Protein 9IRQ (pdb70)

InterPro domains:
  IPR008397 Alginate lyase domain [PF05426] (75-283)
  IPR008929 Chondroitin AC/alginate lyase [G3DSA:1.50.10.100] (32-374)
  IPR008929 Chondroitin AC/alginate lyase [SSF48230] (75-316)
  IPR012480 Heparinase II/III-like, C-terminal [PF07940] (382-634)

Nearest PDB structures (foldseek):
  4ok4-assembly1_A  TM=9.616E-01  e=1.381E-78  Saccharophagus degradans 2-40
  4nei-assembly1_B  TM=9.654E-01  e=3.027E-78  Saccharophagus degradans 2-40
  4ok2-assembly1_B  TM=9.316E-01  e=7.313E-77  Saccharophagus degradans 2-40
  7bm6-assembly1_B  TM=9.571E-01  e=2.259E-72  Zobellia galactanivorans
  8bdd-assembly1_A  TM=9.298E-01  e=2.169E-71  Bacteroides ovatus

B-factor: mean 32.76, std 9.12, range [15.34, 76.14]

Organism: Microbulbifer sp. (strain ALW1) (NCBI:txid1516059)

Secondary structure (DSSP, 8-state):
--BSSSBHHHHHHHHHHTTS-SHHHHHHHHHHHHHHHHHTSPP--PPP---TTSHHHHHHHHHHHHHHHHHHHHHHH--HHHHHHHHHHHHHHHHHGGG--S-TT--TTTS---SSSSSHHHHHHHHHHHHHHHHHHGGGS-HHHHHHHIIIIIHHHHHHHTTTSHHHHH-SSHHHHHHHHHHHHHHHHTT-HHHHHHHHH-SS--SSSSHHHHHHHSB-TT--BTT-HHHHHHHHHHHHHHHHHHHHH-GGG-TTTHHHHHHHHHHHHHHHSEETTEE---SS--TT-BTTSHHHHHHHHHHHHHH--TTHHHHHHHHT---SSHHHHHHHHHHHTT---------EEEE-STTS-S-EEEEEEE-BTBSEEEEEE-----GGG--S-TTEEEEEETTEEEE-----S--TT-TTTGGGPPPHHIIIIITSGGGSSS-EETTB-GGGG-HHHHHH--PEEEEEEE-SSEEEEEEEEEEEETTEEEEEEEEEEE-SSSS-EEEEEEEEEEESS-EEEEEEEEE-SEEEEESS---B--SEEEBS-SSTTGGGEEEEEEE-PPSEEEEEEEE-TTS-EEEEEEEE-SSEEEEEEEE-TT-TT--S---EEEEEEEEEESSEEEEEEEEEE-EEETTTTEEE--S--EEEEEEEEETTEEEEEEEETTSPEEEEEEE-SS---TT-EEEEEETTEEEEEESSEEEEEE-/--BSSSBHHHHHHHHHHTTSSSHHHHHHHHHHHHHHHHTTSPP--PPP---TTSHHHHHHHHHHHHHHHHHHHHHHH--HHHHHHHHHHHHHHHHHGGG--S-TT--TTTS-B-SSSSBHHHHHHHHHHHHHHHHHHGGGS-HHHHHHHIIIIIHHHHHHHTTTSHHHHT-SSHHHHHHHHHHHHHHHHTT-HHHHHHHHH-TT-SSSSSHHHHHHHTB-TT--BTT-HHHHHHHHHHHHHHHHHHHHH-GGG-TTTHHHHHHHHHHHHHHHSEETTEE---SS--TT-BTTSHHHHHHHHHHHHHH--THHHHHHHHHT---SSHHHHHHHHHHHTT------PPPEEEE-STTS-SBEEEEEEE-BTBSEEEEEE-B---GGG--S-TTEEEEEETTEEEE-----S--TT-TTTGGGPPPHHIIIIITSGGGSSS-EETTB-GGGG-HHHHHH---EEEEEEE-SSEEEEEEEEEEEETTEEEEEEEEEEE-TTT--EEEEEEEEEEEEEEEEEEEEEEE-SEEEEESS---B--SEEEBS-SSTTGGGEEEEEEE-PPSEEEEEEEE-TTS-EEEEEEEE-SSEEEEEEEE-TT-TT--S---EEEEEEEEEEEEEEEEEEEEEE-EEETTTTEEE--S--EEEEEEEEETTEEEEEEEETTSPEEEEEEE-SS---TT-EEEEEETTEEEEEESSEEEEEE-

Radius of gyration: 34.07 Å; Cα contacts (8 Å, |Δi|>4): 3484; chains: 2; bounding box: 100×66×85 Å

Sequence (1414 aa):
HPNLVIDAADVDAMQGAVAKPGRFRSAFLASKSAVDHALQVPLAVPVPTDAGGGYTHEQHKKNYQLMYNAGVLYQITEDPKYAERVRDMLLAYADLYPTLPLHPKRRPGAENPGKLFWQSLNEAVWLVYTIQAYDLIRPSLSNAEAEKIEQGALRPVAKFLSVESPATFNKVHNHGTWLTAGVGMAGYVLDEPEWVEQALLDLDKSGKGGFLRQLNTLFSPDGYYNEGPYYQRYALMPFVTFAKAIENNEPERGIFKYRDGIVMKAIDTTIQLSYNNLFFPINDAIKSKGIDTSELVLGVTIAYGESGNPQLLDIADRQHQILLSGDGLKVAQGLDAGALQPYPFKSFAFRDGKDGDEGALVVLRQQTDGDQALVFKPAAQGMGHGHFDKLTWQFYDRGEEIVTDYGAARFLNVEAKNGGRYLQENETWAKQTIAHNTVVVDETSHFDNNLKIANRNHPELLFFHADDQVKISAAEIDSAYPGVSLKRTLALVNNPESGNSFAIDVFGVESSQKHQLDLPLHYNGQLVDTNFRLQGFTDSLKALGTNNGYQHLWLKARGKPDSGLAQVTWLNDNGRFYTQSSLVDGKTELLFTELGANDPNFNLRSEKGFIARRNGARSHTFVSVLEPHGEYNPSKEFTLEAESQVQALQHRQAGDLELIAIGIKNGATQLLAYNRSSNVPEELENIFEYDGRKYQFTGRAKLFQITHPNLVIDAADVDAMQGAVAKPGRFRSAFLASKSAVDHALQVPLAVPVPTDAGGGYTHEQHKKNYQLMYNAGVLYQITEDPKYAERVRDMLLAYADLYPTLPLHPKRRPGAENPGKLFWQSLNEAVWLVYTIQAYDLIRPSLSNAEAEKIEQGALRPVAKFLSVESPATFNKVHNHGTWLTAGVGMAGYVLDEPEWVEQALLDLDKSGKGGFLRQLNTLFSPDGYYNEGPYYQRYALMPFVTFAKAIENNEPERGIFKYRDGIVMKAIDTTIQLSYNNLFFPINDAIKSKGIDTSELVLGVTIAYGESGNPQLLDIADRQHQILLSGDGLKVAQGLDAGALQPYPFKSFAFRDGKDGDEGALVVLRQQTDGDQALVFKPAAQGMGHGHFDKLTWQFYDRGEEIVTDYGAARFLNVEAKNGGRYLQENETWAKQTIAHNTVVVDETSHFDNNLKIANRNHPELLFFHADDQVKISAAEIDSAYPGVSLKRTLALVNNPESGNSFAIDVFGVESSQKHQLDLPLHYNGQLVDTNFRLQGFTDSLKALGTNNGYQHLWLKARGKPDSGLAQVTWLNDNGRFYTQSSLVDGKTELLFTELGANDPNFNLRSEKGFIARRNGARSHTFVSVLEPHGEYNPSKEFTLEAESQVQALQHRQAGDLELIAIGIKNGATQLLAYNRSSNVPEELENIFEYDGRKYQFTGRAKLFQIT

Solvent-accessible surface area: 48480 Å² total; per-residue (Å²): 107,6,52,2,7,6,26,65,72,22,11,102,39,0,50,44,17,20,59,134,122,32,101,7,77,72,22,14,82,67,26,64,73,67,5,32,135,32,21,132,86,108,70,32,24,29,91,5,66,28,6,3,6,1,114,5,3,12,31,0,21,116,7,19,76,28,0,40,45,0,0,4,0,31,23,10,41,119,52,71,76,0,1,77,42,0,63,53,4,0,45,30,0,4,100,25,2,84,97,17,90,65,1,88,110,87,120,82,83,61,49,54,24,0,36,0,0,14,15,0,20,18,0,0,11,0,0,1,26,0,0,17,0,2,4,3,0,54,73,46,17,58,121,72,45,3,108,105,0,34,101,6,0,0,57,33,0,1,113,17,0,8,76,87,22,62,76,12,0,20,96,33,31,9,8,0,0,4,0,0,0,0,4,0,0,0,2,34,16,15,114,45,96,83,48,4,48,26,0,2,57,1,27,115,86,82,15,140,0,0,0,34,99,0,1,35,44,4,0,1,40,24,0,2,0,22,6,0,1,7,16,0,4,27,0,0,15,0,1,0,2,0,0,33,0,0,56,40,46,35,75,142,84,23,3,9,155,66,61,114,8,1,1,43,67,1,0,45,6,1,0,3,0,2,6,84,60,80,7,0,6,1,3,3,2,26,57,51,4,4,4,48,2,47,14,0,2,20,0,1,5,2,3,29,38,88,65,38,48,53,60,8,0,21,0,9,50,110,4,154,55,40,50,24,7,5,15,0,2,89,3,1,77,8,16,73,84,61,41,65,94,99,15,68,55,80,26,64,13,1,92,1,6,99,85,11,95,54,6,0,0,0,0,0,15,6,111,86,18,33,54,0,0,0,2,0,1,0,1,6,4,2,56,38,31,1,0,9,0,0,0,4,8,2,0,14,0,82,27,67,24,0,0,9,3,13,0,5,3,48,32,8,15,1,65,51,13,60,6,3,24,56,11,141,9,6,81,35,4,0,32,4,0,1,2,1,0,0,0,1,3,68,52,34,1,0,8,90,48,62,75,170,75,0,75,81,40,63,0,113,48,39,14,62,45,39,55,127,50,1,16,0,0,1,0,55,5,103,38,2,12,130,53,2,28,0,68,1,11,0,2,0,0,4,11,95,158,40,51,40,0,2,2,3,6,8,0,15,1,110,17,90,92,119,30,35,0,0,20,3,6,12,6,56,17,28,8,10,69,30,81,25,96,19,112,8,84,48,92,61,3,56,29,25,16,109,93,41,0,0,33,7,2,0,18,21,0,116,4,77,5,83,83,33,39,1,26,2,11,0,18,3,148,25,5,16,1,0,0,21,0,16,63,14,56,39,140,6,38,2,0,2,5,2,1,4,0,43,11,38,74,29,10,14,83,35,49,61,2,4,2,16,22,30,72,38,6,131,68,29,58,16,7,10,0,3,4,3,9,9,56,31,40,33,36,121,36,82,4,91,64,12,79,10,24,1,108,47,12,93,52,45,121,34,67,87,8,15,8,0,4,0,11,21,71,167,42,25,40,6,0,0,0,2,7,83,32,74,109,18,71,119,142,50,85,7,107,8,106,37,111,64,111,141,32,121,6,90,3,16,8,87,4,20,65,12,149,104,8,55,2,9,5,30,63,69,24,10,102,45,1,60,58,18,18,82,143,119,27,100,7,76,67,23,11,76,63,26,67,74,62,5,36,124,26,31,139,83,109,78,32,28,24,92,4,64,31,6,3,3,0,112,5,4,16,27,0,20,121,5,21,72,27,0,42,46,0,0,4,0,35,23,11,47,122,48,80,84,1,2,73,37,0,61,57,2,0,34,29,1,5,84,26,8,85,102,9,87,68,0,81,101,99,116,79,85,54,62,55,31,0,43,1,0,12,15,1,17,20,0,0,12,0,0,1,30,0,0,16,0,1,5,5,0,58,72,47,17,58,121,77,47,4,52,91,0,30,121,9,0,0,54,32,0,0,98,16,0,6,80,98,26,62,64,10,0,42,100,34,42,7,9,0,0,3,0,0,0,0,2,0,0,0,2,39,22,15,118,50,89,53,42,4,49,33,0,0,55,3,22,123,110,76,18,162,2,0,0,35,91,0,0,45,45,4,1,1,39,24,0,2,0,22,6,0,0,7,14,0,3,27,0,0,15,0,2,0,2,0,0,29,0,0,52,37,46,37,76,141,86,26,3,10,158,69,62,126,15,1,2,45,82,2,0,44,5,1,0,0,0,2,7,84,59,82,6,0,5,2,2,4,3,27,56,48,3,4,4,58,2,36,13,0,2,21,0,0,5,2,3,29,27,75,63,39,51,51,63,10,0,21,0,9,53,101,8,158,62,35,36,22,8,3,14,0,9,100,3,1,96,8,17,76,82,61,38,63,91,98,15,58,58,79,26,68,13,6,94,1,7,94,91,10,88,51,4,0,0,0,0,0,16,6,111,79,12,22,50,0,0,0,2,0,2,0,2,7,3,2,53,38,39,1,0,11,0,0,0,4,7,3,0,16,0,98,26,69,25,0,0,8,2,12,0,6,2,46,33,8,15,1,53,49,12,59,6,4,19,62,10,74,11,3,85,54,2,0,20,7,0,0,1,0,1,0,0,1,4,66,54,34,1,0,11,99,59,64,87,131,55,0,63,160,39,47,0,89,54,50,14,61,37,36,60,119,57,2,19,0,0,0,0,46,2,89,23,1,18,121,48,2,38,1,61,2,7,0,2,0,0,0,10,87,153,59,30,52,0,6,2,3,5,8,0,16,1,102,13,88,82,120,27,26,0,0,18,2,7,11,8,54,15,32,8,8,70,31,82,16,157,20,111,9,88,50,92,59,2,59,29,24,15,125,96,29,0,0,28,6,2,0,19,25,0,111,3,107,5,113,80,33,35,1,26,2,11,0,20,4,147,31,8,15,0,0,0,20,0,18,60,12,61,27,131,4,33,5,0,2,5,3,2,5,0,40,8,38,75,26,9,15,83,36,43,65,2,7,1,19,20,37,87,33,6,124,57,29,56,15,6,9,0,3,5,4,9,13,61,26,30,37,24,120,34,64,4,85,74,14,88,12,25,1,109,51,10,78,52,91,120,32,69,60,3,12,4,0,4,0,12,26,71,165,42,27,33,7,0,1,0,2,0,61,52,81,121,23,73,124,146,70,104,18,118,11,110,16,111,59,136,132,30,102,7,81,1,14,8,92,6,22,61,23,141

Foldseek 3Di:
DQQFLFDLVWLVVLLVVLVDDFDSVVQLVVLVVVLVVVLVDAQDQDQAAAFFLDDLNVSLVVLLVSLLSLLLNCSNVVDCSSLVSNLVNLLVQLVRQVPFDWHPLADVVFADTDGSHSHCLVLLVSLLSSLSSCSSNVVVDDPVSVCSSCVRHNVVSLCCLDVVPPVQCQDQDLSNLSNLLSQLSCCVRVVPVLSVCCQQQNNVSPNSGHDLVNLLWQAELQLAGLQFLQSLLVSLQSNLRSLSSCCSRPVVVVSCPPPNRSNLSNLLVSQLQDDLFFHAQAFAGDGPHGCLPPSNLVSLLSSCVVPVPLQSLQSNVVSSRQDSTSSSVVSRVCVVVVSHDHHDRDQDWRAHTSHRFFGTWTWDWACLLHTKIKTFDQGAQSAPRGALAHGFIWIDGLSDTFFGQQHFLFDRSNRVGVSRGGDPCRLFARRFHLSTQFKDWQLATFVNSDRVLRNVHTKGWLDFDDDNFKTKTKIKGCRRDPQKIKIKMWMWGADPVDSWIKIKIKIKIAGPFWTKMKGKTWGAFAWDDKPFDKDFDDDDWAFCDDGRNSQFKTFGIKTQDAAFWIWTWGAHPSFWIKIKIKGDGSQWMKTKIFGGGPPVPPRDHRTIMIMTIHGGDRIDMIIIMIIIDWGGDVVVGDIGCRDDQFDHWDWDDDPQKIWIWTHGHVFFIKIKIFGRHSDFDQQDKDWDDDPHDIDIDGTGMDIDGHD/DQQFLFDLVFLVVLLVVLPDDFPSVVLLVVLCVVLVVVLPDDQDQDQAAAFFLDDLLVSLVVLLVSLLSLLLCCSNVVDCSSLVNNLVNLLVQLVRQVPFDWHPLADVVFADTDGSHSHLLSLLVSLLSSLSSCSSNVVVDDPVSVVSSCNRHNVVSLCCLDVVPQVQCQDQALSVLSNLLSQLSNCVSVVPVLSVCCQQQNNVSPNSGHDVVNLLWQAALQLAGLLFLQSLLVSLQSNLRSLSSCCSRPVVVVSCCPPNRSNLSNLLVSQLQDFLFFHAQAFAGDGPHGCLPPSSLVSLLSNCVVPVPLQSLQSNVVSPRQDSTSSSVVSRVCVVVVSHDHHDRDQDWRAETSHRFQGTWTWDFACLLHTKIKTFDLGAQSAPSGALAHGFIWIDGLSDTFFGQQHFLFDRSPSVQVSRGGDPCRLFARRFHLSTQFKDWALAGFVNSDRVQSNVFTKGWQDFDDDNFKTKTKIWGCRRPPQKIWIKMWIWGADNVVSWIKIKIKIKIAGPFWTKMKGKGFGAFAWDDKPFDKDFDDDDWAFCDDGRNSQQKTFGIKTQDAFFWIWTWGAHPSFWIKIKIKGDHRQWMKTKIFGGGPPVPPRDDRTIMIMTIHGTDNIDMIIIMITTDWGGDVVVGDTGCSDAQFDHWDWDDDPQKIWIWTDGHVFFIKIKIFGNGRDWDQACKDWDDDPHDIDIDGTGIDIDTHD

Structure (mmCIF, N/CA/C/O backbone):
data_9IRQ
#
_entry.id   9IRQ
#
_cell.length_a   87.108
_cell.length_b   90.421
_cell.length_c   88.287
_cell.angle_alpha   90.00
_cell.angle_beta   110.01
_cell.angle_gamma   90.00
#
_symmetry.space_group_name_H-M   'P 1 21 1'
#
loop_
_entity.id
_entity.type
_entity.pdbx_description
1 polymer 'Alginate lyase AlgL17'
2 non-polymer 'ZINC ION'
3 water water
#
loop_
_atom_site.group_PDB
_atom_site.id
_atom_site.type_symbol
_atom_site.label_atom_id
_atom_site.label_alt_id
_atom_site.label_comp_id
_atom_site.label_asym_id
_atom_site.label_entity_id
_atom_site.label_seq_id
_atom_site.pdbx_PDB_ins_code
_atom_site.Cartn_x
_atom_site.Cartn_y
_atom_site.Cartn_z
_atom_site.occupancy
_atom_site.B_iso_or_equiv
_atom_site.auth_seq_id
_atom_site.auth_comp_id
_atom_site.auth_asym_id
_atom_site.auth_atom_id
_atom_site.pdbx_PDB_model_num
ATOM 1 N N . HIS A 1 1 ? 20.451 46.543 -39.178 1.00 42.24 3 HIS A N 1
ATOM 2 C CA . HIS A 1 1 ? 20.695 45.378 -40.052 1.00 39.27 3 HIS A CA 1
ATOM 3 C C . HIS A 1 1 ? 19.454 44.557 -40.253 1.00 41.82 3 HIS A C 1
ATOM 4 O O . HIS A 1 1 ? 19.468 43.836 -41.259 1.00 45.91 3 HIS A O 1
ATOM 11 N N . PRO A 1 2 ? 18.389 44.564 -39.406 1.00 37.01 4 PRO A N 1
ATOM 12 C CA . PRO A 1 2 ? 17.312 43.626 -39.622 1.00 36.34 4 PRO A CA 1
ATOM 13 C C . PRO A 1 2 ? 16.759 43.799 -41.036 1.00 38.37 4 PRO A C 1
ATOM 14 O O . PRO A 1 2 ? 16.436 44.896 -41.364 1.00 38.14 4 PRO A O 1
ATOM 18 N N . ASN A 1 3 ? 16.776 42.742 -41.848 1.00 32.96 5 ASN A N 1
ATOM 19 C CA . ASN A 1 3 ? 16.103 42.818 -43.164 1.00 37.54 5 ASN A CA 1
ATOM 20 C C . ASN A 1 3 ? 15.445 41.485 -43.536 1.00 41.49 5 ASN A C 1
ATOM 21 O O . ASN A 1 3 ? 15.763 40.959 -44.599 1.00 38.09 5 ASN A O 1
ATOM 26 N N . LEU A 1 4 ? 14.551 40.976 -42.691 1.00 35.66 6 LEU A N 1
ATOM 27 C CA . LEU A 1 4 ? 13.824 39.739 -43.029 1.00 37.20 6 LEU A CA 1
ATOM 28 C C . LEU A 1 4 ? 12.337 40.011 -42.846 1.00 39.93 6 LEU A C 1
ATOM 29 O O . LEU A 1 4 ? 11.789 40.713 -43.685 1.00 35.74 6 LEU A O 1
ATOM 34 N N . VAL A 1 5 ? 11.694 39.378 -41.872 1.00 34.96 7 VAL A N 1
ATOM 35 C CA . VAL A 1 5 ? 10.286 39.737 -41.573 1.00 35.92 7 VAL A CA 1
ATOM 36 C C . VAL A 1 5 ? 10.331 41.157 -41.017 1.00 38.65 7 VAL A C 1
ATOM 37 O O . VAL A 1 5 ? 9.524 41.981 -41.427 1.00 37.06 7 VAL A O 1
ATOM 41 N N . ILE A 1 6 ? 11.326 41.415 -40.173 1.00 43.24 8 ILE A N 1
ATOM 42 C CA . ILE A 1 6 ? 11.507 42.757 -39.565 1.00 41.67 8 ILE A CA 1
ATOM 43 C C . ILE A 1 6 ? 12.620 43.494 -40.307 1.00 40.71 8 ILE A C 1
ATOM 44 O O . ILE A 1 6 ? 13.652 42.887 -40.555 1.00 36.49 8 ILE A O 1
ATOM 49 N N . ASP A 1 7 ? 12.353 44.727 -40.712 1.00 43.57 9 ASP A N 1
ATOM 50 C CA . ASP A 1 7 ? 13.354 45.587 -41.325 1.00 42.88 9 ASP A CA 1
ATOM 51 C C . ASP A 1 7 ? 13.505 46.841 -40.468 1.00 42.55 9 ASP A C 1
ATOM 52 O O . ASP A 1 7 ? 12.833 47.003 -39.442 1.00 38.80 9 ASP A O 1
ATOM 57 N N . ALA A 1 8 ? 14.411 47.730 -40.880 1.00 43.09 10 ALA A N 1
ATOM 58 C CA . ALA A 1 8 ? 14.712 48.879 -40.032 1.00 41.90 10 ALA A CA 1
ATOM 59 C C . ALA A 1 8 ? 13.517 49.815 -39.925 1.00 43.04 10 ALA A C 1
ATOM 60 O O . ALA A 1 8 ? 13.296 50.426 -38.867 1.00 43.47 10 ALA A O 1
ATOM 62 N N . ALA A 1 9 ? 12.732 49.920 -41.002 1.00 46.20 11 ALA A N 1
ATOM 63 C CA . ALA A 1 9 ? 11.488 50.681 -40.970 1.00 45.73 11 ALA A CA 1
ATOM 64 C C . ALA A 1 9 ? 10.577 50.194 -39.855 1.00 45.91 11 ALA A C 1
ATOM 65 O O . ALA A 1 9 ? 10.024 50.992 -39.090 1.00 45.74 11 ALA A O 1
ATOM 67 N N . ASP A 1 10 ? 10.394 48.876 -39.764 1.00 46.66 12 ASP A N 1
ATOM 68 C CA . ASP A 1 10 ? 9.611 48.308 -38.674 1.00 43.53 12 ASP A CA 1
ATOM 69 C C . ASP A 1 10 ? 10.175 48.728 -37.319 1.00 44.71 12 ASP A C 1
ATOM 70 O O . ASP A 1 10 ? 9.434 49.184 -36.440 1.00 37.37 12 ASP A O 1
ATOM 75 N N . VAL A 1 11 ? 11.499 48.602 -37.147 1.00 47.60 13 VAL A N 1
ATOM 76 C CA . VAL A 1 11 ? 12.133 48.880 -35.857 1.00 41.96 13 VAL A CA 1
ATOM 77 C C . VAL A 1 11 ? 11.846 50.311 -35.419 1.00 41.42 13 VAL A C 1
ATOM 78 O O . VAL A 1 11 ? 11.485 50.572 -34.262 1.00 45.25 13 VAL A O 1
ATOM 82 N N . ASP A 1 12 ? 12.006 51.258 -36.343 1.00 45.84 14 ASP A N 1
ATOM 83 C CA . ASP A 1 12 ? 11.755 52.663 -36.043 1.00 50.18 14 ASP A CA 1
ATOM 84 C C . ASP A 1 12 ? 10.314 52.879 -35.589 1.00 46.79 14 ASP A C 1
ATOM 85 O O . ASP A 1 12 ? 10.062 53.503 -34.551 1.00 43.49 14 ASP A O 1
ATOM 90 N N . ALA A 1 13 ? 9.352 52.346 -36.345 1.00 50.16 15 ALA A N 1
ATOM 91 C CA . ALA A 1 13 ? 7.951 52.503 -35.972 1.00 44.05 15 ALA A CA 1
ATOM 92 C C . ALA A 1 13 ? 7.678 51.905 -34.596 1.00 47.43 15 ALA A C 1
ATOM 93 O O . ALA A 1 13 ? 6.987 52.512 -33.766 1.00 44.21 15 ALA A O 1
ATOM 95 N N . MET A 1 14 ? 8.231 50.723 -34.325 1.00 42.60 16 MET A N 1
ATOM 96 C CA . MET A 1 14 ? 8.052 50.138 -33.002 1.00 46.64 16 MET A CA 1
ATOM 97 C C . MET A 1 14 ? 8.600 51.047 -31.906 1.00 48.15 16 MET A C 1
ATOM 98 O O . MET A 1 14 ? 7.954 51.216 -30.864 1.00 49.17 16 MET A O 1
ATOM 103 N N . GLN A 1 15 ? 9.768 51.662 -32.132 1.00 45.55 17 GLN A N 1
ATOM 104 C CA . GLN A 1 15 ? 10.408 52.448 -31.078 1.00 49.53 17 GLN A CA 1
ATOM 105 C C . GLN A 1 15 ? 9.523 53.606 -30.632 1.00 48.29 17 GLN A C 1
ATOM 106 O O . GLN A 1 15 ? 9.383 53.855 -29.428 1.00 45.25 17 GLN A O 1
ATOM 112 N N . GLY A 1 16 ? 8.878 54.291 -31.580 1.00 47.97 18 GLY A N 1
ATOM 113 C CA . GLY A 1 16 ? 7.985 55.378 -31.209 1.00 47.57 18 GLY A CA 1
ATOM 114 C C . GLY A 1 16 ? 6.694 54.896 -30.574 1.00 51.09 18 GLY A C 1
ATOM 115 O O . GLY A 1 16 ? 6.121 55.575 -29.719 1.00 54.73 18 GLY A O 1
ATOM 116 N N . ALA A 1 17 ? 6.227 53.710 -30.963 1.00 48.20 19 ALA A N 1
ATOM 117 C CA . ALA A 1 17 ? 4.978 53.205 -30.410 1.00 47.94 19 ALA A CA 1
ATOM 118 C C . ALA A 1 17 ? 5.125 52.650 -29.000 1.00 54.44 19 ALA A C 1
ATOM 119 O O . ALA A 1 17 ? 4.130 52.600 -28.270 1.00 52.78 19 ALA A O 1
ATOM 121 N N . VAL A 1 18 ? 6.323 52.226 -28.584 1.00 51.90 20 VAL A N 1
ATOM 122 C CA . VAL A 1 18 ? 6.431 51.670 -27.234 1.00 49.53 20 VAL A CA 1
ATOM 123 C C . VAL A 1 18 ? 6.328 52.736 -26.150 1.00 56.31 20 VAL A C 1
ATOM 124 O O . VAL A 1 18 ? 6.072 52.402 -24.987 1.00 52.75 20 VAL A O 1
ATOM 128 N N . ALA A 1 19 ? 6.483 54.013 -26.489 1.00 56.90 21 ALA A N 1
ATOM 129 C CA . ALA A 1 19 ? 6.267 55.043 -25.479 1.00 61.99 21 ALA A CA 1
ATOM 130 C C . ALA A 1 19 ? 4.777 55.310 -25.271 1.00 64.40 21 ALA A C 1
ATOM 131 O O . ALA A 1 19 ? 4.314 55.401 -24.127 1.00 64.46 21 ALA A O 1
ATOM 133 N N . LYS A 1 20 ? 4.010 55.415 -26.363 1.00 59.38 22 LYS A N 1
ATOM 134 C CA . LYS A 1 20 ? 2.583 55.708 -26.254 1.00 62.34 22 LYS A CA 1
ATOM 135 C C . LYS A 1 20 ? 1.838 54.518 -25.649 1.00 60.43 22 LYS A C 1
ATOM 136 O O . LYS A 1 20 ? 2.121 53.364 -25.990 1.00 63.36 22 LYS A O 1
ATOM 142 N N . PRO A 1 21 ? 0.867 54.761 -24.775 1.00 63.21 23 PRO A N 1
ATOM 143 C CA . PRO A 1 21 ? 0.090 53.651 -24.209 1.00 61.77 23 PRO A CA 1
ATOM 144 C C . PRO A 1 21 ? -0.827 53.021 -25.249 1.00 61.14 23 PRO A C 1
ATOM 145 O O . PRO A 1 21 ? -1.239 53.661 -26.223 1.00 56.97 23 PRO A O 1
ATOM 149 N N . GLY A 1 22 ? -1.135 51.752 -25.034 1.00 55.28 24 GLY A N 1
ATOM 150 C CA . GLY A 1 22 ? -1.927 50.989 -25.981 1.00 56.07 24 GLY A CA 1
ATOM 151 C C . GLY A 1 22 ? -1.460 49.547 -26.042 1.00 54.32 24 GLY A C 1
ATOM 152 O O . GLY A 1 22 ? -0.577 49.120 -25.301 1.00 50.34 24 GLY A O 1
ATOM 153 N N . ARG A 1 23 ? -2.072 48.803 -26.976 1.00 49.88 25 ARG A N 1
ATOM 154 C CA . ARG A 1 23 ? -1.873 47.354 -27.036 1.00 48.20 25 ARG A CA 1
ATOM 155 C C . ARG A 1 23 ? -0.414 46.986 -27.309 1.00 40.05 25 ARG A C 1
ATOM 156 O O . ARG A 1 23 ? 0.098 46.000 -26.768 1.00 35.47 25 ARG A O 1
ATOM 164 N N . PHE A 1 24 ? 0.262 47.748 -28.163 1.00 35.63 26 PHE A N 1
ATOM 165 C CA . PHE A 1 24 ? 1.649 47.438 -28.472 1.00 40.23 26 PHE A CA 1
ATOM 166 C C . PHE A 1 24 ? 2.533 47.603 -27.239 1.00 43.73 26 PHE A C 1
ATOM 167 O O . PHE A 1 24 ? 3.284 46.694 -26.874 1.00 37.10 26 PHE A O 1
ATOM 175 N N . ARG A 1 25 ? 2.433 48.754 -26.571 1.00 46.88 27 ARG A N 1
ATOM 176 C CA . ARG A 1 25 ? 3.271 49.012 -25.403 1.00 48.54 27 ARG A CA 1
ATOM 177 C C . ARG A 1 25 ? 3.088 47.931 -24.350 1.00 42.57 27 ARG A C 1
ATOM 178 O O . ARG A 1 25 ? 4.063 47.454 -23.756 1.00 42.14 27 ARG A O 1
ATOM 186 N N . SER A 1 26 ? 1.844 47.507 -24.135 1.00 42.45 28 SER A N 1
ATOM 187 C CA . SER A 1 26 ? 1.565 46.460 -23.157 1.00 43.00 28 SER A CA 1
ATOM 188 C C . SER A 1 26 ? 2.218 45.130 -23.558 1.00 44.96 28 SER A C 1
ATOM 189 O O . SER A 1 26 ? 2.748 44.403 -22.700 1.00 32.28 28 SER A O 1
ATOM 192 N N . ALA A 1 27 ? 2.216 44.816 -24.864 1.00 37.00 29 ALA A N 1
ATOM 193 C CA . ALA A 1 27 ? 2.868 43.602 -25.356 1.00 39.22 29 ALA A CA 1
ATOM 194 C C . ALA A 1 27 ? 4.380 43.689 -25.197 1.00 37.11 29 ALA A C 1
ATOM 195 O O . ALA A 1 27 ? 5.020 42.746 -24.712 1.00 34.50 29 ALA A O 1
ATOM 197 N N . PHE A 1 28 ? 4.964 44.803 -25.644 1.00 33.21 30 PHE A N 1
ATOM 198 C CA . PHE A 1 28 ? 6.374 45.082 -25.402 1.00 39.09 30 PHE A CA 1
ATOM 199 C C . PHE A 1 28 ? 6.738 44.875 -23.934 1.00 36.92 30 PHE A C 1
ATOM 200 O O . PHE A 1 28 ? 7.632 44.083 -23.612 1.00 36.08 30 PHE A O 1
ATOM 208 N N . LEU A 1 29 ? 6.029 45.551 -23.025 1.00 32.21 31 LEU A N 1
ATOM 209 C CA . LEU A 1 29 ? 6.367 45.435 -21.608 1.00 37.74 31 LEU A CA 1
ATOM 210 C C . LEU A 1 29 ? 6.292 43.983 -21.138 1.00 35.23 31 LEU A C 1
ATOM 211 O O . LEU A 1 29 ? 7.171 43.512 -20.407 1.00 31.23 31 LEU A O 1
ATOM 216 N N . ALA A 1 30 ? 5.283 43.240 -21.594 1.00 35.38 32 ALA A N 1
ATOM 217 C CA . ALA A 1 30 ? 5.158 41.843 -21.182 1.00 33.57 32 ALA A CA 1
ATOM 218 C C . ALA A 1 30 ? 6.293 40.991 -21.745 1.00 30.88 32 ALA A C 1
ATOM 219 O O . ALA A 1 30 ? 6.777 40.067 -21.079 1.00 35.66 32 ALA A O 1
ATOM 221 N N . SER A 1 31 ? 6.726 41.277 -22.971 1.00 32.88 33 SER A N 1
ATOM 222 C CA . SER A 1 31 ? 7.861 40.549 -23.524 1.00 32.25 33 SER A CA 1
ATOM 223 C C . SER A 1 31 ? 9.147 40.921 -22.795 1.00 34.28 33 SER A C 1
ATOM 224 O O . SER A 1 31 ? 9.920 40.042 -22.389 1.00 31.07 33 SER A O 1
ATOM 227 N N . LYS A 1 32 ? 9.398 42.226 -22.635 1.00 33.36 34 LYS A N 1
ATOM 228 C CA . LYS A 1 32 ? 10.595 42.672 -21.930 1.00 33.63 34 LYS A CA 1
ATOM 229 C C . LYS A 1 32 ? 10.676 42.033 -20.554 1.00 33.16 34 LYS A C 1
ATOM 230 O O . LYS A 1 32 ? 11.753 41.610 -20.114 1.00 31.08 34 LYS A O 1
ATOM 236 N N . SER A 1 33 ? 9.531 41.898 -19.885 1.00 31.29 35 SER A N 1
ATOM 237 C CA . SER A 1 33 ? 9.522 41.300 -18.557 1.00 34.17 35 SER A CA 1
ATOM 238 C C . SER A 1 33 ? 9.901 39.820 -18.607 1.00 34.94 35 SER A C 1
ATOM 239 O O . SER A 1 33 ? 10.641 39.331 -17.742 1.00 34.61 35 SER A O 1
ATOM 242 N N . ALA A 1 34 ? 9.380 39.085 -19.595 1.00 37.60 36 ALA A N 1
ATOM 243 C CA . ALA A 1 34 ? 9.670 37.655 -19.690 1.00 30.74 36 ALA A CA 1
ATOM 244 C C . ALA A 1 34 ? 11.133 37.416 -20.040 1.00 28.65 36 ALA A C 1
ATOM 245 O O . ALA A 1 34 ? 11.778 36.520 -19.481 1.00 27.17 36 ALA A O 1
ATOM 247 N N . VAL A 1 35 ? 11.674 38.219 -20.951 1.00 26.00 37 VAL A N 1
ATOM 248 C CA . VAL A 1 35 ? 13.056 38.041 -21.371 1.00 30.39 37 VAL A CA 1
ATOM 249 C C . VAL A 1 35 ? 14.023 38.452 -20.263 1.00 32.75 37 VAL A C 1
ATOM 250 O O . VAL A 1 35 ? 14.979 37.727 -19.962 1.00 29.80 37 VAL A O 1
ATOM 254 N N . ASP A 1 36 ? 13.798 39.623 -19.647 1.00 32.75 38 ASP A N 1
ATOM 255 C CA . ASP A 1 36 ? 14.648 40.037 -18.531 1.00 33.49 38 ASP A CA 1
ATOM 256 C C . ASP A 1 36 ? 14.731 38.935 -17.497 1.00 33.23 38 ASP A C 1
ATOM 257 O O . ASP A 1 36 ? 15.813 38.611 -16.997 1.00 33.48 38 ASP A O 1
ATOM 262 N N . HIS A 1 37 ? 13.591 38.318 -17.184 1.00 32.22 39 HIS A N 1
ATOM 263 C CA . HIS A 1 37 ? 13.618 37.198 -16.257 1.00 32.19 39 HIS A CA 1
ATOM 264 C C . HIS A 1 37 ? 14.441 36.045 -16.814 1.00 36.35 39 HIS A C 1
ATOM 265 O O . HIS A 1 37 ? 15.184 35.386 -16.078 1.00 30.64 39 HIS A O 1
ATOM 272 N N . ALA A 1 38 ? 14.325 35.789 -18.120 1.00 33.47 40 ALA A N 1
ATOM 273 C CA . ALA A 1 38 ? 15.110 34.720 -18.729 1.00 35.04 40 ALA A CA 1
ATOM 274 C C . ALA A 1 38 ? 16.605 35.010 -18.635 1.00 35.08 40 ALA A C 1
ATOM 275 O O . ALA A 1 38 ? 17.409 34.093 -18.430 1.00 37.31 40 ALA A O 1
ATOM 277 N N . LEU A 1 39 ? 16.995 36.282 -18.772 1.00 36.14 41 LEU A N 1
ATOM 278 C CA . LEU A 1 39 ? 18.405 36.654 -18.752 1.00 34.90 41 LEU A CA 1
ATOM 279 C C . LEU A 1 39 ? 19.077 36.396 -17.411 1.00 42.31 41 LEU A C 1
ATOM 280 O O . LEU A 1 39 ? 20.312 36.365 -17.360 1.00 43.86 41 LEU A O 1
ATOM 285 N N . GLN A 1 40 ? 18.310 36.234 -16.324 1.00 38.90 42 GLN A N 1
ATOM 286 C CA . GLN A 1 40 ? 18.941 35.996 -15.033 1.00 45.02 42 GLN A CA 1
ATOM 287 C C . GLN A 1 40 ? 19.272 34.529 -14.825 1.00 42.07 42 GLN A C 1
ATOM 288 O O . GLN A 1 40 ? 19.977 34.194 -13.871 1.00 40.70 42 GLN A O 1
ATOM 294 N N . VAL A 1 41 ? 18.802 33.665 -15.709 1.00 39.18 43 VAL A N 1
ATOM 295 C CA . VAL A 1 41 ? 19.202 32.261 -15.750 1.00 38.51 43 VAL A CA 1
ATOM 296 C C . VAL A 1 41 ? 20.380 32.139 -16.712 1.00 41.15 43 VAL A C 1
ATOM 297 O O . VAL A 1 41 ? 20.329 32.718 -17.802 1.00 40.97 43 VAL A O 1
ATOM 301 N N . PRO A 1 42 ? 21.442 31.422 -16.359 1.00 37.17 44 PRO A N 1
ATOM 302 C CA . PRO A 1 42 ? 22.554 31.267 -17.306 1.00 41.47 44 PRO A CA 1
ATOM 303 C C . PRO A 1 42 ? 22.132 30.447 -18.523 1.00 40.27 44 PRO A C 1
ATOM 304 O O . PRO A 1 42 ? 21.216 29.616 -18.464 1.00 33.73 44 PRO A O 1
ATOM 308 N N . LEU A 1 43 ? 22.788 30.718 -19.649 1.00 35.98 45 LEU A N 1
ATOM 309 C CA . LEU A 1 43 ? 22.444 30.011 -20.872 1.00 34.54 45 LEU A CA 1
ATOM 310 C C . LEU A 1 43 ? 22.671 28.520 -20.693 1.00 30.25 45 LEU A C 1
ATOM 311 O O . LEU A 1 43 ? 23.513 28.078 -19.909 1.00 29.56 45 LEU A O 1
ATOM 316 N N . ALA A 1 44 ? 21.893 27.746 -21.426 1.00 31.20 46 ALA A N 1
ATOM 317 C CA . ALA A 1 44 ? 21.976 26.292 -21.413 1.00 32.89 46 ALA A CA 1
ATOM 318 C C . ALA A 1 44 ? 21.944 25.864 -22.873 1.00 30.11 46 ALA A C 1
ATOM 319 O O . ALA A 1 44 ? 20.894 25.934 -23.517 1.00 28.18 46 ALA A O 1
ATOM 321 N N . VAL A 1 45 ? 23.093 25.466 -23.399 1.00 28.57 47 VAL A N 1
ATOM 322 C CA . VAL A 1 45 ? 23.177 24.919 -24.748 1.00 28.15 47 VAL A CA 1
ATOM 323 C C . VAL A 1 45 ? 23.684 23.497 -24.580 1.00 31.43 47 VAL A C 1
ATOM 324 O O . VAL A 1 45 ? 24.888 23.242 -24.737 1.00 29.16 47 VAL A O 1
ATOM 328 N N . PRO A 1 46 ? 22.809 22.547 -24.260 1.00 30.75 48 PRO A N 1
ATOM 329 C CA . PRO A 1 46 ? 23.270 21.206 -23.895 1.00 31.41 48 PRO A CA 1
ATOM 330 C C . PRO A 1 46 ? 23.551 20.323 -25.096 1.00 36.70 48 PRO A C 1
ATOM 331 O O . PRO A 1 46 ? 22.990 20.494 -26.184 1.00 35.17 48 PRO A O 1
ATOM 335 N N . VAL A 1 47 ? 24.435 19.354 -24.876 1.00 35.85 49 VAL A N 1
ATOM 336 C CA . VAL A 1 47 ? 24.625 18.305 -25.883 1.00 34.91 49 VAL A CA 1
ATOM 337 C C . VAL A 1 47 ? 23.302 17.573 -26.092 1.00 33.06 49 VAL A C 1
ATOM 338 O O . VAL A 1 47 ? 22.672 17.133 -25.109 1.00 34.55 49 VAL A O 1
ATOM 342 N N . PRO A 1 48 ? 22.832 17.417 -27.327 1.00 33.51 50 PRO A N 1
ATOM 343 C CA . PRO A 1 48 ? 21.471 16.895 -27.555 1.00 36.09 50 PRO A CA 1
ATOM 344 C C . PRO A 1 48 ? 21.379 15.412 -27.227 1.00 39.35 50 PRO A C 1
ATOM 345 O O . PRO A 1 48 ? 22.054 14.592 -27.852 1.00 40.87 50 PRO A O 1
ATOM 349 N N . THR A 1 49 ? 20.517 15.059 -26.264 1.00 38.00 51 THR A N 1
ATOM 350 C CA . THR A 1 49 ? 20.337 13.655 -25.899 1.00 37.25 51 THR A CA 1
ATOM 351 C C . THR A 1 49 ? 18.896 13.145 -25.923 1.00 43.46 51 THR A C 1
ATOM 352 O O . THR A 1 49 ? 18.712 11.927 -26.013 1.00 47.06 51 THR A O 1
ATOM 356 N N . ASP A 1 50 ? 17.879 14.003 -25.867 1.00 38.54 52 ASP A N 1
ATOM 357 C CA . ASP A 1 50 ? 16.503 13.555 -25.663 1.00 36.85 52 ASP A CA 1
ATOM 358 C C . ASP A 1 50 ? 15.658 13.704 -26.923 1.00 34.06 52 ASP A C 1
ATOM 359 O O . ASP A 1 50 ? 15.928 14.546 -27.782 1.00 35.05 52 ASP A O 1
ATOM 364 N N . ALA A 1 51 ? 14.608 12.886 -27.010 1.00 33.57 53 ALA A N 1
ATOM 365 C CA . ALA A 1 51 ? 13.648 12.964 -28.100 1.00 33.66 53 ALA A CA 1
ATOM 366 C C . ALA A 1 51 ? 12.612 14.051 -27.801 1.00 33.26 53 ALA A C 1
ATOM 367 O O . ALA A 1 51 ? 12.743 14.823 -26.845 1.00 28.38 53 ALA A O 1
ATOM 369 N N . GLY A 1 52 ? 11.569 14.121 -28.633 1.00 28.52 54 GLY A N 1
ATOM 370 C CA . GLY A 1 52 ? 10.587 15.177 -28.534 1.00 28.92 54 GLY A CA 1
ATOM 371 C C . GLY A 1 52 ? 9.937 15.204 -27.166 1.00 28.54 54 GLY A C 1
ATOM 372 O O . GLY A 1 52 ? 9.588 14.151 -26.627 1.00 28.94 54 GLY A O 1
ATOM 373 N N . GLY A 1 53 ? 9.782 16.397 -26.590 1.00 27.51 55 GLY A N 1
ATOM 374 C CA . GLY A 1 53 ? 9.270 16.545 -25.248 1.00 28.25 55 GLY A CA 1
ATOM 375 C C . GLY A 1 53 ? 10.302 16.404 -24.147 1.00 30.71 55 GLY A C 1
ATOM 376 O O . GLY A 1 53 ? 10.009 16.777 -23.009 1.00 30.46 55 GLY A O 1
ATOM 377 N N . GLY A 1 54 ? 11.510 15.876 -24.447 1.00 25.68 56 GLY A N 1
ATOM 378 C CA . GLY A 1 54 ? 12.547 15.745 -23.442 1.00 33.62 56 GLY A CA 1
ATOM 379 C C . GLY A 1 54 ? 13.358 17.025 -23.221 1.00 33.08 56 GLY A C 1
ATOM 380 O O . GLY A 1 54 ? 13.212 18.036 -23.921 1.00 27.04 56 GLY A O 1
ATOM 381 N N . TYR A 1 55 ? 14.253 16.956 -22.230 1.00 27.54 57 TYR A N 1
ATOM 382 C CA . TYR A 1 55 ? 14.913 18.158 -21.727 1.00 27.68 57 TYR A CA 1
ATOM 383 C C . TYR A 1 55 ? 15.660 18.906 -22.830 1.00 28.46 57 TYR A C 1
ATOM 384 O O . TYR A 1 55 ? 15.430 20.103 -23.044 1.00 32.18 57 TYR A O 1
ATOM 393 N N . THR A 1 56 ? 16.580 18.237 -23.526 1.00 23.73 58 THR A N 1
ATOM 394 C CA . THR A 1 56 ? 17.424 18.977 -24.466 1.00 30.50 58 THR A CA 1
ATOM 395 C C . THR A 1 56 ? 16.634 19.425 -25.691 1.00 28.06 58 THR A C 1
ATOM 396 O O . THR A 1 56 ? 16.867 20.519 -26.230 1.00 27.65 58 THR A O 1
ATOM 400 N N . HIS A 1 57 ? 15.704 18.592 -26.142 1.00 26.48 59 HIS A N 1
ATOM 401 C CA . HIS A 1 57 ? 14.781 18.989 -27.197 1.00 25.62 59 HIS A CA 1
ATOM 402 C C . HIS A 1 57 ? 14.040 20.272 -26.821 1.00 27.72 59 HIS A C 1
ATOM 403 O O . HIS A 1 57 ? 14.034 21.247 -27.583 1.00 24.57 59 HIS A O 1
ATOM 410 N N . GLU A 1 58 ? 13.421 20.299 -25.636 1.00 23.65 60 GLU A N 1
ATOM 411 C CA . GLU A 1 58 ? 12.658 21.478 -25.243 1.00 24.20 60 GLU A CA 1
ATOM 412 C C . GLU A 1 58 ? 13.554 22.644 -24.859 1.00 27.81 60 GLU A C 1
ATOM 413 O O . GLU A 1 58 ? 13.111 23.799 -24.921 1.00 24.88 60 GLU A O 1
ATOM 419 N N . GLN A 1 59 ? 14.805 22.372 -24.482 1.00 23.30 61 GLN A N 1
ATOM 420 C CA . GLN A 1 59 ? 15.719 23.459 -24.160 1.00 24.94 61 GLN A CA 1
ATOM 421 C C . GLN A 1 59 ? 16.198 24.147 -25.426 1.00 24.28 61 GLN A C 1
ATOM 422 O O . GLN A 1 59 ? 16.272 25.378 -25.473 1.00 24.13 61 GLN A O 1
ATOM 428 N N . HIS A 1 60 ? 16.536 23.368 -26.463 1.00 22.40 62 HIS A N 1
ATOM 429 C CA . HIS A 1 60 ? 16.958 23.962 -27.732 1.00 24.77 62 HIS A CA 1
ATOM 430 C C . HIS A 1 60 ? 15.825 24.715 -28.403 1.00 23.22 62 HIS A C 1
ATOM 431 O O . HIS A 1 60 ? 16.073 25.722 -29.077 1.00 21.13 62 HIS A O 1
ATOM 438 N N . LYS A 1 61 ? 14.576 24.270 -28.190 1.00 22.47 63 LYS A N 1
ATOM 439 C CA . LYS A 1 61 ? 13.412 25.045 -28.614 1.00 20.44 63 LYS A CA 1
ATOM 440 C C . LYS A 1 61 ? 13.295 26.350 -27.839 1.00 24.40 63 LYS A C 1
ATOM 441 O O . LYS A 1 61 ? 13.042 27.409 -28.427 1.00 22.66 63 LYS A O 1
ATOM 447 N N . LYS A 1 62 ? 13.436 26.289 -26.505 1.00 22.61 64 LYS A N 1
ATOM 448 C CA . LYS A 1 62 ? 13.418 27.510 -25.703 1.00 22.96 64 LYS A CA 1
ATOM 449 C C . LYS A 1 62 ? 14.470 28.481 -26.196 1.00 21.93 64 LYS A C 1
ATOM 450 O O . LYS A 1 62 ? 14.245 29.696 -26.227 1.00 22.52 64 LYS A O 1
ATOM 456 N N . ASN A 1 63 ? 15.628 27.951 -26.586 1.00 20.89 65 ASN A N 1
ATOM 457 C CA . ASN A 1 63 ? 16.757 28.785 -26.975 1.00 21.62 65 ASN A CA 1
ATOM 458 C C . ASN A 1 63 ? 16.443 29.595 -28.230 1.00 20.45 65 ASN A C 1
ATOM 459 O O . ASN A 1 63 ? 16.670 30.812 -28.263 1.00 23.71 65 ASN A O 1
ATOM 464 N N . TYR A 1 64 ? 15.910 28.953 -29.280 1.00 20.87 66 TYR A N 1
ATOM 465 C CA . TYR A 1 64 ? 15.620 29.743 -30.482 1.00 22.04 66 TYR A CA 1
ATOM 466 C C . TYR A 1 64 ? 14.521 30.760 -30.210 1.00 23.47 66 TYR A C 1
ATOM 467 O O . TYR A 1 64 ? 14.622 31.918 -30.632 1.00 22.80 66 TYR A O 1
ATOM 476 N N . GLN A 1 65 ? 13.514 30.384 -29.433 1.00 19.00 67 GLN A N 1
ATOM 477 C CA . GLN A 1 65 ? 12.483 31.352 -29.075 1.00 25.08 67 GLN A CA 1
ATOM 478 C C . GLN A 1 65 ? 13.096 32.549 -28.356 1.00 25.67 67 GLN A C 1
ATOM 479 O O . GLN A 1 65 ? 12.814 33.705 -28.698 1.00 25.74 67 GLN A O 1
ATOM 485 N N . LEU A 1 66 ? 13.994 32.289 -27.395 1.00 20.50 68 LEU A N 1
ATOM 486 C CA . LEU A 1 66 ? 14.581 33.371 -26.610 1.00 25.35 68 LEU A CA 1
ATOM 487 C C . LEU A 1 66 ? 15.521 34.210 -27.454 1.00 25.56 68 LEU A C 1
ATOM 488 O O . LEU A 1 66 ? 15.565 35.439 -27.312 1.00 24.26 68 LEU A O 1
ATOM 493 N N . MET A 1 67 ? 16.310 33.563 -28.306 1.00 21.62 69 MET A N 1
ATOM 494 C CA . MET A 1 67 ? 17.190 34.316 -29.186 1.00 24.14 69 MET A CA 1
ATOM 495 C C . MET A 1 67 ? 16.393 35.291 -30.046 1.00 22.93 69 MET A C 1
ATOM 496 O O . MET A 1 67 ? 16.758 36.465 -30.171 1.00 22.45 69 MET A O 1
ATOM 501 N N . TYR A 1 68 ? 15.281 34.834 -30.622 1.00 22.91 70 TYR A N 1
ATOM 502 C CA . TYR A 1 68 ? 14.459 35.734 -31.426 1.00 22.68 70 TYR A CA 1
ATOM 503 C C . TYR A 1 68 ? 13.893 36.874 -30.578 1.00 25.12 70 TYR A C 1
ATOM 504 O O . TYR A 1 68 ? 14.042 38.053 -30.920 1.00 24.99 70 TYR A O 1
ATOM 513 N N . ASN A 1 69 ? 13.252 36.547 -29.455 1.00 25.72 71 ASN A N 1
ATOM 514 C CA . ASN A 1 69 ? 12.634 37.589 -28.633 1.00 24.55 71 ASN A CA 1
ATOM 515 C C . ASN A 1 69 ? 13.666 38.563 -28.070 1.00 25.78 71 ASN A C 1
ATOM 516 O O . ASN A 1 69 ? 13.447 39.783 -28.072 1.00 25.24 71 ASN A O 1
ATOM 521 N N . ALA A 1 70 ? 14.810 38.055 -27.614 1.00 28.90 72 ALA A N 1
ATOM 522 C CA . ALA A 1 70 ? 15.855 38.959 -27.131 1.00 27.26 72 ALA A CA 1
ATOM 523 C C . ALA A 1 70 ? 16.397 39.824 -28.256 1.00 25.52 72 ALA A C 1
ATOM 524 O O . ALA A 1 70 ? 16.740 40.992 -28.036 1.00 25.74 72 ALA A O 1
ATOM 526 N N . GLY A 1 71 ? 16.480 39.272 -29.471 1.00 22.38 73 GLY A N 1
ATOM 527 C CA . GLY A 1 71 ? 16.914 40.070 -30.599 1.00 23.28 73 GLY A CA 1
ATOM 528 C C . GLY A 1 71 ? 15.972 41.221 -30.914 1.00 30.51 73 GLY A C 1
ATOM 529 O O . GLY A 1 71 ? 16.420 42.343 -31.173 1.00 27.43 73 GLY A O 1
ATOM 530 N N . VAL A 1 72 ? 14.655 40.963 -30.910 1.00 24.55 74 VAL A N 1
ATOM 531 C CA . VAL A 1 72 ? 13.702 42.047 -31.142 1.00 28.17 74 VAL A CA 1
ATOM 532 C C . VAL A 1 72 ? 13.852 43.115 -30.065 1.00 27.32 74 VAL A C 1
ATOM 533 O O . VAL A 1 72 ? 13.863 44.316 -30.357 1.00 29.08 74 VAL A O 1
ATOM 537 N N . LEU A 1 73 ? 14.005 42.694 -28.808 1.00 27.13 75 LEU A N 1
ATOM 538 C CA . LEU A 1 73 ? 14.145 43.660 -27.725 1.00 29.43 75 LEU A CA 1
ATOM 539 C C . LEU A 1 73 ? 15.417 44.484 -27.863 1.00 33.35 75 LEU A C 1
ATOM 540 O O . LEU A 1 73 ? 15.434 45.658 -27.471 1.00 35.19 75 LEU A O 1
ATOM 545 N N . TYR A 1 74 ? 16.492 43.881 -28.380 1.00 32.36 76 TYR A N 1
ATOM 546 C CA . TYR A 1 74 ? 17.698 44.640 -28.677 1.00 28.95 76 TYR A CA 1
ATOM 547 C C . TYR A 1 74 ? 17.380 45.797 -29.602 1.00 33.25 76 TYR A C 1
ATOM 548 O O . TYR A 1 74 ? 17.706 46.949 -29.309 1.00 34.58 76 TYR A O 1
ATOM 557 N N . GLN A 1 75 ? 16.710 45.507 -30.719 1.00 31.24 77 GLN A N 1
ATOM 558 C CA . GLN A 1 75 ? 16.442 46.539 -31.714 1.00 34.05 77 GLN A CA 1
ATOM 559 C C . GLN A 1 75 ? 15.564 47.654 -31.149 1.00 37.43 77 GLN A C 1
ATOM 560 O O . GLN A 1 75 ? 15.782 48.834 -31.439 1.00 35.08 77 GLN A O 1
ATOM 566 N N . ILE A 1 76 ? 14.575 47.305 -30.327 1.00 37.13 78 ILE A N 1
ATOM 567 C CA . ILE A 1 76 ? 13.669 48.327 -29.809 1.00 39.82 78 ILE A CA 1
ATOM 568 C C . ILE A 1 76 ? 14.342 49.147 -28.712 1.00 39.82 78 ILE A C 1
ATOM 569 O O . ILE A 1 76 ? 14.278 50.382 -28.712 1.00 39.58 78 ILE A O 1
ATOM 574 N N . THR A 1 77 ? 14.992 48.483 -27.761 1.00 34.54 79 THR A N 1
ATOM 575 C CA . THR A 1 77 ? 15.586 49.193 -26.640 1.00 39.27 79 THR A CA 1
ATOM 576 C C . THR A 1 77 ? 17.001 49.679 -26.915 1.00 44.42 79 THR A C 1
ATOM 577 O O . THR A 1 77 ? 17.498 50.530 -26.166 1.00 43.11 79 THR A O 1
ATOM 581 N N . GLU A 1 78 ? 17.663 49.156 -27.950 1.00 40.51 80 GLU A N 1
ATOM 582 C CA . GLU A 1 78 ? 19.080 49.438 -28.210 1.00 43.90 80 GLU A CA 1
ATOM 583 C C . GLU A 1 78 ? 19.957 49.139 -26.991 1.00 43.81 80 GLU A C 1
ATOM 584 O O . GLU A 1 78 ? 21.039 49.711 -26.827 1.00 48.66 80 GLU A O 1
ATOM 590 N N . ASP A 1 79 ? 19.507 48.218 -26.134 1.00 44.43 81 ASP A N 1
ATOM 591 C CA . ASP A 1 79 ? 20.211 47.883 -24.902 1.00 42.22 81 ASP A CA 1
ATOM 592 C C . ASP A 1 79 ? 21.036 46.623 -25.128 1.00 45.80 81 ASP A C 1
ATOM 593 O O . ASP A 1 79 ? 20.454 45.537 -25.296 1.00 37.06 81 ASP A O 1
ATOM 598 N N . PRO A 1 80 ? 22.373 46.707 -25.132 1.00 44.34 82 PRO A N 1
ATOM 599 C CA . PRO A 1 80 ? 23.188 45.553 -25.550 1.00 42.00 82 PRO A CA 1
ATOM 600 C C . PRO A 1 80 ? 23.079 44.329 -24.647 1.00 35.45 82 PRO A C 1
ATOM 601 O O . PRO A 1 80 ? 23.576 43.264 -25.030 1.00 36.08 82 PRO A O 1
ATOM 605 N N . LYS A 1 81 ? 22.444 44.419 -23.480 1.00 36.76 83 LYS A N 1
ATOM 606 C CA . LYS A 1 81 ? 22.290 43.215 -22.669 1.00 40.09 83 LYS A CA 1
ATOM 607 C C . LYS A 1 81 ? 21.540 42.123 -23.433 1.00 36.48 83 LYS A C 1
ATOM 608 O O . LYS A 1 81 ? 21.833 40.932 -23.257 1.00 30.01 83 LYS A O 1
ATOM 614 N N . TYR A 1 82 ? 20.601 42.512 -24.310 1.00 33.45 84 TYR A N 1
ATOM 615 C CA . TYR A 1 82 ? 19.824 41.544 -25.081 1.00 30.51 84 TYR A CA 1
ATOM 616 C C . TYR A 1 82 ? 20.665 40.913 -26.179 1.00 26.71 84 TYR A C 1
ATOM 617 O O . TYR A 1 82 ? 20.671 39.689 -26.344 1.00 26.96 84 TYR A O 1
ATOM 626 N N . ALA A 1 83 ? 21.389 41.735 -26.934 1.00 29.28 85 ALA A N 1
ATOM 627 C CA . ALA A 1 83 ? 22.251 41.210 -27.986 1.00 28.46 85 ALA A CA 1
ATOM 628 C C . ALA A 1 83 ? 23.391 40.375 -27.414 1.00 25.87 85 ALA A C 1
ATOM 629 O O . ALA A 1 83 ? 23.804 39.387 -28.030 1.00 25.09 85 ALA A O 1
ATOM 631 N N . GLU A 1 84 ? 23.895 40.737 -26.227 1.00 29.33 86 GLU A N 1
ATOM 632 C CA . GLU A 1 84 ? 25.008 39.992 -25.640 1.00 31.56 86 GLU A CA 1
ATOM 633 C C . GLU A 1 84 ? 24.578 38.589 -25.224 1.00 28.47 86 GLU A C 1
ATOM 634 O O . GLU A 1 84 ? 25.345 37.630 -25.373 1.00 24.50 86 GLU A O 1
ATOM 640 N N . ARG A 1 85 ? 23.343 38.440 -24.733 1.00 26.73 87 ARG A N 1
ATOM 641 C CA . ARG A 1 85 ? 22.838 37.101 -24.434 1.00 30.73 87 ARG A CA 1
ATOM 642 C C . ARG A 1 85 ? 22.690 36.280 -25.709 1.00 25.72 87 ARG A C 1
ATOM 643 O O . ARG A 1 85 ? 23.098 35.112 -25.760 1.00 28.49 87 ARG A O 1
ATOM 651 N N . VAL A 1 86 ? 22.136 36.877 -26.755 1.00 23.91 88 VAL A N 1
ATOM 652 C CA . VAL A 1 86 ? 22.016 36.162 -28.023 1.00 24.54 88 VAL A CA 1
ATOM 653 C C . VAL A 1 86 ? 23.396 35.784 -28.552 1.00 25.13 88 VAL A C 1
ATOM 654 O O . VAL A 1 86 ? 23.640 34.632 -28.937 1.00 20.64 88 VAL A O 1
ATOM 658 N N . ARG A 1 87 ? 24.325 36.749 -28.563 1.00 23.40 89 ARG A N 1
ATOM 659 C CA . ARG A 1 87 ? 25.685 36.476 -29.021 1.00 21.25 89 ARG A CA 1
ATOM 660 C C . ARG A 1 87 ? 26.289 35.296 -28.275 1.00 24.01 89 ARG A C 1
ATOM 661 O O . ARG A 1 87 ? 26.854 34.379 -28.886 1.00 22.10 89 ARG A O 1
ATOM 669 N N . ASP A 1 88 ? 26.152 35.288 -26.943 1.00 25.12 90 ASP A N 1
ATOM 670 C CA . ASP A 1 88 ? 26.792 34.241 -26.157 1.00 26.77 90 ASP A CA 1
ATOM 671 C C . ASP A 1 88 ? 26.165 32.880 -26.409 1.00 25.57 90 ASP A C 1
ATOM 672 O O . ASP A 1 88 ? 26.865 31.865 -26.370 1.00 24.23 90 ASP A O 1
ATOM 677 N N . MET A 1 89 ? 24.852 32.825 -26.651 1.00 26.07 91 MET A N 1
ATOM 678 C CA . MET A 1 89 ? 24.241 31.542 -26.996 1.00 24.88 91 MET A CA 1
ATOM 679 C C . MET A 1 89 ? 24.726 31.047 -28.353 1.00 23.61 91 MET A C 1
ATOM 680 O O . MET A 1 89 ? 24.986 29.853 -28.532 1.00 25.50 91 MET A O 1
ATOM 685 N N . LEU A 1 90 ? 24.824 31.944 -29.331 1.00 24.54 92 LEU A N 1
ATOM 686 C CA . LEU A 1 90 ? 25.253 31.520 -30.657 1.00 24.17 92 LEU A CA 1
ATOM 687 C C . LEU A 1 90 ? 26.713 31.104 -30.667 1.00 23.98 92 LEU A C 1
ATOM 688 O O . LEU A 1 90 ? 27.083 30.194 -31.418 1.00 25.14 92 LEU A O 1
ATOM 693 N N . LEU A 1 91 ? 27.554 31.745 -29.842 1.00 27.02 93 LEU A N 1
ATOM 694 C CA . LEU A 1 91 ? 28.942 31.295 -29.726 1.00 26.88 93 LEU A CA 1
ATOM 695 C C . LEU A 1 91 ? 29.014 29.905 -29.116 1.00 25.64 93 LEU A C 1
ATOM 696 O O . LEU A 1 91 ? 29.837 29.078 -29.531 1.00 28.03 93 LEU A O 1
ATOM 701 N N . ALA A 1 92 ? 28.145 29.611 -28.147 1.00 24.19 94 ALA A N 1
ATOM 702 C CA . ALA A 1 92 ? 28.098 28.248 -27.628 1.00 22.73 94 ALA A CA 1
ATOM 703 C C . ALA A 1 92 ? 27.614 27.281 -28.701 1.00 25.74 94 ALA A C 1
ATOM 704 O O . ALA A 1 92 ? 28.137 26.170 -28.827 1.00 27.50 94 ALA A O 1
ATOM 706 N N . TYR A 1 93 ? 26.645 27.695 -29.522 1.00 24.93 95 TYR A N 1
ATOM 707 C CA . TYR A 1 93 ? 26.250 26.839 -30.635 1.00 25.27 95 TYR A CA 1
ATOM 708 C C . TYR A 1 93 ? 27.388 26.689 -31.635 1.00 27.89 95 TYR A C 1
ATOM 709 O O . TYR A 1 93 ? 27.621 25.594 -32.161 1.00 28.58 95 TYR A O 1
ATOM 718 N N . ALA A 1 94 ? 28.109 27.777 -31.910 1.00 25.10 96 ALA A N 1
ATOM 719 C CA . ALA A 1 94 ? 29.247 27.688 -32.826 1.00 25.69 96 ALA A CA 1
ATOM 720 C C . ALA A 1 94 ? 30.274 26.675 -32.349 1.00 30.09 96 ALA A C 1
ATOM 721 O O . ALA A 1 94 ? 30.858 25.961 -33.164 1.00 31.95 96 ALA A O 1
ATOM 723 N N . ASP A 1 95 ? 30.510 26.589 -31.031 1.00 28.33 97 ASP A N 1
ATOM 724 C CA . ASP A 1 95 ? 31.478 25.613 -30.545 1.00 33.27 97 ASP A CA 1
ATOM 725 C C . ASP A 1 95 ? 30.912 24.200 -30.530 1.00 37.40 97 ASP A C 1
ATOM 726 O O . ASP A 1 95 ? 31.652 23.237 -30.770 1.00 39.02 97 ASP A O 1
ATOM 731 N N . LEU A 1 96 ? 29.614 24.054 -30.271 1.00 33.46 98 LEU A N 1
ATOM 732 C CA . LEU A 1 96 ? 29.021 22.731 -30.110 1.00 34.59 98 LEU A CA 1
ATOM 733 C C . LEU A 1 96 ? 28.696 22.069 -31.449 1.00 34.68 98 LEU A C 1
ATOM 734 O O . LEU A 1 96 ? 28.994 20.888 -31.652 1.00 36.75 98 LEU A O 1
ATOM 739 N N . TYR A 1 97 ? 28.052 22.803 -32.358 1.00 31.11 99 TYR A N 1
ATOM 740 C CA . TYR A 1 97 ? 27.447 22.170 -33.527 1.00 35.08 99 TYR A CA 1
ATOM 741 C C . TYR A 1 97 ? 28.414 21.369 -34.393 1.00 39.57 99 TYR A C 1
ATOM 742 O O . TYR A 1 97 ? 27.978 20.352 -34.959 1.00 39.69 99 TYR A O 1
ATOM 751 N N . PRO A 1 98 ? 29.681 21.759 -34.588 1.00 44.08 100 PRO A N 1
ATOM 752 C CA . PRO A 1 98 ? 30.543 20.943 -35.461 1.00 40.00 100 PRO A CA 1
ATOM 753 C C . PRO A 1 98 ? 30.969 19.624 -34.841 1.00 39.24 100 PRO A C 1
ATOM 754 O O . PRO A 1 98 ? 31.293 18.696 -35.590 1.00 43.29 100 PRO A O 1
ATOM 758 N N . THR A 1 99 ? 30.959 19.502 -33.514 1.00 41.23 101 THR A N 1
ATOM 759 C CA . THR A 1 99 ? 31.310 18.263 -32.823 1.00 43.48 101 THR A CA 1
ATOM 760 C C . THR A 1 99 ? 30.179 17.244 -32.801 1.00 45.91 101 THR A C 1
ATOM 761 O O . THR A 1 99 ? 30.309 16.214 -32.122 1.00 49.01 101 THR A O 1
ATOM 765 N N . LEU A 1 100 ? 29.071 17.513 -33.492 1.00 45.10 102 LEU A N 1
ATOM 766 C CA . LEU A 1 100 ? 27.890 16.753 -33.108 1.00 43.61 102 LEU A CA 1
ATOM 767 C C . LEU A 1 100 ? 27.670 15.585 -34.053 1.00 45.49 102 LEU A C 1
ATOM 768 O O . LEU A 1 100 ? 27.760 15.758 -35.280 1.00 42.63 102 LEU A O 1
ATOM 773 N N . PRO A 1 101 ? 27.380 14.403 -33.520 1.00 46.79 103 PRO A N 1
ATOM 774 C CA . PRO A 1 101 ? 26.927 13.290 -34.349 1.00 46.88 103 PRO A CA 1
ATOM 775 C C . PRO A 1 101 ? 25.479 13.537 -34.739 1.00 47.67 103 PRO A C 1
ATOM 776 O O . PRO A 1 101 ? 24.883 14.559 -34.387 1.00 46.73 103 PRO A O 1
ATOM 780 N N . LEU A 1 102 ? 24.911 12.575 -35.461 1.00 47.97 104 LEU A N 1
ATOM 781 C CA . LEU A 1 102 ? 23.463 12.509 -35.554 1.00 43.90 104 LEU A CA 1
ATOM 782 C C . LEU A 1 102 ? 22.859 12.292 -34.164 1.00 44.68 104 LEU A C 1
ATOM 783 O O . LEU A 1 102 ? 23.515 11.804 -33.234 1.00 44.69 104 LEU A O 1
ATOM 788 N N . HIS A 1 103 ? 21.609 12.714 -34.013 1.00 45.55 105 HIS A N 1
ATOM 789 C CA . HIS A 1 103 ? 20.982 12.680 -32.704 1.00 38.97 105 HIS A CA 1
ATOM 790 C C . HIS A 1 103 ? 20.923 11.242 -32.202 1.00 38.15 105 HIS A C 1
ATOM 791 O O . HIS A 1 103 ? 20.530 10.349 -32.959 1.00 40.68 105 HIS A O 1
ATOM 798 N N . PRO A 1 104 ? 21.326 10.973 -30.957 1.00 40.17 106 PRO A N 1
ATOM 799 C CA . PRO A 1 104 ? 21.286 9.590 -30.448 1.00 43.69 106 PRO A CA 1
ATOM 800 C C . PRO A 1 104 ? 19.889 8.997 -30.343 1.00 47.85 106 PRO A C 1
ATOM 801 O O . PRO A 1 104 ? 19.762 7.767 -30.357 1.00 51.87 106 PRO A O 1
ATOM 805 N N . LYS A 1 105 ? 18.838 9.808 -30.201 1.00 45.45 107 LYS A N 1
ATOM 806 C CA . LYS A 1 105 ? 17.471 9.293 -30.196 1.00 42.91 107 LYS A CA 1
ATOM 807 C C . LYS A 1 105 ? 16.784 9.527 -31.534 1.00 42.09 107 LYS A C 1
ATOM 808 O O . LYS A 1 105 ? 15.559 9.646 -31.607 1.00 43.55 107 LYS A O 1
ATOM 814 N N . ARG A 1 106 ? 17.575 9.597 -32.598 1.00 44.21 108 ARG A N 1
ATOM 815 C CA . ARG A 1 106 ? 17.040 9.644 -33.951 1.00 42.35 108 ARG A CA 1
ATOM 816 C C . ARG A 1 106 ? 16.176 8.414 -34.229 1.00 45.17 108 ARG A C 1
ATOM 817 O O . ARG A 1 106 ? 16.434 7.326 -33.711 1.00 50.21 108 ARG A O 1
ATOM 825 N N . ARG A 1 107 ? 15.119 8.601 -35.020 1.00 47.48 109 ARG A N 1
ATOM 826 C CA . ARG A 1 107 ? 14.251 7.507 -35.464 1.00 51.76 109 ARG A CA 1
ATOM 827 C C . ARG A 1 107 ? 14.001 7.716 -36.947 1.00 48.56 109 ARG A C 1
ATOM 828 O O . ARG A 1 107 ? 12.974 8.276 -37.351 1.00 47.92 109 ARG A O 1
ATOM 836 N N . PRO A 1 108 ? 14.927 7.262 -37.797 1.00 51.77 110 PRO A N 1
ATOM 837 C CA . PRO A 1 108 ? 14.880 7.658 -39.215 1.00 48.36 110 PRO A CA 1
ATOM 838 C C . PRO A 1 108 ? 13.711 7.075 -39.979 1.00 49.08 110 PRO A C 1
ATOM 839 O O . PRO A 1 108 ? 13.425 7.556 -41.085 1.00 49.46 110 PRO A O 1
ATOM 843 N N . GLY A 1 109 ? 13.052 6.039 -39.450 1.00 49.97 111 GLY A N 1
ATOM 844 C CA . GLY A 1 109 ? 11.836 5.555 -40.082 1.00 52.14 111 GLY A CA 1
ATOM 845 C C . GLY A 1 109 ? 10.722 6.582 -40.042 1.00 52.34 111 GLY A C 1
ATOM 846 O O . GLY A 1 109 ? 9.977 6.742 -41.012 1.00 51.54 111 GLY A O 1
ATOM 847 N N . ALA A 1 110 ? 10.604 7.307 -38.925 1.00 55.34 112 ALA A N 1
ATOM 848 C CA . ALA A 1 110 ? 9.548 8.307 -38.778 1.00 50.39 112 ALA A CA 1
ATOM 849 C C . ALA A 1 110 ? 9.888 9.593 -39.524 1.00 50.67 112 ALA A C 1
ATOM 850 O O . ALA A 1 110 ? 9.114 10.054 -40.370 1.00 49.62 112 ALA A O 1
ATOM 852 N N . GLU A 1 111 ? 11.038 10.197 -39.213 1.00 52.81 113 GLU A N 1
ATOM 853 C CA . GLU A 1 111 ? 11.448 11.437 -39.863 1.00 53.66 113 GLU A CA 1
ATOM 854 C C . GLU A 1 111 ? 12.965 11.459 -40.009 1.00 46.96 113 GLU A C 1
ATOM 855 O O . GLU A 1 111 ? 13.688 10.729 -39.324 1.00 49.20 113 GLU A O 1
ATOM 861 N N . ASN A 1 112 ? 13.438 12.319 -40.905 1.00 46.54 114 ASN A N 1
ATOM 862 C CA . ASN A 1 112 ? 14.871 12.452 -41.127 1.00 47.66 114 ASN A CA 1
ATOM 863 C C . ASN A 1 112 ? 15.558 12.979 -39.869 1.00 47.00 114 ASN A C 1
ATOM 864 O O . ASN A 1 112 ? 14.995 13.818 -39.158 1.00 43.37 114 ASN A O 1
ATOM 869 N N . PRO A 1 113 ? 16.768 12.518 -39.569 1.00 42.26 115 PRO A N 1
ATOM 870 C CA . PRO A 1 113 ? 17.427 12.933 -38.328 1.00 43.36 115 PRO A CA 1
ATOM 871 C C . PRO A 1 113 ? 17.937 14.363 -38.389 1.00 39.96 115 PRO A C 1
ATOM 872 O O . PRO A 1 113 ? 18.168 14.940 -39.452 1.00 43.53 115 PRO A O 1
ATOM 876 N N . GLY A 1 114 ? 18.099 14.940 -37.205 1.00 41.52 116 GLY A N 1
ATOM 877 C CA . GLY A 1 114 ? 18.819 16.185 -37.083 1.00 38.25 116 GLY A CA 1
ATOM 878 C C . GLY A 1 114 ? 20.037 15.962 -36.218 1.00 39.01 116 GLY A C 1
ATOM 879 O O . GLY A 1 114 ? 20.346 14.821 -35.854 1.00 36.83 116 GLY A O 1
ATOM 880 N N . LYS A 1 115 ? 20.757 17.031 -35.895 1.00 37.17 117 LYS A N 1
ATOM 881 C CA . LYS A 1 115 ? 21.793 16.941 -34.881 1.00 36.56 117 LYS A CA 1
ATOM 882 C C . LYS A 1 115 ? 21.364 17.598 -33.582 1.00 36.73 117 LYS A C 1
ATOM 883 O O . LYS A 1 115 ? 21.415 16.960 -32.523 1.00 35.68 117 LYS A O 1
ATOM 889 N N . LEU A 1 116 ? 20.915 18.859 -33.649 1.00 34.51 118 LEU A N 1
ATOM 890 C CA . LEU A 1 116 ? 20.339 19.515 -32.477 1.00 35.92 118 LEU A CA 1
ATOM 891 C C . LEU A 1 116 ? 19.109 18.774 -31.980 1.00 31.15 118 LEU A C 1
ATOM 892 O O . LEU A 1 116 ? 18.832 18.761 -30.775 1.00 33.11 118 LEU A O 1
ATOM 897 N N . PHE A 1 117 ? 18.366 18.148 -32.889 1.00 34.08 119 PHE A N 1
ATOM 898 C CA . PHE A 1 117 ? 17.105 17.511 -32.566 1.00 30.98 119 PHE A CA 1
ATOM 899 C C . PHE A 1 117 ? 17.076 16.111 -33.162 1.00 33.67 119 PHE A C 1
ATOM 900 O O . PHE A 1 117 ? 17.848 15.790 -34.064 1.00 34.74 119 PHE A O 1
ATOM 908 N N . TRP A 1 118 ? 16.163 15.280 -32.639 1.00 31.47 120 TRP A N 1
ATOM 909 C CA . TRP A 1 118 ? 15.999 13.915 -33.134 1.00 35.54 120 TRP A CA 1
ATOM 910 C C . TRP A 1 118 ? 15.563 13.891 -34.594 1.00 34.96 120 TRP A C 1
ATOM 911 O O . TRP A 1 118 ? 15.806 12.903 -35.294 1.00 36.38 120 TRP A O 1
ATOM 922 N N . GLN A 1 119 ? 14.919 14.954 -35.066 1.00 31.72 121 GLN A N 1
ATOM 923 C CA . GLN A 1 119 ? 14.457 15.054 -36.442 1.00 32.93 121 GLN A CA 1
ATOM 924 C C . GLN A 1 119 ? 14.873 16.395 -37.022 1.00 37.57 121 GLN A C 1
ATOM 925 O O . GLN A 1 119 ? 14.991 17.389 -36.299 1.00 35.78 121 GLN A O 1
ATOM 931 N N . SER A 1 120 ? 15.095 16.423 -38.337 1.00 32.78 122 SER A N 1
ATOM 932 C CA . SER A 1 120 ? 15.574 17.655 -38.942 1.00 32.55 122 SER A CA 1
ATOM 933 C C . SER A 1 120 ? 14.493 18.715 -39.000 1.00 33.17 122 SER A C 1
ATOM 934 O O . SER A 1 120 ? 14.802 19.892 -39.211 1.00 30.60 122 SER A O 1
ATOM 937 N N . LEU A 1 121 ? 13.239 18.325 -38.802 1.00 34.73 123 LEU A N 1
ATOM 938 C CA . LEU A 1 121 ? 12.145 19.285 -38.844 1.00 31.36 123 LEU A CA 1
ATOM 939 C C . LEU A 1 121 ? 12.338 20.385 -37.800 1.00 30.58 123 LEU A C 1
ATOM 940 O O . LEU A 1 121 ? 12.184 21.580 -38.092 1.00 28.53 123 LEU A O 1
ATOM 945 N N . ASN A 1 122 ? 12.682 19.997 -36.572 1.00 27.67 124 ASN A N 1
ATOM 946 C CA . ASN A 1 122 ? 12.926 20.974 -35.520 1.00 28.19 124 ASN A CA 1
ATOM 947 C C . ASN A 1 122 ? 14.191 21.774 -35.784 1.00 27.34 124 ASN A C 1
ATOM 948 O O . ASN A 1 122 ? 14.278 22.941 -35.383 1.00 24.47 124 ASN A O 1
ATOM 953 N N . GLU A 1 123 ? 15.178 21.168 -36.443 1.00 24.92 125 GLU A N 1
ATOM 954 C CA . GLU A 1 123 ? 16.371 21.913 -36.831 1.00 28.07 125 GLU A CA 1
ATOM 955 C C . GLU A 1 123 ? 16.022 23.031 -37.811 1.00 28.92 125 GLU A C 1
ATOM 956 O O . GLU A 1 123 ? 16.636 24.107 -37.794 1.00 27.26 125 GLU A O 1
ATOM 962 N N . ALA A 1 124 ? 15.030 22.794 -38.675 1.00 28.61 126 ALA A N 1
ATOM 963 C CA . ALA A 1 124 ? 14.613 23.821 -39.622 1.00 23.00 126 ALA A CA 1
ATOM 964 C C . ALA A 1 124 ? 13.899 24.963 -38.917 1.00 23.94 126 ALA A C 1
ATOM 965 O O . ALA A 1 124 ? 14.103 26.136 -39.256 1.00 21.36 126 ALA A O 1
ATOM 967 N N . VAL A 1 125 ? 13.063 24.649 -37.923 1.00 22.93 127 VAL A N 1
ATOM 968 C CA . VAL A 1 125 ? 12.411 25.714 -37.166 1.00 22.18 127 VAL A CA 1
ATOM 969 C C . VAL A 1 125 ? 13.458 26.529 -36.417 1.00 22.66 127 VAL A C 1
ATOM 970 O O . VAL A 1 125 ? 13.428 27.766 -36.421 1.00 22.64 127 VAL A O 1
ATOM 974 N N . TRP A 1 126 ? 14.396 25.837 -35.759 1.00 24.14 128 TRP A N 1
ATOM 975 C CA . TRP A 1 126 ? 15.512 26.488 -35.084 1.00 21.58 128 TRP A CA 1
ATOM 976 C C . TRP A 1 126 ? 16.208 27.486 -36.000 1.00 23.22 128 TRP A C 1
ATOM 977 O O . TRP A 1 126 ? 16.507 28.617 -35.593 1.00 23.32 128 TRP A O 1
ATOM 988 N N . LEU A 1 127 ? 16.460 27.091 -37.245 1.00 21.85 129 LEU A N 1
ATOM 989 C CA . LEU A 1 127 ? 17.122 27.991 -38.188 1.00 25.09 129 LEU A CA 1
ATOM 990 C C . LEU A 1 127 ? 16.235 29.176 -38.551 1.00 22.80 129 LEU A C 1
ATOM 991 O O . LEU A 1 127 ? 16.707 30.318 -38.586 1.00 21.25 129 LEU A O 1
ATOM 996 N N . VAL A 1 128 ? 14.948 28.932 -38.811 1.00 23.05 130 VAL A N 1
ATOM 997 C CA . VAL A 1 128 ? 14.048 30.026 -39.158 1.00 23.71 130 VAL A CA 1
ATOM 998 C C . VAL A 1 128 ? 14.046 31.079 -38.057 1.00 25.43 130 VAL A C 1
ATOM 999 O O . VAL A 1 128 ? 14.123 32.289 -38.323 1.00 24.62 130 VAL A O 1
ATOM 1003 N N . TYR A 1 129 ? 13.948 30.644 -36.804 1.00 23.68 131 TYR A N 1
ATOM 1004 C CA . TYR A 1 129 ? 13.956 31.602 -35.702 1.00 21.05 131 TYR A CA 1
ATOM 1005 C C . TYR A 1 129 ? 15.345 32.200 -35.503 1.00 21.71 131 TYR A C 1
ATOM 1006 O O . TYR A 1 129 ? 15.483 33.408 -35.278 1.00 21.42 131 TYR A O 1
ATOM 1015 N N . THR A 1 130 ? 16.389 31.378 -35.605 1.00 21.01 132 THR A N 1
ATOM 1016 C CA . THR A 1 130 ? 17.712 31.850 -35.193 1.00 27.64 132 THR A CA 1
ATOM 1017 C C . THR A 1 130 ? 18.348 32.750 -36.243 1.00 28.14 132 THR A C 1
ATOM 1018 O O . THR A 1 130 ? 19.079 33.693 -35.896 1.00 24.69 132 THR A O 1
ATOM 1022 N N . ILE A 1 131 ? 18.083 32.493 -37.524 1.00 26.88 133 ILE A N 1
ATOM 1023 C CA . ILE A 1 131 ? 18.609 33.395 -38.541 1.00 23.53 133 ILE A CA 1
ATOM 1024 C C . ILE A 1 131 ? 18.034 34.789 -38.342 1.00 21.46 133 ILE A C 1
ATOM 1025 O O . ILE A 1 131 ? 18.731 35.790 -38.517 1.00 25.60 133 ILE A O 1
ATOM 1030 N N . GLN A 1 132 ? 16.765 34.880 -37.931 1.00 23.68 134 GLN A N 1
ATOM 1031 C CA . GLN A 1 132 ? 16.179 36.186 -37.654 1.00 24.32 134 GLN A CA 1
ATOM 1032 C C . GLN A 1 132 ? 16.805 36.823 -36.416 1.00 25.23 134 GLN A C 1
ATOM 1033 O O . GLN A 1 132 ? 17.037 38.039 -36.385 1.00 26.99 134 GLN A O 1
ATOM 1039 N N . ALA A 1 133 ? 17.066 36.026 -35.380 1.00 22.79 135 ALA A N 1
ATOM 1040 C CA . ALA A 1 133 ? 17.745 36.551 -34.198 1.00 24.69 135 ALA A CA 1
ATOM 1041 C C . ALA A 1 133 ? 19.130 37.083 -34.557 1.00 26.54 135 ALA A C 1
ATOM 1042 O O . ALA A 1 133 ? 19.523 38.180 -34.138 1.00 24.64 135 ALA A O 1
ATOM 1044 N N . TYR A 1 134 ? 19.883 36.309 -35.331 1.00 24.55 136 TYR A N 1
ATOM 1045 C CA . TYR A 1 134 ? 21.218 36.736 -35.736 1.00 26.01 136 TYR A CA 1
ATOM 1046 C C . TYR A 1 134 ? 21.155 38.024 -36.544 1.00 26.81 136 TYR A C 1
ATOM 1047 O O . TYR A 1 134 ? 21.974 38.935 -36.356 1.00 29.68 136 TYR A O 1
ATOM 1056 N N . ASP A 1 135 ? 20.188 38.102 -37.457 1.00 27.37 137 ASP A N 1
ATOM 1057 C CA . ASP A 1 135 ? 19.973 39.307 -38.247 1.00 28.82 137 ASP A CA 1
ATOM 1058 C C . ASP A 1 135 ? 19.666 40.494 -37.349 1.00 30.40 137 ASP A C 1
ATOM 1059 O O . ASP A 1 135 ? 20.146 41.607 -37.586 1.00 31.87 137 ASP A O 1
ATOM 1064 N N . LEU A 1 136 ? 18.886 40.271 -36.294 1.00 27.19 138 LEU A N 1
ATOM 1065 C CA . LEU A 1 136 ? 18.518 41.371 -35.409 1.00 29.45 138 LEU A CA 1
ATOM 1066 C C . LEU A 1 136 ? 19.704 41.881 -34.593 1.00 28.39 138 LEU A C 1
ATOM 1067 O O . LEU A 1 136 ? 19.755 43.071 -34.263 1.00 31.93 138 LEU A O 1
ATOM 1072 N N . ILE A 1 137 ? 20.651 41.014 -34.236 1.00 29.01 139 ILE A N 1
ATOM 1073 C CA . ILE A 1 137 ? 21.734 41.419 -33.342 1.00 25.99 139 ILE A CA 1
ATOM 1074 C C . ILE A 1 137 ? 23.055 41.624 -34.063 1.00 29.78 139 ILE A C 1
ATOM 1075 O O . ILE A 1 137 ? 24.035 42.028 -33.421 1.00 28.77 139 ILE A O 1
ATOM 1080 N N . ARG A 1 138 ? 23.125 41.344 -35.364 1.00 33.69 140 ARG A N 1
ATOM 1081 C CA . ARG A 1 138 ? 24.388 41.452 -36.097 1.00 31.52 140 ARG A CA 1
ATOM 1082 C C . ARG A 1 138 ? 25.118 42.778 -35.894 1.00 30.92 140 ARG A C 1
ATOM 1083 O O . ARG A 1 138 ? 26.339 42.749 -35.666 1.00 30.94 140 ARG A O 1
ATOM 1091 N N . PRO A 1 139 ? 24.479 43.951 -35.982 1.00 36.00 141 PRO A N 1
ATOM 1092 C CA . PRO A 1 139 ? 25.238 45.206 -35.801 1.00 32.91 141 PRO A CA 1
ATOM 1093 C C . PRO A 1 139 ? 25.933 45.318 -34.453 1.00 32.15 141 PRO A C 1
ATOM 1094 O O . PRO A 1 139 ? 26.814 46.174 -34.289 1.00 29.10 141 PRO A O 1
ATOM 1098 N N . SER A 1 140 ? 25.562 44.497 -33.479 1.00 31.00 142 SER A N 1
ATOM 1099 C CA . SER A 1 140 ? 26.214 44.546 -32.185 1.00 28.73 142 SER A CA 1
ATOM 1100 C C . SER A 1 140 ? 27.520 43.775 -32.157 1.00 29.29 142 SER A C 1
ATOM 1101 O O . SER A 1 140 ? 28.233 43.851 -31.159 1.00 27.57 142 SER A O 1
ATOM 1104 N N . LEU A 1 141 ? 27.838 43.016 -33.197 1.00 28.80 143 LEU A N 1
ATOM 1105 C CA . LEU A 1 141 ? 28.913 42.045 -33.087 1.00 26.68 143 LEU A CA 1
ATOM 1106 C C . LEU A 1 141 ? 30.241 42.604 -33.577 1.00 29.00 143 LEU A C 1
ATOM 1107 O O . LEU A 1 141 ? 30.293 43.511 -34.412 1.00 32.64 143 LEU A O 1
ATOM 1112 N N . SER A 1 142 ? 31.321 42.038 -33.050 1.00 26.08 144 SER A N 1
ATOM 1113 C CA . SER A 1 142 ? 32.626 42.207 -33.680 1.00 28.30 144 SER A CA 1
ATOM 1114 C C . SER A 1 142 ? 32.756 41.235 -34.854 1.00 26.74 144 SER A C 1
ATOM 1115 O O . SER A 1 142 ? 32.039 40.234 -34.945 1.00 26.44 144 SER A O 1
ATOM 1118 N N . ASN A 1 143 ? 33.671 41.547 -35.777 1.00 25.35 145 ASN A N 1
ATOM 1119 C CA . ASN A 1 143 ? 33.763 40.746 -36.997 1.00 26.36 145 ASN A CA 1
ATOM 1120 C C . ASN A 1 143 ? 34.150 39.302 -36.688 1.00 24.64 145 ASN A C 1
ATOM 1121 O O . ASN A 1 143 ? 33.665 38.376 -37.342 1.00 23.06 145 ASN A O 1
ATOM 1126 N N . ALA A 1 144 ? 35.004 39.090 -35.675 1.00 26.74 146 ALA A N 1
ATOM 1127 C CA . ALA A 1 144 ? 35.427 37.734 -35.323 1.00 27.29 146 ALA A CA 1
ATOM 1128 C C . ALA A 1 144 ? 34.297 36.940 -34.674 1.00 27.86 146 ALA A C 1
ATOM 1129 O O . ALA A 1 144 ? 34.186 35.723 -34.883 1.00 25.30 146 ALA A O 1
ATOM 1131 N N . GLU A 1 145 ? 33.466 37.602 -33.862 1.00 25.28 147 GLU A N 1
ATOM 1132 C CA . GLU A 1 145 ? 32.272 36.937 -33.343 1.00 25.42 147 GLU A CA 1
ATOM 1133 C C . GLU A 1 145 ? 31.342 36.542 -34.482 1.00 27.10 147 GLU A C 1
ATOM 1134 O O . GLU A 1 145 ? 30.853 35.406 -34.534 1.00 24.58 147 GLU A O 1
ATOM 1140 N N . ALA A 1 146 ? 31.106 37.463 -35.425 1.00 25.60 148 ALA A N 1
ATOM 1141 C CA . ALA A 1 146 ? 30.244 37.148 -36.563 1.00 27.88 148 ALA A CA 1
ATOM 1142 C C . ALA A 1 146 ? 30.800 35.975 -37.366 1.00 28.66 148 ALA A C 1
ATOM 1143 O O . ALA A 1 146 ? 30.051 35.076 -37.773 1.00 23.57 148 ALA A O 1
ATOM 1145 N N . GLU A 1 147 ? 32.119 35.961 -37.597 1.00 26.83 149 GLU A N 1
ATOM 1146 C CA . GLU A 1 147 ? 32.701 34.886 -38.396 1.00 29.55 149 GLU A CA 1
ATOM 1147 C C . GLU A 1 147 ? 32.553 33.544 -37.688 1.00 26.11 149 GLU A C 1
ATOM 1148 O O . GLU A 1 147 ? 32.152 32.552 -38.305 1.00 31.10 149 GLU A O 1
ATOM 1154 N N . LYS A 1 148 ? 32.837 33.506 -36.380 1.00 27.98 150 LYS A N 1
ATOM 1155 C CA . LYS A 1 148 ? 32.703 32.262 -35.623 1.00 29.23 150 LYS A CA 1
ATOM 1156 C C . LYS A 1 148 ? 31.257 31.771 -35.611 1.00 29.86 150 LYS A C 1
ATOM 1157 O O . LYS A 1 148 ? 30.994 30.577 -35.808 1.00 24.68 150 LYS A O 1
ATOM 1163 N N . ILE A 1 149 ? 30.301 32.684 -35.409 1.00 23.75 151 ILE A N 1
ATOM 1164 C CA . ILE A 1 149 ? 28.901 32.278 -35.377 1.00 25.88 151 ILE A CA 1
ATOM 1165 C C . ILE A 1 149 ? 28.475 31.754 -36.737 1.00 27.05 151 ILE A C 1
ATOM 1166 O O . ILE A 1 149 ? 27.795 30.727 -36.842 1.00 28.89 151 ILE A O 1
ATOM 1171 N N . GLU A 1 150 ? 28.900 32.425 -37.804 1.00 28.82 152 GLU A N 1
ATOM 1172 C CA . GLU A 1 150 ? 28.478 31.986 -39.129 1.00 31.33 152 GLU A CA 1
ATOM 1173 C C . GLU A 1 150 ? 29.179 30.695 -39.527 1.00 30.56 152 GLU A C 1
ATOM 1174 O O . GLU A 1 150 ? 28.559 29.815 -40.136 1.00 31.06 152 GLU A O 1
ATOM 1180 N N . GLN A 1 151 ? 30.464 30.554 -39.175 1.00 28.68 153 GLN A N 1
ATOM 1181 C CA . GLN A 1 151 ? 31.230 29.388 -39.611 1.00 32.24 153 GLN A CA 1
ATOM 1182 C C . GLN A 1 151 ? 30.885 28.135 -38.815 1.00 30.69 153 GLN A C 1
ATOM 1183 O O . GLN A 1 151 ? 30.913 27.028 -39.361 1.00 30.18 153 GLN A O 1
ATOM 1189 N N . GLY A 1 152 ? 30.593 28.281 -37.526 1.00 29.55 154 GLY A N 1
ATOM 1190 C CA . GLY A 1 152 ? 30.376 27.131 -36.665 1.00 29.61 154 GLY A CA 1
ATOM 1191 C C . GLY A 1 152 ? 28.922 26.722 -36.488 1.00 31.81 154 GLY A C 1
ATOM 1192 O O . GLY A 1 152 ? 28.631 25.553 -36.218 1.00 29.43 154 GLY A O 1
ATOM 1193 N N . ALA A 1 153 ? 27.989 27.661 -36.600 1.00 25.04 155 ALA A N 1
ATOM 1194 C CA . ALA A 1 153 ? 26.593 27.312 -36.350 1.00 31.98 155 ALA A CA 1
ATOM 1195 C C . ALA A 1 153 ? 25.712 27.541 -37.572 1.00 30.51 155 ALA A C 1
ATOM 1196 O O . ALA A 1 153 ? 25.096 26.592 -38.064 1.00 31.26 155 ALA A O 1
ATOM 1198 N N . LEU A 1 154 ? 25.647 28.763 -38.096 1.00 27.59 156 LEU A N 1
ATOM 1199 C CA . LEU A 1 154 ? 24.634 29.078 -39.099 1.00 28.05 156 LEU A CA 1
ATOM 1200 C C . LEU A 1 154 ? 24.899 28.349 -40.414 1.00 29.23 156 LEU A C 1
ATOM 1201 O O . LEU A 1 154 ? 23.987 27.747 -40.991 1.00 29.08 156 LEU A O 1
ATOM 1206 N N . ARG A 1 155 ? 26.146 28.398 -40.918 1.00 30.89 157 ARG A N 1
ATOM 1207 C CA . ARG A 1 155 ? 26.437 27.729 -42.188 1.00 32.60 157 ARG A CA 1
ATOM 1208 C C . ARG A 1 155 ? 26.383 26.206 -42.081 1.00 28.03 157 ARG A C 1
ATOM 1209 O O . ARG A 1 155 ? 25.832 25.555 -42.976 1.00 35.38 157 ARG A O 1
ATOM 1217 N N . PRO A 1 156 ? 26.912 25.586 -41.029 1.00 26.24 158 PRO A N 1
ATOM 1218 C CA . PRO A 1 156 ? 26.741 24.128 -40.937 1.00 31.68 158 PRO A CA 1
ATOM 1219 C C . PRO A 1 156 ? 25.284 23.702 -40.845 1.00 29.24 158 PRO A C 1
ATOM 1220 O O . PRO A 1 156 ? 24.913 22.689 -41.442 1.00 31.27 158 PRO A O 1
ATOM 1224 N N . VAL A 1 157 ? 24.440 24.453 -40.128 1.00 31.82 159 VAL A N 1
ATOM 1225 C CA . VAL A 1 157 ? 23.030 24.085 -40.035 1.00 30.04 159 VAL A CA 1
ATOM 1226 C C . VAL A 1 157 ? 22.378 24.168 -41.404 1.00 33.95 159 VAL A C 1
ATOM 1227 O O . VAL A 1 157 ? 21.665 23.251 -41.829 1.00 34.14 159 VAL A O 1
ATOM 1231 N N . ALA A 1 158 ? 22.595 25.287 -42.106 1.00 34.08 160 ALA A N 1
ATOM 1232 C CA . ALA A 1 158 ? 21.986 25.457 -43.420 1.00 31.71 160 ALA A CA 1
ATOM 1233 C C . ALA A 1 158 ? 22.472 24.394 -44.391 1.00 37.09 160 ALA A C 1
ATOM 1234 O O . ALA A 1 158 ? 21.700 23.907 -45.223 1.00 36.00 160 ALA A O 1
ATOM 1236 N N . LYS A 1 159 ? 23.751 24.033 -44.313 1.00 37.84 161 LYS A N 1
ATOM 1237 C CA . LYS A 1 159 ? 24.280 23.013 -45.212 1.00 40.57 161 LYS A CA 1
ATOM 1238 C C . LYS A 1 159 ? 23.713 21.642 -44.857 1.00 40.90 161 LYS A C 1
ATOM 1239 O O . LYS A 1 159 ? 23.370 20.855 -45.747 1.00 41.43 161 LYS A O 1
ATOM 1245 N N . PHE A 1 160 ? 23.640 21.325 -43.557 1.00 38.24 162 PHE A N 1
ATOM 1246 C CA . PHE A 1 160 ? 23.048 20.056 -43.131 1.00 43.18 162 PHE A CA 1
ATOM 1247 C C . PHE A 1 160 ? 21.613 19.933 -43.619 1.00 38.33 162 PHE A C 1
ATOM 1248 O O . PHE A 1 160 ? 21.175 18.844 -44.000 1.00 38.73 162 PHE A O 1
ATOM 1256 N N . LEU A 1 161 ? 20.872 21.043 -43.611 1.00 35.36 163 LEU A N 1
ATOM 1257 C CA . LEU A 1 161 ? 19.468 21.071 -43.994 1.00 35.09 163 LEU A CA 1
ATOM 1258 C C . LEU A 1 161 ? 19.250 21.113 -45.505 1.00 41.78 163 LEU A C 1
ATOM 1259 O O . LEU A 1 161 ? 18.118 20.904 -45.956 1.00 40.56 163 LEU A O 1
ATOM 1264 N N . SER A 1 162 ? 20.279 21.388 -46.303 1.00 36.93 164 SER A N 1
ATOM 1265 C CA . SER A 1 162 ? 20.069 21.412 -47.749 1.00 43.03 164 SER A CA 1
ATOM 1266 C C . SER A 1 162 ? 20.875 20.326 -48.462 1.00 42.23 164 SER A C 1
ATOM 1267 O O . SER A 1 162 ? 20.331 19.266 -48.781 1.00 44.97 164 SER A O 1
ATOM 1270 N N . VAL A 1 163 ? 22.172 20.558 -48.688 1.00 45.27 165 VAL A N 1
ATOM 1271 C CA . VAL A 1 163 ? 22.953 19.662 -49.543 1.00 49.42 165 VAL A CA 1
ATOM 1272 C C . VAL A 1 163 ? 23.151 18.282 -48.913 1.00 48.23 165 VAL A C 1
ATOM 1273 O O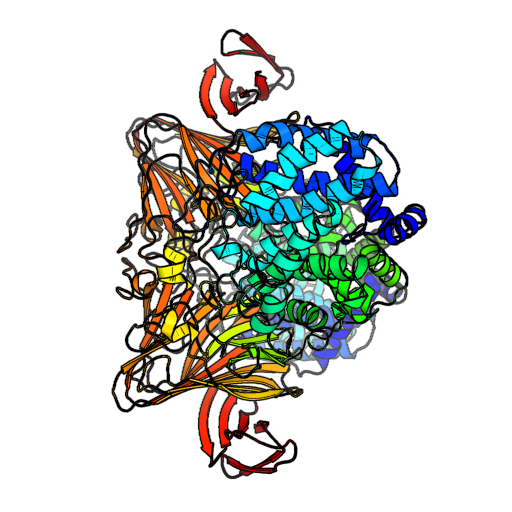 . VAL A 1 163 ? 23.321 17.290 -49.637 1.00 51.09 165 VAL A O 1
ATOM 1277 N N . GLU A 1 164 ? 23.147 18.181 -47.576 1.00 48.45 166 GLU A N 1
ATOM 1278 C CA . GLU A 1 164 ? 23.414 16.894 -46.933 1.00 48.59 166 GLU A CA 1
ATOM 1279 C C . GLU A 1 164 ? 22.159 16.050 -46.738 1.00 51.03 166 GLU A C 1
ATOM 1280 O O . GLU A 1 164 ? 22.272 14.835 -46.545 1.00 55.48 166 GLU A O 1
ATOM 1286 N N . SER A 1 165 ? 20.977 16.665 -46.763 1.00 44.54 167 SER A N 1
ATOM 1287 C CA . SER A 1 165 ? 19.695 15.964 -46.819 1.00 49.83 167 SER A CA 1
ATOM 1288 C C . SER A 1 165 ? 18.952 16.487 -48.051 1.00 55.22 167 SER A C 1
ATOM 1289 O O . SER A 1 165 ? 17.970 17.238 -47.939 1.00 52.95 167 SER A O 1
ATOM 1292 N N . PRO A 1 166 ? 19.420 16.124 -49.258 1.00 52.44 168 PRO A N 1
ATOM 1293 C CA . PRO A 1 166 ? 18.897 16.767 -50.476 1.00 48.87 168 PRO A CA 1
ATOM 1294 C C . PRO A 1 166 ? 17.500 16.294 -50.874 1.00 48.99 168 PRO A C 1
ATOM 1295 O O . PRO A 1 166 ? 16.704 17.082 -51.401 1.00 44.94 168 PRO A O 1
ATOM 1299 N N . ALA A 1 167 ? 17.189 15.019 -50.631 1.00 46.75 169 ALA A N 1
ATOM 1300 C CA . ALA A 1 167 ? 15.867 14.500 -50.964 1.00 51.04 169 ALA A CA 1
ATOM 1301 C C . ALA A 1 167 ? 14.783 15.309 -50.269 1.00 54.95 169 ALA A C 1
ATOM 1302 O O . ALA A 1 167 ? 13.915 15.907 -50.921 1.00 47.39 169 ALA A O 1
ATOM 1304 N N . THR A 1 168 ? 14.840 15.354 -48.932 1.00 54.96 170 THR A N 1
ATOM 1305 C CA . THR A 1 168 ? 13.867 16.121 -48.168 1.00 53.21 170 THR A CA 1
ATOM 1306 C C . THR A 1 168 ? 13.883 17.583 -48.576 1.00 48.78 170 THR A C 1
ATOM 1307 O O . THR A 1 168 ? 12.827 18.214 -48.673 1.00 48.28 170 THR A O 1
ATOM 1311 N N . PHE A 1 169 ? 15.068 18.139 -48.841 1.00 50.54 171 PHE A N 1
ATOM 1312 C CA . PHE A 1 169 ? 15.125 19.562 -49.153 1.00 46.36 171 PHE A CA 1
ATOM 1313 C C . PHE A 1 169 ? 14.386 19.881 -50.445 1.00 47.82 171 PHE A C 1
ATOM 1314 O O . PHE A 1 169 ? 13.744 20.932 -50.550 1.00 44.57 171 PHE A O 1
ATOM 1322 N N . ASN A 1 170 ? 14.494 19.006 -51.452 1.00 46.46 172 ASN A N 1
ATOM 1323 C CA . ASN A 1 170 ? 13.799 19.219 -52.717 1.00 49.86 172 ASN A CA 1
ATOM 1324 C C . ASN A 1 170 ? 12.336 18.753 -52.683 1.00 50.24 172 ASN A C 1
ATOM 1325 O O . ASN A 1 170 ? 11.612 19.003 -53.657 1.00 41.71 172 ASN A O 1
ATOM 1330 N N . LYS A 1 171 ? 11.901 18.089 -51.597 1.00 50.63 173 LYS A N 1
ATOM 1331 C CA . LYS A 1 171 ? 10.550 17.541 -51.481 1.00 52.80 173 LYS A CA 1
ATOM 1332 C C . LYS A 1 171 ? 9.523 18.660 -51.446 1.00 51.60 173 LYS A C 1
ATOM 1333 O O . LYS A 1 171 ? 9.767 19.734 -50.891 1.00 50.75 173 LYS A O 1
ATOM 1339 N N . VAL A 1 172 ? 8.370 18.408 -52.057 1.00 48.12 174 VAL A N 1
ATOM 1340 C CA . VAL A 1 172 ? 7.246 19.329 -51.976 1.00 47.63 174 VAL A CA 1
ATOM 1341 C C . VAL A 1 172 ? 6.298 18.856 -50.874 1.00 49.92 174 VAL A C 1
ATOM 1342 O O . VAL A 1 172 ? 5.332 18.127 -51.136 1.00 46.07 174 VAL A O 1
ATOM 1346 N N . HIS A 1 173 ? 6.606 19.224 -49.625 1.00 47.11 175 HIS A N 1
ATOM 1347 C CA . HIS A 1 173 ? 5.715 19.022 -48.479 1.00 47.03 175 HIS A CA 1
ATOM 1348 C C . HIS A 1 173 ? 6.154 19.951 -47.349 1.00 45.95 175 HIS A C 1
ATOM 1349 O O . HIS A 1 173 ? 7.115 20.712 -47.487 1.00 41.27 175 HIS A O 1
ATOM 1356 N N . ASN A 1 174 ? 5.430 19.886 -46.222 1.00 43.18 176 ASN A N 1
ATOM 1357 C CA . ASN A 1 174 ? 5.626 20.879 -45.166 1.00 42.99 176 ASN A CA 1
ATOM 1358 C C . ASN A 1 174 ? 7.050 20.828 -44.614 1.00 40.12 176 ASN A C 1
ATOM 1359 O O . ASN A 1 174 ? 7.660 21.876 -44.352 1.00 34.38 176 ASN A O 1
ATOM 1364 N N . HIS A 1 175 ? 7.603 19.621 -44.450 1.00 41.41 177 HIS A N 1
ATOM 1365 C CA . HIS A 1 175 ? 9.017 19.504 -44.115 1.00 42.91 177 HIS A CA 1
ATOM 1366 C C . HIS A 1 175 ? 9.857 20.317 -45.098 1.00 42.42 177 HIS A C 1
ATOM 1367 O O . HIS A 1 175 ? 10.761 21.057 -44.695 1.00 39.92 177 HIS A O 1
ATOM 1374 N N . GLY A 1 176 ? 9.510 20.256 -46.387 1.00 40.44 178 GLY A N 1
ATOM 1375 C CA . GLY A 1 176 ? 10.246 21.023 -47.376 1.00 34.52 178 GLY A CA 1
ATOM 1376 C C . GLY A 1 176 ? 10.153 22.522 -47.160 1.00 31.63 178 GLY A C 1
ATOM 1377 O O . GLY A 1 176 ? 11.159 23.230 -47.242 1.00 32.11 178 GLY A O 1
ATOM 1378 N N . THR A 1 177 ? 8.947 23.029 -46.884 1.00 29.28 179 THR A N 1
ATOM 1379 C CA . THR A 1 177 ? 8.769 24.474 -46.724 1.00 27.16 179 THR A CA 1
ATOM 1380 C C . THR A 1 177 ? 9.632 25.026 -45.581 1.00 30.97 179 THR A C 1
ATOM 1381 O O . THR A 1 177 ? 10.263 26.086 -45.719 1.00 26.77 179 THR A O 1
ATOM 1385 N N . TRP A 1 178 ? 9.664 24.329 -44.440 1.00 24.33 180 TRP A N 1
ATOM 1386 C CA . TRP A 1 178 ? 10.471 24.802 -43.322 1.00 25.40 180 TRP A CA 1
ATOM 1387 C C . TRP A 1 178 ? 11.952 24.863 -43.705 1.00 26.65 180 TRP A C 1
ATOM 1388 O O . TRP A 1 178 ? 12.638 25.854 -43.421 1.00 28.10 180 TRP A O 1
ATOM 1399 N N . LEU A 1 179 ? 12.467 23.806 -44.344 1.00 28.02 181 LEU A N 1
ATOM 1400 C CA . LEU A 1 179 ? 13.874 23.798 -44.752 1.00 29.82 181 LEU A CA 1
ATOM 1401 C C . LEU A 1 179 ? 14.172 24.922 -45.738 1.00 30.24 181 LEU A C 1
ATOM 1402 O O . LEU A 1 179 ? 15.133 25.680 -45.558 1.00 31.89 181 LEU A O 1
ATOM 1407 N N . THR A 1 180 ? 13.369 25.046 -46.798 1.00 29.37 182 THR A N 1
ATOM 1408 C CA . THR A 1 180 ? 13.682 26.061 -47.800 1.00 30.12 182 THR A CA 1
ATOM 1409 C C . THR A 1 180 ? 13.547 27.475 -47.231 1.00 32.13 182 THR A C 1
ATOM 1410 O O . THR A 1 180 ? 14.322 28.367 -47.602 1.00 28.61 182 THR A O 1
ATOM 1414 N N . ALA A 1 181 ? 12.612 27.696 -46.294 1.00 27.90 183 ALA A N 1
ATOM 1415 C CA . ALA A 1 181 ? 12.472 29.026 -45.699 1.00 24.71 183 ALA A CA 1
ATOM 1416 C C . ALA A 1 181 ? 13.720 29.418 -44.915 1.00 27.84 183 ALA A C 1
ATOM 1417 O O . ALA A 1 181 ? 14.217 30.543 -45.033 1.00 27.54 183 ALA A O 1
ATOM 1419 N N . GLY A 1 182 ? 14.230 28.507 -44.092 1.00 26.15 184 GLY A N 1
ATOM 1420 C CA . GLY A 1 182 ? 15.415 28.835 -43.304 1.00 30.63 184 GLY A CA 1
ATOM 1421 C C . GLY A 1 182 ? 16.640 29.068 -44.170 1.00 28.36 184 GLY A C 1
ATOM 1422 O O . GLY A 1 182 ? 17.419 29.996 -43.931 1.00 26.62 184 GLY A O 1
ATOM 1423 N N . VAL A 1 183 ? 16.819 28.241 -45.197 1.00 28.61 185 VAL A N 1
ATOM 1424 C CA . VAL A 1 183 ? 18.012 28.363 -46.031 1.00 30.36 185 VAL A CA 1
ATOM 1425 C C . VAL A 1 183 ? 17.944 29.624 -46.882 1.00 30.91 185 VAL A C 1
ATOM 1426 O O . VAL A 1 183 ? 18.928 30.359 -47.004 1.00 35.51 185 VAL A O 1
ATOM 1430 N N . GLY A 1 184 ? 16.776 29.915 -47.453 1.00 30.88 186 GLY A N 1
ATOM 1431 C CA . GLY A 1 184 ? 16.631 31.128 -48.234 1.00 27.70 186 GLY A CA 1
ATOM 1432 C C . GLY A 1 184 ? 16.851 32.389 -47.423 1.00 33.94 186 GLY A C 1
ATOM 1433 O O . GLY A 1 184 ? 17.484 33.336 -47.897 1.00 30.80 186 GLY A O 1
ATOM 1434 N N . MET A 1 185 ? 16.332 32.424 -46.189 1.00 28.23 187 MET A N 1
ATOM 1435 C CA . MET A 1 185 ? 16.579 33.582 -45.334 1.00 31.38 187 MET A CA 1
ATOM 1436 C C . MET A 1 185 ? 18.045 33.676 -44.932 1.00 31.01 187 MET A C 1
ATOM 1437 O O . MET A 1 185 ? 18.581 34.782 -44.793 1.00 31.22 187 MET A O 1
ATOM 1442 N N . ALA A 1 186 ? 18.701 32.533 -44.712 1.00 25.61 188 ALA A N 1
ATOM 1443 C CA . ALA A 1 186 ? 20.141 32.552 -44.484 1.00 31.36 188 ALA A CA 1
ATOM 1444 C C . ALA A 1 186 ? 20.871 33.127 -45.692 1.00 37.30 188 ALA A C 1
ATOM 1445 O O . ALA A 1 186 ? 21.874 33.841 -45.538 1.00 33.72 188 ALA A O 1
ATOM 1447 N N . GLY A 1 187 ? 20.366 32.835 -46.901 1.00 30.34 189 GLY A N 1
ATOM 1448 C CA . GLY A 1 187 ? 20.970 33.380 -48.109 1.00 30.94 189 GLY A CA 1
ATOM 1449 C C . GLY A 1 187 ? 20.947 34.895 -48.142 1.00 32.39 189 GLY A C 1
ATOM 1450 O O . GLY A 1 187 ? 21.920 35.530 -48.550 1.00 35.76 189 GLY A O 1
ATOM 1451 N N . TYR A 1 188 ? 19.838 35.497 -47.700 1.00 33.38 190 TYR A N 1
ATOM 1452 C CA . TYR A 1 188 ? 19.767 36.953 -47.599 1.00 36.30 190 TYR A CA 1
ATOM 1453 C C . TYR A 1 188 ? 20.699 37.490 -46.517 1.00 36.17 190 TYR A C 1
ATOM 1454 O O . TYR A 1 188 ? 21.325 38.541 -46.696 1.00 40.58 190 TYR A O 1
ATOM 1463 N N . VAL A 1 189 ? 20.773 36.813 -45.372 1.00 36.15 191 VAL A N 1
ATOM 1464 C CA . VAL A 1 189 ? 21.501 37.377 -44.241 1.00 36.06 191 VAL A CA 1
ATOM 1465 C C . VAL A 1 189 ? 23.003 37.199 -44.423 1.00 36.64 191 VAL A C 1
ATOM 1466 O O . VAL A 1 189 ? 23.788 38.100 -44.093 1.00 40.57 191 VAL A O 1
ATOM 1470 N N . LEU A 1 190 ? 23.423 36.044 -44.946 1.00 36.83 192 LEU A N 1
ATOM 1471 C CA . LEU A 1 190 ? 24.833 35.727 -45.125 1.00 37.27 192 LEU A CA 1
ATOM 1472 C C . LEU A 1 190 ? 25.332 36.041 -46.530 1.00 41.74 192 LEU A C 1
ATOM 1473 O O . LEU A 1 190 ? 26.455 35.648 -46.869 1.00 41.26 192 LEU A O 1
ATOM 1478 N N . ASP A 1 191 ? 24.528 36.732 -47.337 1.00 42.82 193 ASP A N 1
ATOM 1479 C CA . ASP A 1 191 ? 24.832 37.068 -48.739 1.00 43.79 193 ASP A CA 1
ATOM 1480 C C . ASP A 1 191 ? 25.358 35.862 -49.507 1.00 45.09 193 ASP A C 1
ATOM 1481 O O . ASP A 1 191 ? 26.489 35.832 -49.996 1.00 45.39 193 ASP A O 1
ATOM 1486 N N . GLU A 1 192 ? 24.499 34.854 -49.598 1.00 37.29 194 GLU A N 1
ATOM 1487 C CA . GLU A 1 192 ? 24.696 33.697 -50.466 1.00 37.93 194 GLU A CA 1
ATOM 1488 C C . GLU A 1 192 ? 23.476 33.681 -51.378 1.00 44.31 194 GLU A C 1
ATOM 1489 O O . GLU A 1 192 ? 22.452 33.054 -51.054 1.00 38.64 194 GLU A O 1
ATOM 1495 N N . PRO A 1 193 ? 23.517 34.411 -52.499 1.00 46.68 195 PRO A N 1
ATOM 1496 C CA . PRO A 1 193 ? 22.344 34.438 -53.388 1.00 44.48 195 PRO A CA 1
ATOM 1497 C C . PRO A 1 193 ? 22.053 33.093 -54.029 1.00 42.36 195 PRO A C 1
ATOM 1498 O O . PRO A 1 193 ? 20.882 32.794 -54.296 1.00 40.33 195 PRO A O 1
ATOM 1502 N N . GLU A 1 194 ? 23.070 32.260 -54.260 1.00 35.04 196 GLU A N 1
ATOM 1503 C CA . GLU A 1 194 ? 22.807 30.904 -54.735 1.00 40.93 196 GLU A CA 1
ATOM 1504 C C . GLU A 1 194 ? 21.852 30.173 -53.799 1.00 40.80 196 GLU A C 1
ATOM 1505 O O . GLU A 1 194 ? 20.982 29.420 -54.252 1.00 38.48 196 GLU A O 1
ATOM 1511 N N . TRP A 1 195 ? 22.002 30.385 -52.484 1.00 41.94 197 TRP A N 1
ATOM 1512 C CA . TRP A 1 195 ? 21.113 29.747 -51.515 1.00 40.76 197 TRP A CA 1
ATOM 1513 C C . TRP A 1 195 ? 19.683 30.245 -51.676 1.00 33.46 197 TRP A C 1
ATOM 1514 O O . TRP A 1 195 ? 18.732 29.458 -51.603 1.00 35.82 197 TRP A O 1
ATOM 1525 N N . VAL A 1 196 ? 19.511 31.551 -51.880 1.00 29.14 198 VAL A N 1
ATOM 1526 C CA . VAL A 1 196 ? 18.179 32.095 -52.127 1.00 37.71 198 VAL A CA 1
ATOM 1527 C C . VAL A 1 196 ? 17.571 31.469 -53.378 1.00 40.34 198 VAL A C 1
ATOM 1528 O O . VAL A 1 196 ? 16.392 31.095 -53.395 1.00 36.13 198 VAL A O 1
ATOM 1532 N N . GLU A 1 197 ? 18.367 31.350 -54.448 1.00 38.68 199 GLU A N 1
ATOM 1533 C CA . GLU A 1 197 ? 17.841 30.763 -55.677 1.00 41.90 199 GLU A CA 1
ATOM 1534 C C . GLU A 1 197 ? 17.557 29.280 -55.492 1.00 40.86 199 GLU A C 1
ATOM 1535 O O . GLU A 1 197 ? 16.547 28.774 -55.996 1.00 38.76 199 GLU A O 1
ATOM 1541 N N . GLN A 1 198 ? 18.405 28.591 -54.746 1.00 35.02 200 GLN A N 1
ATOM 1542 C CA . GLN A 1 198 ? 18.113 27.169 -54.467 1.00 39.44 200 GLN A CA 1
ATOM 1543 C C . GLN A 1 198 ? 16.837 27.056 -53.627 1.00 41.30 200 GLN A C 1
ATOM 1544 O O . GLN A 1 198 ? 16.098 26.098 -53.788 1.00 38.32 200 GLN A O 1
ATOM 1550 N N . ALA A 1 199 ? 16.612 28.015 -52.744 1.00 36.78 201 ALA A N 1
ATOM 1551 C CA . ALA A 1 199 ? 15.404 27.982 -51.899 1.00 40.08 201 ALA A CA 1
ATOM 1552 C C . ALA A 1 199 ? 14.167 28.117 -52.789 1.00 35.78 201 ALA A C 1
ATOM 1553 O O . ALA A 1 199 ? 13.223 27.371 -52.606 1.00 36.00 201 ALA A O 1
ATOM 1555 N N . LEU A 1 200 ? 14.214 29.052 -53.727 1.00 38.18 202 LEU A N 1
ATOM 1556 C CA . LEU A 1 200 ? 13.084 29.285 -54.658 1.00 40.25 202 LEU A CA 1
ATOM 1557 C C . LEU A 1 200 ? 12.924 28.173 -55.699 1.00 37.58 202 LEU A C 1
ATOM 1558 O O . LEU A 1 200 ? 11.792 27.901 -56.049 1.00 35.27 202 LEU A O 1
ATOM 1563 N N . LEU A 1 201 ? 14.016 27.581 -56.176 1.00 40.39 203 LEU A N 1
ATOM 1564 C CA . LEU A 1 201 ? 13.927 26.663 -57.343 1.00 42.49 203 LEU A CA 1
ATOM 1565 C C . LEU A 1 201 ? 14.519 25.268 -57.137 1.00 45.10 203 LEU A C 1
ATOM 1566 O O . LEU A 1 201 ? 14.625 24.602 -58.149 1.00 44.65 203 LEU A O 1
ATOM 1571 N N . ASP A 1 202 ? 14.898 24.869 -55.922 1.00 39.38 204 ASP A N 1
ATOM 1572 C CA . ASP A 1 202 ? 15.530 23.559 -55.590 1.00 39.52 204 ASP A CA 1
ATOM 1573 C C . ASP A 1 202 ? 17.062 23.599 -55.689 1.00 44.12 204 ASP A C 1
ATOM 1574 O O . ASP A 1 202 ? 17.602 24.595 -56.157 1.00 36.40 204 ASP A O 1
ATOM 1579 N N . LEU A 1 203 ? 17.722 22.536 -55.224 1.00 38.95 205 LEU A N 1
ATOM 1580 C CA . LEU A 1 203 ? 19.205 22.526 -55.172 1.00 48.04 205 LEU A CA 1
ATOM 1581 C C . LEU A 1 203 ? 19.778 22.508 -56.593 1.00 51.88 205 LEU A C 1
ATOM 1582 O O . LEU A 1 203 ? 20.669 23.318 -56.856 1.00 51.70 205 LEU A O 1
ATOM 1587 N N . ASP A 1 204 ? 19.257 21.633 -57.461 1.00 49.50 206 ASP A N 1
ATOM 1588 C CA . ASP A 1 204 ? 19.714 21.596 -58.880 1.00 53.09 206 ASP A CA 1
ATOM 1589 C C . ASP A 1 204 ? 19.064 22.777 -59.587 1.00 48.60 206 ASP A C 1
ATOM 1590 O O . ASP A 1 204 ? 19.389 23.019 -60.742 1.00 48.78 206 ASP A O 1
ATOM 1595 N N . LYS A 1 205 ? 18.191 23.484 -58.866 1.00 51.56 207 LYS A N 1
ATOM 1596 C CA . LYS A 1 205 ? 17.484 24.632 -59.428 1.00 47.89 207 LYS A CA 1
ATOM 1597 C C . LYS A 1 205 ? 16.699 24.269 -60.688 1.00 48.53 207 LYS A C 1
ATOM 1598 O O . LYS A 1 205 ? 16.465 25.119 -61.555 1.00 45.89 207 LYS A O 1
ATOM 1604 N N . SER A 1 206 ? 16.259 23.011 -60.780 1.00 47.30 208 SER A N 1
ATOM 1605 C CA . SER A 1 206 ? 15.446 22.591 -61.916 1.00 46.64 208 SER A CA 1
ATOM 1606 C C . SER A 1 206 ? 14.065 23.243 -61.878 1.00 53.22 208 SER A C 1
ATOM 1607 O O . SER A 1 206 ? 13.532 23.654 -62.917 1.00 51.78 208 SER A O 1
ATOM 1610 N N . GLY A 1 207 ? 13.491 23.395 -60.685 1.00 51.86 209 GLY A N 1
ATOM 1611 C CA . GLY A 1 207 ? 12.121 23.843 -60.533 1.00 46.18 209 GLY A CA 1
ATOM 1612 C C . GLY A 1 207 ? 11.156 22.724 -60.229 1.00 45.25 209 GLY A C 1
ATOM 1613 O O . GLY A 1 207 ? 9.952 22.983 -60.102 1.00 44.19 209 GLY A O 1
ATOM 1614 N N . LYS A 1 208 ? 11.649 21.483 -60.153 1.00 46.59 210 LYS A N 1
ATOM 1615 C CA . LYS A 1 208 ? 10.843 20.354 -59.702 1.00 44.95 210 LYS A CA 1
ATOM 1616 C C . LYS A 1 208 ? 10.510 20.483 -58.219 1.00 45.12 210 LYS A C 1
ATOM 1617 O O . LYS A 1 208 ? 9.380 20.207 -57.802 1.00 44.45 210 LYS A O 1
ATOM 1623 N N . GLY A 1 209 ? 11.491 20.885 -57.406 1.00 50.57 211 GLY A N 1
ATOM 1624 C CA . GLY A 1 209 ? 11.270 21.202 -56.012 1.00 45.85 211 GLY A CA 1
ATOM 1625 C C . GLY A 1 209 ? 11.347 22.700 -55.757 1.00 45.90 211 GLY A C 1
ATOM 1626 O O . GLY A 1 209 ? 11.308 23.525 -56.673 1.00 41.73 211 GLY A O 1
ATOM 1627 N N . GLY A 1 210 ? 11.447 23.053 -54.479 1.00 38.74 212 GLY A N 1
ATOM 1628 C CA . GLY A 1 210 ? 11.680 24.431 -54.104 1.00 35.34 212 GLY A CA 1
ATOM 1629 C C . GLY A 1 210 ? 10.403 25.192 -53.776 1.00 36.01 212 GLY A C 1
ATOM 1630 O O . GLY A 1 210 ? 9.279 24.709 -53.932 1.00 35.35 212 GLY A O 1
ATOM 1631 N N . PHE A 1 211 ? 10.617 26.436 -53.343 1.00 37.99 213 PHE A N 1
ATOM 1632 C CA . PHE A 1 211 ? 9.571 27.240 -52.718 1.00 37.43 213 PHE A CA 1
ATOM 1633 C C . PHE A 1 211 ? 8.494 27.662 -53.714 1.00 36.66 213 PHE A C 1
ATOM 1634 O O . PHE A 1 211 ? 7.310 27.710 -53.368 1.00 34.81 213 PHE A O 1
ATOM 1642 N N . LEU A 1 212 ? 8.875 27.990 -54.952 1.00 38.93 214 LEU A N 1
ATOM 1643 C CA . LEU A 1 212 ? 7.860 28.375 -55.931 1.00 35.26 214 LEU A CA 1
ATOM 1644 C C . LEU A 1 212 ? 6.998 27.179 -56.326 1.00 34.50 214 LEU A C 1
ATOM 1645 O O . LEU A 1 212 ? 5.767 27.297 -56.400 1.00 34.90 214 LEU A O 1
ATOM 1650 N N . ARG A 1 213 ? 7.621 26.017 -56.560 1.00 33.71 215 ARG A N 1
ATOM 1651 C CA . ARG A 1 213 ? 6.848 24.796 -56.781 1.00 32.48 215 ARG A CA 1
ATOM 1652 C C . ARG A 1 213 ? 5.896 24.524 -55.615 1.00 34.75 215 ARG A C 1
ATOM 1653 O O . ARG A 1 213 ? 4.735 24.149 -55.822 1.00 29.72 215 ARG A O 1
ATOM 1661 N N . GLN A 1 214 ? 6.371 24.707 -54.377 1.00 35.77 216 GLN A N 1
ATOM 1662 C CA . GLN A 1 214 ? 5.512 24.484 -53.217 1.00 32.31 216 GLN A CA 1
ATOM 1663 C C . GLN A 1 214 ? 4.281 25.381 -53.261 1.00 29.15 216 GLN A C 1
ATOM 1664 O O . GLN A 1 214 ? 3.155 24.921 -53.042 1.00 31.22 216 GLN A O 1
ATOM 1670 N N . LEU A 1 215 ? 4.475 26.674 -53.527 1.00 24.89 217 LEU A N 1
ATOM 1671 C CA . LEU A 1 215 ? 3.331 27.576 -53.609 1.00 29.93 217 LEU A CA 1
ATOM 1672 C C . LEU A 1 215 ? 2.415 27.217 -54.779 1.00 34.91 217 LEU A C 1
ATOM 1673 O O . LEU A 1 215 ? 1.201 27.463 -54.720 1.00 33.10 217 LEU A O 1
ATOM 1678 N N . ASN A 1 216 ? 2.975 26.631 -55.841 1.00 28.21 218 ASN A N 1
ATOM 1679 C CA . ASN A 1 216 ? 2.202 26.291 -57.036 1.00 37.37 218 ASN A CA 1
ATOM 1680 C C . ASN A 1 216 ? 1.513 24.939 -56.937 1.00 36.02 218 ASN A C 1
ATOM 1681 O O . ASN A 1 216 ? 0.587 24.673 -57.715 1.00 35.48 218 ASN A O 1
ATOM 1686 N N . THR A 1 217 ? 1.939 24.091 -56.004 1.00 28.59 219 THR A N 1
ATOM 1687 C CA . THR A 1 217 ? 1.504 22.699 -55.942 1.00 33.53 219 THR A CA 1
ATOM 1688 C C . THR A 1 217 ? 0.736 22.344 -54.683 1.00 33.28 219 THR A C 1
ATOM 1689 O O . THR A 1 217 ? -0.275 21.636 -54.761 1.00 31.63 219 THR A O 1
ATOM 1693 N N . LEU A 1 218 ? 1.197 22.804 -53.518 1.00 30.55 220 LEU A N 1
ATOM 1694 C CA . LEU A 1 218 ? 0.611 22.355 -52.263 1.00 28.09 220 LEU A CA 1
ATOM 1695 C C . LEU A 1 218 ? -0.661 23.105 -51.908 1.00 33.45 220 LEU A C 1
ATOM 1696 O O . LEU A 1 218 ? -1.398 22.666 -51.013 1.00 32.44 220 LEU A O 1
ATOM 1701 N N . PHE A 1 219 ? -0.935 24.216 -52.581 1.00 32.79 221 PHE A N 1
ATOM 1702 C CA . PHE A 1 219 ? -2.186 24.936 -52.426 1.00 31.19 221 PHE A CA 1
ATOM 1703 C C . PHE A 1 219 ? -3.027 24.813 -53.686 1.00 35.74 221 PHE A C 1
ATOM 1704 O O . PHE A 1 219 ? -2.507 24.861 -54.812 1.00 31.86 221 PHE A O 1
ATOM 1712 N N . SER A 1 220 ? -4.328 24.647 -53.470 1.00 30.86 222 SER A N 1
ATOM 1713 C CA . SER A 1 220 ? -5.328 24.802 -54.501 1.00 28.44 222 SER A CA 1
ATOM 1714 C C . SER A 1 220 ? -5.524 26.282 -54.801 1.00 32.03 222 SER A C 1
ATOM 1715 O O . SER A 1 220 ? -5.039 27.152 -54.067 1.00 30.00 222 SER A O 1
ATOM 1718 N N . PRO A 1 221 ? -6.243 26.617 -55.879 1.00 29.57 223 PRO A N 1
ATOM 1719 C CA . PRO A 1 221 ? -6.528 28.039 -56.143 1.00 29.58 223 PRO A CA 1
ATOM 1720 C C . PRO A 1 221 ? -7.391 28.682 -55.067 1.00 29.94 223 PRO A C 1
ATOM 1721 O O . PRO A 1 221 ? -7.464 29.914 -54.996 1.00 30.00 223 PRO A O 1
ATOM 1725 N N . ASP A 1 222 ? -8.038 27.894 -54.219 1.00 25.74 224 ASP A N 1
ATOM 1726 C CA . ASP A 1 222 ? -8.769 28.451 -53.094 1.00 25.48 224 ASP A CA 1
ATOM 1727 C C . ASP A 1 222 ? -7.892 28.600 -51.855 1.00 28.26 224 ASP A C 1
ATOM 1728 O O . ASP A 1 222 ? -8.407 28.941 -50.784 1.00 32.12 224 ASP A O 1
ATOM 1733 N N . GLY A 1 223 ? -6.586 28.363 -51.984 1.00 28.49 225 GLY A N 1
ATOM 1734 C CA . GLY A 1 223 ? -5.676 28.503 -50.858 1.00 28.83 225 GLY A CA 1
ATOM 1735 C C . GLY A 1 223 ? -5.754 27.384 -49.842 1.00 30.22 225 GLY A C 1
ATOM 1736 O O . GLY A 1 223 ? -5.328 27.566 -48.684 1.00 26.98 225 GLY A O 1
ATOM 1737 N N . TYR A 1 224 ? -6.273 26.224 -50.243 1.00 25.32 226 TYR A N 1
ATOM 1738 C CA . TYR A 1 224 ? -6.386 25.072 -49.360 1.00 24.38 226 TYR A CA 1
ATOM 1739 C C . TYR A 1 224 ? -5.136 24.221 -49.495 1.00 27.43 226 TYR A C 1
ATOM 1740 O O . TYR A 1 224 ? -4.804 23.769 -50.602 1.00 28.50 226 TYR A O 1
ATOM 1749 N N . TYR A 1 225 ? -4.460 23.997 -48.365 1.00 24.60 227 TYR A N 1
ATOM 1750 C CA . TYR A 1 225 ? -3.223 23.224 -48.315 1.00 24.83 227 TYR A CA 1
ATOM 1751 C C . TYR A 1 225 ? -3.517 21.730 -48.300 1.00 28.12 227 TYR A C 1
ATOM 1752 O O . TYR A 1 225 ? -4.367 21.256 -47.535 1.00 29.06 227 TYR A O 1
ATOM 1761 N N . ASN A 1 226 ? -2.775 20.979 -49.117 1.00 25.36 228 ASN A N 1
ATOM 1762 C CA . ASN A 1 226 ? -3.188 19.615 -49.450 1.00 29.44 228 ASN A CA 1
ATOM 1763 C C . ASN A 1 226 ? -3.199 18.701 -48.234 1.00 28.51 228 ASN A C 1
ATOM 1764 O O . ASN A 1 226 ? -4.015 17.780 -48.162 1.00 28.50 228 ASN A O 1
ATOM 1769 N N . GLU A 1 227 ? -2.316 18.935 -47.269 1.00 22.23 229 GLU A N 1
ATOM 1770 C CA . GLU A 1 227 ? -2.200 18.003 -46.151 1.00 29.23 229 GLU A CA 1
ATOM 1771 C C . GLU A 1 227 ? -3.310 18.145 -45.108 1.00 25.71 229 GLU A C 1
ATOM 1772 O O . GLU A 1 227 ? -3.451 17.263 -44.255 1.00 25.46 229 GLU A O 1
ATOM 1778 N N . GLY A 1 228 ? -4.080 19.225 -45.138 1.00 25.68 230 GLY A N 1
ATOM 1779 C CA . GLY A 1 228 ? -5.136 19.425 -44.174 1.00 25.11 230 GLY A CA 1
ATOM 1780 C C . GLY A 1 228 ? -4.899 20.636 -43.297 1.00 24.30 230 GLY A C 1
ATOM 1781 O O . GLY A 1 228 ? -3.792 21.175 -43.218 1.00 24.07 230 GLY A O 1
ATOM 1782 N N . PRO A 1 229 ? -5.950 21.075 -42.606 1.00 25.51 231 PRO A N 1
ATOM 1783 C CA . PRO A 1 229 ? -5.852 22.302 -41.791 1.00 26.92 231 PRO A CA 1
ATOM 1784 C C . PRO A 1 229 ? -4.748 22.282 -40.748 1.00 23.58 231 PRO A C 1
ATOM 1785 O O . PRO A 1 229 ? -4.109 23.310 -40.502 1.00 25.47 231 PRO A O 1
ATOM 1789 N N . TYR A 1 230 ? -4.498 21.140 -40.113 1.00 24.43 232 TYR A N 1
ATOM 1790 C CA . TYR A 1 230 ? -3.505 21.140 -39.040 1.00 23.24 232 TYR A CA 1
ATOM 1791 C C . TYR A 1 230 ? -2.091 21.327 -39.589 1.00 24.57 232 TYR A C 1
ATOM 1792 O O . TYR A 1 230 ? -1.260 22.000 -38.968 1.00 23.72 232 TYR A O 1
ATOM 1801 N N . TYR A 1 231 ? -1.790 20.743 -40.745 1.00 23.51 233 TYR A N 1
ATOM 1802 C CA . TYR A 1 231 ? -0.488 21.012 -41.353 1.00 21.84 233 TYR A CA 1
ATOM 1803 C C . TYR A 1 231 ? -0.486 22.288 -42.183 1.00 22.77 233 TYR A C 1
ATOM 1804 O O . TYR A 1 231 ? 0.595 22.849 -42.421 1.00 27.05 233 TYR A O 1
ATOM 1813 N N . GLN A 1 232 ? -1.664 22.787 -42.585 1.00 24.11 234 GLN A N 1
ATOM 1814 C CA . GLN A 1 232 ? -1.713 24.078 -43.264 1.00 26.57 234 GLN A CA 1
ATOM 1815 C C . GLN A 1 232 ? -1.158 25.172 -42.363 1.00 23.19 234 GLN A C 1
ATOM 1816 O O . GLN A 1 232 ? -0.261 25.930 -42.759 1.00 24.69 234 GLN A O 1
ATOM 1822 N N . ARG A 1 233 ? -1.667 25.266 -41.138 1.00 23.57 235 ARG A N 1
ATOM 1823 C CA . ARG A 1 233 ? -1.129 26.275 -40.235 1.00 24.01 235 ARG A CA 1
ATOM 1824 C C . ARG A 1 233 ? 0.344 26.026 -39.933 1.00 22.18 235 ARG A C 1
ATOM 1825 O O . ARG A 1 233 ? 1.093 26.979 -39.742 1.00 24.85 235 ARG A O 1
ATOM 1833 N N . TYR A 1 234 ? 0.790 24.771 -39.923 1.00 20.60 236 TYR A N 1
ATOM 1834 C CA . TYR A 1 234 ? 2.207 24.512 -39.676 1.00 23.28 236 TYR A CA 1
ATOM 1835 C C . TYR A 1 234 ? 3.072 25.127 -40.768 1.00 24.76 236 TYR A C 1
ATOM 1836 O O . TYR A 1 234 ? 3.985 25.908 -40.492 1.00 26.76 236 TYR A O 1
ATOM 1845 N N . ALA A 1 235 ? 2.782 24.783 -42.028 1.00 23.36 237 ALA A N 1
ATOM 1846 C CA . ALA A 1 235 ? 3.523 25.304 -43.169 1.00 23.87 237 ALA A CA 1
ATOM 1847 C C . ALA A 1 235 ? 3.294 26.790 -43.376 1.00 23.01 237 ALA A C 1
ATOM 1848 O O . ALA A 1 235 ? 4.133 27.458 -43.985 1.00 23.41 237 ALA A O 1
ATOM 1850 N N . LEU A 1 236 ? 2.175 27.319 -42.894 1.00 22.54 238 LEU A N 1
ATOM 1851 C CA . LEU A 1 236 ? 1.888 28.729 -43.102 1.00 25.24 238 LEU A CA 1
ATOM 1852 C C . LEU A 1 236 ? 3.026 29.604 -42.588 1.00 27.43 238 LEU A C 1
ATOM 1853 O O . LEU A 1 236 ? 3.403 30.584 -43.240 1.00 26.63 238 LEU A O 1
ATOM 1858 N N . MET A 1 237 ? 3.618 29.248 -41.437 1.00 27.77 239 MET A N 1
ATOM 1859 C CA . MET A 1 237 ? 4.681 30.088 -40.887 1.00 23.66 239 MET A CA 1
ATOM 1860 C C . MET A 1 237 ? 5.874 30.211 -41.825 1.00 23.90 239 MET A C 1
ATOM 1861 O O . MET A 1 237 ? 6.246 31.345 -42.174 1.00 25.18 239 MET A O 1
ATOM 1866 N N . PRO A 1 238 ? 6.524 29.132 -42.261 1.00 22.53 240 PRO A N 1
ATOM 1867 C CA . PRO A 1 238 ? 7.639 29.336 -43.207 1.00 26.04 240 PRO A CA 1
ATOM 1868 C C . PRO A 1 238 ? 7.194 30.005 -44.505 1.00 29.16 240 PRO A C 1
ATOM 1869 O O . PRO A 1 238 ? 7.935 30.848 -45.033 1.00 25.74 240 PRO A O 1
ATOM 1873 N N . PHE A 1 239 ? 5.990 29.686 -45.006 1.00 27.35 241 PHE A N 1
ATOM 1874 C CA . PHE A 1 239 ? 5.471 30.340 -46.208 1.00 23.73 241 PHE A CA 1
ATOM 1875 C C . PHE A 1 239 ? 5.429 31.854 -46.040 1.00 27.03 241 PHE A C 1
ATOM 1876 O O . PHE A 1 239 ? 6.020 32.594 -46.834 1.00 30.21 241 PHE A O 1
ATOM 1884 N N . VAL A 1 240 ? 4.746 32.344 -44.997 1.00 25.84 242 VAL A N 1
ATOM 1885 C CA . VAL A 1 240 ? 4.611 33.795 -44.878 1.00 25.82 242 VAL A CA 1
ATOM 1886 C C . VAL A 1 240 ? 5.918 34.441 -44.435 1.00 30.47 242 VAL A C 1
ATOM 1887 O O . VAL A 1 240 ? 6.189 35.603 -44.779 1.00 29.14 242 VAL A O 1
ATOM 1891 N N . THR A 1 241 ? 6.752 33.710 -43.684 1.00 26.41 243 THR A N 1
ATOM 1892 C CA . THR A 1 241 ? 8.029 34.251 -43.215 1.00 25.83 243 THR A CA 1
ATOM 1893 C C . THR A 1 241 ? 8.977 34.495 -44.384 1.00 31.24 243 THR A C 1
ATOM 1894 O O . THR A 1 241 ? 9.503 35.604 -44.558 1.00 28.31 243 THR A O 1
ATOM 1898 N N . PHE A 1 242 ? 9.211 33.457 -45.193 1.00 30.85 244 PHE A N 1
ATOM 1899 C CA . PHE A 1 242 ? 10.022 33.618 -46.394 1.00 28.17 244 PHE A CA 1
ATOM 1900 C C . PHE A 1 242 ? 9.411 34.648 -47.345 1.00 33.27 244 PHE A C 1
ATOM 1901 O O . PHE A 1 242 ? 10.129 35.491 -47.902 1.00 36.23 244 PHE A O 1
ATOM 1909 N N . ALA A 1 243 ? 8.092 34.617 -47.530 1.00 26.73 245 ALA A N 1
ATOM 1910 C CA . ALA A 1 243 ? 7.477 35.587 -48.431 1.00 30.02 245 ALA A CA 1
ATOM 1911 C C . ALA A 1 243 ? 7.748 37.014 -47.971 1.00 32.02 245 ALA A C 1
ATOM 1912 O O . ALA A 1 243 ? 8.057 37.895 -48.786 1.00 32.05 245 ALA A O 1
ATOM 1914 N N . LYS A 1 244 ? 7.643 37.262 -46.670 1.00 29.85 246 LYS A N 1
ATOM 1915 C CA . LYS A 1 244 ? 7.863 38.612 -46.171 1.00 34.81 246 LYS A CA 1
ATOM 1916 C C . LYS A 1 244 ? 9.325 39.022 -46.335 1.00 36.35 246 LYS A C 1
ATOM 1917 O O . LYS A 1 244 ? 9.620 40.182 -46.653 1.00 35.74 246 LYS A O 1
ATOM 1923 N N . ALA A 1 245 ? 10.252 38.075 -46.155 1.00 32.74 247 ALA A N 1
ATOM 1924 C CA . ALA A 1 245 ? 11.665 38.386 -46.356 1.00 37.26 247 ALA A CA 1
ATOM 1925 C C . ALA A 1 245 ? 11.967 38.624 -47.833 1.00 36.19 247 ALA A C 1
ATOM 1926 O O . ALA A 1 245 ? 12.742 39.524 -48.176 1.00 33.08 247 ALA A O 1
ATOM 1928 N N . ILE A 1 246 ? 11.371 37.816 -48.716 1.00 37.51 248 ILE A N 1
ATOM 1929 C CA . ILE A 1 246 ? 11.525 38.022 -50.159 1.00 34.88 248 ILE A CA 1
ATOM 1930 C C . ILE A 1 246 ? 11.032 39.407 -50.562 1.00 35.49 248 ILE A C 1
ATOM 1931 O O . ILE A 1 246 ? 11.677 40.109 -51.348 1.00 39.71 248 ILE A O 1
ATOM 1936 N N . GLU A 1 247 ? 9.886 39.826 -50.026 1.00 35.24 249 GLU A N 1
ATOM 1937 C CA . GLU A 1 247 ? 9.361 41.151 -50.339 1.00 40.82 249 GLU A CA 1
ATOM 1938 C C . GLU A 1 247 ? 10.261 42.266 -49.807 1.00 45.03 249 GLU A C 1
ATOM 1939 O O . GLU A 1 247 ? 10.338 43.346 -50.407 1.00 39.65 249 GLU A O 1
ATOM 1945 N N . ASN A 1 248 ? 10.943 42.036 -48.683 1.00 44.89 250 ASN A N 1
ATOM 1946 C CA . ASN A 1 248 ? 11.798 43.071 -48.124 1.00 38.99 250 ASN A CA 1
ATOM 1947 C C . ASN A 1 248 ? 13.170 43.098 -48.768 1.00 40.32 250 ASN A C 1
ATOM 1948 O O . ASN A 1 248 ? 13.892 44.087 -48.613 1.00 44.71 250 ASN A O 1
ATOM 1953 N N . ASN A 1 249 ? 13.555 42.043 -49.472 1.00 39.85 251 ASN A N 1
ATOM 1954 C CA . ASN A 1 249 ? 14.868 41.997 -50.096 1.00 37.67 251 ASN A CA 1
ATOM 1955 C C . ASN A 1 249 ? 14.821 42.014 -51.616 1.00 42.84 251 ASN A C 1
ATOM 1956 O O . ASN A 1 249 ? 15.654 42.672 -52.246 1.00 45.11 251 ASN A O 1
ATOM 1961 N N . GLU A 1 250 ? 13.869 41.319 -52.233 1.00 44.92 252 GLU A N 1
ATOM 1962 C CA . GLU A 1 250 ? 13.744 41.269 -53.692 1.00 40.35 252 GLU A CA 1
ATOM 1963 C C . GLU A 1 250 ? 12.302 41.548 -54.075 1.00 44.73 252 GLU A C 1
ATOM 1964 O O . GLU A 1 250 ? 11.610 40.674 -54.608 1.00 42.45 252 GLU A O 1
ATOM 1970 N N . PRO A 1 251 ? 11.815 42.767 -53.827 1.00 46.00 253 PRO A N 1
ATOM 1971 C CA . PRO A 1 251 ? 10.404 43.070 -54.122 1.00 44.51 253 PRO A CA 1
ATOM 1972 C C . PRO A 1 251 ? 10.088 43.094 -55.607 1.00 50.17 253 PRO A C 1
ATOM 1973 O O . PRO A 1 251 ? 8.906 43.218 -55.969 1.00 41.83 253 PRO A O 1
ATOM 1977 N N . GLU A 1 252 ? 11.103 42.973 -56.470 1.00 50.89 254 GLU A N 1
ATOM 1978 C CA . GLU A 1 252 ? 10.858 42.791 -57.892 1.00 53.09 254 GLU A CA 1
ATOM 1979 C C . GLU A 1 252 ? 10.178 41.460 -58.184 1.00 52.98 254 GLU A C 1
ATOM 1980 O O . GLU A 1 252 ? 9.469 41.353 -59.190 1.00 48.72 254 GLU A O 1
ATOM 1986 N N . ARG A 1 253 ? 10.363 40.451 -57.324 1.00 50.53 255 ARG A N 1
ATOM 1987 C CA . ARG A 1 253 ? 9.716 39.163 -57.547 1.00 46.79 255 ARG A CA 1
ATOM 1988 C C . ARG A 1 253 ? 8.203 39.213 -57.341 1.00 44.49 255 ARG A C 1
ATOM 1989 O O . ARG A 1 253 ? 7.510 38.282 -57.770 1.00 46.83 255 ARG A O 1
ATOM 1997 N N . GLY A 1 254 ? 7.682 40.270 -56.714 1.00 41.71 256 GLY A N 1
ATOM 1998 C CA . GLY A 1 254 ? 6.261 40.416 -56.436 1.00 45.93 256 GLY A CA 1
ATOM 1999 C C . GLY A 1 254 ? 5.600 39.220 -55.770 1.00 42.61 256 GLY A C 1
ATOM 2000 O O . GLY A 1 254 ? 4.520 38.792 -56.194 1.00 38.77 256 GLY A O 1
ATOM 2001 N N . ILE A 1 255 ? 6.223 38.694 -54.709 1.00 37.03 257 ILE A N 1
ATOM 2002 C CA . ILE A 1 255 ? 5.828 37.395 -54.158 1.00 34.58 257 ILE A CA 1
ATOM 2003 C C . ILE A 1 255 ? 4.392 37.405 -53.646 1.00 32.06 257 ILE A C 1
ATOM 2004 O O . ILE A 1 255 ? 3.709 36.376 -53.687 1.00 38.99 257 ILE A O 1
ATOM 2009 N N . PHE A 1 256 ? 3.908 38.544 -53.150 1.00 29.87 258 PHE A N 1
ATOM 2010 C CA . PHE A 1 256 ? 2.542 38.616 -52.660 1.00 33.21 258 PHE A CA 1
ATOM 2011 C C . PHE A 1 256 ? 1.528 38.734 -53.792 1.00 44.53 258 PHE A C 1
ATOM 2012 O O . PHE A 1 256 ? 0.320 38.727 -53.531 1.00 39.91 258 PHE A O 1
ATOM 2020 N N . LYS A 1 257 ? 1.997 38.854 -55.036 1.00 41.40 259 LYS A N 1
ATOM 2021 C CA . LYS A 1 257 ? 1.147 38.755 -56.211 1.00 46.54 259 LYS A CA 1
ATOM 2022 C C . LYS A 1 257 ? 1.307 37.434 -56.940 1.00 42.19 259 LYS A C 1
ATOM 2023 O O . LYS A 1 257 ? 0.397 37.056 -57.682 1.00 45.60 259 LYS A O 1
ATOM 2029 N N . TYR A 1 258 ? 2.424 36.726 -56.729 1.00 38.00 260 TYR A N 1
ATOM 2030 C CA . TYR A 1 258 ? 2.663 35.437 -57.373 1.00 37.39 260 TYR A CA 1
ATOM 2031 C C . TYR A 1 258 ? 1.420 34.554 -57.288 1.00 39.65 260 TYR A C 1
ATOM 2032 O O . TYR A 1 258 ? 0.711 34.553 -56.278 1.00 34.76 260 TYR A O 1
ATOM 2041 N N . ARG A 1 259 ? 1.128 33.860 -58.389 1.00 41.40 261 ARG A N 1
ATOM 2042 C CA . ARG A 1 259 ? -0.014 32.943 -58.528 1.00 39.57 261 ARG A CA 1
ATOM 2043 C C . ARG A 1 259 ? -1.324 33.523 -57.967 1.00 39.99 261 ARG A C 1
ATOM 2044 O O . ARG A 1 259 ? -1.962 32.954 -57.075 1.00 34.18 261 ARG A O 1
ATOM 2052 N N . ASP A 1 260 ? -1.727 34.677 -58.510 1.00 36.71 262 ASP A N 1
ATOM 2053 C CA . ASP A 1 260 ? -3.014 35.297 -58.158 1.00 43.12 262 ASP A CA 1
ATOM 2054 C C . ASP A 1 260 ? -3.131 35.524 -56.647 1.00 40.16 262 ASP A C 1
ATOM 2055 O O . ASP A 1 260 ? -4.198 35.361 -56.050 1.00 37.80 262 ASP A O 1
ATOM 2060 N N . GLY A 1 261 ? -2.022 35.893 -56.014 1.00 40.95 263 GLY A N 1
ATOM 2061 C CA . GLY A 1 261 ? -2.026 36.141 -54.582 1.00 41.79 263 GLY A CA 1
ATOM 2062 C C . GLY A 1 261 ? -2.213 34.910 -53.712 1.00 34.63 263 GLY A C 1
ATOM 2063 O O . GLY A 1 261 ? -2.957 34.963 -52.729 1.00 31.58 263 GLY A O 1
ATOM 2064 N N . ILE A 1 262 ? -1.528 33.811 -54.029 1.00 33.60 264 ILE A N 1
ATOM 2065 C CA . ILE A 1 262 ? -1.759 32.560 -53.308 1.00 33.26 264 ILE A CA 1
ATOM 2066 C C . ILE A 1 262 ? -1.422 32.706 -51.822 1.00 31.47 264 ILE A C 1
ATOM 2067 O O . ILE A 1 262 ? -2.140 32.180 -50.959 1.00 31.26 264 ILE A O 1
ATOM 2072 N N . VAL A 1 263 ? -0.362 33.452 -51.493 1.00 27.97 265 VAL A N 1
ATOM 2073 C CA . VAL A 1 263 ? 0.051 33.564 -50.092 1.00 31.16 265 VAL A CA 1
ATOM 2074 C C . VAL A 1 263 ? -1.063 34.186 -49.255 1.00 33.12 265 VAL A C 1
ATOM 2075 O O . VAL A 1 263 ? -1.411 33.681 -48.180 1.00 31.48 265 VAL A O 1
ATOM 2079 N N . MET A 1 264 ? -1.641 35.292 -49.731 1.00 28.66 266 MET A N 1
ATOM 2080 C CA . MET A 1 264 ? -2.737 35.918 -48.992 1.00 32.65 266 MET A CA 1
ATOM 2081 C C . MET A 1 264 ? -3.954 34.999 -48.921 1.00 35.45 266 MET A C 1
ATOM 2082 O O . MET A 1 264 ? -4.638 34.935 -47.889 1.00 28.45 266 MET A O 1
ATOM 2087 N N . LYS A 1 265 ? -4.255 34.301 -50.026 1.00 33.34 267 LYS A N 1
ATOM 2088 C CA . LYS A 1 265 ? -5.344 33.328 -50.013 1.00 35.80 267 LYS A CA 1
ATOM 2089 C C . LYS A 1 265 ? -5.066 32.227 -49.005 1.00 28.79 267 LYS A C 1
ATOM 2090 O O . LYS A 1 265 ? -5.961 31.813 -48.258 1.00 30.51 267 LYS A O 1
ATOM 2096 N N . ALA A 1 266 ? -3.823 31.740 -48.983 1.00 30.19 268 ALA A N 1
ATOM 2097 C CA . ALA A 1 266 ? -3.425 30.684 -48.057 1.00 31.16 268 ALA A CA 1
ATOM 2098 C C . ALA A 1 266 ? -3.631 31.103 -46.607 1.00 26.01 268 ALA A C 1
ATOM 2099 O O . ALA A 1 266 ? -4.074 30.299 -45.778 1.00 23.70 268 ALA A O 1
ATOM 2101 N N . ILE A 1 267 ? -3.317 32.357 -46.278 1.00 27.91 269 ILE A N 1
ATOM 2102 C CA . ILE A 1 267 ? -3.566 32.834 -44.920 1.00 28.36 269 ILE A CA 1
ATOM 2103 C C . ILE A 1 267 ? -5.064 32.835 -44.639 1.00 29.95 269 ILE A C 1
ATOM 2104 O O . ILE A 1 267 ? -5.526 32.360 -43.593 1.00 25.17 269 ILE A O 1
ATOM 2109 N N . ASP A 1 268 ? -5.852 33.343 -45.584 1.00 30.27 270 ASP A N 1
ATOM 2110 C CA . ASP A 1 268 ? -7.267 33.496 -45.297 1.00 28.34 270 ASP A CA 1
ATOM 2111 C C . ASP A 1 268 ? -7.948 32.144 -45.151 1.00 27.90 270 ASP A C 1
ATOM 2112 O O . ASP A 1 268 ? -8.830 31.977 -44.303 1.00 25.87 270 ASP A O 1
ATOM 2117 N N . THR A 1 269 ? -7.539 31.160 -45.949 1.00 26.56 271 THR A N 1
ATOM 2118 C CA . THR A 1 269 ? -8.191 29.860 -45.865 1.00 24.71 271 THR A CA 1
ATOM 2119 C C . THR A 1 269 ? -7.798 29.125 -44.585 1.00 27.31 271 THR A C 1
ATOM 2120 O O . THR A 1 269 ? -8.599 28.353 -44.044 1.00 29.05 271 THR A O 1
ATOM 2124 N N . THR A 1 270 ? -6.592 29.374 -44.063 1.00 23.78 272 THR A N 1
ATOM 2125 C CA . THR A 1 270 ? -6.232 28.820 -42.760 1.00 25.23 272 THR A CA 1
ATOM 2126 C C . THR A 1 270 ? -7.198 29.289 -41.681 1.00 26.80 272 THR A C 1
ATOM 2127 O O . THR A 1 270 ? -7.623 28.495 -40.833 1.00 23.41 272 THR A O 1
ATOM 2131 N N . ILE A 1 271 ? -7.541 30.580 -41.685 1.00 25.30 273 ILE A N 1
ATOM 2132 C CA . ILE A 1 271 ? -8.531 31.090 -40.738 1.00 24.35 273 ILE A CA 1
ATOM 2133 C C . ILE A 1 271 ? -9.861 30.371 -40.913 1.00 25.93 273 ILE A C 1
ATOM 2134 O O . ILE A 1 271 ? -10.533 30.033 -39.927 1.00 25.28 273 ILE A O 1
ATOM 2139 N N . GLN A 1 272 ? -10.256 30.103 -42.169 1.00 24.62 274 GLN A N 1
ATOM 2140 C CA . GLN A 1 272 ? -11.595 29.574 -42.446 1.00 24.70 274 GLN A CA 1
ATOM 2141 C C . GLN A 1 272 ? -11.766 28.147 -41.937 1.00 24.66 274 GLN A C 1
ATOM 2142 O O . GLN A 1 272 ? -12.889 27.717 -41.653 1.00 23.31 274 GLN A O 1
ATOM 2148 N N . LEU A 1 273 ? -10.679 27.387 -41.849 1.00 24.39 275 LEU A N 1
ATOM 2149 C CA . LEU A 1 273 ? -10.798 25.963 -41.545 1.00 24.12 275 LEU A CA 1
ATOM 2150 C C . LEU A 1 273 ? -10.827 25.710 -40.038 1.00 25.21 275 LEU A C 1
ATOM 2151 O O . LEU A 1 273 ? -10.127 24.845 -39.507 1.00 22.58 275 LEU A O 1
ATOM 2156 N N . SER A 1 274 ? -11.655 26.474 -39.336 1.00 23.88 276 SER A N 1
ATOM 2157 C CA . SER A 1 274 ? -11.768 26.345 -37.893 1.00 22.97 276 SER A CA 1
ATOM 2158 C C . SER A 1 274 ? -13.216 26.552 -37.474 1.00 24.97 276 SER A C 1
ATOM 2159 O O . SER A 1 274 ? -14.035 27.096 -38.227 1.00 22.60 276 SER A O 1
ATOM 2162 N N . TYR A 1 275 ? -13.520 26.081 -36.258 1.00 24.44 277 TYR A N 1
ATOM 2163 C CA . TYR A 1 275 ? -14.800 26.283 -35.592 1.00 22.45 277 TYR A CA 1
ATOM 2164 C C . TYR A 1 275 ? -14.504 26.573 -34.131 1.00 23.42 277 TYR A C 1
ATOM 2165 O O . TYR A 1 275 ? -13.704 25.862 -33.505 1.00 23.12 277 TYR A O 1
ATOM 2174 N N . ASN A 1 276 ? -15.133 27.614 -33.598 1.00 24.21 278 ASN A N 1
ATOM 2175 C CA . ASN A 1 276 ? -14.901 28.040 -32.215 1.00 24.22 278 ASN A CA 1
ATOM 2176 C C . ASN A 1 276 ? -13.405 28.009 -31.901 1.00 25.76 278 ASN A C 1
ATOM 2177 O O . ASN A 1 276 ? -12.950 27.392 -30.938 1.00 23.48 278 ASN A O 1
ATOM 2182 N N . ASN A 1 277 ? -12.629 28.609 -32.805 1.00 25.10 279 ASN A N 1
ATOM 2183 C CA . ASN A 1 277 ? -11.206 28.887 -32.706 1.00 27.06 279 ASN A CA 1
ATOM 2184 C C . ASN A 1 277 ? -10.302 27.677 -32.914 1.00 26.70 279 ASN A C 1
ATOM 2185 O O . ASN A 1 277 ? -9.093 27.869 -32.906 1.00 28.53 279 ASN A O 1
ATOM 2190 N N . LEU A 1 278 ? -10.821 26.462 -33.105 1.00 23.88 280 LEU A N 1
ATOM 2191 C CA . LEU A 1 278 ? -9.988 25.269 -33.261 1.00 24.07 280 LEU A CA 1
ATOM 2192 C C . LEU A 1 278 ? -10.000 24.787 -34.705 1.00 24.22 280 LEU A C 1
ATOM 2193 O O . LEU A 1 278 ? -11.043 24.794 -35.348 1.00 23.48 280 LEU A O 1
ATOM 2198 N N . PHE A 1 279 ? -8.851 24.324 -35.208 1.00 22.25 281 PHE A N 1
ATOM 2199 C CA . PHE A 1 279 ? -8.822 23.811 -36.573 1.00 24.36 281 PHE A CA 1
ATOM 2200 C C . PHE A 1 279 ? -9.580 22.490 -36.671 1.00 23.62 281 PHE A C 1
ATOM 2201 O O . PHE A 1 279 ? -9.544 21.675 -35.751 1.00 21.46 281 PHE A O 1
ATOM 2209 N N . PHE A 1 280 ? -10.277 22.276 -37.798 1.00 21.44 282 PHE A N 1
ATOM 2210 C CA . PHE A 1 280 ? -10.901 20.976 -38.052 1.00 23.28 282 PHE A CA 1
ATOM 2211 C C . PHE A 1 280 ? -9.855 19.868 -37.932 1.00 24.05 282 PHE A C 1
ATOM 2212 O O . PHE A 1 280 ? -8.833 19.921 -38.633 1.00 26.41 282 PHE A O 1
ATOM 2220 N N . PRO A 1 281 ? -10.079 18.872 -37.024 1.00 24.96 283 PRO A N 1
ATOM 2221 C CA . PRO A 1 281 ? -9.134 17.780 -36.778 1.00 28.63 283 PRO A CA 1
ATOM 2222 C C . PRO A 1 281 ? -9.145 16.670 -37.841 1.00 27.42 283 PRO A C 1
ATOM 2223 O O . PRO A 1 281 ? -9.298 15.537 -37.501 1.00 22.81 283 PRO A O 1
ATOM 2227 N N . ILE A 1 282 ? -8.963 17.063 -39.089 1.00 22.16 284 ILE A N 1
ATOM 2228 C CA . ILE A 1 282 ? -8.985 16.084 -40.196 1.00 23.79 284 ILE A CA 1
ATOM 2229 C C . ILE A 1 282 ? -7.550 15.725 -40.578 1.00 23.51 284 ILE A C 1
ATOM 2230 O O . ILE A 1 282 ? -6.680 16.568 -40.451 1.00 23.88 284 ILE A O 1
ATOM 2235 N N . ASN A 1 283 ? -7.356 14.480 -40.993 1.00 20.15 285 ASN A N 1
ATOM 2236 C CA . ASN A 1 283 ? -6.001 13.979 -41.306 1.00 23.25 285 ASN A CA 1
ATOM 2237 C C . ASN A 1 283 ? -5.224 13.929 -39.976 1.00 23.73 285 ASN A C 1
ATOM 2238 O O . ASN A 1 283 ? -5.856 14.029 -38.926 1.00 19.57 285 ASN A O 1
ATOM 2243 N N . ASP A 1 284 ? -3.909 13.774 -40.043 1.00 20.71 286 ASP A N 1
ATOM 2244 C CA . ASP A 1 284 ? -3.117 13.769 -38.799 1.00 22.11 286 ASP A CA 1
ATOM 2245 C C . ASP A 1 284 ? -3.340 15.129 -38.181 1.00 23.42 286 ASP A C 1
ATOM 2246 O O . ASP A 1 284 ? -3.085 16.128 -38.858 1.00 25.71 286 ASP A O 1
ATOM 2251 N N . ALA A 1 285 ? -3.795 15.128 -36.939 1.00 19.69 287 ALA A N 1
ATOM 2252 C CA . ALA A 1 285 ? -4.137 16.402 -36.295 1.00 21.51 287 ALA A CA 1
ATOM 2253 C C . ALA A 1 285 ? -4.229 16.283 -34.780 1.00 23.53 287 ALA A C 1
ATOM 2254 O O . ALA A 1 285 ? -4.727 15.287 -34.287 1.00 22.88 287 ALA A O 1
ATOM 2256 N N . ILE A 1 286 ? -3.767 17.316 -34.106 1.00 22.72 288 ILE A N 1
ATOM 2257 C CA . ILE A 1 286 ? -3.927 17.407 -32.657 1.00 24.79 288 ILE A CA 1
ATOM 2258 C C . ILE A 1 286 ? -5.118 18.310 -32.377 1.00 27.36 288 ILE A C 1
ATOM 2259 O O . ILE A 1 286 ? -5.149 19.466 -32.825 1.00 22.44 288 ILE A O 1
ATOM 2264 N N . LYS A 1 287 ? -6.087 17.797 -31.617 1.00 22.59 289 LYS A N 1
ATOM 2265 C CA . LYS A 1 287 ? -7.382 18.464 -31.532 1.00 27.48 289 LYS A CA 1
ATOM 2266 C C . LYS A 1 287 ? -7.315 19.815 -30.840 1.00 27.69 289 LYS A C 1
ATOM 2267 O O . LYS A 1 287 ? -8.180 20.664 -31.094 1.00 28.15 289 LYS A O 1
ATOM 2273 N N . SER A 1 288 ? -6.325 20.031 -29.972 1.00 23.46 290 SER A N 1
ATOM 2274 C CA . SER A 1 288 ? -6.211 21.265 -29.204 1.00 26.78 290 SER A CA 1
ATOM 2275 C C . SER A 1 288 ? -5.672 22.444 -30.014 1.00 30.11 290 SER A C 1
ATOM 2276 O O . SER A 1 288 ? -5.614 23.564 -29.490 1.00 27.20 290 SER A O 1
ATOM 2279 N N . LYS A 1 289 ? -5.262 22.241 -31.261 1.00 23.45 291 LYS A N 1
ATOM 2280 C CA . LYS A 1 289 ? -4.600 23.310 -31.997 1.00 22.06 291 LYS A CA 1
ATOM 2281 C C . LYS A 1 289 ? -5.638 24.302 -32.516 1.00 23.83 291 LYS A C 1
ATOM 2282 O O . LYS A 1 289 ? -6.641 23.906 -33.115 1.00 25.66 291 LYS A O 1
ATOM 2288 N N . GLY A 1 290 ? -5.404 25.596 -32.289 1.00 27.06 292 GLY A N 1
ATOM 2289 C CA . GLY A 1 290 ? -6.376 26.607 -32.648 1.00 25.67 292 GLY A CA 1
ATOM 2290 C C . GLY A 1 290 ? -5.729 27.833 -33.263 1.00 28.06 292 GLY A C 1
ATOM 2291 O O . GLY A 1 290 ? -4.512 27.898 -33.434 1.00 25.83 292 GLY A O 1
ATOM 2292 N N . ILE A 1 291 ? -6.570 28.822 -33.574 1.00 26.98 293 ILE A N 1
ATOM 2293 C CA . ILE A 1 291 ? -6.097 29.999 -34.306 1.00 28.35 293 ILE A CA 1
ATOM 2294 C C . ILE A 1 291 ? -5.132 30.865 -33.505 1.00 28.33 293 ILE A C 1
ATOM 2295 O O . ILE A 1 291 ? -4.514 31.770 -34.075 1.00 30.20 293 ILE A O 1
ATOM 2300 N N . ASP A 1 292 ? -4.969 30.631 -32.202 1.00 26.49 294 ASP A N 1
ATOM 2301 C CA . ASP A 1 292 ? -3.951 31.400 -31.491 1.00 30.88 294 ASP A CA 1
ATOM 2302 C C . ASP A 1 292 ? -2.549 30.845 -31.700 1.00 28.13 294 ASP A C 1
ATOM 2303 O O . ASP A 1 292 ? -1.585 31.393 -31.156 1.00 28.47 294 ASP A O 1
ATOM 2308 N N . THR A 1 293 ? -2.420 29.778 -32.472 1.00 27.14 295 THR A N 1
ATOM 2309 C CA . THR A 1 293 ? -1.112 29.227 -32.788 1.00 25.46 295 THR A CA 1
ATOM 2310 C C . THR A 1 293 ? -0.220 30.286 -33.432 1.00 24.90 295 THR A C 1
ATOM 2311 O O . THR A 1 293 ? -0.675 31.101 -34.238 1.00 24.74 295 THR A O 1
ATOM 2315 N N . SER A 1 294 ? 1.068 30.271 -33.066 1.00 25.10 296 SER A N 1
ATOM 2316 C CA . SER A 1 294 ? 1.981 31.337 -33.493 1.00 26.63 296 SER A CA 1
ATOM 2317 C C . SER A 1 294 ? 2.020 31.508 -35.008 1.00 22.88 296 SER A C 1
ATOM 2318 O O . SER A 1 294 ? 2.168 32.629 -35.503 1.00 25.78 296 SER A O 1
ATOM 2321 N N . GLU A 1 295 ? 1.941 30.413 -35.761 1.00 21.98 297 GLU A N 1
ATOM 2322 C CA . GLU A 1 295 ? 1.987 30.536 -37.210 1.00 23.77 297 GLU A CA 1
ATOM 2323 C C . GLU A 1 295 ? 0.842 31.399 -37.729 1.00 25.41 297 GLU A C 1
ATOM 2324 O O . GLU A 1 295 ? 1.037 32.235 -38.620 1.00 27.89 297 GLU A O 1
ATOM 2330 N N . LEU A 1 296 ? -0.357 31.231 -37.177 1.00 20.29 298 LEU A N 1
ATOM 2331 C CA . LEU A 1 296 ? -1.465 32.021 -37.702 1.00 22.95 298 LEU A CA 1
ATOM 2332 C C . LEU A 1 296 ? -1.517 33.420 -37.095 1.00 26.14 298 LEU A C 1
ATOM 2333 O O . LEU A 1 296 ? -1.997 34.356 -37.752 1.00 24.73 298 LEU A O 1
ATOM 2338 N N . VAL A 1 297 ? -1.042 33.598 -35.860 1.00 21.77 2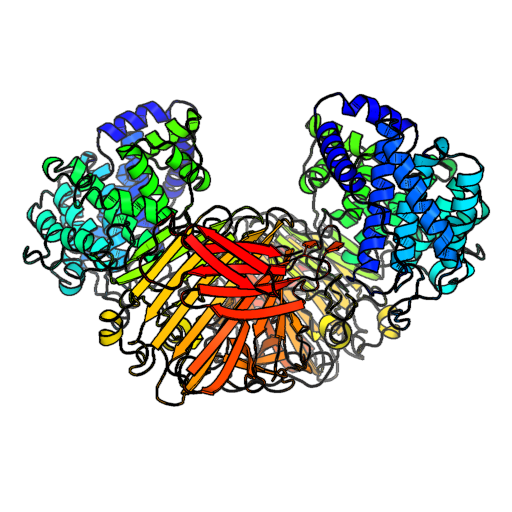99 VAL A N 1
ATOM 2339 C CA . VAL A 1 297 ? -0.892 34.957 -35.350 1.00 24.81 299 VAL A CA 1
ATOM 2340 C C . VAL A 1 297 ? -0.003 35.755 -36.289 1.00 27.97 299 VAL A C 1
ATOM 2341 O O . VAL A 1 297 ? -0.309 36.898 -36.656 1.00 27.67 299 VAL A O 1
ATOM 2345 N N . LEU A 1 298 ? 1.109 35.152 -36.702 1.00 24.79 300 LEU A N 1
ATOM 2346 C CA . LEU A 1 298 ? 2.023 35.819 -37.617 1.00 24.97 300 LEU A CA 1
ATOM 2347 C C . LEU A 1 298 ? 1.367 36.057 -38.969 1.00 24.92 300 LEU A C 1
ATOM 2348 O O . LEU A 1 298 ? 1.429 37.166 -39.509 1.00 26.75 300 LEU A O 1
ATOM 2353 N N . GLY A 1 299 ? 0.742 35.019 -39.536 1.00 21.53 301 GLY A N 1
ATOM 2354 C CA . GLY A 1 299 ? 0.129 35.155 -40.851 1.00 26.25 301 GLY A CA 1
ATOM 2355 C C . GLY A 1 299 ? -0.944 36.232 -40.906 1.00 26.15 301 GLY A C 1
ATOM 2356 O O . GLY A 1 299 ? -1.084 36.938 -41.910 1.00 28.05 301 GLY A O 1
ATOM 2357 N N . VAL A 1 300 ? -1.701 36.384 -39.826 1.00 22.82 302 VAL A N 1
ATOM 2358 C CA . VAL A 1 300 ? -2.728 37.417 -39.768 1.00 24.97 302 VAL A CA 1
ATOM 2359 C C . VAL A 1 300 ? -2.102 38.814 -39.722 1.00 26.45 302 VAL A C 1
ATOM 2360 O O . VAL A 1 300 ? -2.599 39.737 -40.371 1.00 26.80 302 VAL A O 1
ATOM 2364 N N . THR A 1 301 ? -0.996 39.001 -38.985 1.00 24.74 303 THR A N 1
ATOM 2365 C CA . THR A 1 301 ? -0.342 40.316 -39.016 1.00 29.38 303 THR A CA 1
ATOM 2366 C C . THR A 1 301 ? 0.219 40.625 -40.398 1.00 32.28 303 THR A C 1
ATOM 2367 O O . THR A 1 301 ? 0.216 41.784 -40.830 1.00 33.62 303 THR A O 1
ATOM 2371 N N . ILE A 1 302 ? 0.726 39.613 -41.101 1.00 26.45 304 ILE A N 1
ATOM 2372 C CA . ILE A 1 302 ? 1.326 39.883 -42.399 1.00 29.20 304 ILE A CA 1
ATOM 2373 C C . ILE A 1 302 ? 0.245 40.174 -43.434 1.00 33.79 304 ILE A C 1
ATOM 2374 O O . ILE A 1 302 ? 0.382 41.092 -44.252 1.00 35.25 304 ILE A O 1
ATOM 2379 N N . ALA A 1 303 ? -0.872 39.441 -43.384 1.00 33.96 305 ALA A N 1
ATOM 2380 C CA . ALA A 1 303 ? -1.977 39.742 -44.290 1.00 34.65 305 ALA A CA 1
ATOM 2381 C C . ALA A 1 303 ? -2.577 41.117 -43.998 1.00 33.43 305 ALA A C 1
ATOM 2382 O O . ALA A 1 303 ? -2.950 41.846 -44.924 1.00 35.80 305 ALA A O 1
ATOM 2384 N N . TYR A 1 304 ? -2.660 41.504 -42.726 1.00 31.32 306 TYR A N 1
ATOM 2385 C CA . TYR A 1 304 ? -3.180 42.832 -42.433 1.00 30.43 306 TYR A CA 1
ATOM 2386 C C . TYR A 1 304 ? -2.231 43.918 -42.912 1.00 35.25 306 TYR A C 1
ATOM 2387 O O . TYR A 1 304 ? -2.680 44.991 -43.328 1.00 33.63 306 TYR A O 1
ATOM 2396 N N . GLY A 1 305 ? -0.923 43.658 -42.859 1.00 35.34 307 GLY A N 1
ATOM 2397 C CA . GLY A 1 305 ? 0.036 44.640 -43.326 1.00 32.07 307 GLY A CA 1
ATOM 2398 C C . GLY A 1 305 ? 0.026 44.778 -44.831 1.00 37.14 307 GLY A C 1
ATOM 2399 O O . GLY A 1 305 ? 0.378 45.832 -45.358 1.00 40.25 307 GLY A O 1
ATOM 2400 N N . GLU A 1 306 ? -0.364 43.714 -45.539 1.00 36.72 308 GLU A N 1
ATOM 2401 C CA . GLU A 1 306 ? -0.506 43.760 -46.989 1.00 39.21 308 GLU A CA 1
ATOM 2402 C C . GLU A 1 306 ? -1.811 44.434 -47.399 1.00 44.04 308 GLU A C 1
ATOM 2403 O O . GLU A 1 306 ? -1.809 45.372 -48.205 1.00 41.94 308 GLU A O 1
ATOM 2409 N N . SER A 1 307 ? -2.936 43.976 -46.842 1.00 39.78 309 SER A N 1
ATOM 2410 C CA . SER A 1 307 ? -4.246 44.351 -47.353 1.00 38.15 309 SER A CA 1
ATOM 2411 C C . SER A 1 307 ? -4.962 45.397 -46.513 1.00 36.15 309 SER A C 1
ATOM 2412 O O . SER A 1 307 ? -5.865 46.062 -47.033 1.00 34.20 309 SER A O 1
ATOM 2415 N N . GLY A 1 308 ? -4.589 45.558 -45.242 1.00 36.39 310 GLY A N 1
ATOM 2416 C CA . GLY A 1 308 ? -5.315 46.435 -44.344 1.00 34.61 310 GLY A CA 1
ATOM 2417 C C . GLY A 1 308 ? -6.736 46.008 -44.025 1.00 40.10 310 GLY A C 1
ATOM 2418 O O . GLY A 1 308 ? -7.492 46.805 -43.454 1.00 36.11 310 GLY A O 1
ATOM 2419 N N . ASN A 1 309 ? -7.124 44.770 -44.358 1.00 38.75 311 ASN A N 1
ATOM 2420 C CA . ASN A 1 309 ? -8.504 44.313 -44.184 1.00 39.69 311 ASN A CA 1
ATOM 2421 C C . ASN A 1 309 ? -8.924 44.369 -42.719 1.00 33.02 311 ASN A C 1
ATOM 2422 O O . ASN A 1 309 ? -8.425 43.587 -41.901 1.00 33.70 311 ASN A O 1
ATOM 2427 N N . PRO A 1 310 ? -9.877 45.242 -42.368 1.00 35.21 312 PRO A N 1
ATOM 2428 C CA . PRO A 1 310 ? -10.301 45.358 -40.958 1.00 33.11 312 PRO A CA 1
ATOM 2429 C C . PRO A 1 310 ? -10.923 44.088 -40.395 1.00 34.23 312 PRO A C 1
ATOM 2430 O O . PRO A 1 310 ? -11.057 43.963 -39.163 1.00 33.79 312 PRO A O 1
ATOM 2434 N N . GLN A 1 311 ? -11.346 43.163 -41.261 1.00 29.19 313 GLN A N 1
ATOM 2435 C CA . GLN A 1 311 ? -11.867 41.880 -40.802 1.00 32.92 313 GLN A CA 1
ATOM 2436 C C . GLN A 1 311 ? -10.785 41.037 -40.137 1.00 29.09 313 GLN A C 1
ATOM 2437 O O . GLN A 1 311 ? -11.082 40.232 -39.249 1.00 31.23 313 GLN A O 1
ATOM 2443 N N . LEU A 1 312 ? -9.537 41.180 -40.576 1.00 27.76 314 LEU A N 1
ATOM 2444 C CA . LEU A 1 312 ? -8.442 40.456 -39.948 1.00 26.42 314 LEU A CA 1
ATOM 2445 C C . LEU A 1 312 ? -8.245 40.874 -38.497 1.00 28.35 314 LEU A C 1
ATOM 2446 O O . LEU A 1 312 ? -7.772 40.069 -37.692 1.00 30.47 314 LEU A O 1
ATOM 2451 N N . LEU A 1 313 ? -8.642 42.091 -38.133 1.00 26.99 315 LEU A N 1
ATOM 2452 C CA . LEU A 1 313 ? -8.535 42.527 -36.746 1.00 31.86 315 LEU A CA 1
ATOM 2453 C C . LEU A 1 313 ? -9.458 41.734 -35.835 1.00 30.81 315 LEU A C 1
ATOM 2454 O O . LEU A 1 313 ? -9.186 41.606 -34.634 1.00 32.49 315 LEU A O 1
ATOM 2459 N N . ASP A 1 314 ? -10.578 41.247 -36.369 1.00 33.46 316 ASP A N 1
ATOM 2460 C CA . ASP A 1 314 ? -11.428 40.344 -35.604 1.00 31.82 316 ASP A CA 1
ATOM 2461 C C . ASP A 1 314 ? -10.647 39.101 -35.195 1.00 29.83 316 ASP A C 1
ATOM 2462 O O . ASP A 1 314 ? -10.657 38.689 -34.029 1.00 29.93 316 ASP A O 1
ATOM 2467 N N . ILE A 1 315 ? -9.945 38.498 -36.150 1.00 31.25 317 ILE A N 1
ATOM 2468 C CA . ILE A 1 315 ? -9.156 37.313 -35.842 1.00 31.91 317 ILE A CA 1
ATOM 2469 C C . ILE A 1 315 ? -8.068 37.648 -34.822 1.00 29.72 317 ILE A C 1
ATOM 2470 O O . ILE A 1 315 ? -7.934 36.980 -33.788 1.00 29.06 317 ILE A O 1
ATOM 2475 N N . ALA A 1 316 ? -7.292 38.700 -35.100 1.00 26.76 318 ALA A N 1
ATOM 2476 C CA . ALA A 1 316 ? -6.263 39.176 -34.177 1.00 27.74 318 ALA A CA 1
ATOM 2477 C C . ALA A 1 316 ? -6.807 39.321 -32.766 1.00 28.79 318 ALA A C 1
ATOM 2478 O O . ALA A 1 316 ? -6.225 38.806 -31.812 1.00 31.68 318 ALA A O 1
ATOM 2480 N N . ASP A 1 317 ? -7.949 40.002 -32.621 1.00 30.72 319 ASP A N 1
ATOM 2481 C CA . ASP A 1 317 ? -8.546 40.201 -31.302 1.00 30.32 319 ASP A CA 1
ATOM 2482 C C . ASP A 1 317 ? -8.822 38.871 -30.616 1.00 35.32 319 ASP A C 1
ATOM 2483 O O . ASP A 1 317 ? -8.552 38.708 -29.416 1.00 32.44 319 ASP A O 1
ATOM 2488 N N . ARG A 1 318 ? -9.363 37.909 -31.370 1.00 33.04 320 ARG A N 1
ATOM 2489 C CA . ARG A 1 318 ? -9.633 36.581 -30.832 1.00 32.29 320 ARG A CA 1
ATOM 2490 C C . ARG A 1 318 ? -8.347 35.841 -30.478 1.00 38.02 320 ARG A C 1
ATOM 2491 O O . ARG A 1 318 ? -8.351 35.010 -29.561 1.00 35.86 320 ARG A O 1
ATOM 2499 N N . GLN A 1 319 ? -7.239 36.135 -31.176 1.00 29.47 321 GLN A N 1
ATOM 2500 C CA . GLN A 1 319 ? -5.971 35.468 -30.884 1.00 30.56 321 GLN A CA 1
ATOM 2501 C C . GLN A 1 319 ? -5.337 35.966 -29.586 1.00 37.41 321 GLN A C 1
ATOM 2502 O O . GLN A 1 319 ? -4.603 35.210 -28.945 1.00 30.54 321 GLN A O 1
ATOM 2508 N N . HIS A 1 320 ? -5.576 37.228 -29.203 1.00 36.52 322 HIS A N 1
ATOM 2509 C CA . HIS A 1 320 ? -5.113 37.781 -27.919 1.00 37.19 322 HIS A CA 1
ATOM 2510 C C . HIS A 1 320 ? -3.583 37.767 -27.803 1.00 34.33 322 HIS A C 1
ATOM 2511 O O . HIS A 1 320 ? -3.017 37.548 -26.730 1.00 38.80 322 HIS A O 1
ATOM 2518 N N . GLN A 1 321 ? -2.898 38.016 -28.925 1.00 31.67 323 GLN A N 1
ATOM 2519 C CA . GLN A 1 321 ? -1.427 37.981 -28.922 1.00 30.86 323 GLN A CA 1
ATOM 2520 C C . GLN A 1 321 ? -0.889 39.000 -29.926 1.00 33.61 323 GLN A C 1
ATOM 2521 O O . GLN A 1 321 ? -0.817 38.717 -31.129 1.00 37.68 323 GLN A O 1
ATOM 2527 N N . ILE A 1 322 ? -0.463 40.144 -29.419 1.00 28.06 324 ILE A N 1
ATOM 2528 C CA . ILE A 1 322 ? 0.177 41.154 -30.248 1.00 30.62 324 ILE A CA 1
ATOM 2529 C C . ILE A 1 322 ? 1.627 40.755 -30.483 1.00 31.43 324 ILE A C 1
ATOM 2530 O O . ILE A 1 322 ? 2.309 40.266 -29.572 1.00 35.77 324 ILE A O 1
ATOM 2535 N N . LEU A 1 323 ? 2.095 40.944 -31.711 1.00 26.70 325 LEU A N 1
ATOM 2536 C CA . LEU A 1 323 ? 3.456 40.605 -32.095 1.00 33.00 325 LEU A CA 1
ATOM 2537 C C . LEU A 1 323 ? 4.304 41.865 -32.159 1.00 37.55 325 LEU A C 1
ATOM 2538 O O . LEU A 1 323 ? 3.854 42.901 -32.668 1.00 31.50 325 LEU A O 1
ATOM 2543 N N . LEU A 1 324 ? 5.543 41.759 -31.665 1.00 33.43 326 LEU A N 1
ATOM 2544 C CA . LEU A 1 324 ? 6.503 42.864 -31.713 1.00 32.26 326 LEU A CA 1
ATOM 2545 C C . LEU A 1 324 ? 7.146 42.877 -33.091 1.00 30.81 326 LEU A C 1
ATOM 2546 O O . LEU A 1 324 ? 8.293 42.468 -33.295 1.00 32.21 326 LEU A O 1
ATOM 2551 N N . SER A 1 325 ? 6.376 43.359 -34.058 1.00 30.79 327 SER A N 1
ATOM 2552 C CA . SER A 1 325 ? 6.869 43.555 -35.410 1.00 33.62 327 SER A CA 1
ATOM 2553 C C . SER A 1 325 ? 6.189 44.785 -35.988 1.00 33.14 327 SER A C 1
ATOM 2554 O O . SER A 1 325 ? 5.321 45.396 -35.356 1.00 34.28 327 SER A O 1
ATOM 2557 N N . GLY A 1 326 ? 6.607 45.159 -37.197 1.00 32.05 328 GLY A N 1
ATOM 2558 C CA . GLY A 1 326 ? 5.966 46.284 -37.859 1.00 38.48 328 GLY A CA 1
ATOM 2559 C C . GLY A 1 326 ? 4.517 45.989 -38.205 1.00 38.39 328 GLY A C 1
ATOM 2560 O O . GLY A 1 326 ? 3.622 46.801 -37.946 1.00 36.69 328 GLY A O 1
ATOM 2561 N N . ASP A 1 327 ? 4.270 44.815 -38.792 1.00 35.46 329 ASP A N 1
ATOM 2562 C CA . ASP A 1 327 ? 2.902 44.393 -39.065 1.00 38.86 329 ASP A CA 1
ATOM 2563 C C . ASP A 1 327 ? 2.107 44.241 -37.774 1.00 36.56 329 ASP A C 1
ATOM 2564 O O . ASP A 1 327 ? 0.942 44.651 -37.699 1.00 36.40 329 ASP A O 1
ATOM 2569 N N . GLY A 1 328 ? 2.723 43.672 -36.739 1.00 29.18 330 GLY A N 1
ATOM 2570 C CA . GLY A 1 328 ? 2.017 43.503 -35.479 1.00 31.17 330 GLY A CA 1
ATOM 2571 C C . GLY A 1 328 ? 1.673 44.820 -34.814 1.00 35.54 330 GLY A C 1
ATOM 2572 O O . GLY A 1 328 ? 0.666 44.920 -34.103 1.00 34.26 330 GLY A O 1
ATOM 2573 N N . LEU A 1 329 ? 2.498 45.846 -35.035 1.00 33.75 331 LEU A N 1
ATOM 2574 C CA . LEU A 1 329 ? 2.147 47.199 -34.614 1.00 37.40 331 LEU A CA 1
ATOM 2575 C C . LEU A 1 329 ? 0.921 47.712 -35.372 1.00 39.72 331 LEU A C 1
ATOM 2576 O O . LEU A 1 329 ? -0.018 48.245 -34.764 1.00 36.84 331 LEU A O 1
ATOM 2581 N N . LYS A 1 330 ? 0.918 47.573 -36.704 1.00 33.07 332 LYS A N 1
ATOM 2582 C CA . LYS A 1 330 ? -0.234 48.015 -37.487 1.00 41.81 332 LYS A CA 1
ATOM 2583 C C . LYS A 1 330 ? -1.510 47.328 -37.008 1.00 38.61 332 LYS A C 1
ATOM 2584 O O . LYS A 1 330 ? -2.566 47.961 -36.910 1.00 39.01 332 LYS A O 1
ATOM 2590 N N . VAL A 1 331 ? -1.416 46.047 -36.649 1.00 35.14 333 VAL A N 1
ATOM 2591 C CA . VAL A 1 331 ? -2.570 45.337 -36.110 1.00 35.00 333 VAL A CA 1
ATOM 2592 C C . VAL A 1 331 ? -2.996 45.956 -34.782 1.00 40.75 333 VAL A C 1
ATOM 2593 O O . VAL A 1 331 ? -4.181 46.219 -34.554 1.00 36.89 333 VAL A O 1
ATOM 2597 N N . ALA A 1 332 ? -2.030 46.206 -33.887 1.00 33.20 334 ALA A N 1
ATOM 2598 C CA . ALA A 1 332 ? -2.342 46.801 -32.592 1.00 37.93 334 ALA A CA 1
ATOM 2599 C C . ALA A 1 332 ? -2.919 48.206 -32.739 1.00 39.91 334 ALA A C 1
ATOM 2600 O O . ALA A 1 332 ? -3.797 48.602 -31.961 1.00 42.73 334 ALA A O 1
ATOM 2602 N N . GLN A 1 333 ? -2.440 48.969 -33.724 1.00 38.28 335 GLN A N 1
ATOM 2603 C CA . GLN A 1 333 ? -2.968 50.312 -33.949 1.00 43.23 335 GLN A CA 1
ATOM 2604 C C . GLN A 1 333 ? -4.411 50.253 -34.447 1.00 45.56 335 GLN A C 1
ATOM 2605 O O . GLN A 1 333 ? -5.291 50.928 -33.904 1.00 47.94 335 GLN A O 1
ATOM 2611 N N . GLY A 1 334 ? -4.675 49.435 -35.471 1.00 42.57 336 GLY A N 1
ATOM 2612 C CA . GLY A 1 334 ? -6.043 49.272 -35.944 1.00 43.47 336 GLY A CA 1
ATOM 2613 C C . GLY A 1 334 ? -6.998 48.827 -34.854 1.00 40.65 336 GLY A C 1
ATOM 2614 O O . GLY A 1 334 ? -8.120 49.332 -34.754 1.00 41.10 336 GLY A O 1
ATOM 2615 N N . LEU A 1 335 ? -6.567 47.883 -34.016 1.00 39.34 337 LEU A N 1
ATOM 2616 C CA . LEU A 1 335 ? -7.385 47.484 -32.878 1.00 39.45 337 LEU A CA 1
ATOM 2617 C C . LEU A 1 335 ? -7.613 48.658 -31.936 1.00 48.72 337 LEU A C 1
ATOM 2618 O O . LEU A 1 335 ? -8.737 48.888 -31.472 1.00 49.59 337 LEU A O 1
ATOM 2623 N N . ASP A 1 336 ? -6.551 49.413 -31.638 1.00 49.65 338 ASP A N 1
ATOM 2624 C CA . ASP A 1 336 ? -6.688 50.579 -30.771 1.00 49.36 338 ASP A CA 1
ATOM 2625 C C . ASP A 1 336 ? -7.605 51.626 -31.400 1.00 46.38 338 ASP A C 1
ATOM 2626 O O . ASP A 1 336 ? -8.395 52.264 -30.700 1.00 46.66 338 ASP A O 1
ATOM 2631 N N . ALA A 1 337 ? -7.519 51.806 -32.726 1.00 46.42 339 ALA A N 1
ATOM 2632 C CA . ALA A 1 337 ? -8.357 52.737 -33.482 1.00 48.78 339 ALA A CA 1
ATOM 2633 C C . ALA A 1 337 ? -9.803 52.266 -33.618 1.00 51.65 339 ALA A C 1
ATOM 2634 O O . ALA A 1 337 ? -10.619 53.001 -34.189 1.00 54.75 339 ALA A O 1
ATOM 2636 N N . GLY A 1 338 ? -10.128 51.075 -33.114 1.00 50.10 340 GLY A N 1
ATOM 2637 C CA . GLY A 1 338 ? -11.480 50.550 -33.159 1.00 47.29 340 GLY A CA 1
ATOM 2638 C C . GLY A 1 338 ? -11.982 50.209 -34.542 1.00 49.12 340 GLY A C 1
ATOM 2639 O O . GLY A 1 338 ? -13.200 50.238 -34.775 1.00 47.19 340 GLY A O 1
ATOM 2640 N N . ALA A 1 339 ? -11.077 49.896 -35.476 1.00 42.77 341 ALA A N 1
ATOM 2641 C CA . ALA A 1 339 ? -11.427 49.614 -36.863 1.00 38.75 341 ALA A CA 1
ATOM 2642 C C . ALA A 1 339 ? -11.882 48.173 -37.084 1.00 33.38 341 ALA A C 1
ATOM 2643 O O . ALA A 1 339 ? -12.106 47.779 -38.232 1.00 37.99 341 ALA A O 1
ATOM 2645 N N . LEU A 1 340 ? -12.024 47.393 -36.016 1.00 38.81 342 LEU A N 1
ATOM 2646 C CA . LEU A 1 340 ? -12.366 45.979 -36.122 1.00 37.04 342 LEU A CA 1
ATOM 2647 C C . LEU A 1 340 ? -13.707 45.770 -36.822 1.00 36.31 342 LEU A C 1
ATOM 2648 O O . LEU A 1 340 ? -14.722 46.352 -36.431 1.00 37.47 342 LEU A O 1
ATOM 2653 N N . GLN A 1 341 ? -13.712 44.905 -37.837 1.00 37.69 343 GLN A N 1
ATOM 2654 C CA . GLN A 1 341 ? -14.929 44.458 -38.493 1.00 38.67 343 GLN A CA 1
ATOM 2655 C C . GLN A 1 341 ? -15.065 42.949 -38.341 1.00 37.69 343 GLN A C 1
ATOM 2656 O O . GLN A 1 341 ? -14.052 42.238 -38.373 1.00 32.75 343 GLN A O 1
ATOM 2662 N N . PRO A 1 342 ? -16.282 42.438 -38.128 1.00 34.94 344 PRO A N 1
ATOM 2663 C CA . PRO A 1 342 ? -16.463 40.987 -37.964 1.00 32.99 344 PRO A CA 1
ATOM 2664 C C . PRO A 1 342 ? -15.861 40.194 -39.119 1.00 31.87 344 PRO A C 1
ATOM 2665 O O . PRO A 1 342 ? -16.053 40.527 -40.288 1.00 28.34 344 PRO A O 1
ATOM 2669 N N . TYR A 1 343 ? -15.124 39.121 -38.777 1.00 28.70 345 TYR A N 1
ATOM 2670 C CA . TYR A 1 343 ? -14.548 38.272 -39.814 1.00 30.61 345 TYR A CA 1
ATOM 2671 C C . TYR A 1 343 ? -15.594 37.290 -40.331 1.00 29.20 345 TYR A C 1
ATOM 2672 O O . TYR A 1 343 ? -16.322 36.689 -39.540 1.00 34.15 345 TYR A O 1
ATOM 2681 N N . PRO A 1 344 ? -15.675 37.098 -41.660 1.00 29.65 346 PRO A N 1
ATOM 2682 C CA . PRO A 1 344 ? -16.747 36.268 -42.233 1.00 36.96 346 PRO A CA 1
ATOM 2683 C C . PRO A 1 344 ? -16.385 34.809 -42.478 1.00 33.73 346 PRO A C 1
ATOM 2684 O O . PRO A 1 344 ? -15.790 34.470 -43.505 1.00 33.43 346 PRO A O 1
ATOM 2688 N N . PHE A 1 345 ? -16.817 33.929 -41.583 1.00 29.76 347 PHE A N 1
ATOM 2689 C CA . PHE A 1 345 ? -16.678 32.492 -41.794 1.00 32.41 347 PHE A CA 1
ATOM 2690 C C . PHE A 1 345 ? -17.754 32.017 -42.759 1.00 32.74 347 PHE A C 1
ATOM 2691 O O . PHE A 1 345 ? -18.947 32.152 -42.479 1.00 38.80 347 PHE A O 1
ATOM 2699 N N . LYS A 1 346 ? -17.344 31.464 -43.895 1.00 31.01 348 LYS A N 1
ATOM 2700 C CA . LYS A 1 346 ? -18.272 31.220 -44.991 1.00 34.70 348 LYS A CA 1
ATOM 2701 C C . LYS A 1 346 ? -18.583 29.736 -45.149 1.00 31.51 348 LYS A C 1
ATOM 2702 O O . LYS A 1 346 ? -17.789 28.869 -44.781 1.00 27.15 348 LYS A O 1
ATOM 2708 N N . SER A 1 347 ? -19.770 29.455 -45.681 1.00 29.14 349 SER A N 1
ATOM 2709 C CA . SER A 1 347 ? -20.023 28.164 -46.296 1.00 24.80 349 SER A CA 1
ATOM 2710 C C . SER A 1 347 ? -19.280 28.134 -47.617 1.00 28.53 349 SER A C 1
ATOM 2711 O O . SER A 1 347 ? -19.409 29.052 -48.430 1.00 31.71 349 SER A O 1
ATOM 2714 N N . PHE A 1 348 ? -18.485 27.099 -47.836 1.00 29.20 350 PHE A N 1
ATOM 2715 C CA . PHE A 1 348 ? -17.606 27.139 -48.990 1.00 30.36 350 PHE A CA 1
ATOM 2716 C C . PHE A 1 348 ? -17.114 25.732 -49.278 1.00 28.92 350 PHE A C 1
ATOM 2717 O O . PHE A 1 348 ? -16.968 24.918 -48.371 1.00 28.21 350 PHE A O 1
ATOM 2725 N N . ALA A 1 349 ? -16.892 25.449 -50.549 1.00 29.01 351 ALA A N 1
ATOM 2726 C CA . ALA A 1 349 ? -16.178 24.250 -50.961 1.00 28.10 351 ALA A CA 1
ATOM 2727 C C . ALA A 1 349 ? -14.756 24.673 -51.298 1.00 31.20 351 ALA A C 1
ATOM 2728 O O . ALA A 1 349 ? -14.514 25.327 -52.321 1.00 30.05 351 ALA A O 1
ATOM 2730 N N . PHE A 1 350 ? -13.825 24.322 -50.419 1.00 23.51 352 PHE A N 1
ATOM 2731 C CA . PHE A 1 350 ? -12.406 24.548 -50.647 1.00 26.16 352 PHE A CA 1
ATOM 2732 C C . PHE A 1 350 ? -11.876 23.448 -51.551 1.00 25.73 352 PHE A C 1
ATOM 2733 O O . PHE A 1 350 ? -11.741 22.298 -51.127 1.00 26.72 352 PHE A O 1
ATOM 2741 N N . ARG A 1 351 ? -11.580 23.791 -52.803 1.00 27.87 353 ARG A N 1
ATOM 2742 C CA . ARG A 1 351 ? -11.141 22.779 -53.744 1.00 24.93 353 ARG A CA 1
ATOM 2743 C C . ARG A 1 351 ? -9.768 22.245 -53.340 1.00 25.49 353 ARG A C 1
ATOM 2744 O O . ARG A 1 351 ? -8.959 22.948 -52.744 1.00 24.89 353 ARG A O 1
ATOM 2752 N N . ASP A 1 352 ? -9.526 20.980 -53.659 1.00 26.89 354 ASP A N 1
ATOM 2753 C CA . ASP A 1 352 ? -8.284 20.289 -53.383 1.00 27.84 354 ASP A CA 1
ATOM 2754 C C . ASP A 1 352 ? -7.557 20.019 -54.698 1.00 34.51 354 ASP A C 1
ATOM 2755 O O . ASP A 1 352 ? -8.164 19.988 -55.782 1.00 29.71 354 ASP A O 1
ATOM 2760 N N . GLY A 1 353 ? -6.246 19.840 -54.602 1.00 30.01 355 GLY A N 1
ATOM 2761 C CA . GLY A 1 353 ? -5.446 19.647 -55.802 1.00 28.63 355 GLY A CA 1
ATOM 2762 C C . GLY A 1 353 ? -4.843 20.947 -56.285 1.00 31.87 355 GLY A C 1
ATOM 2763 O O . GLY A 1 353 ? -5.392 22.033 -56.090 1.00 27.08 355 GLY A O 1
ATOM 2764 N N . LYS A 1 354 ? -3.657 20.828 -56.895 1.00 31.99 356 LYS A N 1
ATOM 2765 C CA . LYS A 1 354 ? -2.960 21.974 -57.484 1.00 36.38 356 LYS A CA 1
ATOM 2766 C C . LYS A 1 354 ? -3.920 22.851 -58.274 1.00 35.33 356 LYS A C 1
ATOM 2767 O O . LYS A 1 354 ? -3.966 24.076 -58.104 1.00 34.52 356 LYS A O 1
ATOM 2773 N N . ASP A 1 355 ? -4.717 22.225 -59.130 1.00 30.75 357 ASP A N 1
ATOM 2774 C CA . ASP A 1 355 ? -5.627 22.950 -60.000 1.00 37.99 357 ASP A CA 1
ATOM 2775 C C . ASP A 1 355 ? -7.065 22.916 -59.515 1.00 38.08 357 ASP A C 1
ATOM 2776 O O . ASP A 1 355 ? -7.965 23.308 -60.265 1.00 36.60 357 ASP A O 1
ATOM 2781 N N . GLY A 1 356 ? -7.304 22.477 -58.278 1.00 30.81 358 GLY A N 1
ATOM 2782 C CA . GLY A 1 356 ? -8.646 22.524 -57.733 1.00 30.48 358 GLY A CA 1
ATOM 2783 C C . GLY A 1 356 ? -9.592 21.475 -58.257 1.00 30.51 358 GLY A C 1
ATOM 2784 O O . GLY A 1 356 ? -10.812 21.641 -58.136 1.00 33.62 358 GLY A O 1
ATOM 2785 N N . ASP A 1 357 ? -9.072 20.374 -58.803 1.00 35.37 359 ASP A N 1
ATOM 2786 C CA . ASP A 1 357 ? -9.905 19.333 -59.398 1.00 37.04 359 ASP A CA 1
ATOM 2787 C C . ASP A 1 357 ? -9.890 18.015 -58.626 1.00 32.91 359 ASP A C 1
ATOM 2788 O O . ASP A 1 357 ? -10.460 17.029 -59.096 1.00 29.01 359 ASP A O 1
ATOM 2793 N N . GLU A 1 358 ? -9.242 17.959 -57.469 1.00 32.76 360 GLU A N 1
ATOM 2794 C CA . GLU A 1 358 ? -9.093 16.677 -56.792 1.00 32.25 360 GLU A CA 1
ATOM 2795 C C . GLU A 1 358 ? -10.009 16.609 -55.579 1.00 27.47 360 GLU A C 1
ATOM 2796 O O . GLU A 1 358 ? -9.550 16.376 -54.454 1.00 29.33 360 GLU A O 1
ATOM 2802 N N . GLY A 1 359 ? -11.295 16.822 -55.790 1.00 28.12 361 GLY A N 1
ATOM 2803 C CA . GLY A 1 359 ? -12.225 16.866 -54.683 1.00 26.24 361 GLY A CA 1
ATOM 2804 C C . GLY A 1 359 ? -12.157 18.200 -53.960 1.00 29.67 361 GLY A C 1
ATOM 2805 O O . GLY A 1 359 ? -11.759 19.229 -54.521 1.00 26.05 361 GLY A O 1
ATOM 2806 N N . ALA A 1 360 ? -12.509 18.172 -52.677 1.00 25.69 362 ALA A N 1
ATOM 2807 C CA . ALA A 1 360 ? -12.717 19.429 -51.978 1.00 27.56 362 ALA A CA 1
ATOM 2808 C C . ALA A 1 360 ? -12.870 19.152 -50.497 1.00 25.19 362 ALA A C 1
ATOM 2809 O O . ALA A 1 360 ? -13.193 18.032 -50.089 1.00 21.88 362 ALA A O 1
ATOM 2811 N N . LEU A 1 361 ? -12.654 20.197 -49.706 1.00 22.83 363 LEU A N 1
ATOM 2812 C CA . LEU A 1 361 ? -13.047 20.227 -48.305 1.00 22.39 363 LEU A CA 1
ATOM 2813 C C . LEU A 1 361 ? -14.217 21.193 -48.214 1.00 23.10 363 LEU A C 1
ATOM 2814 O O . LEU A 1 361 ? -14.068 22.383 -48.507 1.00 27.32 363 LEU A O 1
ATOM 2819 N N . VAL A 1 362 ? -15.389 20.680 -47.856 1.00 24.89 364 VAL A N 1
ATOM 2820 C CA . VAL A 1 362 ? -16.628 21.450 -47.920 1.00 21.54 364 VAL A CA 1
ATOM 2821 C C . VAL A 1 362 ? -17.057 21.795 -46.499 1.00 27.00 364 VAL A C 1
ATOM 2822 O O . VAL A 1 362 ? -17.184 20.908 -45.645 1.00 21.82 364 VAL A O 1
ATOM 2826 N N . VAL A 1 363 ? -17.273 23.080 -46.242 1.00 24.93 365 VAL A N 1
ATOM 2827 C CA . VAL A 1 363 ? -17.737 23.538 -44.937 1.00 25.81 365 VAL A CA 1
ATOM 2828 C C . VAL A 1 363 ? -19.099 24.191 -45.140 1.00 27.59 365 VAL A C 1
ATOM 2829 O O . VAL A 1 363 ? -19.229 25.136 -45.932 1.00 26.85 365 VAL A O 1
ATOM 2833 N N . LEU A 1 364 ? -20.109 23.681 -44.439 1.00 24.25 366 LEU A N 1
ATOM 2834 C CA . LEU A 1 364 ? -21.435 24.280 -44.405 1.00 26.57 366 LEU A CA 1
ATOM 2835 C C . LEU A 1 364 ? -21.645 24.892 -43.027 1.00 27.84 366 LEU A C 1
ATOM 2836 O O . LEU A 1 364 ? -21.525 24.195 -42.016 1.00 24.07 366 LEU A O 1
ATOM 2841 N N . ARG A 1 365 ? -21.975 26.180 -42.989 1.00 24.79 367 ARG A N 1
ATOM 2842 C CA . ARG A 1 365 ? -22.219 26.878 -41.737 1.00 26.57 367 ARG A CA 1
ATOM 2843 C C . ARG A 1 365 ? -23.605 27.521 -41.738 1.00 27.67 367 ARG A C 1
ATOM 2844 O O . ARG A 1 365 ? -24.130 27.912 -42.791 1.00 26.11 367 ARG A O 1
ATOM 2852 N N . GLN A 1 366 ? -24.193 27.618 -40.550 1.00 25.11 368 GLN A N 1
ATOM 2853 C CA . GLN A 1 366 ? -25.342 28.484 -40.330 1.00 31.44 368 GLN A CA 1
ATOM 2854 C C . GLN A 1 366 ? -25.290 29.030 -38.912 1.00 37.28 368 GLN A C 1
ATOM 2855 O O . GLN A 1 366 ? -24.577 28.514 -38.046 1.00 29.84 368 GLN A O 1
ATOM 2861 N N . GLN A 1 367 ? -26.065 30.094 -38.695 1.00 40.32 369 GLN A N 1
ATOM 2862 C CA . GLN A 1 367 ? -26.089 30.821 -37.436 1.00 40.01 369 GLN A CA 1
ATOM 2863 C C . GLN A 1 367 ? -27.487 30.979 -36.861 1.00 41.99 369 GLN A C 1
ATOM 2864 O O . GLN A 1 367 ? -27.631 31.555 -35.778 1.00 46.30 369 GLN A O 1
ATOM 2870 N N . THR A 1 368 ? -28.513 30.470 -37.542 1.00 44.34 370 THR A N 1
ATOM 2871 C CA . THR A 1 368 ? -29.892 30.681 -37.111 1.00 42.08 370 THR A CA 1
ATOM 2872 C C . THR A 1 368 ? -30.171 30.016 -35.773 1.00 41.99 370 THR A C 1
ATOM 2873 O O . THR A 1 368 ? -30.949 30.528 -34.961 1.00 44.79 370 THR A O 1
ATOM 2877 N N . ASP A 1 369 ? -29.559 28.868 -35.537 1.00 42.69 371 ASP A N 1
ATOM 2878 C CA . ASP A 1 369 ? -29.776 28.044 -34.361 1.00 40.16 371 ASP A CA 1
ATOM 2879 C C . ASP A 1 369 ? -28.502 27.972 -33.531 1.00 41.99 371 ASP A C 1
ATOM 2880 O O . ASP A 1 369 ? -28.154 26.926 -32.983 1.00 43.13 371 ASP A O 1
ATOM 2885 N N . GLY A 1 370 ? -27.787 29.096 -33.437 1.00 39.02 372 GLY A N 1
ATOM 2886 C CA . GLY A 1 370 ? -26.454 29.103 -32.873 1.00 33.20 372 GLY A CA 1
ATOM 2887 C C . GLY A 1 370 ? -25.405 28.838 -33.933 1.00 35.88 372 GLY A C 1
ATOM 2888 O O . GLY A 1 370 ? -25.692 28.654 -35.120 1.00 36.95 372 GLY A O 1
ATOM 2889 N N . ASP A 1 371 ? -24.153 28.815 -33.492 1.00 31.19 373 ASP A N 1
ATOM 2890 C CA . ASP A 1 371 ? -23.026 28.621 -34.397 1.00 29.72 373 ASP A CA 1
ATOM 2891 C C . ASP A 1 371 ? -22.951 27.148 -34.797 1.00 27.27 373 ASP A C 1
ATOM 2892 O O . ASP A 1 371 ? -22.783 26.285 -33.936 1.00 24.06 373 ASP A O 1
ATOM 2897 N N . GLN A 1 372 ? -23.093 26.844 -36.094 1.00 28.42 374 GLN A N 1
ATOM 2898 C CA . GLN A 1 372 ? -23.100 25.458 -36.554 1.00 22.93 374 GLN A CA 1
ATOM 2899 C C . GLN A 1 372 ? -22.222 25.284 -37.780 1.00 26.65 374 GLN A C 1
ATOM 2900 O O . GLN A 1 372 ? -22.192 26.141 -38.668 1.00 23.70 374 GLN A O 1
ATOM 2906 N N . ALA A 1 373 ? -21.530 24.154 -37.840 1.00 23.20 375 ALA A N 1
ATOM 2907 C CA . ALA A 1 373 ? -20.685 23.843 -38.979 1.00 21.37 375 ALA A CA 1
ATOM 2908 C C . ALA A 1 373 ? -20.838 22.369 -39.303 1.00 24.51 375 ALA A C 1
ATOM 2909 O O . ALA A 1 373 ? -20.774 21.530 -38.405 1.00 23.31 375 ALA A O 1
ATOM 2911 N N . LEU A 1 374 ? -21.060 22.065 -40.581 1.00 25.43 376 LEU A N 1
ATOM 2912 C CA . LEU A 1 374 ? -20.996 20.709 -41.111 1.00 22.97 376 LEU A CA 1
ATOM 2913 C C . LEU A 1 374 ? -19.791 20.673 -42.032 1.00 22.56 376 LEU A C 1
ATOM 2914 O O . LEU A 1 374 ? -19.767 21.386 -43.043 1.00 24.70 376 LEU A O 1
ATOM 2919 N N . VAL A 1 375 ? -18.793 19.869 -41.667 1.00 21.89 377 VAL A N 1
ATOM 2920 C CA . VAL A 1 375 ? -17.563 19.693 -42.437 1.00 22.93 377 VAL A CA 1
ATOM 2921 C C . VAL A 1 375 ? -17.662 18.369 -43.197 1.00 26.09 377 VAL A C 1
ATOM 2922 O O . VAL A 1 375 ? -17.833 17.304 -42.596 1.00 26.44 377 VAL A O 1
ATOM 2926 N N . PHE A 1 376 ? -17.580 18.438 -44.519 1.00 26.86 378 PHE A N 1
ATOM 2927 C CA . PHE A 1 376 ? -17.714 17.291 -45.410 1.00 26.15 378 PHE A CA 1
ATOM 2928 C C . PHE A 1 376 ? -16.383 17.159 -46.137 1.00 22.54 378 PHE A C 1
ATOM 2929 O O . PHE A 1 376 ? -15.844 18.162 -46.622 1.00 23.39 378 PHE A O 1
ATOM 2937 N N . LYS A 1 377 ? -15.833 15.943 -46.207 1.00 22.65 379 LYS A N 1
ATOM 2938 C CA . LYS A 1 377 ? -14.461 15.753 -46.683 1.00 22.42 379 LYS A CA 1
ATOM 2939 C C . LYS A 1 377 ? -14.391 14.820 -47.892 1.00 24.35 379 LYS A C 1
ATOM 2940 O O . LYS A 1 377 ? -13.856 13.702 -47.805 1.00 22.96 379 LYS A O 1
ATOM 2946 N N . PRO A 1 378 ? -14.873 15.274 -49.064 1.00 22.39 380 PRO A N 1
ATOM 2947 C CA . PRO A 1 378 ? -14.595 14.554 -50.316 1.00 23.94 380 PRO A CA 1
ATOM 2948 C C . PRO A 1 378 ? -13.274 15.015 -50.933 1.00 24.81 380 PRO A C 1
ATOM 2949 O O . PRO A 1 378 ? -13.221 15.563 -52.048 1.00 24.71 380 PRO A O 1
ATOM 2953 N N . ALA A 1 379 ? -12.198 14.813 -50.190 1.00 25.20 381 ALA A N 1
ATOM 2954 C CA . ALA A 1 379 ? -10.928 15.456 -50.472 1.00 25.21 381 ALA A CA 1
ATOM 2955 C C . ALA A 1 379 ? -9.948 14.457 -51.061 1.00 26.16 381 ALA A C 1
ATOM 2956 O O . ALA A 1 379 ? -10.164 13.244 -51.020 1.00 25.81 381 ALA A O 1
ATOM 2958 N N . ALA A 1 380 ? -8.827 14.992 -51.554 1.00 25.55 382 ALA A N 1
ATOM 2959 C CA . ALA A 1 380 ? -7.714 14.171 -51.993 1.00 26.21 382 ALA A CA 1
ATOM 2960 C C . ALA A 1 380 ? -7.069 13.497 -50.779 1.00 28.66 382 ALA A C 1
ATOM 2961 O O . ALA A 1 380 ? -7.459 13.720 -49.627 1.00 23.60 382 ALA A O 1
ATOM 2963 N N . GLN A 1 381 ? -6.063 12.650 -51.030 1.00 24.38 383 GLN A N 1
ATOM 2964 C CA . GLN A 1 381 ? -5.528 11.851 -49.929 1.00 30.23 383 GLN A CA 1
ATOM 2965 C C . GLN A 1 381 ? -4.797 12.716 -48.913 1.00 27.31 383 GLN A C 1
ATOM 2966 O O . GLN A 1 381 ? -4.906 12.477 -47.705 1.00 26.30 383 GLN A O 1
ATOM 2972 N N . GLY A 1 382 ? -4.068 13.731 -49.375 1.00 26.57 384 GLY A N 1
ATOM 2973 C CA . GLY A 1 382 ? -3.239 14.516 -48.476 1.00 30.22 384 GLY A CA 1
ATO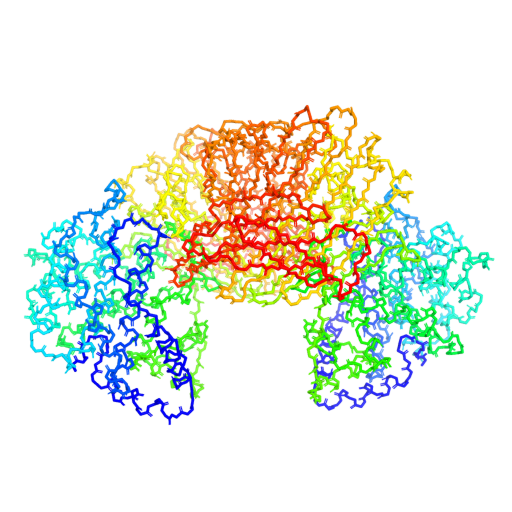M 2974 C C . GLY A 1 382 ? -1.924 13.862 -48.109 1.00 29.45 384 GLY A C 1
ATOM 2975 O O . GLY A 1 382 ? -1.341 14.216 -47.075 1.00 32.97 384 GLY A O 1
ATOM 2976 N N . MET A 1 383 ? -1.474 12.884 -48.886 1.00 29.71 385 MET A N 1
ATOM 2977 C CA . MET A 1 383 ? -0.150 12.250 -48.770 1.00 29.17 385 MET A CA 1
ATOM 2978 C C . MET A 1 383 ? -0.060 11.477 -47.445 1.00 27.94 385 MET A C 1
ATOM 2979 O O . MET A 1 383 ? -1.070 10.908 -47.004 1.00 27.03 385 MET A O 1
ATOM 2984 N N . GLY A 1 384 ? 1.118 11.408 -46.805 1.00 26.15 386 GLY A N 1
ATOM 2985 C CA . GLY A 1 384 ? 1.323 10.434 -45.740 1.00 27.27 386 GLY A CA 1
ATOM 2986 C C . GLY A 1 384 ? 0.549 10.706 -44.455 1.00 27.20 386 GLY A C 1
ATOM 2987 O O . GLY A 1 384 ? 0.303 9.785 -43.669 1.00 24.96 386 GLY A O 1
ATOM 2988 N N . HIS A 1 385 ? 0.199 11.960 -44.199 1.00 22.20 387 HIS A N 1
ATOM 2989 C CA . HIS A 1 385 ? -0.645 12.305 -43.060 1.00 28.32 387 HIS A CA 1
ATOM 2990 C C . HIS A 1 385 ? -2.127 12.185 -43.373 1.00 28.73 387 HIS A C 1
ATOM 2991 O O . HIS A 1 385 ? -2.960 12.385 -42.476 1.00 21.84 387 HIS A O 1
ATOM 2998 N N . GLY A 1 386 ? -2.475 11.857 -44.615 1.00 20.39 388 GLY A N 1
ATOM 2999 C CA . GLY A 1 386 ? -3.869 11.736 -44.964 1.00 23.10 388 GLY A CA 1
ATOM 3000 C C . GLY A 1 386 ? -4.514 10.562 -44.259 1.00 20.64 388 GLY A C 1
ATOM 3001 O O . GLY A 1 386 ? -3.875 9.551 -43.970 1.00 23.92 388 GLY A O 1
ATOM 3002 N N . HIS A 1 387 ? -5.797 10.711 -43.958 1.00 20.53 389 HIS A N 1
ATOM 3003 C CA . HIS A 1 387 ? -6.580 9.614 -43.410 1.00 22.30 389 HIS A CA 1
ATOM 3004 C C . HIS A 1 387 ? -7.427 8.957 -44.499 1.00 21.82 389 HIS A C 1
ATOM 3005 O O . HIS A 1 387 ? -7.747 9.577 -45.515 1.00 22.52 389 HIS A O 1
ATOM 3012 N N . PHE A 1 388 ? -7.774 7.679 -44.294 1.00 19.19 390 PHE A N 1
ATOM 3013 C CA . PHE A 1 388 ? -8.510 6.918 -45.313 1.00 21.88 390 PHE A CA 1
ATOM 3014 C C . PHE A 1 388 ? -10.008 7.082 -45.053 1.00 24.27 390 PHE A C 1
ATOM 3015 O O . PHE A 1 388 ? -10.683 6.217 -44.492 1.00 21.92 390 PHE A O 1
ATOM 3023 N N . ASP A 1 389 ? -10.530 8.231 -45.480 1.00 19.94 391 ASP A N 1
ATOM 3024 C CA . ASP A 1 389 ? -11.763 8.738 -44.894 1.00 25.22 391 ASP A CA 1
ATOM 3025 C C . ASP A 1 389 ? -12.665 9.408 -45.935 1.00 22.07 391 ASP A C 1
ATOM 3026 O O . ASP A 1 389 ? -13.369 10.381 -45.624 1.00 18.47 391 ASP A O 1
ATOM 3031 N N . LYS A 1 390 ? -12.667 8.906 -47.171 1.00 21.05 392 LYS A N 1
ATOM 3032 C CA . LYS A 1 390 ? -13.384 9.600 -48.241 1.00 22.55 392 LYS A CA 1
ATOM 3033 C C . LYS A 1 390 ? -14.846 9.772 -47.867 1.00 22.75 392 LYS A C 1
ATOM 3034 O O . LYS A 1 390 ? -15.483 8.845 -47.354 1.00 21.95 392 LYS A O 1
ATOM 3040 N N . LEU A 1 391 ? -15.353 10.989 -48.074 1.00 21.71 393 LEU A N 1
ATOM 3041 C CA . LEU A 1 391 ? -16.734 11.389 -47.818 1.00 22.71 393 LEU A CA 1
ATOM 3042 C C . LEU A 1 391 ? -17.083 11.485 -46.338 1.00 21.27 393 LEU A C 1
ATOM 3043 O O . LEU A 1 391 ? -18.275 11.633 -46.005 1.00 24.41 393 LEU A O 1
ATOM 3048 N N . THR A 1 392 ? -16.106 11.421 -45.431 1.00 20.67 394 THR A N 1
ATOM 3049 C CA . THR A 1 392 ? -16.443 11.529 -44.016 1.00 19.56 394 THR A CA 1
ATOM 3050 C C . THR A 1 392 ? -17.012 12.908 -43.692 1.00 21.80 394 THR A C 1
ATOM 3051 O O . THR A 1 392 ? -16.853 13.876 -44.449 1.00 22.16 394 THR A O 1
ATOM 3055 N N . TRP A 1 393 ? -17.669 13.004 -42.538 1.00 18.53 395 TRP A N 1
ATOM 3056 C CA . TRP A 1 393 ? -18.186 14.294 -42.108 1.00 21.43 395 TRP A CA 1
ATOM 3057 C C . TRP A 1 393 ? -18.053 14.475 -40.599 1.00 22.65 395 TRP A C 1
ATOM 3058 O O . TRP A 1 393 ? -17.880 13.521 -39.833 1.00 21.22 395 TRP A O 1
ATOM 3069 N N . GLN A 1 394 ? -18.128 15.740 -40.192 1.00 21.73 396 GLN A N 1
ATOM 3070 C CA . GLN A 1 394 ? -18.232 16.132 -38.796 1.00 22.03 396 GLN A CA 1
ATOM 3071 C C . GLN A 1 394 ? -19.392 17.097 -38.638 1.00 24.77 396 GLN A C 1
ATOM 3072 O O . GLN A 1 394 ? -19.834 17.738 -39.604 1.00 22.04 396 GLN A O 1
ATOM 3078 N N . PHE A 1 395 ? -19.845 17.235 -37.395 1.00 16.67 397 PHE A N 1
ATOM 3079 C CA . PHE A 1 395 ? -20.864 18.220 -37.056 1.00 20.85 397 PHE A CA 1
ATOM 3080 C C . PHE A 1 395 ? -20.439 18.986 -35.815 1.00 22.17 397 PHE A C 1
ATOM 3081 O O . PHE A 1 395 ? -20.058 18.373 -34.813 1.00 21.57 397 PHE A O 1
ATOM 3089 N N . TYR A 1 396 ? -20.494 20.318 -35.890 1.00 21.61 398 TYR A N 1
ATOM 3090 C CA . TYR A 1 396 ? -20.199 21.197 -34.762 1.00 24.25 398 TYR A CA 1
ATOM 3091 C C . TYR A 1 396 ? -21.425 22.038 -34.439 1.00 23.06 398 TYR A C 1
ATOM 3092 O O . TYR A 1 396 ? -22.090 22.549 -35.349 1.00 21.78 398 TYR A O 1
ATOM 3101 N N . ASP A 1 397 ? -21.669 22.239 -33.148 1.00 20.15 399 ASP A N 1
ATOM 3102 C CA . ASP A 1 397 ? -22.850 22.957 -32.682 1.00 22.08 399 ASP A CA 1
ATOM 3103 C C . ASP A 1 397 ? -22.575 23.533 -31.297 1.00 25.03 399 ASP A C 1
ATOM 3104 O O . ASP A 1 397 ? -22.011 22.847 -30.448 1.00 25.94 399 ASP A O 1
ATOM 3109 N N . ARG A 1 398 ? -22.979 24.790 -31.088 1.00 27.13 400 ARG A N 1
ATOM 3110 C CA . ARG A 1 398 ? -22.865 25.480 -29.800 1.00 29.24 400 ARG A CA 1
ATOM 3111 C C . ARG A 1 398 ? -21.488 25.292 -29.155 1.00 23.18 400 ARG A C 1
ATOM 3112 O O . ARG A 1 398 ? -21.371 24.979 -27.974 1.00 26.75 400 ARG A O 1
ATOM 3120 N N . GLY A 1 399 ? -20.424 25.472 -29.938 1.00 24.33 401 GLY A N 1
ATOM 3121 C CA . GLY A 1 399 ? -19.087 25.466 -29.387 1.00 24.42 401 GLY A CA 1
ATOM 3122 C C . GLY A 1 399 ? -18.388 24.120 -29.328 1.00 28.24 401 GLY A C 1
ATOM 3123 O O . GLY A 1 399 ? -17.171 24.083 -29.085 1.00 27.82 401 GLY A O 1
ATOM 3124 N N . GLU A 1 400 ? -19.090 23.016 -29.580 1.00 29.16 402 GLU A N 1
ATOM 3125 C CA . GLU A 1 400 ? -18.525 21.687 -29.392 1.00 25.32 402 GLU A CA 1
ATOM 3126 C C . GLU A 1 400 ? -18.551 20.872 -30.679 1.00 25.75 402 GLU A C 1
ATOM 3127 O O . GLU A 1 400 ? -19.398 21.070 -31.553 1.00 23.49 402 GLU A O 1
ATOM 3133 N N . GLU A 1 401 ? -17.612 19.935 -30.755 1.00 24.03 403 GLU A N 1
ATOM 3134 C CA . GLU A 1 401 ? -17.590 18.888 -31.761 1.00 25.99 403 GLU A CA 1
ATOM 3135 C C . GLU A 1 401 ? -18.606 17.817 -31.378 1.00 24.09 403 GLU A C 1
ATOM 3136 O O . GLU A 1 401 ? -18.473 17.188 -30.329 1.00 21.61 403 GLU A O 1
ATOM 3142 N N . ILE A 1 402 ? -19.628 17.613 -32.201 1.00 21.57 404 ILE A N 1
ATOM 3143 C CA . ILE A 1 402 ? -20.720 16.697 -31.847 1.00 20.88 404 ILE A CA 1
ATOM 3144 C C . ILE A 1 402 ? -20.574 15.350 -32.546 1.00 22.13 404 ILE A C 1
ATOM 3145 O O . ILE A 1 402 ? -20.751 14.303 -31.931 1.00 20.41 404 ILE A O 1
ATOM 3150 N N . VAL A 1 403 ? -20.302 15.362 -33.854 1.00 24.74 405 VAL A N 1
ATOM 3151 C CA . VAL A 1 403 ? -19.987 14.162 -34.626 1.00 20.34 405 VAL A CA 1
ATOM 3152 C C . VAL A 1 403 ? -18.516 14.298 -35.001 1.00 18.33 405 VAL A C 1
ATOM 3153 O O . VAL A 1 403 ? -18.113 15.316 -35.571 1.00 20.41 405 VAL A O 1
ATOM 3157 N N . THR A 1 404 ? -17.698 13.321 -34.619 1.00 18.68 406 THR A N 1
ATOM 3158 C CA . THR A 1 404 ? -16.279 13.591 -34.418 1.00 19.69 406 THR A CA 1
ATOM 3159 C C . THR A 1 404 ? -15.360 12.900 -35.418 1.00 21.49 406 THR A C 1
ATOM 3160 O O . THR A 1 404 ? -15.685 11.869 -36.018 1.00 21.13 406 THR A O 1
ATOM 3164 N N . ASP A 1 405 ? -14.189 13.511 -35.574 1.00 22.81 407 ASP A N 1
ATOM 3165 C CA . ASP A 1 405 ? -13.008 12.933 -36.215 1.00 20.94 407 ASP A CA 1
ATOM 3166 C C . ASP A 1 405 ? -11.949 12.739 -35.139 1.00 26.14 407 ASP A C 1
ATOM 3167 O O . ASP A 1 405 ? -11.695 13.655 -34.348 1.00 24.33 407 ASP A O 1
ATOM 3172 N N . TYR A 1 406 ? -11.331 11.554 -35.103 1.00 23.71 408 TYR A N 1
ATOM 3173 C CA . TYR A 1 406 ? -10.371 11.266 -34.043 1.00 21.34 408 TYR A CA 1
ATOM 3174 C C . TYR A 1 406 ? -9.151 12.183 -34.080 1.00 25.19 408 TYR A C 1
ATOM 3175 O O . TYR A 1 406 ? -8.550 12.457 -33.028 1.00 23.20 408 TYR A O 1
ATOM 3184 N N . GLY A 1 407 ? -8.762 12.665 -35.258 1.00 19.94 409 GLY A N 1
ATOM 3185 C CA . GLY A 1 407 ? -7.426 13.251 -35.273 1.00 20.79 409 GLY A CA 1
ATOM 3186 C C . GLY A 1 407 ? -6.358 12.164 -35.188 1.00 19.76 409 GLY A C 1
ATOM 3187 O O . GLY A 1 407 ? -6.597 10.988 -35.448 1.00 23.00 409 GLY A O 1
ATOM 3188 N N . ALA A 1 408 ? -5.159 12.572 -34.800 1.00 20.88 410 ALA A N 1
ATOM 3189 C CA . ALA A 1 408 ? -4.048 11.639 -34.722 1.00 25.04 410 ALA A CA 1
ATOM 3190 C C . ALA A 1 408 ? -3.971 10.955 -33.360 1.00 25.40 410 ALA A C 1
ATOM 3191 O O . ALA A 1 408 ? -4.381 11.510 -32.336 1.00 24.10 410 ALA A O 1
ATOM 3193 N N . ALA A 1 409 ? -3.424 9.734 -33.355 1.00 23.03 411 ALA A N 1
ATOM 3194 C CA . ALA A 1 409 ? -3.000 9.082 -32.114 1.00 17.17 411 ALA A CA 1
ATOM 3195 C C . ALA A 1 409 ? -1.557 9.508 -31.873 1.00 23.21 411 ALA A C 1
ATOM 3196 O O . ALA A 1 409 ? -0.610 8.928 -32.411 1.00 22.11 411 ALA A O 1
ATOM 3198 N N . ARG A 1 410 ? -1.392 10.558 -31.074 1.00 22.59 412 ARG A N 1
ATOM 3199 C CA . ARG A 1 410 ? -0.094 11.152 -30.794 1.00 21.92 412 ARG A CA 1
ATOM 3200 C C . ARG A 1 410 ? -0.254 12.101 -29.616 1.00 23.82 412 ARG A C 1
ATOM 3201 O O . ARG A 1 410 ? -1.301 12.743 -29.474 1.00 28.21 412 ARG A O 1
ATOM 3209 N N . PHE A 1 411 ? 0.771 12.175 -28.777 1.00 20.66 413 PHE A N 1
ATOM 3210 C CA . PHE A 1 411 ? 0.780 13.054 -27.607 1.00 26.21 413 PHE A CA 1
ATOM 3211 C C . PHE A 1 411 ? 1.926 14.021 -27.819 1.00 25.87 413 PHE A C 1
ATOM 3212 O O . PHE A 1 411 ? 3.073 13.744 -27.465 1.00 26.07 413 PHE A O 1
ATOM 3220 N N . LEU A 1 412 ? 1.598 15.148 -28.429 1.00 29.93 414 LEU A N 1
ATOM 3221 C CA . LEU A 1 412 ? 2.596 16.112 -28.850 1.00 30.44 414 LEU A CA 1
ATOM 3222 C C . LEU A 1 412 ? 3.522 16.477 -27.707 1.00 32.10 414 LEU A C 1
ATOM 3223 O O . LEU A 1 412 ? 3.061 16.847 -26.622 1.00 32.62 414 LEU A O 1
ATOM 3228 N N . ASN A 1 413 ? 4.827 16.324 -27.944 1.00 30.01 415 ASN A N 1
ATOM 3229 C CA . ASN A 1 413 ? 5.850 16.777 -27.008 1.00 29.07 415 ASN A CA 1
ATOM 3230 C C . ASN A 1 413 ? 5.681 16.156 -25.624 1.00 29.05 415 ASN A C 1
ATOM 3231 O O . ASN A 1 413 ? 5.992 16.793 -24.615 1.00 30.55 415 ASN A O 1
ATOM 3236 N N . VAL A 1 414 ? 5.196 14.914 -25.556 1.00 28.12 416 VAL A N 1
ATOM 3237 C CA . VAL A 1 414 ? 5.214 14.111 -24.329 1.00 26.47 416 VAL A CA 1
ATOM 3238 C C . VAL A 1 414 ? 6.224 12.988 -24.545 1.00 28.01 416 VAL A C 1
ATOM 3239 O O . VAL A 1 414 ? 5.936 12.000 -25.234 1.00 27.25 416 VAL A O 1
ATOM 3243 N N . GLU A 1 415 ? 7.407 13.123 -23.942 1.00 24.86 417 GLU A N 1
ATOM 3244 C CA . GLU A 1 415 ? 8.518 12.215 -24.241 1.00 29.29 417 GLU A CA 1
ATOM 3245 C C . GLU A 1 415 ? 8.215 10.778 -23.827 1.00 28.15 417 GLU A C 1
ATOM 3246 O O . GLU A 1 415 ? 8.661 9.824 -24.478 1.00 25.41 417 GLU A O 1
ATOM 3252 N N . ALA A 1 416 ? 7.484 10.600 -22.731 1.00 26.40 418 ALA A N 1
ATOM 3253 C CA . ALA A 1 416 ? 7.163 9.249 -22.286 1.00 28.44 418 ALA A CA 1
ATOM 3254 C C . ALA A 1 416 ? 6.196 8.548 -23.234 1.00 32.38 418 ALA A C 1
ATOM 3255 O O . ALA A 1 416 ? 6.064 7.322 -23.166 1.00 34.44 418 ALA A O 1
ATOM 3257 N N . LYS A 1 417 ? 5.531 9.295 -24.117 1.00 26.21 419 LYS A N 1
ATOM 3258 C CA . LYS A 1 417 ? 4.685 8.704 -25.153 1.00 27.82 419 LYS A CA 1
ATOM 3259 C C . LYS A 1 417 ? 5.430 8.698 -26.486 1.00 30.23 419 LYS A C 1
ATOM 3260 O O . LYS A 1 417 ? 5.139 9.472 -27.410 1.00 27.73 419 LYS A O 1
ATOM 3266 N N . ASN A 1 418 ? 6.439 7.825 -26.559 1.00 29.22 420 ASN A N 1
ATOM 3267 C CA . ASN A 1 418 ? 7.164 7.574 -27.807 1.00 32.25 420 ASN A CA 1
ATOM 3268 C C . ASN A 1 418 ? 7.778 8.864 -28.361 1.00 31.05 420 ASN A C 1
ATOM 3269 O O . ASN A 1 418 ? 7.804 9.093 -29.573 1.00 29.40 420 ASN A O 1
ATOM 3274 N N . GLY A 1 419 ? 8.258 9.727 -27.467 1.00 30.79 421 GLY A N 1
ATOM 3275 C CA . GLY A 1 419 ? 8.930 10.940 -27.909 1.00 32.24 421 GLY A CA 1
ATOM 3276 C C . GLY A 1 419 ? 8.020 11.919 -28.612 1.00 28.15 421 GLY A C 1
ATOM 3277 O O . GLY A 1 419 ? 8.469 12.657 -29.497 1.00 27.98 421 GLY A O 1
ATOM 3278 N N . GLY A 1 420 ? 6.749 11.965 -28.223 1.00 24.96 422 GLY A N 1
ATOM 3279 C CA . GLY A 1 420 ? 5.786 12.799 -28.912 1.00 26.21 422 GLY A CA 1
ATOM 3280 C C . GLY A 1 420 ? 5.562 12.429 -30.363 1.00 28.10 422 GLY A C 1
ATOM 3281 O O . GLY A 1 420 ? 4.984 13.225 -31.109 1.00 28.20 422 GLY A O 1
ATOM 3282 N N . ARG A 1 421 ? 6.004 11.244 -30.789 1.00 25.58 423 ARG A N 1
ATOM 3283 C CA . ARG A 1 421 ? 5.880 10.832 -32.181 1.00 27.04 423 ARG A CA 1
ATOM 3284 C C . ARG A 1 421 ? 4.505 10.236 -32.444 1.00 24.91 423 ARG A C 1
ATOM 3285 O O . ARG A 1 421 ? 3.820 9.787 -31.525 1.00 20.54 423 ARG A O 1
ATOM 3293 N N . TYR A 1 422 ? 4.112 10.212 -33.725 1.00 24.47 424 TYR A N 1
ATOM 3294 C CA . TYR A 1 422 ? 2.941 9.431 -34.103 1.00 22.06 424 TYR A CA 1
ATOM 3295 C C . TYR A 1 422 ? 3.133 8.007 -33.615 1.00 23.01 424 TYR A C 1
ATOM 3296 O O . TYR A 1 422 ? 4.207 7.422 -33.783 1.00 26.27 424 TYR A O 1
ATOM 3305 N N . LEU A 1 423 ? 2.102 7.479 -32.975 1.00 22.05 425 LEU A N 1
ATOM 3306 C CA . LEU A 1 423 ? 2.140 6.189 -32.310 1.00 26.30 425 LEU A CA 1
ATOM 3307 C C . LEU A 1 423 ? 1.715 5.090 -33.268 1.00 25.79 425 LEU A C 1
ATOM 3308 O O . LEU A 1 423 ? 1.225 5.346 -34.371 1.00 22.71 425 LEU A O 1
ATOM 3313 N N . GLN A 1 424 ? 1.900 3.843 -32.831 1.00 25.02 426 GLN A N 1
ATOM 3314 C CA . GLN A 1 424 ? 1.527 2.723 -33.688 1.00 23.84 426 GLN A CA 1
ATOM 3315 C C . GLN A 1 424 ? 0.047 2.780 -34.036 1.00 25.34 426 GLN A C 1
ATOM 3316 O O . GLN A 1 424 ? -0.345 2.515 -35.179 1.00 22.24 426 GLN A O 1
ATOM 3322 N N . GLU A 1 425 ? -0.790 3.140 -33.059 1.00 23.40 427 GLU A N 1
ATOM 3323 C CA . GLU A 1 425 ? -2.230 3.219 -33.264 1.00 23.00 427 GLU A CA 1
ATOM 3324 C C . GLU A 1 425 ? -2.650 4.394 -34.135 1.00 22.00 427 GLU A C 1
ATOM 3325 O O . GLU A 1 425 ? -3.831 4.494 -34.476 1.00 21.54 427 GLU A O 1
ATOM 3331 N N . ASN A 1 426 ? -1.748 5.303 -34.493 1.00 19.70 428 ASN A N 1
ATOM 3332 C CA . ASN A 1 426 ? -2.122 6.247 -35.538 1.00 18.82 428 ASN A CA 1
ATOM 3333 C C . ASN A 1 426 ? -2.308 5.516 -36.857 1.00 23.87 428 ASN A C 1
ATOM 3334 O O . ASN A 1 426 ? -3.205 5.840 -37.640 1.00 22.94 428 ASN A O 1
ATOM 3339 N N . GLU A 1 427 ? -1.468 4.517 -37.112 1.00 23.53 429 GLU A N 1
ATOM 3340 C CA . GLU A 1 427 ? -1.619 3.726 -38.320 1.00 29.05 429 GLU A CA 1
ATOM 3341 C C . GLU A 1 427 ? -2.781 2.743 -38.181 1.00 26.13 429 GLU A C 1
ATOM 3342 O O . GLU A 1 427 ? -3.653 2.673 -39.056 1.00 23.75 429 GLU A O 1
ATOM 3348 N N . THR A 1 428 ? -2.841 2.016 -37.062 1.00 22.41 430 THR A N 1
ATOM 3349 C CA . THR A 1 428 ? -3.785 0.916 -36.933 1.00 23.69 430 THR A CA 1
ATOM 3350 C C . THR A 1 428 ? -5.176 1.352 -36.483 1.00 24.51 430 THR A C 1
ATOM 3351 O O . THR A 1 428 ? -6.115 0.559 -36.604 1.00 24.47 430 THR A O 1
ATOM 3355 N N . TRP A 1 429 ? -5.339 2.578 -35.984 1.00 23.13 431 TRP A N 1
ATOM 3356 C CA . TRP A 1 429 ? -6.664 3.113 -35.674 1.00 21.47 431 TRP A CA 1
ATOM 3357 C C . TRP A 1 429 ? -6.954 4.416 -36.409 1.00 23.18 431 TRP A C 1
ATOM 3358 O O . TRP A 1 429 ? -7.889 4.469 -37.219 1.00 21.75 431 TRP A O 1
ATOM 3369 N N . ALA A 1 430 ? -6.175 5.473 -36.159 1.00 21.26 432 ALA A N 1
ATOM 3370 C CA . ALA A 1 430 ? -6.632 6.828 -36.473 1.00 24.84 432 ALA A CA 1
ATOM 3371 C C . ALA A 1 430 ? -6.747 7.072 -37.974 1.00 25.32 432 ALA A C 1
ATOM 3372 O O . ALA A 1 430 ? -7.603 7.852 -38.412 1.00 20.85 432 ALA A O 1
ATOM 3374 N N . LYS A 1 431 ? -5.901 6.421 -38.771 1.00 23.10 433 LYS A N 1
ATOM 3375 C CA . LYS A 1 431 ? -5.955 6.548 -40.222 1.00 24.50 433 LYS A CA 1
ATOM 3376 C C . LYS A 1 431 ? -7.041 5.686 -40.847 1.00 24.84 433 LYS A C 1
ATOM 3377 O O . LYS A 1 431 ? -7.418 5.917 -42.005 1.00 26.01 433 LYS A O 1
ATOM 3383 N N . GLN A 1 432 ? -7.560 4.716 -40.102 1.00 20.27 434 GLN A N 1
ATOM 3384 C CA . GLN A 1 432 ? -8.436 3.722 -40.685 1.00 22.32 434 GLN A CA 1
ATOM 3385 C C . GLN A 1 432 ? -9.842 4.277 -40.885 1.00 25.69 434 GLN A C 1
ATOM 3386 O O . GLN A 1 432 ? -10.304 5.178 -40.167 1.00 22.79 434 GLN A O 1
ATOM 3392 N N . THR A 1 433 ? -10.526 3.716 -41.879 1.00 19.56 435 THR A N 1
ATOM 3393 C CA . THR A 1 433 ? -11.827 4.244 -42.276 1.00 21.80 435 THR A CA 1
ATOM 3394 C C . THR A 1 433 ? -12.866 4.058 -41.179 1.00 20.43 435 THR A C 1
ATOM 3395 O O . THR A 1 433 ? -13.747 4.911 -41.000 1.00 21.93 435 THR A O 1
ATOM 3399 N N . ILE A 1 434 ? -12.798 2.944 -40.449 1.00 19.81 436 ILE A N 1
ATOM 3400 C CA . ILE A 1 434 ? -13.768 2.706 -39.384 1.00 21.74 436 ILE A CA 1
ATOM 3401 C C . ILE A 1 434 ? -13.662 3.777 -38.311 1.00 22.58 436 ILE A C 1
ATOM 3402 O O . ILE A 1 434 ? -14.631 4.027 -37.580 1.00 22.24 436 ILE A O 1
ATOM 3407 N N . ALA A 1 435 ? -12.503 4.434 -38.197 1.00 20.99 437 ALA A N 1
ATOM 3408 C CA . ALA A 1 435 ? -12.409 5.514 -37.224 1.00 22.68 437 ALA A CA 1
ATOM 3409 C C . ALA A 1 435 ? -13.138 6.780 -37.666 1.00 23.68 437 ALA A C 1
ATOM 3410 O O . ALA A 1 435 ? -13.111 7.764 -36.923 1.00 23.28 437 ALA A O 1
ATOM 3412 N N . HIS A 1 436 ? -13.810 6.781 -38.821 1.00 22.27 438 HIS A N 1
ATOM 3413 C CA . HIS A 1 436 ? -14.431 7.979 -39.369 1.00 22.35 438 HIS A CA 1
ATOM 3414 C C . HIS A 1 436 ? -15.906 7.720 -39.618 1.00 19.74 438 HIS A C 1
ATOM 3415 O O . HIS A 1 436 ? -16.395 6.612 -39.414 1.00 22.92 438 HIS A O 1
ATOM 3422 N N . ASN A 1 437 ? -16.617 8.767 -40.051 1.00 19.15 439 ASN A N 1
ATOM 3423 C CA . ASN A 1 437 ? -18.069 8.706 -40.248 1.00 17.18 439 ASN A CA 1
ATOM 3424 C C . ASN A 1 437 ? -18.367 8.554 -41.740 1.00 18.31 439 ASN A C 1
ATOM 3425 O O . ASN A 1 437 ? -18.887 9.444 -42.415 1.00 18.43 439 ASN A O 1
ATOM 3430 N N . THR A 1 438 ? -17.981 7.406 -42.270 1.00 19.13 440 THR A N 1
ATOM 3431 C CA . THR A 1 438 ? -18.161 7.149 -43.686 1.00 19.30 440 THR A CA 1
ATOM 3432 C C . THR A 1 438 ? -18.230 5.647 -43.857 1.00 22.13 440 THR A C 1
ATOM 3433 O O . THR A 1 438 ? -17.920 4.888 -42.936 1.00 21.62 440 THR A O 1
ATOM 3437 N N . VAL A 1 439 ? -18.621 5.221 -45.058 1.00 19.91 441 VAL A N 1
ATOM 3438 C CA . VAL A 1 439 ? -18.972 3.821 -45.262 1.00 20.88 441 VAL A CA 1
ATOM 3439 C C . VAL A 1 439 ? -17.714 2.971 -45.314 1.00 21.63 441 VAL A C 1
ATOM 3440 O O . VAL A 1 439 ? -16.724 3.322 -45.978 1.00 22.02 441 VAL A O 1
ATOM 3444 N N . VAL A 1 440 ? -17.745 1.857 -44.599 1.00 22.50 442 VAL A N 1
ATOM 3445 C CA . VAL A 1 440 ? -16.686 0.863 -44.630 1.00 25.11 442 VAL A CA 1
ATOM 3446 C C . VAL A 1 440 ? -17.277 -0.397 -45.240 1.00 23.83 442 VAL A C 1
ATOM 3447 O O . VAL A 1 440 ? -18.272 -0.928 -44.732 1.00 22.98 442 VAL A O 1
ATOM 3451 N N . VAL A 1 441 ? -16.657 -0.876 -46.314 1.00 24.56 443 VAL A N 1
ATOM 3452 C CA . VAL A 1 441 ? -17.126 -2.047 -47.048 1.00 24.25 443 VAL A CA 1
ATOM 3453 C C . VAL A 1 441 ? -16.276 -3.238 -46.622 1.00 25.96 443 VAL A C 1
ATOM 3454 O O . VAL A 1 441 ? -15.040 -3.194 -46.718 1.00 25.76 443 VAL A O 1
ATOM 3458 N N . ASP A 1 442 ? -16.940 -4.286 -46.117 1.00 23.10 444 ASP A N 1
ATOM 3459 C CA . ASP A 1 442 ? -16.298 -5.562 -45.778 1.00 24.28 444 ASP A CA 1
ATOM 3460 C C . ASP A 1 442 ? -15.150 -5.392 -44.782 1.00 28.05 444 ASP A C 1
ATOM 3461 O O . ASP A 1 442 ? -14.107 -6.040 -44.905 1.00 26.18 444 ASP A O 1
ATOM 3466 N N . GLU A 1 443 ? -15.341 -4.521 -43.786 1.00 24.53 445 GLU A N 1
ATOM 3467 C CA . GLU A 1 443 ? -14.330 -4.262 -42.747 1.00 26.06 445 GLU A CA 1
ATOM 3468 C C . GLU A 1 443 ? -12.949 -3.971 -43.345 1.00 23.95 445 GLU A C 1
ATOM 3469 O O . GLU A 1 443 ? -11.922 -4.383 -42.815 1.00 24.36 445 GLU A O 1
ATOM 3475 N N . THR A 1 444 ? -12.937 -3.228 -44.450 1.00 22.15 446 THR A N 1
ATOM 3476 C CA . THR A 1 444 ? -11.739 -2.857 -45.191 1.00 23.50 446 THR A CA 1
ATOM 3477 C C . THR A 1 444 ? -11.746 -1.347 -45.355 1.00 25.78 446 THR A C 1
ATOM 3478 O O . THR A 1 444 ? -12.793 -0.755 -45.646 1.00 26.72 446 THR A O 1
ATOM 3482 N N . SER A 1 445 ? -10.588 -0.728 -45.191 1.00 20.71 447 SER A N 1
ATOM 3483 C CA . SER A 1 445 ? -10.495 0.710 -45.350 1.00 20.86 447 SER A CA 1
ATOM 3484 C C . SER A 1 445 ? -10.466 1.095 -46.821 1.00 24.13 447 SER A C 1
ATOM 3485 O O . SER A 1 445 ? -10.088 0.304 -47.693 1.00 23.50 447 SER A O 1
ATOM 3488 N N . HIS A 1 446 ? -10.872 2.339 -47.086 1.00 19.35 448 HIS A N 1
ATOM 3489 C CA . HIS A 1 446 ? -10.786 2.910 -48.421 1.00 20.78 448 HIS A CA 1
ATOM 3490 C C . HIS A 1 446 ? -9.403 2.675 -49.025 1.00 24.06 448 HIS A C 1
ATOM 3491 O O . HIS A 1 446 ? -8.380 2.769 -48.343 1.00 22.58 448 HIS A O 1
ATOM 3498 N N . PHE A 1 447 ? -9.374 2.315 -50.301 1.00 21.33 449 PHE A N 1
ATOM 3499 C CA . PHE A 1 447 ? -8.124 1.968 -50.973 1.00 26.09 449 PHE A CA 1
ATOM 3500 C C . PHE A 1 447 ? -7.357 0.848 -50.268 1.00 25.96 449 PHE A C 1
ATOM 3501 O O . PHE A 1 447 ? -6.179 0.608 -50.587 1.00 27.39 449 PHE A O 1
ATOM 3509 N N . ASP A 1 448 ? -7.995 0.151 -49.328 1.00 23.88 450 ASP A N 1
ATOM 3510 C CA . ASP A 1 448 ? -7.370 -0.929 -48.553 1.00 26.15 450 ASP A CA 1
ATOM 3511 C C . ASP A 1 448 ? -6.023 -0.512 -47.959 1.00 28.09 450 ASP A C 1
ATOM 3512 O O . ASP A 1 448 ? -5.061 -1.288 -47.931 1.00 23.39 450 ASP A O 1
ATOM 3517 N N . ASN A 1 449 ? -5.947 0.726 -47.469 1.00 26.63 451 ASN A N 1
ATOM 3518 C CA . ASN A 1 449 ? -4.751 1.231 -46.792 1.00 26.88 451 ASN A CA 1
ATOM 3519 C C . ASN A 1 449 ? -3.531 1.300 -47.721 1.00 30.28 451 ASN A C 1
ATOM 3520 O O . ASN A 1 449 ? -2.397 1.383 -47.248 1.00 29.18 451 ASN A O 1
ATOM 3525 N N . ASN A 1 450 ? -3.734 1.292 -49.042 1.00 25.45 452 ASN A N 1
ATOM 3526 C CA . ASN A 1 450 ? -2.637 1.340 -50.008 1.00 28.87 452 ASN A CA 1
ATOM 3527 C C . ASN A 1 450 ? -2.371 2.793 -50.386 1.00 27.43 452 ASN A C 1
ATOM 3528 O O . ASN A 1 450 ? -3.128 3.394 -51.151 1.00 30.43 452 ASN A O 1
ATOM 3533 N N . LEU A 1 451 ? -1.268 3.344 -49.886 1.00 28.36 453 LEU A N 1
ATOM 3534 C CA . LEU A 1 451 ? -1.065 4.782 -50.012 1.00 30.59 453 LEU A CA 1
ATOM 3535 C C . LEU A 1 451 ? -0.828 5.199 -51.460 1.00 29.90 453 LEU A C 1
ATOM 3536 O O . LEU A 1 451 ? -1.218 6.304 -51.857 1.00 28.69 453 LEU A O 1
ATOM 3541 N N . LYS A 1 452 ? -0.205 4.334 -52.265 1.00 31.37 454 LYS A N 1
ATOM 3542 C CA . LYS A 1 452 ? 0.016 4.687 -53.664 1.00 37.34 454 LYS A CA 1
ATOM 3543 C C . LYS A 1 452 ? -1.303 4.794 -54.422 1.00 31.57 454 LYS A C 1
ATOM 3544 O O . LYS A 1 452 ? -1.498 5.727 -55.210 1.00 29.42 454 LYS A O 1
ATOM 3550 N N . ILE A 1 453 ? -2.218 3.849 -54.201 1.00 28.16 455 ILE A N 1
ATOM 3551 C CA . ILE A 1 453 ? -3.525 3.939 -54.843 1.00 30.36 455 ILE A CA 1
ATOM 3552 C C . ILE A 1 453 ? -4.294 5.149 -54.319 1.00 28.88 455 ILE A C 1
ATOM 3553 O O . ILE A 1 453 ? -4.944 5.871 -55.088 1.00 29.38 455 ILE A O 1
ATOM 3558 N N . ALA A 1 454 ? -4.212 5.404 -53.010 1.00 28.64 456 ALA A N 1
ATOM 3559 C CA . ALA A 1 454 ? -4.952 6.517 -52.421 1.00 26.12 456 ALA A CA 1
ATOM 3560 C C . ALA A 1 454 ? -4.466 7.857 -52.960 1.00 27.38 456 ALA A C 1
ATOM 3561 O O . ALA A 1 454 ? -5.273 8.765 -53.201 1.00 27.57 456 ALA A O 1
ATOM 3563 N N . ASN A 1 455 ? -3.147 8.012 -53.125 1.00 28.64 457 ASN A N 1
ATOM 3564 C CA . ASN A 1 455 ? -2.599 9.261 -53.636 1.00 27.48 457 ASN A CA 1
ATOM 3565 C C . ASN A 1 455 ? -3.015 9.513 -55.078 1.00 31.79 457 ASN A C 1
ATOM 3566 O O . ASN A 1 455 ? -2.988 10.665 -55.531 1.00 33.61 457 ASN A O 1
ATOM 3571 N N . ARG A 1 456 ? -3.400 8.469 -55.806 1.00 27.04 458 ARG A N 1
ATOM 3572 C CA . ARG A 1 456 ? -3.801 8.618 -57.196 1.00 29.97 458 ARG A CA 1
ATOM 3573 C C . ARG A 1 456 ? -5.312 8.745 -57.375 1.00 35.63 458 ARG A C 1
ATOM 3574 O O . ARG A 1 456 ? -5.762 8.941 -58.509 1.00 34.71 458 ARG A O 1
ATOM 3576 N N . ASN A 1 457 ? -6.113 8.658 -56.306 1.00 29.38 459 ASN A N 1
ATOM 3577 C CA . ASN A 1 457 ? -7.570 8.701 -56.447 1.00 30.38 459 ASN A CA 1
ATOM 3578 C C . ASN A 1 457 ? -8.182 9.743 -55.519 1.00 33.21 459 ASN A C 1
ATOM 3579 O O . ASN A 1 457 ? -7.647 10.026 -54.436 1.00 36.64 459 ASN A O 1
ATOM 3584 N N . HIS A 1 458 ? -9.317 10.305 -55.944 1.00 29.73 460 HIS A N 1
ATOM 3585 C CA . HIS A 1 458 ? -9.979 11.360 -55.186 1.00 30.25 460 HIS A CA 1
ATOM 3586 C C . HIS A 1 458 ? -11.455 11.381 -55.542 1.00 28.08 460 HIS A C 1
ATOM 3587 O O . HIS A 1 458 ? -11.827 11.017 -56.659 1.00 23.34 460 HIS A O 1
ATOM 3594 N N . PRO A 1 459 ? -12.312 11.800 -54.626 1.00 29.23 461 PRO A N 1
ATOM 3595 C CA . PRO A 1 459 ? -13.729 11.937 -54.967 1.00 25.95 461 PRO A CA 1
ATOM 3596 C C . PRO A 1 459 ? -13.930 13.079 -55.946 1.00 25.50 461 PRO A C 1
ATOM 3597 O O . PRO A 1 459 ? -13.088 13.966 -56.093 1.00 28.25 461 PRO A O 1
ATOM 3601 N N . GLU A 1 460 ? -15.068 13.046 -56.624 1.00 27.26 462 GLU A N 1
ATOM 3602 C CA . GLU A 1 460 ? -15.513 14.157 -57.446 1.00 29.01 462 GLU A CA 1
ATOM 3603 C C . GLU A 1 460 ? -16.578 14.924 -56.677 1.00 24.97 462 GLU A C 1
ATOM 3604 O O . GLU A 1 460 ? -17.577 14.346 -56.242 1.00 25.66 462 GLU A O 1
ATOM 3610 N N . LEU A 1 461 ? -16.356 16.219 -56.487 1.00 23.90 463 LEU A N 1
ATOM 3611 C CA . LEU A 1 461 ? -17.405 17.065 -55.927 1.00 27.01 463 LEU A CA 1
ATOM 3612 C C . LEU A 1 461 ? -18.486 17.259 -56.983 1.00 28.77 463 LEU A C 1
ATOM 3613 O O . LEU A 1 461 ? -18.197 17.722 -58.097 1.00 28.70 463 LEU A O 1
ATOM 3618 N N . LEU A 1 462 ? -19.720 16.883 -56.648 1.00 29.48 464 LEU A N 1
ATOM 3619 C CA . LEU A 1 462 ? -20.810 16.952 -57.621 1.00 27.65 464 LEU A CA 1
ATOM 3620 C C . LEU A 1 462 ? -21.423 18.343 -57.670 1.00 35.81 464 LEU A C 1
ATOM 3621 O O . LEU A 1 462 ? -21.568 18.931 -58.750 1.00 32.79 464 LEU A O 1
ATOM 3626 N N . PHE A 1 463 ? -21.797 18.879 -56.511 1.00 27.87 465 PHE A N 1
ATOM 3627 C CA . PHE A 1 463 ? -22.312 20.236 -56.448 1.00 29.13 465 PHE A CA 1
ATOM 3628 C C . PHE A 1 463 ? -22.106 20.771 -55.040 1.00 30.63 465 PHE A C 1
ATOM 3629 O O . PHE A 1 463 ? -21.805 20.030 -54.102 1.00 25.07 465 PHE A O 1
ATOM 3637 N N . PHE A 1 464 ? -22.237 22.084 -54.917 1.00 30.33 466 PHE A N 1
ATOM 3638 C CA . PHE A 1 464 ? -22.204 22.746 -53.623 1.00 30.29 466 PHE A CA 1
ATOM 3639 C C . PHE A 1 464 ? -23.081 23.972 -53.748 1.00 31.08 466 PHE A C 1
ATOM 3640 O O . PHE A 1 464 ? -22.943 24.738 -54.709 1.00 30.72 466 PHE A O 1
ATOM 3648 N N . HIS A 1 465 ? -23.970 24.161 -52.788 1.00 30.46 467 HIS A N 1
ATOM 3649 C CA . HIS A 1 465 ? -24.839 25.320 -52.843 1.00 31.21 467 HIS A CA 1
ATOM 3650 C C . HIS A 1 465 ? -25.158 25.742 -51.426 1.00 31.57 467 HIS A C 1
ATOM 3651 O O . HIS A 1 465 ? -25.463 24.896 -50.581 1.00 29.02 467 HIS A O 1
ATOM 3658 N N . ALA A 1 466 ? -25.079 27.040 -51.168 1.00 32.34 468 ALA A N 1
ATOM 3659 C CA . ALA A 1 466 ? -25.420 27.570 -49.859 1.00 31.64 468 ALA A CA 1
ATOM 3660 C C . ALA A 1 466 ? -26.348 28.760 -50.032 1.00 35.51 468 ALA A C 1
ATOM 3661 O O . ALA A 1 466 ? -26.007 29.721 -50.729 1.00 36.12 468 ALA A O 1
ATOM 3663 N N . ASP A 1 467 ? -27.522 28.687 -49.418 1.00 31.93 469 ASP A N 1
ATOM 3664 C CA . ASP A 1 467 ? -28.319 29.888 -49.211 1.00 38.91 469 ASP A CA 1
ATOM 3665 C C . ASP A 1 467 ? -28.678 29.960 -47.737 1.00 33.47 469 ASP A C 1
ATOM 3666 O O . ASP A 1 467 ? -28.251 29.101 -46.964 1.00 37.19 469 ASP A O 1
ATOM 3671 N N . ASP A 1 468 ? -29.492 30.940 -47.345 1.00 36.54 470 ASP A N 1
ATOM 3672 C CA . ASP A 1 468 ? -29.742 31.166 -45.923 1.00 40.50 470 ASP A CA 1
ATOM 3673 C C . ASP A 1 468 ? -30.472 29.999 -45.269 1.00 38.14 470 ASP A C 1
ATOM 3674 O O . ASP A 1 468 ? -30.288 29.755 -44.070 1.00 34.32 470 ASP A O 1
ATOM 3679 N N . GLN A 1 469 ? -31.271 29.252 -46.025 1.00 33.06 471 GLN A N 1
ATOM 3680 C CA . GLN A 1 469 ? -32.033 28.159 -45.433 1.00 37.20 471 GLN A CA 1
ATOM 3681 C C . GLN A 1 469 ? -31.432 26.778 -45.672 1.00 33.33 471 GLN A C 1
ATOM 3682 O O . GLN A 1 469 ? -31.558 25.910 -44.804 1.00 29.23 471 GLN A O 1
ATOM 3688 N N . VAL A 1 470 ? -30.811 26.545 -46.830 1.00 31.84 472 VAL A N 1
ATOM 3689 C CA . VAL A 1 470 ? -30.244 25.246 -47.193 1.00 29.09 472 VAL A CA 1
ATOM 3690 C C . VAL A 1 470 ? -28.784 25.446 -47.598 1.00 27.91 472 VAL A C 1
ATOM 3691 O O . VAL A 1 470 ? -28.474 26.337 -48.397 1.00 27.63 472 VAL A O 1
ATOM 3695 N N . LYS A 1 471 ? -27.892 24.650 -47.014 1.00 26.33 473 LYS A N 1
ATOM 3696 C CA . LYS A 1 471 ? -26.523 24.465 -47.489 1.00 24.12 473 LYS A CA 1
ATOM 3697 C C . LYS A 1 471 ? -26.394 22.992 -47.846 1.00 23.04 473 LYS A C 1
ATOM 3698 O O . LYS A 1 471 ? -26.811 22.134 -47.068 1.00 25.40 473 LYS A O 1
ATOM 3704 N N . ILE A 1 472 ? -25.880 22.682 -49.028 1.00 23.93 474 ILE A N 1
ATOM 3705 C CA . ILE A 1 472 ? -25.970 21.301 -49.496 1.00 20.47 474 ILE A CA 1
ATOM 3706 C C . ILE A 1 472 ? -24.806 21.022 -50.428 1.00 24.09 474 ILE A C 1
ATOM 3707 O O . ILE A 1 472 ? -24.393 21.884 -51.212 1.00 26.94 474 ILE A O 1
ATOM 3712 N N . SER A 1 473 ? -24.250 19.821 -50.305 1.00 21.36 475 SER A N 1
ATOM 3713 C CA . SER A 1 473 ? -23.129 19.418 -51.136 1.00 23.03 475 SER A CA 1
ATOM 3714 C C . SER A 1 473 ? -23.194 17.912 -51.321 1.00 24.23 475 SER A C 1
ATOM 3715 O O . SER A 1 473 ? -23.735 17.193 -50.482 1.00 22.75 475 SER A O 1
ATOM 3718 N N . ALA A 1 474 ? -22.664 17.453 -52.448 1.00 23.45 476 ALA A N 1
ATOM 3719 C CA . ALA A 1 474 ? -22.643 16.046 -52.786 1.00 24.95 476 ALA A CA 1
ATOM 3720 C C . ALA A 1 474 ? -21.326 15.714 -53.463 1.00 27.01 476 ALA A C 1
ATOM 3721 O O . ALA A 1 474 ? -20.738 16.540 -54.173 1.00 24.98 476 ALA A O 1
ATOM 3723 N N . ALA A 1 475 ? -20.882 14.481 -53.271 1.00 23.10 477 ALA A N 1
ATOM 3724 C CA . ALA A 1 475 ? -19.672 14.048 -53.952 1.00 25.15 477 ALA A CA 1
ATOM 3725 C C . ALA A 1 475 ? -19.725 12.538 -54.057 1.00 25.67 477 ALA A C 1
ATOM 3726 O O . ALA A 1 475 ? -20.564 11.887 -53.430 1.00 26.25 477 ALA A O 1
ATOM 3728 N N . GLU A 1 476 ? -18.787 11.984 -54.822 1.00 22.82 478 GLU A N 1
ATOM 3729 C CA . GLU A 1 476 ? -18.854 10.570 -55.166 1.00 28.76 478 GLU A CA 1
ATOM 3730 C C . GLU A 1 476 ? -17.448 10.055 -55.423 1.00 25.79 478 GLU A C 1
ATOM 3731 O O . GLU A 1 476 ? -16.568 10.815 -55.832 1.00 24.68 478 GLU A O 1
ATOM 3737 N N . ILE A 1 477 ? -17.240 8.762 -55.172 1.00 23.35 479 ILE A N 1
ATOM 3738 C CA . ILE A 1 477 ? -15.970 8.116 -55.502 1.00 27.21 479 ILE A CA 1
ATOM 3739 C C . ILE A 1 477 ? -16.238 6.650 -55.816 1.00 28.06 479 ILE A C 1
ATOM 3740 O O . ILE A 1 477 ? -16.949 5.962 -55.076 1.00 25.59 479 ILE A O 1
ATOM 3745 N N . ASP A 1 478 ? -15.651 6.172 -56.913 1.00 25.65 480 ASP A N 1
ATOM 3746 C CA . ASP A 1 478 ? -15.857 4.809 -57.389 1.00 29.99 480 ASP A CA 1
ATOM 3747 C C . ASP A 1 478 ? -14.606 3.950 -57.272 1.00 34.59 480 ASP A C 1
ATOM 3748 O O . ASP A 1 478 ? -14.630 2.777 -57.677 1.00 35.09 480 ASP A O 1
ATOM 3753 N N . SER A 1 479 ? -13.524 4.497 -56.711 1.00 24.46 481 SER A N 1
ATOM 3754 C CA . SER A 1 479 ? -12.228 3.838 -56.637 1.00 29.28 481 SER A CA 1
ATOM 3755 C C . SER A 1 479 ? -11.815 3.467 -55.216 1.00 28.59 481 SER A C 1
ATOM 3756 O O . SER A 1 479 ? -10.690 2.999 -55.019 1.00 29.04 481 SER A O 1
ATOM 3759 N N . ALA A 1 480 ? -12.686 3.663 -54.217 1.00 24.49 482 ALA A N 1
ATOM 3760 C CA . ALA A 1 480 ? -12.308 3.312 -52.845 1.00 25.62 482 ALA A CA 1
ATOM 3761 C C . ALA A 1 480 ? -12.307 1.808 -52.651 1.00 24.80 482 ALA A C 1
ATOM 3762 O O . ALA A 1 480 ? -11.580 1.281 -51.798 1.00 22.96 482 ALA A O 1
ATOM 3764 N N . TYR A 1 481 ? -13.114 1.108 -53.437 1.00 21.13 483 TYR A N 1
ATOM 3765 C CA . TYR A 1 481 ? -13.262 -0.322 -53.376 1.00 26.04 483 TYR A CA 1
ATOM 3766 C C . TYR A 1 481 ? -13.548 -0.738 -54.806 1.00 28.85 483 TYR A C 1
ATOM 3767 O O . TYR A 1 481 ? -14.330 -0.061 -55.492 1.00 30.35 483 TYR A O 1
ATOM 3776 N N . PRO A 1 482 ? -12.918 -1.806 -55.287 1.00 31.50 484 PRO A N 1
ATOM 3777 C CA . PRO A 1 482 ? -13.166 -2.252 -56.664 1.00 29.63 484 PRO A CA 1
ATOM 3778 C C . PRO A 1 482 ? -14.620 -2.641 -56.847 1.00 26.07 484 PRO A C 1
ATOM 3779 O O . PRO A 1 482 ? -15.157 -3.481 -56.120 1.00 32.95 484 PRO A O 1
ATOM 3783 N N . GLY A 1 483 ? -15.262 -2.011 -57.826 1.00 28.79 485 GLY A N 1
ATOM 3784 C CA . GLY A 1 483 ? -16.621 -2.354 -58.183 1.00 28.26 485 GLY A CA 1
ATOM 3785 C C . GLY A 1 483 ? -17.687 -1.788 -57.273 1.00 31.56 485 GLY A C 1
ATOM 3786 O O . GLY A 1 483 ? -18.859 -2.172 -57.405 1.00 27.88 485 GLY A O 1
ATOM 3787 N N . VAL A 1 484 ? -17.326 -0.876 -56.370 1.00 28.68 486 VAL A N 1
ATOM 3788 C CA . VAL A 1 484 ? -18.279 -0.213 -55.485 1.00 25.86 486 VAL A CA 1
ATOM 3789 C C . VAL A 1 484 ? -18.230 1.289 -55.734 1.00 30.03 486 VAL A C 1
ATOM 3790 O O . VAL A 1 484 ? -17.149 1.894 -55.772 1.00 27.12 486 VAL A O 1
ATOM 3794 N N . SER A 1 485 ? -19.401 1.887 -55.903 1.00 27.19 487 SER A N 1
ATOM 3795 C CA . SER A 1 485 ? -19.515 3.328 -56.001 1.00 32.36 487 SER A CA 1
ATOM 3796 C C . SER A 1 485 ? -20.094 3.862 -54.698 1.00 29.98 487 SER A C 1
ATOM 3797 O O . SER A 1 485 ? -20.995 3.251 -54.116 1.00 30.82 487 SER A O 1
ATOM 3800 N N . LEU A 1 486 ? -19.549 4.986 -54.241 1.00 26.16 488 LEU A N 1
ATOM 3801 C CA . LEU A 1 486 ? -19.951 5.639 -53.005 1.00 25.64 488 LEU A CA 1
ATOM 3802 C C . LEU A 1 486 ? -20.350 7.064 -53.336 1.00 27.04 488 LEU A C 1
ATOM 3803 O O . LEU A 1 486 ? -19.573 7.810 -53.943 1.00 24.16 488 LEU A O 1
ATOM 3808 N N . LYS A 1 487 ? -21.554 7.440 -52.934 1.00 24.10 489 LYS A N 1
ATOM 3809 C CA . LYS A 1 487 ? -22.061 8.770 -53.193 1.00 27.09 489 LYS A CA 1
ATOM 3810 C C . LYS A 1 487 ? -22.698 9.272 -51.910 1.00 24.65 489 LYS A C 1
ATOM 3811 O O . LYS A 1 487 ? -23.452 8.538 -51.263 1.00 23.77 489 LYS A O 1
ATOM 3817 N N . ARG A 1 488 ? -22.379 10.509 -51.534 1.00 21.62 490 ARG A N 1
ATOM 3818 C CA . ARG A 1 488 ? -22.975 11.087 -50.343 1.00 19.67 490 ARG A CA 1
ATOM 3819 C C . ARG A 1 488 ? -23.393 12.516 -50.627 1.00 24.03 490 ARG A C 1
ATOM 3820 O O . ARG A 1 488 ? -22.651 13.279 -51.258 1.00 24.25 490 ARG A O 1
ATOM 3828 N N . THR A 1 489 ? -24.585 12.878 -50.163 1.00 21.81 491 THR A N 1
ATOM 3829 C CA . THR A 1 489 ? -24.943 14.282 -50.101 1.00 23.92 491 THR A CA 1
ATOM 3830 C C . THR A 1 489 ? -25.351 14.603 -48.668 1.00 24.23 491 THR A C 1
ATOM 3831 O O . THR A 1 489 ? -25.940 13.774 -47.959 1.00 23.48 491 THR A O 1
ATOM 3835 N N . LEU A 1 490 ? -24.907 15.769 -48.220 1.00 24.62 492 LEU A N 1
ATOM 3836 C CA . LEU A 1 490 ? -25.096 16.237 -46.857 1.00 24.12 492 LEU A CA 1
ATOM 3837 C C . LEU A 1 490 ? -25.693 17.622 -46.918 1.00 21.06 492 LEU A C 1
ATOM 3838 O O . LEU A 1 490 ? -25.227 18.464 -47.689 1.00 25.46 492 LEU A O 1
ATOM 3843 N N . ALA A 1 491 ? -26.730 17.850 -46.127 1.00 21.10 493 ALA A N 1
ATOM 3844 C CA . ALA A 1 491 ? -27.381 19.140 -46.110 1.00 20.22 493 ALA A CA 1
ATOM 3845 C C . ALA A 1 491 ? -27.453 19.644 -44.682 1.00 23.76 493 ALA A C 1
ATOM 3846 O O . ALA A 1 491 ? -27.711 18.874 -43.750 1.00 22.38 493 ALA A O 1
ATOM 3848 N N . LEU A 1 492 ? -27.214 20.939 -44.532 1.00 21.53 494 LEU A N 1
ATOM 3849 C CA . LEU A 1 492 ? -27.475 21.669 -43.302 1.00 27.57 494 LEU A CA 1
ATOM 3850 C C . LEU A 1 492 ? -28.616 22.636 -43.594 1.00 24.72 494 LEU A C 1
ATOM 3851 O O . LEU A 1 492 ? -28.505 23.471 -44.498 1.00 28.62 494 LEU A O 1
ATOM 3856 N N . VAL A 1 493 ? -29.690 22.478 -42.843 1.00 29.05 495 VAL A N 1
ATOM 3857 C CA . VAL A 1 493 ? -30.942 23.239 -43.083 1.00 25.23 495 VAL A CA 1
ATOM 3858 C C . VAL A 1 493 ? -31.433 23.914 -41.797 1.00 31.21 495 VAL A C 1
ATOM 3859 O O . VAL A 1 493 ? -31.115 23.434 -40.711 1.00 29.72 495 VAL A O 1
ATOM 3863 N N . ASN A 1 494 ? -32.163 25.009 -41.949 1.00 30.54 496 ASN A N 1
ATOM 3864 C CA . ASN A 1 494 ? -32.788 25.678 -40.788 1.00 28.94 496 ASN A CA 1
ATOM 3865 C C . ASN A 1 494 ? -34.236 26.049 -41.114 1.00 37.35 496 ASN A C 1
ATOM 3866 O O . ASN A 1 494 ? -34.510 26.385 -42.262 1.00 33.12 496 ASN A O 1
ATOM 3871 N N . ASN A 1 495 ? -35.112 25.973 -40.120 1.00 38.08 497 ASN A N 1
ATOM 3872 C CA . ASN A 1 495 ? -36.506 26.439 -40.318 1.00 43.64 497 ASN A CA 1
ATOM 3873 C C . ASN A 1 495 ? -36.662 27.739 -39.548 1.00 46.16 497 ASN A C 1
ATOM 3874 O O . ASN A 1 495 ? -36.418 27.741 -38.366 1.00 40.78 497 ASN A O 1
ATOM 3879 N N . PRO A 1 496 ? -37.029 28.837 -40.211 1.00 50.16 498 PRO A N 1
ATOM 3880 C CA . PRO A 1 496 ? -37.280 30.087 -39.519 1.00 54.60 498 PRO A CA 1
ATOM 3881 C C . PRO A 1 496 ? -38.461 30.037 -38.543 1.00 56.46 498 PRO A C 1
ATOM 3882 O O . PRO A 1 496 ? -38.357 30.625 -37.496 1.00 58.54 498 PRO A O 1
ATOM 3886 N N . GLU A 1 497 ? -39.529 29.336 -38.901 1.00 53.50 499 GLU A N 1
ATOM 3887 C CA . GLU A 1 497 ? -40.755 29.354 -38.070 1.00 56.09 499 GLU A CA 1
ATOM 3888 C C . GLU A 1 497 ? -40.429 28.817 -36.679 1.00 56.31 499 GLU A C 1
ATOM 3889 O O . GLU A 1 497 ? -40.871 29.412 -35.707 1.00 56.40 499 GLU A O 1
ATOM 3895 N N . SER A 1 498 ? -39.709 27.709 -36.617 1.00 53.09 500 SER A N 1
ATOM 3896 C CA . SER A 1 498 ? -39.229 27.163 -35.332 1.00 54.66 500 SER A CA 1
ATOM 3897 C C . SER A 1 498 ? -37.783 27.627 -35.231 1.00 54.52 500 SER A C 1
ATOM 3898 O O . SER A 1 498 ? -37.346 28.340 -36.096 1.00 54.48 500 SER A O 1
ATOM 3901 N N . GLY A 1 499 ? -37.099 27.351 -34.145 1.00 55.54 501 GLY A N 1
ATOM 3902 C CA . GLY A 1 499 ? -35.660 27.685 -34.151 1.00 56.92 501 GLY A CA 1
ATOM 3903 C C . GLY A 1 499 ? -34.888 26.468 -34.617 1.00 51.10 501 GLY A C 1
ATOM 3904 O O . GLY A 1 499 ? -33.666 26.515 -34.559 1.00 49.22 501 GLY A O 1
ATOM 3905 N N . ASN A 1 500 ? -35.585 25.458 -35.123 1.00 43.62 502 ASN A N 1
ATOM 3906 C CA . ASN A 1 500 ? -34.973 24.149 -35.433 1.00 40.42 502 ASN A CA 1
ATOM 3907 C C . ASN A 1 500 ? -33.999 24.085 -36.613 1.00 37.27 502 ASN A C 1
ATOM 3908 O O . ASN A 1 500 ? -34.155 24.845 -37.565 1.00 37.36 502 ASN A O 1
ATOM 3913 N N . SER A 1 501 ? -33.073 23.132 -36.534 1.00 32.56 503 SER A N 1
ATOM 3914 C CA . SER A 1 501 ? -32.058 22.912 -37.548 1.00 27.55 503 SER A CA 1
ATOM 3915 C C . SER A 1 501 ? -31.875 21.410 -37.710 1.00 26.97 503 SER A C 1
ATOM 3916 O O . SER A 1 501 ? -32.179 20.628 -36.808 1.00 24.56 503 SER A O 1
ATOM 3919 N N . PHE A 1 502 ? -31.395 21.004 -38.880 1.00 24.95 504 PHE A N 1
ATOM 3920 C CA . PHE A 1 502 ? -31.170 19.588 -39.137 1.00 24.33 504 PHE A CA 1
ATOM 3921 C C . PHE A 1 502 ? -29.961 19.443 -40.035 1.00 24.77 504 PHE A C 1
ATOM 3922 O O . PHE A 1 502 ? -29.716 20.291 -40.897 1.00 26.19 504 PHE A O 1
ATOM 3930 N N . ALA A 1 503 ? -29.211 18.371 -39.814 1.00 25.51 505 ALA A N 1
ATOM 3931 C CA . ALA A 1 503 ? -28.185 17.906 -40.740 1.00 27.51 505 ALA A CA 1
ATOM 3932 C C . ALA A 1 503 ? -28.737 16.649 -41.405 1.00 27.19 505 ALA A C 1
ATOM 3933 O O . ALA A 1 503 ? -29.124 15.698 -40.715 1.00 27.73 505 ALA A O 1
ATOM 3935 N N . ILE A 1 504 ? -28.818 16.659 -42.729 1.00 24.64 506 ILE A N 1
ATOM 3936 C CA . ILE A 1 504 ? -29.467 15.585 -43.476 1.00 25.69 506 ILE A CA 1
ATOM 3937 C C . ILE A 1 504 ? -28.412 14.841 -44.288 1.00 24.36 506 ILE A C 1
ATOM 3938 O O . ILE A 1 504 ? -27.629 15.462 -45.018 1.00 26.75 506 ILE A O 1
ATOM 3943 N N . ASP A 1 505 ? -28.404 13.513 -44.166 1.00 22.75 507 ASP A N 1
ATOM 3944 C CA . ASP A 1 505 ? -27.376 12.660 -44.757 1.00 27.96 507 ASP A CA 1
ATOM 3945 C C . ASP A 1 505 ? -28.026 11.576 -45.607 1.00 29.75 507 ASP A C 1
ATOM 3946 O O . ASP A 1 505 ? -28.880 10.826 -45.118 1.00 28.74 507 ASP A O 1
ATOM 3951 N N . VAL A 1 506 ? -27.626 11.497 -46.878 1.00 29.55 508 VAL A N 1
ATOM 3952 C CA . VAL A 1 506 ? -28.077 10.458 -47.806 1.00 26.43 508 VAL A CA 1
ATOM 3953 C C . VAL A 1 506 ? -26.827 9.827 -48.398 1.00 26.41 508 VAL A C 1
ATOM 3954 O O . VAL A 1 506 ? -26.111 10.479 -49.172 1.00 22.19 508 VAL A O 1
ATOM 3958 N N . PHE A 1 507 ? -26.550 8.578 -48.022 1.00 25.03 509 PHE A N 1
ATOM 3959 C CA . PHE A 1 507 ? -25.307 7.902 -48.388 1.00 24.27 509 PHE A CA 1
ATOM 3960 C C . PHE A 1 507 ? -25.637 6.677 -49.234 1.00 25.76 509 PHE A C 1
ATOM 3961 O O . PHE A 1 507 ? -26.063 5.637 -48.707 1.00 24.42 509 PHE A O 1
ATOM 3969 N N . GLY A 1 508 ? -25.409 6.791 -50.539 1.00 23.93 510 GLY A N 1
ATOM 3970 C CA . GLY A 1 508 ? -25.764 5.741 -51.479 1.00 29.16 510 GLY A CA 1
ATOM 3971 C C . GLY A 1 508 ? -24.547 4.883 -51.792 1.00 29.03 510 GLY A C 1
ATOM 3972 O O . GLY A 1 508 ? -23.455 5.404 -52.032 1.00 29.60 510 GLY A O 1
ATOM 3973 N N . VAL A 1 509 ? -24.758 3.569 -51.762 1.00 25.74 511 VAL A N 1
ATOM 3974 C CA . VAL A 1 509 ? -23.758 2.564 -52.111 1.00 27.01 511 VAL A CA 1
ATOM 3975 C C . VAL A 1 509 ? -24.285 1.718 -53.272 1.00 31.57 511 VAL A C 1
ATOM 3976 O O . VAL A 1 509 ? -25.381 1.149 -53.185 1.00 28.96 511 VAL A O 1
ATOM 3980 N N . GLU A 1 510 ? -23.491 1.597 -54.341 1.00 28.28 512 GLU A N 1
ATOM 3981 C CA . GLU A 1 510 ? -23.888 0.805 -55.501 1.00 33.84 512 GLU A CA 1
ATOM 3982 C C . GLU A 1 510 ? -22.771 -0.155 -55.884 1.00 30.46 512 GLU A C 1
ATOM 3983 O O . GLU A 1 510 ? -21.611 0.244 -56.006 1.00 28.87 512 GLU A O 1
ATOM 3989 N N . SER A 1 511 ? -23.129 -1.421 -56.063 1.00 29.65 513 SER A N 1
ATOM 3990 C CA . SER A 1 511 ? -22.179 -2.465 -56.410 1.00 32.69 513 SER A CA 1
ATOM 3991 C C . SER A 1 511 ? -22.941 -3.601 -57.084 1.00 34.25 513 SER A C 1
ATOM 3992 O O . SER A 1 511 ? -24.129 -3.797 -56.826 1.00 30.18 513 SER A O 1
ATOM 3995 N N . SER A 1 512 ? -22.255 -4.338 -57.970 1.00 33.38 514 SER A N 1
ATOM 3996 C CA . SER A 1 512 ? -22.897 -5.514 -58.555 1.00 33.71 514 SER A CA 1
ATOM 3997 C C . SER A 1 512 ? -22.748 -6.757 -57.687 1.00 29.87 514 SER A C 1
ATOM 3998 O O . SER A 1 512 ? -23.383 -7.777 -57.984 1.00 27.02 514 SER A O 1
ATOM 4001 N N . GLN A 1 513 ? -21.928 -6.690 -56.638 1.00 31.82 515 GLN A N 1
ATOM 4002 C CA . GLN A 1 513 ? -21.662 -7.789 -55.719 1.00 30.66 515 GLN A CA 1
ATOM 4003 C C . GLN A 1 513 ? -22.151 -7.427 -54.322 1.00 32.39 515 GLN A C 1
ATOM 4004 O O . GLN A 1 513 ? -22.215 -6.252 -53.944 1.00 30.18 515 GLN A O 1
ATOM 4010 N N . LYS A 1 514 ? -22.460 -8.457 -53.543 1.00 31.62 516 LYS A N 1
ATOM 4011 C CA . LYS A 1 514 ? -22.894 -8.227 -52.178 1.00 30.66 516 LYS A CA 1
ATOM 4012 C C . LYS A 1 514 ? -21.709 -7.920 -51.282 1.00 30.97 516 LYS A C 1
ATOM 4013 O O . LYS A 1 514 ? -20.637 -8.515 -51.427 1.00 30.74 516 LYS A O 1
ATOM 4019 N N . HIS A 1 515 ? -21.930 -7.022 -50.319 1.00 27.32 517 HIS A N 1
ATOM 4020 C CA . HIS A 1 515 ? -20.908 -6.610 -49.360 1.00 30.18 517 HIS A CA 1
ATOM 4021 C C . HIS A 1 515 ? -21.544 -6.326 -48.005 1.00 28.49 517 HIS A C 1
ATOM 4022 O O . HIS A 1 515 ? -22.733 -6.015 -47.912 1.00 25.51 517 HIS A O 1
ATOM 4029 N N . GLN A 1 516 ? -20.726 -6.408 -46.955 1.00 30.23 518 GLN A N 1
ATOM 4030 C CA . GLN A 1 516 ? -21.116 -5.880 -45.649 1.00 29.68 518 GLN A CA 1
ATOM 4031 C C . GLN A 1 516 ? -20.815 -4.388 -45.619 1.00 26.03 518 GLN A C 1
ATOM 4032 O O . GLN A 1 516 ? -19.716 -3.969 -45.996 1.00 22.30 518 GLN A O 1
ATOM 4038 N N . LEU A 1 517 ? -21.803 -3.578 -45.223 1.00 26.24 519 LEU A N 1
ATOM 4039 C CA . LEU A 1 517 ? -21.681 -2.118 -45.249 1.00 25.75 519 LEU A CA 1
ATOM 4040 C C . LEU A 1 517 ? -21.820 -1.560 -43.835 1.00 27.09 519 LEU A C 1
ATOM 4041 O O . LEU A 1 517 ? -22.856 -1.764 -43.193 1.00 24.70 519 LEU A O 1
ATOM 4046 N N . ASP A 1 518 ? -20.787 -0.846 -43.363 1.00 22.34 520 ASP A N 1
ATOM 4047 C CA . ASP A 1 518 ? -20.781 -0.191 -42.054 1.00 21.52 520 ASP A CA 1
ATOM 4048 C C . ASP A 1 518 ? -20.766 1.321 -42.221 1.00 23.37 520 ASP A C 1
ATOM 4049 O O . ASP A 1 518 ? -19.905 1.870 -42.925 1.00 23.11 520 ASP A O 1
ATOM 4054 N N . LEU A 1 519 ? -21.685 1.999 -41.544 1.00 21.05 521 LEU A N 1
ATOM 4055 C CA . LEU A 1 519 ? -21.640 3.456 -41.478 1.00 21.20 521 LEU A CA 1
ATOM 4056 C C . LEU A 1 519 ? -21.516 3.854 -40.018 1.00 20.64 521 LEU A C 1
ATOM 4057 O O . LEU A 1 519 ? -22.528 3.840 -39.295 1.00 20.70 521 LEU A O 1
ATOM 4062 N N . PRO A 1 520 ? -20.309 4.169 -39.525 1.00 18.64 522 PRO A N 1
ATOM 4063 C CA . PRO A 1 520 ? -20.171 4.594 -38.127 1.00 20.97 522 PRO A CA 1
ATOM 4064 C C . PRO A 1 520 ? -20.704 5.997 -37.914 1.00 23.72 522 PRO A C 1
ATOM 4065 O O . PRO A 1 520 ? -20.725 6.831 -38.822 1.00 25.56 522 PRO A O 1
ATOM 4069 N N . LEU A 1 521 ? -21.093 6.269 -36.674 1.00 20.07 523 LEU A N 1
ATOM 4070 C CA . LEU A 1 521 ? -21.352 7.628 -36.207 1.00 21.52 523 LEU A CA 1
ATOM 4071 C C . LEU A 1 521 ? -20.610 7.757 -34.878 1.00 24.85 523 LEU A C 1
ATOM 4072 O O . LEU A 1 521 ? -21.060 7.204 -33.869 1.00 22.98 523 LEU A O 1
ATOM 4077 N N . HIS A 1 522 ? -19.479 8.468 -34.884 1.00 19.31 524 HIS A N 1
ATOM 4078 C CA . HIS A 1 522 ? -18.700 8.722 -33.669 1.00 22.03 524 HIS A CA 1
ATOM 4079 C C . HIS A 1 522 ? -19.189 10.025 -33.059 1.00 18.71 524 HIS A C 1
ATOM 4080 O O . HIS A 1 522 ? -19.242 11.045 -33.752 1.00 19.29 524 HIS A O 1
ATOM 4087 N N . TYR A 1 523 ? -19.553 9.998 -31.778 1.00 20.21 525 TYR A N 1
ATOM 4088 C CA . TYR A 1 523 ? -20.236 11.135 -31.169 1.00 23.38 525 TYR A CA 1
ATOM 4089 C C . TYR A 1 523 ? -19.559 11.534 -29.868 1.00 26.64 525 TYR A C 1
ATOM 4090 O O . TYR A 1 523 ? -18.884 10.737 -29.211 1.00 23.58 525 TYR A O 1
ATOM 4099 N N . ASN A 1 524 ? -19.760 12.800 -29.514 1.00 24.12 526 ASN A N 1
ATOM 4100 C CA . ASN A 1 524 ? -19.301 13.373 -28.258 1.00 24.47 526 ASN A CA 1
ATOM 4101 C C . ASN A 1 524 ? -20.530 13.646 -27.396 1.00 28.38 526 ASN A C 1
ATOM 4102 O O . ASN A 1 524 ? -21.415 14.418 -27.794 1.00 28.69 526 ASN A O 1
ATOM 4107 N N . GLY A 1 525 ? -20.585 13.021 -26.226 1.00 24.29 527 GLY A N 1
ATOM 4108 C CA . GLY A 1 525 ? -21.723 13.216 -25.361 1.00 24.35 527 GLY A CA 1
ATOM 4109 C C . GLY A 1 525 ? -22.145 11.938 -24.681 1.00 27.04 527 GLY A C 1
ATOM 4110 O O . GLY A 1 525 ? -21.494 10.903 -24.833 1.00 25.59 527 GLY A O 1
ATOM 4111 N N . GLN A 1 526 ? -23.248 11.993 -23.945 1.00 23.83 528 GLN A N 1
ATOM 4112 C CA . GLN A 1 526 ? -23.722 10.875 -23.142 1.00 27.28 528 GLN A CA 1
ATOM 4113 C C . GLN A 1 526 ? -24.945 10.250 -23.801 1.00 24.73 528 GLN A C 1
ATOM 4114 O O . GLN A 1 526 ? -25.944 10.940 -24.032 1.00 23.30 528 GLN A O 1
ATOM 4120 N N . LEU A 1 527 ? -24.891 8.941 -24.055 1.00 22.11 529 LEU A N 1
ATOM 4121 C CA . LEU A 1 527 ? -26.050 8.266 -24.633 1.00 26.27 529 LEU A CA 1
ATOM 4122 C C . LEU A 1 527 ? -27.198 8.278 -23.628 1.00 25.98 529 LEU A C 1
ATOM 4123 O O . LEU A 1 527 ? -27.026 7.880 -22.477 1.00 22.90 529 LEU A O 1
ATOM 4128 N N . VAL A 1 528 ? -28.372 8.730 -24.055 1.00 28.39 530 VAL A N 1
ATOM 4129 C CA . VAL A 1 528 ? -29.493 8.827 -23.123 1.00 25.99 530 VAL A CA 1
ATOM 4130 C C . VAL A 1 528 ? -30.727 8.092 -23.592 1.00 26.41 530 VAL A C 1
ATOM 4131 O O . VAL A 1 528 ? -31.590 7.762 -22.753 1.00 26.37 530 VAL A O 1
ATOM 4135 N N . ASP A 1 529 ? -30.885 7.775 -24.879 1.00 25.89 531 ASP A N 1
ATOM 4136 C CA . ASP A 1 529 ? -32.095 7.072 -25.282 1.00 25.50 531 ASP A CA 1
ATOM 4137 C C . ASP A 1 529 ? -31.906 6.417 -26.645 1.00 29.96 531 ASP A C 1
ATOM 4138 O O . ASP A 1 529 ? -31.070 6.838 -27.455 1.00 22.92 531 ASP A O 1
ATOM 4143 N N . THR A 1 530 ? -32.696 5.361 -26.861 1.00 25.96 532 THR A N 1
ATOM 4144 C CA . THR A 1 530 ? -32.905 4.724 -28.156 1.00 31.27 532 THR A CA 1
ATOM 4145 C C . THR A 1 530 ? -34.382 4.363 -28.251 1.00 31.05 532 THR A C 1
ATOM 4146 O O . THR A 1 530 ? -35.039 4.177 -27.225 1.00 29.11 532 THR A O 1
ATOM 4150 N N . ASN A 1 531 ? -34.921 4.273 -29.474 1.00 27.59 533 ASN A N 1
ATOM 4151 C CA . ASN A 1 531 ? -36.299 3.814 -29.632 1.00 26.17 533 ASN A CA 1
ATOM 4152 C C . ASN A 1 531 ? -36.371 2.338 -29.993 1.00 31.61 533 ASN A C 1
ATOM 4153 O O . ASN A 1 531 ? -37.357 1.892 -30.587 1.00 34.35 533 ASN A O 1
ATOM 4158 N N . PHE A 1 532 ? -35.353 1.573 -29.601 1.00 29.01 534 PHE A N 1
ATOM 4159 C CA . PHE A 1 532 ? -35.269 0.140 -29.826 1.00 30.73 534 PHE A CA 1
ATOM 4160 C C . PHE A 1 532 ? -34.502 -0.462 -28.657 1.00 29.15 534 PHE A C 1
ATOM 4161 O O . PHE A 1 532 ? -33.710 0.219 -28.000 1.00 35.94 534 PHE A O 1
ATOM 4169 N N . ARG A 1 533 ? -34.725 -1.750 -28.407 1.00 33.02 535 ARG A N 1
ATOM 4170 C CA . ARG A 1 533 ? -34.119 -2.404 -27.249 1.00 31.18 535 ARG A CA 1
ATOM 4171 C C . ARG A 1 533 ? -32.597 -2.443 -27.375 1.00 36.74 535 ARG A C 1
ATOM 4172 O O . ARG A 1 533 ? -32.046 -2.865 -28.401 1.00 36.23 535 ARG A O 1
ATOM 4174 N N . LEU A 1 534 ? -31.916 -2.024 -26.316 1.00 31.81 536 LEU A N 1
ATOM 4175 C CA . LEU A 1 534 ? -30.456 -2.014 -26.288 1.00 37.86 536 LEU A CA 1
ATOM 4176 C C . LEU A 1 534 ? -30.025 -2.238 -24.848 1.00 37.16 536 LEU A C 1
ATOM 4177 O O . LEU A 1 534 ? -30.329 -1.412 -23.983 1.00 33.91 536 LEU A O 1
ATOM 4182 N N . GLN A 1 535 ? -29.342 -3.352 -24.595 1.00 34.58 537 GLN A N 1
ATOM 4183 C CA . GLN A 1 535 ? -28.725 -3.625 -23.305 1.00 40.32 537 GLN A CA 1
ATOM 4184 C C . GLN A 1 535 ? -27.242 -3.891 -23.540 1.00 38.31 537 GLN A C 1
ATOM 4185 O O . GLN A 1 535 ? -26.881 -4.701 -24.406 1.00 36.52 537 GLN A O 1
ATOM 4191 N N . GLY A 1 536 ? -26.388 -3.181 -22.801 1.00 37.59 538 GLY A N 1
ATOM 4192 C CA . GLY A 1 536 ? -24.954 -3.346 -22.974 1.00 34.49 538 GLY A CA 1
ATOM 4193 C C . GLY A 1 536 ? -24.474 -4.685 -22.446 1.00 38.21 538 GLY A C 1
ATOM 4194 O O . GLY A 1 536 ? -25.039 -5.245 -21.505 1.00 35.55 538 GLY A O 1
ATOM 4195 N N . PHE A 1 537 ? -23.430 -5.226 -23.086 1.00 33.84 539 PHE A N 1
ATOM 4196 C CA . PHE A 1 537 ? -22.790 -6.421 -22.551 1.00 32.55 539 PHE A CA 1
ATOM 4197 C C . PHE A 1 537 ? -22.237 -6.102 -21.165 1.00 35.43 539 PHE A C 1
ATOM 4198 O O . PHE A 1 537 ? -21.689 -5.021 -20.923 1.00 32.37 539 PHE A O 1
ATOM 4206 N N . THR A 1 538 ? -22.394 -7.038 -20.246 1.00 31.62 540 THR A N 1
ATOM 4207 C CA . THR A 1 538 ? -22.272 -6.704 -18.841 1.00 32.71 540 THR A CA 1
ATOM 4208 C C . THR A 1 538 ? -21.031 -7.276 -18.157 1.00 36.60 540 THR A C 1
ATOM 4209 O O . THR A 1 538 ? -20.452 -6.600 -17.299 1.00 32.18 540 THR A O 1
ATOM 4213 N N . ASP A 1 539 ? -20.578 -8.480 -18.530 1.00 36.59 541 ASP A N 1
ATOM 4214 C CA . ASP A 1 539 ? -19.537 -9.178 -17.778 1.00 34.30 541 ASP A CA 1
ATOM 4215 C C . ASP A 1 539 ? -18.202 -9.251 -18.494 1.00 33.37 541 ASP A C 1
ATOM 4216 O O . ASP A 1 539 ? -17.198 -9.567 -17.854 1.00 38.12 541 ASP A O 1
ATOM 4221 N N . SER A 1 540 ? -18.164 -8.992 -19.795 1.00 35.21 542 SER A N 1
ATOM 4222 C CA . SER A 1 540 ? -16.890 -8.940 -20.493 1.00 37.08 542 SER A CA 1
ATOM 4223 C C . SER A 1 540 ? -17.078 -8.121 -21.751 1.00 35.40 542 SER A C 1
ATOM 4224 O O . SER A 1 540 ? -18.201 -7.914 -22.214 1.00 38.65 542 SER A O 1
ATOM 4227 N N . LEU A 1 541 ? -15.966 -7.648 -22.287 1.00 27.29 543 LEU A N 1
ATOM 4228 C CA . LEU A 1 541 ? -15.953 -6.946 -23.555 1.00 29.77 543 LEU A CA 1
ATOM 4229 C C . LEU A 1 541 ? -14.963 -7.630 -24.481 1.00 32.38 543 LEU A C 1
ATOM 4230 O O . LEU A 1 541 ? -13.939 -8.152 -24.035 1.00 30.04 543 LEU A O 1
ATOM 4235 N N . LYS A 1 542 ? -15.260 -7.598 -25.774 1.00 23.90 544 LYS A N 1
ATOM 4236 C CA . LYS A 1 542 ? -14.349 -8.123 -26.768 1.00 26.61 544 LYS A CA 1
ATOM 4237 C C . LYS A 1 542 ? -14.354 -7.201 -27.977 1.00 25.63 544 LYS A C 1
ATOM 4238 O O . LYS A 1 542 ? -15.338 -6.508 -28.246 1.00 24.32 544 LYS A O 1
ATOM 4240 N N . ALA A 1 543 ? -13.245 -7.213 -28.711 1.00 24.19 545 ALA A N 1
ATOM 4241 C CA . ALA A 1 543 ? -13.110 -6.362 -29.883 1.00 22.49 545 ALA A CA 1
ATOM 4242 C C . ALA A 1 543 ? -14.163 -6.693 -30.944 1.00 28.97 545 ALA A C 1
ATOM 4243 O O . ALA A 1 543 ? -14.580 -7.845 -31.118 1.00 24.95 545 ALA A O 1
ATOM 4245 N N . LEU A 1 544 ? -14.574 -5.659 -31.681 1.00 27.16 546 LEU A N 1
ATOM 4246 C CA . LEU A 1 544 ? -15.572 -5.835 -32.735 1.00 26.03 546 LEU A CA 1
ATOM 4247 C C . LEU A 1 544 ? -15.036 -6.666 -33.892 1.00 27.40 546 LEU A C 1
ATOM 4248 O O . LEU A 1 544 ? -15.807 -7.365 -34.557 1.00 30.30 546 LEU A O 1
ATOM 4253 N N . GLY A 1 545 ? -13.731 -6.591 -34.159 1.00 26.26 547 GLY A N 1
ATOM 4254 C CA . GLY A 1 545 ? -13.146 -7.241 -35.313 1.00 27.17 547 GLY A CA 1
ATOM 4255 C C . GLY A 1 545 ? -11.670 -7.528 -35.131 1.00 32.47 547 GLY A C 1
ATOM 4256 O O . GLY A 1 545 ? -11.153 -7.490 -34.005 1.00 29.50 547 GLY A O 1
ATOM 4257 N N . THR A 1 546 ? -10.975 -7.811 -36.234 1.00 29.68 548 THR A N 1
ATOM 4258 C CA . THR A 1 546 ? -9.587 -8.242 -36.177 1.00 29.89 548 THR A CA 1
ATOM 4259 C C . THR A 1 546 ? -8.618 -7.358 -36.949 1.00 27.77 548 THR A C 1
ATOM 4260 O O . THR A 1 546 ? -7.410 -7.457 -36.715 1.00 30.57 548 THR A O 1
ATOM 4264 N N . ASN A 1 547 ? -9.089 -6.490 -37.839 1.00 26.87 549 ASN A N 1
ATOM 4265 C CA . ASN A 1 547 ? -8.150 -5.739 -38.659 1.00 27.41 549 ASN A CA 1
ATOM 4266 C C . ASN A 1 547 ? -8.718 -4.372 -39.007 1.00 29.25 549 ASN A C 1
ATOM 4267 O O . ASN A 1 547 ? -9.877 -4.059 -38.715 1.00 29.23 549 ASN A O 1
ATOM 4272 N N . ASN A 1 548 ? -7.871 -3.558 -39.644 1.00 22.81 550 ASN A N 1
ATOM 4273 C CA . ASN A 1 548 ? -8.272 -2.283 -40.242 1.00 27.46 550 ASN A CA 1
ATOM 4274 C C . ASN A 1 548 ? -8.982 -1.376 -39.237 1.00 25.28 550 ASN A C 1
ATOM 4275 O O . ASN A 1 548 ? -9.877 -0.603 -39.602 1.00 23.34 550 ASN A O 1
ATOM 4280 N N . GLY A 1 549 ? -8.573 -1.468 -37.966 1.00 24.83 551 GLY A N 1
ATOM 4281 C CA . GLY A 1 549 ? -9.112 -0.649 -36.898 1.00 22.37 551 GLY A CA 1
ATOM 4282 C C . GLY A 1 549 ? -10.193 -1.313 -36.071 1.00 24.30 551 GLY A C 1
ATOM 4283 O O . GLY A 1 549 ? -10.428 -0.889 -34.928 1.00 25.14 551 GLY A O 1
ATOM 4284 N N . TYR A 1 550 ? -10.866 -2.334 -36.610 1.00 24.23 552 TYR A N 1
ATOM 4285 C CA . TYR A 1 550 ? -11.926 -2.985 -35.839 1.00 25.89 552 TYR A CA 1
ATOM 4286 C C . TYR A 1 550 ? -11.381 -3.660 -34.588 1.00 23.44 552 TYR A C 1
ATOM 4287 O O . TYR A 1 550 ? -12.134 -3.878 -33.626 1.00 22.57 552 TYR A O 1
ATOM 4296 N N . GLN A 1 551 ? -10.086 -3.993 -34.577 1.00 21.89 553 GLN A N 1
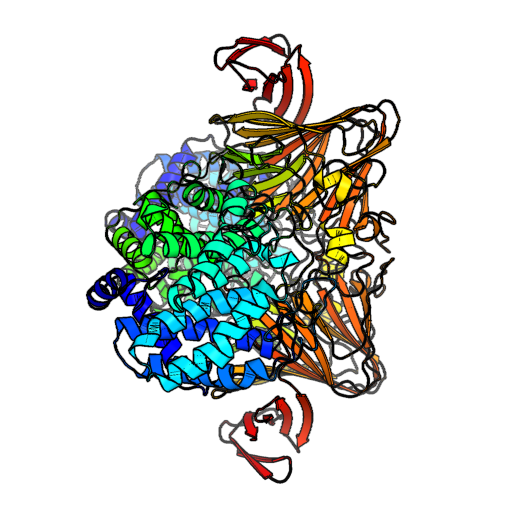ATOM 4297 C CA . GLN A 1 551 ? -9.472 -4.619 -33.410 1.00 25.48 553 GLN A CA 1
ATOM 4298 C C . GLN A 1 551 ? -9.324 -3.658 -32.239 1.00 23.42 553 GLN A C 1
ATOM 4299 O O . GLN A 1 551 ? -9.007 -4.102 -31.132 1.00 24.48 553 GLN A O 1
ATOM 4305 N N . HIS A 1 552 ? -9.544 -2.357 -32.449 1.00 23.89 554 HIS A N 1
ATOM 4306 C CA . HIS A 1 552 ? -9.414 -1.380 -31.375 1.00 23.20 554 HIS A CA 1
ATOM 4307 C C . HIS A 1 552 ? -10.753 -0.995 -30.741 1.00 22.68 554 HIS A C 1
ATOM 4308 O O . HIS A 1 552 ? -10.757 -0.339 -29.693 1.00 22.83 554 HIS A O 1
ATOM 4315 N N . LEU A 1 553 ? -11.883 -1.428 -31.301 1.00 23.44 555 LEU A N 1
ATOM 4316 C CA . LEU A 1 553 ? -13.205 -1.090 -30.761 1.00 26.34 555 LEU A CA 1
ATOM 4317 C C . LEU A 1 553 ? -13.724 -2.217 -29.876 1.00 27.22 555 LEU A C 1
ATOM 4318 O O . LEU A 1 553 ? -13.808 -3.366 -30.322 1.00 25.39 555 LEU A O 1
ATOM 4323 N N . TRP A 1 554 ? -14.064 -1.892 -28.628 1.00 21.93 556 TRP A N 1
ATOM 4324 C CA . TRP A 1 554 ? -14.883 -2.788 -27.822 1.00 24.10 556 TRP A CA 1
ATOM 4325 C C . TRP A 1 554 ? -16.316 -2.710 -28.330 1.00 24.86 556 TRP A C 1
ATOM 4326 O O . TRP A 1 554 ? -16.831 -1.617 -28.591 1.00 25.47 556 TRP A O 1
ATOM 4337 N N . LEU A 1 555 ? -16.966 -3.859 -28.466 1.00 21.42 557 LEU A N 1
ATOM 4338 C CA . LEU A 1 555 ? -18.400 -3.880 -28.749 1.00 24.44 557 LEU A CA 1
ATOM 4339 C C . LEU A 1 555 ? -19.141 -3.853 -27.411 1.00 25.25 557 LEU A C 1
ATOM 4340 O O . LEU A 1 555 ? -19.141 -4.839 -26.672 1.00 22.97 557 LEU A O 1
ATOM 4345 N N . LYS A 1 556 ? -19.745 -2.716 -27.082 1.00 24.75 558 LYS A N 1
ATOM 4346 C CA . LYS A 1 556 ? -20.443 -2.610 -25.806 1.00 26.60 558 LYS A CA 1
ATOM 4347 C C . LYS A 1 556 ? -21.896 -3.075 -25.884 1.00 28.26 558 LYS A C 1
ATOM 4348 O O . LYS A 1 556 ? -22.460 -3.486 -24.864 1.00 26.52 558 LYS A O 1
ATOM 4354 N N . ALA A 1 557 ? -22.516 -3.023 -27.059 1.00 25.80 559 ALA A N 1
ATOM 4355 C CA . ALA A 1 557 ? -23.927 -3.397 -27.157 1.00 29.03 559 ALA A CA 1
ATOM 4356 C C . ALA A 1 557 ? -24.291 -3.566 -28.617 1.00 30.22 559 ALA A C 1
ATOM 4357 O O . ALA A 1 557 ? -23.686 -2.956 -29.506 1.00 24.91 559 ALA A O 1
ATOM 4359 N N . ARG A 1 558 ? -25.319 -4.381 -28.842 1.00 31.99 560 ARG A N 1
ATOM 4360 C CA . ARG A 1 558 ? -25.843 -4.663 -30.168 1.00 32.73 560 ARG A CA 1
ATOM 4361 C C . ARG A 1 558 ? -27.351 -4.463 -30.151 1.00 30.97 560 ARG A C 1
ATOM 4362 O O . ARG A 1 558 ? -28.029 -4.923 -29.230 1.00 32.50 560 ARG A O 1
ATOM 4370 N N . GLY A 1 559 ? -27.868 -3.766 -31.154 1.00 31.17 561 GLY A N 1
ATOM 4371 C CA . GLY A 1 559 ? -29.299 -3.648 -31.336 1.00 32.36 561 GLY A CA 1
ATOM 4372 C C . GLY A 1 559 ? -29.668 -3.909 -32.778 1.00 33.29 561 GLY A C 1
ATOM 4373 O O . GLY A 1 559 ? -28.875 -3.686 -33.697 1.00 34.07 561 GLY A O 1
ATOM 4374 N N . LYS A 1 560 ? -30.895 -4.396 -32.972 1.00 34.54 562 LYS A N 1
ATOM 4375 C CA . LYS A 1 560 ? -31.441 -4.634 -34.307 1.00 33.25 562 LYS A CA 1
ATOM 4376 C C . LYS A 1 560 ? -32.840 -4.037 -34.354 1.00 36.11 562 LYS A C 1
ATOM 4377 O O . LYS A 1 560 ? -33.835 -4.727 -34.093 1.00 35.35 562 LYS A O 1
ATOM 4379 N N . PRO A 1 561 ? -32.959 -2.752 -34.667 1.00 32.09 563 PRO A N 1
ATOM 4380 C CA . PRO A 1 561 ? -34.283 -2.124 -34.657 1.00 32.65 563 PRO A CA 1
ATOM 4381 C C . PRO A 1 561 ? -35.171 -2.662 -35.763 1.00 33.21 563 PRO A C 1
ATOM 4382 O O . PRO A 1 561 ? -34.706 -3.122 -36.813 1.00 29.43 563 PRO A O 1
ATOM 4386 N N . ASP A 1 562 ? -36.474 -2.605 -35.500 1.00 33.49 564 ASP A N 1
ATOM 4387 C CA . ASP A 1 562 ? -37.467 -3.018 -36.472 1.00 32.52 564 ASP A CA 1
ATOM 4388 C C . ASP A 1 562 ? -37.469 -2.058 -37.656 1.00 31.24 564 ASP A C 1
ATOM 4389 O O . ASP A 1 562 ? -37.028 -0.907 -37.568 1.00 30.49 564 ASP A O 1
ATOM 4391 N N . SER A 1 563 ? -37.948 -2.560 -38.787 1.00 29.91 565 SER A N 1
ATOM 4392 C CA . SER A 1 563 ? -38.109 -1.724 -39.966 1.00 32.04 565 SER A CA 1
ATOM 4393 C C . SER A 1 563 ? -38.818 -0.427 -39.600 1.00 31.82 565 SER A C 1
ATOM 4394 O O . SER A 1 563 ? -39.747 -0.419 -38.792 1.00 31.76 565 SER A O 1
ATOM 4397 N N . GLY A 1 564 ? -38.373 0.672 -40.197 1.00 32.13 566 GLY A N 1
ATOM 4398 C CA . GLY A 1 564 ? -38.951 1.973 -39.906 1.00 34.13 566 GLY A CA 1
ATOM 4399 C C . GLY A 1 564 ? -37.929 2.999 -39.443 1.00 35.56 566 GLY A C 1
ATOM 4400 O O . GLY A 1 564 ? -36.866 3.151 -40.058 1.00 35.61 566 GLY A O 1
ATOM 4401 N N . LEU A 1 565 ? -38.240 3.698 -38.352 1.00 31.53 567 LEU A N 1
ATOM 4402 C CA . LEU A 1 565 ? -37.445 4.811 -37.844 1.00 32.75 567 LEU A CA 1
ATOM 4403 C C . LEU A 1 565 ? -36.645 4.367 -36.626 1.00 31.56 567 LEU A C 1
ATOM 4404 O O . LEU A 1 565 ? -37.230 4.010 -35.598 1.00 31.03 567 LEU A O 1
ATOM 4409 N N . ALA A 1 566 ? -35.316 4.431 -36.731 1.00 29.84 568 ALA A N 1
ATOM 4410 C CA . ALA A 1 566 ? -34.428 4.224 -35.600 1.00 27.17 568 ALA A CA 1
ATOM 4411 C C . ALA A 1 566 ? -33.960 5.575 -35.088 1.00 28.45 568 ALA A C 1
ATOM 4412 O O . ALA A 1 566 ? -33.640 6.475 -35.878 1.00 26.61 568 ALA A O 1
ATOM 4414 N N . GLN A 1 567 ? -33.923 5.719 -33.763 1.00 29.85 569 GLN A N 1
ATOM 4415 C CA . GLN A 1 567 ? -3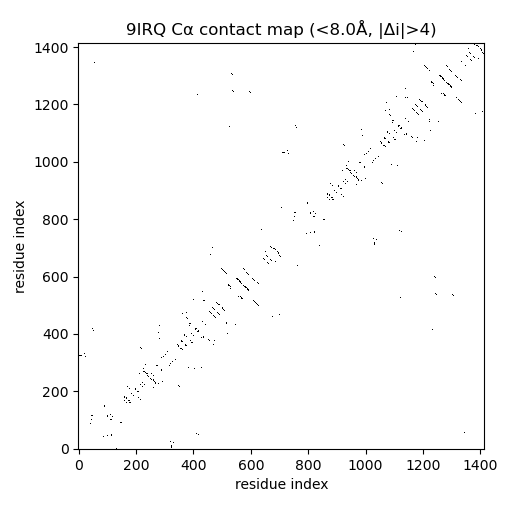3.572 6.992 -33.150 1.00 29.10 569 GLN A CA 1
ATOM 4416 C C . GLN A 1 567 ? -32.587 6.763 -32.016 1.00 23.67 569 GLN A C 1
ATOM 4417 O O . GLN A 1 567 ? -32.842 5.957 -31.119 1.00 24.74 569 GLN A O 1
ATOM 4423 N N . VAL A 1 568 ? -31.456 7.456 -32.077 1.00 22.11 570 VAL A N 1
ATOM 4424 C CA . VAL A 1 568 ? -30.433 7.410 -31.035 1.00 23.70 570 VAL A CA 1
ATOM 4425 C C . VAL A 1 568 ? -30.236 8.830 -30.521 1.00 20.47 570 VAL A C 1
ATOM 4426 O O . VAL A 1 568 ? -30.008 9.750 -31.313 1.00 20.88 570 VAL A O 1
ATOM 4430 N N . THR A 1 569 ? -30.348 9.011 -29.208 1.00 26.60 571 THR A N 1
ATOM 4431 C CA . THR A 1 569 ? -30.300 10.336 -28.601 1.00 22.98 571 THR A CA 1
ATOM 4432 C C . THR A 1 569 ? -29.170 10.391 -27.588 1.00 24.80 571 THR A C 1
ATOM 4433 O O . THR A 1 569 ? -29.068 9.526 -26.711 1.00 22.03 571 THR A O 1
ATOM 4437 N N . TRP A 1 570 ? -28.324 11.405 -27.708 1.00 23.07 572 TRP A N 1
ATOM 4438 C CA . TRP A 1 570 ? -27.289 11.614 -26.720 1.00 25.17 572 TRP A CA 1
ATOM 4439 C C . TRP A 1 570 ? -27.324 13.065 -26.273 1.00 21.74 572 TRP A C 1
ATOM 4440 O O . TRP A 1 570 ? -27.937 13.920 -26.916 1.00 23.12 572 TRP A O 1
ATOM 4451 N N . LEU A 1 571 ? -26.718 13.309 -25.118 1.00 24.25 573 LEU A N 1
ATOM 4452 C CA . LEU A 1 571 ? -26.678 14.623 -24.486 1.00 27.78 573 LEU A CA 1
ATOM 4453 C C . LEU A 1 571 ? -25.240 15.116 -24.436 1.00 25.19 573 LEU A C 1
ATOM 4454 O O . LEU A 1 571 ? -24.355 14.391 -23.968 1.00 25.85 573 LEU A O 1
ATOM 4459 N N . ASN A 1 572 ? -25.009 16.342 -24.911 1.00 24.60 574 ASN A N 1
ATOM 4460 C CA . ASN A 1 572 ? -23.671 16.924 -24.942 1.00 30.01 574 ASN A CA 1
ATOM 4461 C C . ASN A 1 572 ? -23.520 17.991 -23.862 1.00 29.55 574 ASN A C 1
ATOM 4462 O O . ASN A 1 572 ? -24.495 18.630 -23.469 1.00 24.95 574 ASN A O 1
ATOM 4467 N N . ASP A 1 573 ? -22.274 18.209 -23.417 1.00 34.35 575 ASP A N 1
ATOM 4468 C CA . ASP A 1 573 ? -22.017 19.207 -22.379 1.00 36.46 575 ASP A CA 1
ATOM 4469 C C . ASP A 1 573 ? -22.403 20.610 -22.803 1.00 33.29 575 ASP A C 1
ATOM 4470 O O . ASP A 1 573 ? -22.588 21.467 -21.937 1.00 34.13 575 ASP A O 1
ATOM 4475 N N . ASN A 1 574 ? -22.534 20.874 -24.104 1.00 27.45 576 ASN A N 1
ATOM 4476 C CA . ASN A 1 574 ? -22.982 22.205 -24.488 1.00 27.27 576 ASN A CA 1
ATOM 4477 C C . ASN A 1 574 ? -24.445 22.466 -24.135 1.00 30.05 576 ASN A C 1
ATOM 4478 O O . ASN A 1 574 ? -24.937 23.558 -24.429 1.00 30.23 576 ASN A O 1
ATOM 4483 N N . GLY A 1 575 ? -25.145 21.520 -23.515 1.00 29.89 577 GLY A N 1
ATOM 4484 C CA . GLY A 1 575 ? -26.523 21.739 -23.121 1.00 27.12 577 GLY A CA 1
ATOM 4485 C C . GLY A 1 575 ? -27.561 21.387 -24.161 1.00 32.13 577 GLY A C 1
ATOM 4486 O O . GLY A 1 575 ? -28.731 21.742 -23.984 1.00 33.00 577 GLY A O 1
ATOM 4487 N N . ARG A 1 576 ? -27.181 20.713 -25.245 1.00 25.38 578 ARG A N 1
ATOM 4488 C CA . ARG A 1 576 ? -28.126 20.345 -26.285 1.00 27.86 578 ARG A CA 1
ATOM 4489 C C . ARG A 1 576 ? -28.200 18.839 -26.447 1.00 25.81 578 ARG A C 1
ATOM 4490 O O . ARG A 1 576 ? -27.197 18.135 -26.337 1.00 25.63 578 ARG A O 1
ATOM 4498 N N . PHE A 1 577 ? -29.390 18.366 -26.751 1.00 26.14 579 PHE A N 1
ATOM 4499 C CA . PHE A 1 577 ? -29.597 16.974 -27.091 1.00 25.17 579 PHE A CA 1
ATOM 4500 C C . PHE A 1 577 ? -29.450 16.810 -28.585 1.00 22.61 579 PHE A C 1
ATOM 4501 O O . PHE A 1 577 ? -29.749 17.722 -29.360 1.00 22.59 579 PHE A O 1
ATOM 4509 N N . TYR A 1 578 ? -28.997 15.631 -28.984 1.00 24.78 580 TYR A N 1
ATOM 4510 C CA . TYR A 1 578 ? -28.856 15.289 -30.391 1.00 23.53 580 TYR A CA 1
ATOM 4511 C C . TYR A 1 578 ? -29.541 13.956 -30.609 1.00 22.44 580 TYR A C 1
ATOM 4512 O O . TYR A 1 578 ? -29.334 13.020 -29.839 1.00 24.46 580 TYR A O 1
ATOM 4521 N N . THR A 1 579 ? -30.389 13.882 -31.625 1.00 23.39 581 THR A N 1
ATOM 4522 C CA . THR A 1 579 ? -31.023 12.632 -32.004 1.00 22.95 581 THR A CA 1
ATOM 4523 C C . THR A 1 579 ? -30.686 12.383 -33.464 1.00 27.27 581 THR A C 1
ATOM 4524 O O . THR A 1 579 ? -30.949 13.243 -34.314 1.00 26.13 581 THR A O 1
ATOM 4528 N N . GLN A 1 580 ? -30.038 11.249 -33.740 1.00 24.05 582 GLN A N 1
ATOM 4529 C CA . GLN A 1 580 ? -29.963 10.738 -35.094 1.00 25.16 582 GLN A CA 1
ATOM 4530 C C . GLN A 1 580 ? -31.191 9.878 -35.348 1.00 25.66 582 GLN A C 1
ATOM 4531 O O . GLN A 1 580 ? -31.390 8.857 -34.678 1.00 25.23 582 GLN A O 1
ATOM 4537 N N . SER A 1 581 ? -32.021 10.309 -36.289 1.00 23.11 583 SER A N 1
ATOM 4538 C CA . SER A 1 581 ? -33.122 9.506 -36.799 1.00 26.05 583 SER A CA 1
ATOM 4539 C C . SER A 1 581 ? -32.705 8.914 -38.137 1.00 23.41 583 SER A C 1
ATOM 4540 O O . SER A 1 581 ? -32.287 9.650 -39.034 1.00 25.92 583 SER A O 1
ATOM 4543 N N . SER A 1 582 ? -32.785 7.591 -38.265 1.00 24.83 584 SER A N 1
ATOM 4544 C CA . SER A 1 582 ? -32.326 6.926 -39.476 1.00 26.12 584 SER A CA 1
ATOM 4545 C C . SER A 1 582 ? -33.391 5.966 -39.985 1.00 28.09 584 SER A C 1
ATOM 4546 O O . SER A 1 582 ? -34.122 5.358 -39.200 1.00 26.32 584 SER A O 1
ATOM 4549 N N . LEU A 1 583 ? -33.467 5.824 -41.314 1.00 30.61 585 LEU A N 1
ATOM 4550 C CA . LEU A 1 583 ? -34.338 4.816 -41.913 1.00 28.23 585 LEU A CA 1
ATOM 4551 C C . LEU A 1 583 ? -33.634 3.463 -41.883 1.00 32.65 585 LEU A C 1
ATOM 4552 O O . LEU A 1 583 ? -32.489 3.333 -42.337 1.00 31.95 585 LEU A O 1
ATOM 4557 N N . VAL A 1 584 ? -34.302 2.461 -41.315 1.00 29.85 586 VAL A N 1
ATOM 4558 C CA . VAL A 1 584 ? -33.757 1.114 -41.217 1.00 30.64 586 VAL A CA 1
ATOM 4559 C C . VAL A 1 584 ? -34.768 0.125 -41.790 1.00 31.60 586 VAL A C 1
ATOM 4560 O O . VAL A 1 584 ? -35.977 0.375 -41.822 1.00 26.55 586 VAL A O 1
ATOM 4564 N N . ASP A 1 585 ? -34.253 -1.018 -42.245 1.00 29.57 587 ASP A N 1
ATOM 4565 C CA . ASP A 1 585 ? -35.042 -1.967 -43.025 1.00 33.61 587 ASP A CA 1
ATOM 4566 C C . ASP A 1 585 ? -35.288 -3.272 -42.281 1.00 31.00 587 ASP A C 1
ATOM 4567 O O . ASP A 1 585 ? -35.614 -4.280 -42.911 1.00 30.98 587 ASP A O 1
ATOM 4572 N N . GLY A 1 586 ? -35.136 -3.278 -40.958 1.00 26.96 588 GLY A N 1
ATOM 4573 C CA . GLY A 1 586 ? -35.194 -4.518 -40.210 1.00 24.45 588 GLY A CA 1
ATOM 4574 C C . GLY A 1 586 ? -33.980 -5.410 -40.363 1.00 25.24 588 GLY A C 1
ATOM 4575 O O . GLY A 1 586 ? -33.816 -6.345 -39.571 1.00 30.57 588 GLY A O 1
ATOM 4576 N N . LYS A 1 587 ? -33.128 -5.173 -41.361 1.00 28.77 589 LYS A N 1
ATOM 4577 C CA . LYS A 1 587 ? -31.922 -5.965 -41.558 1.00 33.99 589 LYS A CA 1
ATOM 4578 C C . LYS A 1 587 ? -30.663 -5.227 -41.129 1.00 33.60 589 LYS A C 1
ATOM 4579 O O . LYS A 1 587 ? -29.564 -5.753 -41.322 1.00 32.06 589 LYS A O 1
ATOM 4585 N N . THR A 1 588 ? -30.791 -4.021 -40.575 1.00 30.74 590 THR A N 1
ATOM 4586 C CA . THR A 1 588 ? -29.644 -3.204 -40.201 1.00 33.59 590 THR A CA 1
ATOM 4587 C C . THR A 1 588 ? -29.407 -3.332 -38.702 1.00 34.68 590 THR A C 1
ATOM 4588 O O . THR A 1 588 ? -30.314 -3.083 -37.896 1.00 35.05 590 THR A O 1
ATOM 4592 N N . GLU A 1 589 ? -28.196 -3.754 -38.344 1.00 33.02 591 GLU A N 1
ATOM 4593 C CA . GLU A 1 589 ? -27.731 -3.797 -36.968 1.00 29.62 591 GLU A CA 1
ATOM 4594 C C . GLU A 1 589 ? -27.154 -2.440 -36.584 1.00 35.19 591 GLU A C 1
ATOM 4595 O O . GLU A 1 589 ? -26.575 -1.727 -37.417 1.00 31.42 591 GLU A O 1
ATOM 4601 N N . LEU A 1 590 ? -27.331 -2.072 -35.320 1.00 27.83 592 LEU A N 1
ATOM 4602 C CA . LEU A 1 590 ? -26.642 -0.910 -34.792 1.00 33.46 592 LEU A CA 1
ATOM 4603 C C . LEU A 1 590 ? -25.767 -1.363 -33.644 1.00 30.33 592 LEU A C 1
ATOM 4604 O O . LEU A 1 590 ? -26.254 -1.945 -32.667 1.00 26.89 592 LEU A O 1
ATOM 4609 N N . LEU A 1 591 ? -24.481 -1.120 -33.795 1.00 23.95 593 LEU A N 1
ATOM 4610 C CA . LEU A 1 591 ? -23.463 -1.608 -32.890 1.00 28.39 593 LEU A CA 1
ATOM 4611 C C . LEU A 1 591 ? -22.866 -0.426 -32.142 1.00 26.54 593 LEU A C 1
ATOM 4612 O O . LEU A 1 591 ? -22.423 0.549 -32.762 1.00 26.10 593 LEU A O 1
ATOM 4617 N N . PHE A 1 592 ? -22.852 -0.521 -30.823 1.00 19.24 594 PHE A N 1
ATOM 4618 C CA . PHE A 1 592 ? -22.387 0.553 -29.971 1.00 22.60 594 PHE A CA 1
ATOM 4619 C C . PHE A 1 592 ? -20.991 0.182 -29.500 1.00 25.35 594 PHE A C 1
ATOM 4620 O O . PHE A 1 592 ? -20.778 -0.920 -28.981 1.00 25.35 594 PHE A O 1
ATOM 4628 N N . THR A 1 593 ? -20.040 1.076 -29.734 1.00 23.18 595 THR A N 1
ATOM 4629 C CA . THR A 1 593 ? -18.638 0.770 -29.528 1.00 21.85 595 THR A CA 1
ATOM 4630 C C . THR A 1 593 ? -18.019 1.713 -28.507 1.00 23.01 595 THR A C 1
ATOM 4631 O O . THR A 1 593 ? -18.522 2.808 -28.252 1.00 23.47 595 THR A O 1
ATOM 4635 N N . GLU A 1 594 ? -16.898 1.274 -27.940 1.00 23.81 596 GLU A N 1
ATOM 4636 C CA . GLU A 1 594 ? -16.017 2.130 -27.151 1.00 23.27 596 GLU A CA 1
ATOM 4637 C C . GLU A 1 594 ? -14.593 1.829 -27.585 1.00 22.02 596 GLU A C 1
ATOM 4638 O O . GLU A 1 594 ? -14.196 0.662 -27.615 1.00 20.12 596 GLU A O 1
ATOM 4644 N N . LEU A 1 595 ? -13.827 2.840 -27.966 1.00 22.36 597 LEU A N 1
ATOM 4645 C CA . LEU A 1 595 ? -12.401 2.651 -28.347 1.00 21.48 597 LEU A CA 1
ATOM 4646 C C . LEU A 1 595 ? -11.577 2.201 -27.137 1.00 27.03 597 LEU A C 1
ATOM 4647 O O . LEU A 1 595 ? -11.849 2.685 -26.044 1.00 23.48 597 LEU A O 1
ATOM 4652 N N . GLY A 1 596 ? -10.608 1.307 -27.350 1.00 23.21 598 GLY A N 1
ATOM 4653 C CA . GLY A 1 596 ? -9.721 0.879 -26.258 1.00 24.31 598 GLY A CA 1
ATOM 4654 C C . GLY A 1 596 ? -9.201 -0.544 -26.327 1.00 26.52 598 GLY A C 1
ATOM 4655 O O . GLY A 1 596 ? -8.437 -0.917 -25.465 1.00 26.23 598 GLY A O 1
ATOM 4656 N N . ALA A 1 597 ? -9.670 -1.334 -27.279 1.00 24.21 599 ALA A N 1
ATOM 4657 C CA . ALA A 1 597 ? -9.136 -2.693 -27.427 1.00 24.19 599 ALA A CA 1
ATOM 4658 C C . ALA A 1 597 ? -7.747 -2.684 -28.057 1.00 24.01 599 ALA A C 1
ATOM 4659 O O . ALA A 1 597 ? -7.403 -1.715 -28.730 1.00 23.92 599 ALA A O 1
ATOM 4661 N N . ASN A 1 598 ? -7.005 -3.754 -27.834 1.00 24.63 600 ASN A N 1
ATOM 4662 C CA . ASN A 1 598 ? -5.656 -3.885 -28.385 1.00 23.10 600 ASN A CA 1
ATOM 4663 C C . ASN A 1 598 ? -4.863 -2.589 -28.229 1.00 25.91 600 ASN A C 1
ATOM 4664 O O . ASN A 1 598 ? -4.246 -2.070 -29.172 1.00 24.73 600 ASN A O 1
ATOM 4669 N N . ASP A 1 599 ? -4.883 -2.057 -27.014 1.00 25.36 601 ASP A N 1
ATOM 4670 C CA . ASP A 1 599 ? -4.255 -0.774 -26.712 1.00 28.24 601 ASP A CA 1
ATOM 4671 C C . ASP A 1 599 ? -3.385 -0.926 -25.473 1.00 27.36 601 ASP A C 1
ATOM 4672 O O . ASP A 1 599 ? -3.638 -0.295 -24.445 1.00 26.09 601 ASP A O 1
ATOM 4677 N N . PRO A 1 600 ? -2.319 -1.733 -25.551 1.00 27.40 602 PRO A N 1
ATOM 4678 C CA . PRO A 1 600 ? -1.595 -2.109 -24.324 1.00 29.50 602 PRO A CA 1
ATOM 4679 C C . PRO A 1 600 ? -0.843 -0.961 -23.663 1.00 30.91 602 PRO A C 1
ATOM 4680 O O . PRO A 1 600 ? -0.584 -1.044 -22.455 1.00 29.46 602 PRO A O 1
ATOM 4684 N N . ASN A 1 601 ? -0.511 0.112 -24.390 1.00 27.60 603 ASN A N 1
ATOM 4685 C CA . ASN A 1 601 ? 0.204 1.254 -23.822 1.00 27.94 603 ASN A CA 1
ATOM 4686 C C . ASN A 1 601 ? -0.716 2.429 -23.478 1.00 30.58 603 ASN A C 1
ATOM 4687 O O . ASN A 1 601 ? -0.229 3.553 -23.290 1.00 29.01 603 ASN A O 1
ATOM 4692 N N . PHE A 1 602 ? -2.028 2.192 -23.386 1.00 25.55 604 PHE A N 1
ATOM 4693 C CA . PHE A 1 602 ? -2.999 3.229 -23.018 1.00 24.45 604 PHE A CA 1
ATOM 4694 C C . PHE A 1 602 ? -2.887 4.428 -23.950 1.00 26.56 604 PHE A C 1
ATOM 4695 O O . PHE A 1 602 ? -2.808 5.576 -23.513 1.00 25.16 604 PHE A O 1
ATOM 4703 N N . ASN A 1 603 ? -2.853 4.152 -25.253 1.00 26.45 605 ASN A N 1
ATOM 4704 C CA . ASN A 1 603 ? -2.605 5.201 -26.227 1.00 27.07 605 ASN A CA 1
ATOM 4705 C C . ASN A 1 603 ? -3.879 5.802 -26.812 1.00 24.20 605 ASN A C 1
ATOM 4706 O O . ASN A 1 603 ? -3.804 6.852 -27.449 1.00 28.03 605 ASN A O 1
ATOM 4711 N N . LEU A 1 604 ? -5.038 5.192 -26.609 1.00 23.72 606 LEU A N 1
ATOM 4712 C CA . LEU A 1 604 ? -6.269 5.642 -27.244 1.00 24.66 606 LEU A CA 1
ATOM 4713 C C . LEU A 1 604 ? -7.225 6.210 -26.205 1.00 25.22 606 LEU A C 1
ATOM 4714 O O . LEU A 1 604 ? -7.263 5.725 -25.076 1.00 23.54 606 LEU A O 1
ATOM 4719 N N . ARG A 1 605 ? -7.984 7.242 -26.588 1.00 21.74 607 ARG A N 1
ATOM 4720 C CA . ARG A 1 605 ? -9.068 7.723 -25.740 1.00 26.26 607 ARG A CA 1
ATOM 4721 C C . ARG A 1 605 ? -10.267 6.778 -25.830 1.00 26.32 607 ARG A C 1
ATOM 4722 O O . ARG A 1 605 ? -10.472 6.087 -26.837 1.00 24.54 607 ARG A O 1
ATOM 4730 N N . SER A 1 606 ? -11.100 6.803 -24.786 1.00 19.90 608 SER A N 1
ATOM 4731 C CA . SER A 1 606 ? -12.295 5.965 -24.722 1.00 28.01 608 SER A CA 1
ATOM 4732 C C . SER A 1 606 ? -13.475 6.540 -25.507 1.00 27.99 608 SER A C 1
ATOM 4733 O O . SER A 1 606 ? -14.575 6.664 -24.965 1.00 28.89 608 SER A O 1
ATOM 4736 N N . GLU A 1 607 ? -13.278 6.860 -26.780 1.00 21.72 609 GLU A N 1
ATOM 4737 C CA . GLU A 1 607 ? -14.331 7.482 -27.563 1.00 26.66 609 GLU A CA 1
ATOM 4738 C C . GLU A 1 607 ? -15.475 6.511 -27.861 1.00 25.39 609 GLU A C 1
ATOM 4739 O O . GLU A 1 607 ? -15.291 5.295 -27.949 1.00 21.81 609 GLU A O 1
ATOM 4745 N N . LYS A 1 608 ? -16.673 7.066 -28.013 1.00 21.73 610 LYS A N 1
ATOM 4746 C CA . LYS A 1 608 ? -17.884 6.277 -28.208 1.00 25.08 610 LYS A CA 1
ATOM 4747 C C . LYS A 1 608 ? -18.444 6.488 -29.611 1.00 23.64 610 LYS A C 1
ATOM 4748 O O . LYS A 1 608 ? -18.203 7.513 -30.255 1.00 22.25 610 LYS A O 1
ATOM 4754 N N . GLY A 1 609 ? -19.200 5.502 -30.079 1.00 22.99 611 GLY A N 1
ATOM 4755 C CA . GLY A 1 609 ? -19.833 5.594 -31.387 1.00 22.28 611 GLY A CA 1
ATOM 4756 C C . GLY A 1 609 ? -20.889 4.519 -31.542 1.00 26.08 611 GLY A C 1
ATOM 4757 O O . GLY A 1 609 ? -21.033 3.622 -30.704 1.00 21.98 611 GLY A O 1
ATOM 4758 N N . PHE A 1 610 ? -21.641 4.619 -32.634 1.00 22.80 612 PHE A N 1
ATOM 4759 C CA . PHE A 1 610 ? -22.489 3.511 -33.026 1.00 21.90 612 PHE A CA 1
ATOM 4760 C C . PHE A 1 610 ? -22.390 3.344 -34.530 1.00 23.51 612 PHE A C 1
ATOM 4761 O O . PHE A 1 610 ? -22.122 4.298 -35.262 1.00 23.76 612 PHE A O 1
ATOM 4769 N N . ILE A 1 611 ? -22.537 2.101 -34.967 1.00 22.15 613 ILE A N 1
ATOM 4770 C CA . ILE A 1 611 ? -22.312 1.699 -36.350 1.00 25.36 613 ILE A CA 1
ATOM 4771 C C . ILE A 1 611 ? -23.579 1.044 -36.857 1.00 25.16 613 ILE A C 1
ATOM 4772 O O . ILE A 1 611 ? -24.045 0.062 -36.266 1.00 24.68 613 ILE A O 1
ATOM 4777 N N . ALA A 1 612 ? -24.132 1.579 -37.948 1.00 27.87 614 ALA A N 1
ATOM 4778 C CA . ALA A 1 612 ? -25.178 0.886 -38.692 1.00 27.84 614 ALA A CA 1
ATOM 4779 C C . ALA A 1 612 ? -24.522 -0.143 -39.608 1.00 26.24 614 ALA A C 1
ATOM 4780 O O . ALA A 1 612 ? -23.727 0.221 -40.487 1.00 28.97 614 ALA A O 1
ATOM 4782 N N . ARG A 1 613 ? -24.826 -1.422 -39.398 1.00 22.67 615 ARG A N 1
ATOM 4783 C CA . ARG A 1 613 ? -24.260 -2.492 -40.211 1.00 28.60 615 ARG A CA 1
ATOM 4784 C C . ARG A 1 613 ? -25.349 -3.184 -41.022 1.00 31.54 615 ARG A C 1
ATOM 4785 O O . ARG A 1 613 ? -26.373 -3.620 -40.472 1.00 29.40 615 ARG A O 1
ATOM 4793 N N . ARG A 1 614 ? -25.112 -3.301 -42.324 1.00 26.81 616 ARG A N 1
ATOM 4794 C CA . ARG A 1 614 ? -26.016 -3.988 -43.236 1.00 30.78 616 ARG A CA 1
ATOM 4795 C C . ARG A 1 614 ? -25.225 -5.016 -44.028 1.00 30.53 616 ARG A C 1
ATOM 4796 O O . ARG A 1 614 ? -24.303 -4.650 -44.764 1.00 30.58 616 ARG A O 1
ATOM 4804 N N . ASN A 1 615 ? -25.603 -6.290 -43.900 1.00 33.68 617 ASN A N 1
ATOM 4805 C CA . ASN A 1 615 ? -24.948 -7.394 -44.594 1.00 33.53 617 ASN A CA 1
ATOM 4806 C C . ASN A 1 615 ? -25.683 -7.806 -45.868 1.00 34.87 617 ASN A C 1
ATOM 4807 O O . ASN A 1 615 ? -26.901 -7.653 -45.988 1.00 32.47 617 ASN A O 1
ATOM 4812 N N . GLY A 1 616 ? -24.920 -8.336 -46.820 1.00 31.77 618 GLY A N 1
ATOM 4813 C CA . GLY A 1 616 ? -25.516 -8.913 -48.010 1.00 28.89 618 GLY A CA 1
ATOM 4814 C C . GLY A 1 616 ? -26.227 -7.942 -48.923 1.00 34.82 618 GLY A C 1
ATOM 4815 O O . GLY A 1 616 ? -27.183 -8.323 -49.596 1.00 41.64 618 GLY A O 1
ATOM 4816 N N . ALA A 1 617 ? -25.780 -6.699 -48.981 1.00 38.28 619 ALA A N 1
ATOM 4817 C CA . ALA A 1 617 ? -26.405 -5.688 -49.816 1.00 36.19 619 ALA A CA 1
ATOM 4818 C C . ALA A 1 617 ? -25.536 -5.456 -51.039 1.00 35.07 619 ALA A C 1
ATOM 4819 O O . ALA A 1 617 ? -24.309 -5.422 -50.932 1.00 31.79 619 ALA A O 1
ATOM 4821 N N . ARG A 1 618 ? -26.168 -5.325 -52.204 1.00 30.77 620 ARG A N 1
ATOM 4822 C CA . ARG A 1 618 ? -25.444 -4.856 -53.378 1.00 34.51 620 ARG A CA 1
ATOM 4823 C C . ARG A 1 618 ? -25.541 -3.346 -53.464 1.00 36.43 620 ARG A C 1
ATOM 4824 O O . ARG A 1 618 ? -24.528 -2.635 -53.546 1.00 35.00 620 ARG A O 1
ATOM 4832 N N . SER A 1 619 ? -26.766 -2.855 -53.435 1.00 32.47 621 SER A N 1
ATOM 4833 C CA . SER A 1 619 ? -27.030 -1.435 -53.428 1.00 36.39 621 SER A CA 1
ATOM 4834 C C . SER A 1 619 ? -27.853 -1.140 -52.189 1.00 37.72 621 SER A C 1
ATOM 4835 O O . SER A 1 619 ? -28.733 -1.924 -51.813 1.00 32.77 621 SER A O 1
ATOM 4838 N N . HIS A 1 620 ? -27.540 -0.019 -51.552 1.00 35.76 622 HIS A N 1
ATOM 4839 C CA . HIS A 1 620 ? -28.151 0.359 -50.291 1.00 31.34 622 HIS A CA 1
ATOM 4840 C C . HIS A 1 620 ? -27.948 1.854 -50.121 1.00 35.49 622 HIS A C 1
ATOM 4841 O O . HIS A 1 620 ? -26.942 2.415 -50.575 1.00 29.66 622 HIS A O 1
ATOM 4848 N N . THR A 1 621 ? -28.932 2.500 -49.507 1.00 29.94 623 THR A N 1
ATOM 4849 C CA . THR A 1 621 ? -28.864 3.925 -49.221 1.00 29.82 623 THR A CA 1
ATOM 4850 C C . THR A 1 621 ? -29.080 4.116 -47.726 1.00 29.66 623 THR A C 1
ATOM 4851 O O . THR A 1 621 ? -30.075 3.632 -47.177 1.00 26.13 623 THR A O 1
ATOM 4855 N N . PHE A 1 622 ? -28.125 4.769 -47.067 1.00 28.96 624 PHE A N 1
ATOM 4856 C CA . PHE A 1 622 ? -28.268 5.164 -45.667 1.00 24.10 624 PHE A CA 1
ATOM 4857 C C . PHE A 1 622 ? -28.864 6.560 -45.632 1.00 24.99 624 PHE A C 1
ATOM 4858 O O . PHE A 1 622 ? -28.256 7.513 -46.138 1.00 27.42 624 PHE A O 1
ATOM 4866 N N . VAL A 1 623 ? -30.050 6.678 -45.052 1.00 22.08 625 VAL A N 1
ATOM 4867 C CA . VAL A 1 623 ? -30.743 7.951 -44.901 1.00 27.09 625 VAL A CA 1
ATOM 4868 C C . VAL A 1 623 ? -30.866 8.243 -43.412 1.00 25.21 625 VAL A C 1
ATOM 4869 O O . VAL A 1 623 ? -31.310 7.388 -42.638 1.00 22.28 625 VAL A O 1
ATOM 4873 N N . SER A 1 624 ? -30.430 9.431 -43.007 1.00 25.15 626 SER A N 1
ATOM 4874 C CA . SER A 1 624 ? -30.539 9.804 -41.611 1.00 25.22 626 SER A CA 1
ATOM 4875 C C . SER A 1 624 ? -30.627 11.315 -41.501 1.00 23.65 626 SER A C 1
ATOM 4876 O O . SER A 1 624 ? -30.259 12.055 -42.417 1.00 28.46 626 SER A O 1
ATOM 4879 N N . VAL A 1 625 ? -31.127 11.763 -40.362 1.00 22.29 627 VAL A N 1
ATOM 4880 C CA . VAL A 1 625 ? -31.225 13.175 -40.026 1.00 23.20 627 VAL A CA 1
ATOM 4881 C C . VAL A 1 625 ? -30.657 13.350 -38.620 1.00 21.92 627 VAL A C 1
ATOM 4882 O O . VAL A 1 625 ? -30.991 12.581 -37.708 1.00 22.45 627 VAL A O 1
ATOM 4886 N N . LEU A 1 626 ? -29.767 14.319 -38.456 1.00 19.73 628 LEU A N 1
ATOM 4887 C CA . LEU A 1 626 ? -29.224 14.648 -37.142 1.00 22.49 628 LEU A CA 1
ATOM 4888 C C . LEU A 1 626 ? -29.928 15.902 -36.643 1.00 24.30 628 LEU A C 1
ATOM 4889 O O . LEU A 1 626 ? -29.864 16.955 -37.289 1.00 26.14 628 LEU A O 1
ATOM 4894 N N . GLU A 1 627 ? -30.604 15.783 -35.510 1.00 22.86 629 GLU A N 1
ATOM 4895 C CA . GLU A 1 627 ? -31.462 16.848 -34.991 1.00 20.97 629 GLU A CA 1
ATOM 4896 C C . GLU A 1 627 ? -30.911 17.379 -33.679 1.00 25.93 629 GLU A C 1
ATOM 4897 O O . GLU A 1 627 ? -30.962 16.660 -32.662 1.00 25.35 629 GLU A O 1
ATOM 4903 N N . PRO A 1 628 ? -30.326 18.584 -33.655 1.00 23.90 630 PRO A N 1
ATOM 4904 C CA . PRO A 1 628 ? -30.076 19.259 -32.372 1.00 25.78 630 PRO A CA 1
ATOM 4905 C C . PRO A 1 628 ? -31.386 19.811 -31.827 1.00 27.61 630 PRO A C 1
ATOM 4906 O O . PRO A 1 628 ? -32.128 20.501 -32.534 1.00 27.74 630 PRO A O 1
ATOM 4910 N N . HIS A 1 629 ? -31.681 19.492 -30.574 1.00 24.04 631 HIS A N 1
ATOM 4911 C CA . HIS A 1 629 ? -32.955 19.911 -30.009 1.00 24.71 631 HIS A CA 1
ATOM 4912 C C . HIS A 1 629 ? -32.818 20.095 -28.508 1.00 29.99 631 HIS A C 1
ATOM 4913 O O . HIS A 1 629 ? -31.959 19.488 -27.862 1.00 25.69 631 HIS A O 1
ATOM 4920 N N . GLY A 1 630 ? -33.677 20.949 -27.970 1.00 29.67 632 GLY A N 1
ATOM 4921 C CA . GLY A 1 630 ? -33.810 21.097 -26.544 1.00 29.92 632 GLY A CA 1
ATOM 4922 C C . GLY A 1 630 ? -32.813 22.061 -25.946 1.00 32.67 632 GLY A C 1
ATOM 4923 O O . GLY A 1 630 ? -31.909 22.589 -26.603 1.00 31.68 632 GLY A O 1
ATOM 4924 N N . GLU A 1 631 ? -33.016 22.317 -24.661 1.00 35.87 633 GLU A N 1
ATOM 4925 C CA . GLU A 1 631 ? -32.039 23.016 -23.845 1.00 36.18 633 GLU A CA 1
ATOM 4926 C C . GLU A 1 631 ? -31.926 22.266 -22.537 1.00 32.30 633 GLU A C 1
ATOM 4927 O O . GLU A 1 631 ? -32.935 21.881 -21.941 1.00 30.22 633 GLU A O 1
ATOM 4933 N N . TYR A 1 632 ? -30.697 22.019 -22.125 1.00 27.25 634 TYR A N 1
ATOM 4934 C CA . TYR A 1 632 ? -30.421 21.356 -20.863 1.00 28.07 634 TYR A CA 1
ATOM 4935 C C . TYR A 1 632 ? -29.587 22.326 -20.040 1.00 29.77 634 TYR A C 1
ATOM 4936 O O . TYR A 1 632 ? -28.427 22.587 -20.368 1.00 27.86 634 TYR A O 1
ATOM 4945 N N . ASN A 1 633 ? -30.189 22.916 -19.020 1.00 28.29 635 ASN A N 1
ATOM 4946 C CA . ASN A 1 633 ? -29.478 23.885 -18.189 1.00 28.41 635 ASN A CA 1
ATOM 4947 C C . ASN A 1 633 ? -29.399 23.322 -16.779 1.00 33.19 635 ASN A C 1
ATOM 4948 O O . ASN A 1 633 ? -30.365 23.435 -16.002 1.00 29.10 635 ASN A O 1
ATOM 4953 N N . PRO A 1 634 ? -28.280 22.704 -16.400 1.00 30.40 636 PRO A N 1
ATOM 4954 C CA . PRO A 1 634 ? -28.157 22.178 -15.038 1.00 30.03 636 PRO A CA 1
ATOM 4955 C C . PRO A 1 634 ? -27.809 23.242 -14.008 1.00 31.60 636 PRO A C 1
ATOM 4956 O O . PRO A 1 634 ? -27.838 22.939 -12.808 1.00 31.25 636 PRO A O 1
ATOM 4960 N N . SER A 1 635 ? -27.489 24.471 -14.432 1.00 28.85 637 SER A N 1
ATOM 4961 C CA . SER A 1 635 ? -27.296 25.557 -13.474 1.00 30.11 637 SER A CA 1
ATOM 4962 C C . SER A 1 635 ? -28.636 26.065 -12.955 1.00 31.83 637 SER A C 1
ATOM 4963 O O . SER A 1 635 ? -28.885 26.044 -11.745 1.00 26.50 637 SER A O 1
ATOM 4966 N N . LYS A 1 636 ? -29.513 26.516 -13.860 1.00 28.79 638 LYS A N 1
ATOM 4967 C CA . LYS A 1 636 ? -30.873 26.902 -13.500 1.00 31.02 638 LYS A CA 1
ATOM 4968 C C . LYS A 1 636 ? -31.783 25.710 -13.247 1.00 24.64 638 LYS A C 1
ATOM 4969 O O . LYS A 1 636 ? -32.858 25.896 -12.680 1.00 26.53 638 LYS A O 1
ATOM 4975 N N . GLU A 1 637 ? -31.376 24.512 -13.652 1.00 25.52 639 GLU A N 1
ATOM 4976 C CA . GLU A 1 637 ? -32.090 23.260 -13.417 1.00 26.41 639 GLU A CA 1
ATOM 4977 C C . GLU A 1 637 ? -33.398 23.199 -14.199 1.00 33.27 639 GLU A C 1
ATOM 4978 O O . GLU A 1 637 ? -34.466 22.970 -13.623 1.00 31.59 639 GLU A O 1
ATOM 4984 N N . PHE A 1 638 ? -33.333 23.389 -15.513 1.00 27.94 640 PHE A N 1
ATOM 4985 C CA . PHE A 1 638 ? -34.486 23.114 -16.354 1.00 28.65 640 PHE A CA 1
ATOM 4986 C C . PHE A 1 638 ? -34.027 22.323 -17.569 1.00 31.94 640 PHE A C 1
ATOM 4987 O O . PHE A 1 638 ? -32.841 22.307 -17.921 1.00 30.63 640 PHE A O 1
ATOM 4995 N N . THR A 1 639 ? -34.987 21.627 -18.166 1.00 28.98 641 THR A N 1
ATOM 4996 C CA . THR A 1 639 ? -34.822 20.899 -19.410 1.00 30.27 641 THR A CA 1
ATOM 4997 C C . THR A 1 639 ? -36.003 21.252 -20.295 1.00 31.88 641 THR A C 1
ATOM 4998 O O . THR A 1 639 ? -37.145 21.267 -19.834 1.00 29.18 641 THR A O 1
ATOM 5002 N N . LEU A 1 640 ? -35.733 21.530 -21.561 1.00 30.61 642 LEU A N 1
ATOM 5003 C CA . LEU A 1 640 ? -36.796 21.739 -22.527 1.00 33.04 642 LEU A CA 1
ATOM 5004 C C . LEU A 1 640 ? -36.566 20.802 -23.702 1.00 33.81 642 LEU A C 1
ATOM 5005 O O . LEU A 1 640 ? -35.430 20.663 -24.163 1.00 30.49 642 LEU A O 1
ATOM 5010 N N . GLU A 1 641 ? -37.631 20.147 -24.160 1.00 31.74 643 GLU A N 1
ATOM 5011 C CA . GLU A 1 641 ? -37.614 19.391 -25.411 1.00 34.42 643 GLU A CA 1
ATOM 5012 C C . GLU A 1 641 ? -36.493 18.356 -25.451 1.00 32.65 643 GLU A C 1
ATOM 5013 O O . GLU A 1 641 ? -35.739 18.263 -26.425 1.00 31.39 643 GLU A O 1
ATOM 5019 N N . ALA A 1 642 ? -36.394 17.557 -24.391 1.00 27.50 644 ALA A N 1
ATOM 5020 C CA . ALA A 1 642 ? -35.353 16.534 -24.344 1.00 33.79 644 ALA A CA 1
ATOM 5021 C C . ALA A 1 642 ? -35.643 15.408 -25.322 1.00 32.28 644 ALA A C 1
ATOM 5022 O O . ALA A 1 642 ? -34.719 14.768 -25.844 1.00 30.38 644 ALA A O 1
ATOM 5024 N N . GLU A 1 643 ? -36.913 15.154 -25.576 1.00 30.90 645 GLU A N 1
ATOM 5025 C CA . GLU A 1 643 ? -37.301 14.124 -26.514 1.00 32.99 645 GLU A CA 1
ATOM 5026 C C . GLU A 1 643 ? -37.140 14.651 -27.937 1.00 32.86 645 GLU A C 1
ATOM 5027 O O . GLU A 1 643 ? -37.373 15.835 -28.210 1.00 26.76 645 GLU A O 1
ATOM 5033 N N . SER A 1 644 ? -36.686 13.777 -28.832 1.00 27.06 646 SER A N 1
ATOM 5034 C CA . SER A 1 644 ? -36.645 14.127 -30.241 1.00 28.90 646 SER A CA 1
ATOM 5035 C C . SER A 1 644 ? -38.002 14.648 -30.692 1.00 29.90 646 SER A C 1
ATOM 5036 O O . SER A 1 644 ? -39.046 14.222 -30.200 1.00 30.83 646 SER A O 1
ATOM 5039 N N . GLN A 1 645 ? -37.987 15.582 -31.631 1.00 30.64 647 GLN A N 1
ATOM 5040 C CA . GLN A 1 645 ? -39.215 16.092 -32.221 1.00 30.16 647 GLN A CA 1
ATOM 5041 C C . GLN A 1 645 ? -39.496 15.474 -33.580 1.00 35.61 647 GLN A C 1
ATOM 5042 O O . GLN A 1 645 ? -40.496 15.824 -34.213 1.00 32.91 647 GLN A O 1
ATOM 5048 N N . VAL A 1 646 ? -38.648 14.555 -34.031 1.00 28.37 648 VAL A N 1
ATOM 5049 C CA . VAL A 1 646 ? -38.887 13.840 -35.280 1.00 34.55 648 VAL A CA 1
ATOM 5050 C C . VAL A 1 646 ? -39.849 12.686 -35.022 1.00 33.50 648 VAL A C 1
ATOM 5051 O O . VAL A 1 646 ? -39.620 11.857 -34.134 1.00 29.91 648 VAL A O 1
ATOM 5055 N N . GLN A 1 647 ? -40.941 12.644 -35.785 1.00 35.71 649 GLN A N 1
ATOM 5056 C CA . GLN A 1 647 ? -41.924 11.570 -35.687 1.00 36.92 649 GLN A CA 1
ATOM 5057 C C . GLN A 1 647 ? -41.818 10.574 -36.819 1.00 33.85 649 GLN A C 1
ATOM 5058 O O . GLN A 1 647 ? -42.117 9.394 -36.630 1.00 37.33 649 GLN A O 1
ATOM 5064 N N . ALA A 1 648 ? -41.430 11.035 -37.996 1.00 31.44 650 ALA A N 1
ATOM 5065 C CA . ALA A 1 648 ? -41.367 10.170 -39.156 1.00 33.99 650 ALA A CA 1
ATOM 5066 C C . ALA A 1 648 ? -40.283 10.685 -40.089 1.00 30.36 650 ALA A C 1
ATOM 5067 O O . ALA A 1 648 ? -39.869 11.845 -40.021 1.00 31.36 650 ALA A O 1
ATOM 5069 N N . LEU A 1 649 ? -39.862 9.813 -40.993 1.00 28.76 651 LEU A N 1
ATOM 5070 C CA . LEU A 1 649 ? -38.883 10.157 -42.001 1.00 31.68 651 LEU A CA 1
ATOM 5071 C C . LEU A 1 649 ? -39.244 9.403 -43.268 1.00 30.47 651 LEU A C 1
ATOM 5072 O O . LEU A 1 649 ? -39.607 8.227 -43.215 1.00 33.60 651 LEU A O 1
ATOM 5077 N N . GLN A 1 650 ? -39.185 10.092 -44.400 1.00 29.52 652 GLN A N 1
ATOM 5078 C CA . GLN A 1 650 ? -39.389 9.440 -45.681 1.00 29.80 652 GLN A CA 1
ATOM 5079 C C . GLN A 1 650 ? -38.395 9.990 -46.679 1.00 29.99 652 GLN A C 1
ATOM 5080 O O . GLN A 1 650 ? -38.066 11.180 -46.657 1.00 27.76 652 GLN A O 1
ATOM 5086 N N . HIS A 1 651 ? -37.943 9.111 -47.557 1.00 27.09 653 HIS A N 1
ATOM 5087 C CA . HIS A 1 651 ? -37.018 9.428 -48.626 1.00 30.61 653 HIS A CA 1
ATOM 5088 C C . HIS A 1 651 ? -37.681 8.989 -49.923 1.00 31.92 653 HIS A C 1
ATOM 5089 O O . HIS A 1 651 ? -38.139 7.848 -50.025 1.00 27.39 653 HIS A O 1
ATOM 5096 N N . ARG A 1 652 ? -37.765 9.893 -50.895 1.00 31.82 654 ARG A N 1
ATOM 5097 C CA . ARG A 1 652 ? -38.341 9.550 -52.186 1.00 34.58 654 ARG A CA 1
ATOM 5098 C C . ARG A 1 652 ? -37.498 10.154 -53.298 1.00 41.98 654 ARG A C 1
ATOM 5099 O O . ARG A 1 652 ? -36.814 11.163 -53.104 1.00 40.12 654 ARG A O 1
ATOM 5101 N N . GLN A 1 653 ? -37.550 9.514 -54.463 1.00 48.04 655 GLN A N 1
ATOM 5102 C CA . GLN A 1 653 ? -37.018 10.062 -55.702 1.00 46.16 655 GLN A CA 1
ATOM 5103 C C . GLN A 1 653 ? -38.174 10.581 -56.544 1.00 51.70 655 GLN A C 1
ATOM 5104 O O . GLN A 1 653 ? -39.224 9.940 -56.630 1.00 49.02 655 GLN A O 1
ATOM 5110 N N . ALA A 1 654 ? -37.988 11.756 -57.160 1.00 45.10 656 ALA A N 1
ATOM 5111 C CA . ALA A 1 654 ? -39.018 12.328 -58.032 1.00 50.96 656 ALA A CA 1
ATOM 5112 C C . ALA A 1 654 ? -38.293 12.907 -59.242 1.00 47.16 656 ALA A C 1
ATOM 5113 O O . ALA A 1 654 ? -38.011 14.106 -59.309 1.00 49.46 656 ALA A O 1
ATOM 5115 N N . GLY A 1 655 ? -37.984 12.032 -60.194 1.00 49.28 657 GLY A N 1
ATOM 5116 C CA . GLY A 1 655 ? -37.261 12.460 -61.379 1.00 50.90 657 GLY A CA 1
ATOM 5117 C C . GLY A 1 655 ? -35.829 12.775 -61.022 1.00 45.64 657 GLY A C 1
ATOM 5118 O O . GLY A 1 655 ? -35.120 11.955 -60.432 1.00 53.42 657 GLY A O 1
ATOM 5119 N N . ASP A 1 656 ? -35.399 13.987 -61.364 1.00 43.97 658 ASP A N 1
ATOM 5120 C CA . ASP A 1 656 ? -34.074 14.458 -60.995 1.00 48.30 658 ASP A CA 1
ATOM 5121 C C . ASP A 1 656 ? -33.985 14.884 -59.533 1.00 43.46 658 ASP A C 1
ATOM 5122 O O . ASP A 1 656 ? -32.898 15.262 -59.081 1.00 41.43 658 ASP A O 1
ATOM 5127 N N . LEU A 1 657 ? -35.089 14.829 -58.792 1.00 40.14 659 LEU A N 1
ATOM 5128 C CA . LEU A 1 657 ? -35.161 15.350 -57.438 1.00 36.69 659 LEU A CA 1
ATOM 5129 C C . LEU A 1 657 ? -35.102 14.226 -56.410 1.00 38.32 659 LEU A C 1
ATOM 5130 O O . LEU A 1 657 ? -35.583 13.116 -56.646 1.00 39.25 659 LEU A O 1
ATOM 5135 N N . GLU A 1 658 ? -34.470 14.523 -55.271 1.00 40.57 660 GLU A N 1
ATOM 5136 C CA . GLU A 1 658 ? -34.604 13.730 -54.056 1.00 37.11 660 GLU A CA 1
ATOM 5137 C C . GLU A 1 658 ? -35.384 14.529 -53.033 1.00 33.15 660 GLU A C 1
ATOM 5138 O O . GLU A 1 658 ? -35.192 15.742 -52.903 1.00 33.19 660 GLU A O 1
ATOM 5144 N N . LEU A 1 659 ? -36.248 13.832 -52.306 1.00 33.10 661 LEU A N 1
ATOM 5145 C CA . LEU A 1 659 ? -37.106 14.420 -51.289 1.00 35.73 661 LEU A CA 1
ATOM 5146 C C . LEU A 1 659 ? -36.790 13.739 -49.975 1.00 27.67 661 LEU A C 1
ATOM 5147 O O . LEU A 1 659 ? -36.718 12.509 -49.919 1.00 29.98 661 LEU A O 1
ATOM 5152 N N . ILE A 1 660 ? -36.581 14.528 -48.929 1.00 28.60 662 ILE A N 1
ATOM 5153 C CA . ILE A 1 660 ? -36.517 13.997 -47.571 1.00 29.17 662 ILE A CA 1
ATOM 5154 C C . ILE A 1 660 ? -37.563 14.735 -46.762 1.00 26.61 662 ILE A C 1
ATOM 5155 O O . ILE A 1 660 ? -37.502 15.964 -46.639 1.00 33.17 662 ILE A O 1
ATOM 5160 N N . ALA A 1 661 ? -38.541 13.999 -46.256 1.00 25.76 663 ALA A N 1
ATOM 5161 C CA . ALA A 1 661 ? -39.643 14.577 -45.498 1.00 32.55 663 ALA A CA 1
ATOM 5162 C C . ALA A 1 661 ? -39.490 14.153 -44.046 1.00 28.14 663 ALA A C 1
ATOM 5163 O O . ALA A 1 661 ? -39.448 12.954 -43.749 1.00 29.28 663 ALA A O 1
ATOM 5165 N N . ILE A 1 662 ? -39.372 15.142 -43.172 1.00 26.53 664 ILE A N 1
ATOM 5166 C CA . ILE A 1 662 ? -39.176 14.893 -41.723 1.00 32.07 664 ILE A CA 1
ATOM 5167 C C . ILE A 1 662 ? -40.447 15.267 -40.969 1.00 30.16 664 ILE A C 1
ATOM 5168 O O . ILE A 1 662 ? -40.769 16.441 -40.906 1.00 29.31 664 ILE A O 1
ATOM 5173 N N . GLY A 1 663 ? -41.138 14.268 -40.449 1.00 30.20 665 GLY A N 1
ATOM 5174 C CA . GLY A 1 663 ? -42.307 14.538 -39.609 1.00 31.14 665 GLY A CA 1
ATOM 5175 C C . GLY A 1 663 ? -41.912 15.152 -38.285 1.00 35.35 665 GLY A C 1
ATOM 5176 O O . GLY A 1 663 ? -41.005 14.643 -37.653 1.00 33.91 665 GLY A O 1
ATOM 5177 N N . ILE A 1 664 ? -42.609 16.206 -37.889 1.00 37.10 666 ILE A N 1
ATOM 5178 C CA . ILE A 1 664 ? -42.310 16.906 -36.614 1.00 36.35 666 ILE A CA 1
ATOM 5179 C C . ILE A 1 664 ? -43.503 16.742 -35.683 1.00 41.37 666 ILE A C 1
ATOM 5180 O O . ILE A 1 664 ? -44.628 16.808 -36.161 1.00 44.07 666 ILE A O 1
ATOM 5185 N N . LYS A 1 665 ? -43.234 16.525 -34.406 1.00 40.97 667 LYS A N 1
ATOM 5186 C CA . LYS A 1 665 ? -44.309 16.389 -33.410 1.00 46.90 667 LYS A CA 1
ATOM 5187 C C . LYS A 1 665 ? -44.963 17.751 -33.215 1.00 48.02 667 LYS A C 1
ATOM 5188 O O . LYS A 1 665 ? -44.250 18.718 -32.928 1.00 51.51 667 LYS A O 1
ATOM 5194 N N . ASN A 1 666 ? -46.282 17.799 -33.338 1.00 52.05 668 ASN A N 1
ATOM 5195 C CA . ASN A 1 666 ? -47.012 19.064 -33.085 1.00 54.81 668 ASN A CA 1
ATOM 5196 C C . ASN A 1 666 ? -46.381 20.135 -33.961 1.00 58.65 668 ASN A C 1
ATOM 5197 O O . ASN A 1 666 ? -46.064 21.217 -33.440 1.00 56.31 668 ASN A O 1
ATOM 5202 N N . GLY A 1 667 ? -46.122 19.774 -35.217 1.00 48.93 669 GLY A N 1
ATOM 5203 C CA . GLY A 1 667 ? -45.436 20.710 -36.104 1.00 49.31 669 GLY A CA 1
ATOM 5204 C C . GLY A 1 667 ? -45.607 20.374 -37.571 1.00 43.53 669 GLY A C 1
ATOM 5205 O O . GLY A 1 667 ? -46.038 19.263 -37.886 1.00 50.71 669 GLY A O 1
ATOM 5206 N N . ALA A 1 668 ? -45.296 21.339 -38.418 1.00 38.38 670 ALA A N 1
ATOM 5207 C CA . ALA A 1 668 ? -45.350 21.157 -39.874 1.00 46.01 670 ALA A CA 1
ATOM 5208 C C . ALA A 1 668 ? -44.183 20.270 -40.282 1.00 44.21 670 ALA A C 1
ATOM 5209 O O . ALA A 1 668 ? -43.074 20.470 -39.778 1.00 42.32 670 ALA A O 1
ATOM 5211 N N . THR A 1 669 ? -44.452 19.328 -41.166 1.00 40.88 671 THR A N 1
ATOM 5212 C CA . THR A 1 669 ? -43.356 18.477 -41.644 1.00 42.89 671 THR A CA 1
ATOM 5213 C C . THR A 1 669 ? -42.326 19.315 -42.396 1.00 42.76 671 THR A C 1
ATOM 5214 O O . THR A 1 669 ? -42.721 20.274 -43.065 1.00 40.11 671 THR A O 1
ATOM 5218 N N . GLN A 1 670 ? -41.048 18.999 -42.217 1.00 38.53 672 GLN A N 1
ATOM 5219 C CA . GLN A 1 670 ? -40.003 19.657 -42.979 1.00 34.49 672 GLN A CA 1
ATOM 5220 C C . GLN A 1 670 ? -39.679 18.785 -44.177 1.00 37.93 672 GLN A C 1
ATOM 5221 O O . GLN A 1 670 ? -39.362 17.602 -44.015 1.00 37.00 672 GLN A O 1
ATOM 5227 N N . LEU A 1 671 ? -39.775 19.357 -45.372 1.00 33.58 673 LEU A N 1
ATOM 5228 C CA . LEU A 1 671 ? -39.524 18.619 -46.602 1.00 32.23 673 LEU A CA 1
ATOM 5229 C C . LEU A 1 671 ? -38.380 19.295 -47.339 1.00 34.38 673 LEU A C 1
ATOM 5230 O O . LEU A 1 671 ? -38.516 20.441 -47.797 1.00 30.67 673 LEU A O 1
ATOM 5235 N N . LEU A 1 672 ? -37.254 18.587 -47.426 1.00 30.54 674 LEU A N 1
ATOM 5236 C CA . LEU A 1 672 ? -36.094 19.022 -48.193 1.00 26.49 674 LEU A CA 1
ATOM 5237 C C . LEU A 1 672 ? -36.188 18.411 -49.581 1.00 29.29 674 LEU A C 1
ATOM 5238 O O . LEU A 1 672 ? -36.303 17.191 -49.718 1.00 28.82 674 LEU A O 1
ATOM 5243 N N . ALA A 1 673 ? -36.126 19.254 -50.604 1.00 28.28 675 ALA A N 1
ATOM 5244 C CA . ALA A 1 673 ? -36.120 18.785 -51.980 1.00 31.38 675 ALA A CA 1
ATOM 5245 C C . ALA A 1 673 ? -34.903 19.372 -52.670 1.00 28.77 675 ALA A C 1
ATOM 5246 O O . ALA A 1 673 ? -34.664 20.580 -52.575 1.00 31.75 675 ALA A O 1
ATOM 5248 N N . TYR A 1 674 ? -34.127 18.528 -53.350 1.00 28.26 676 TYR A N 1
ATOM 5249 C CA . TYR A 1 674 ? -32.965 19.029 -54.068 1.00 31.15 676 TYR A CA 1
ATOM 5250 C C . TYR A 1 674 ? -32.781 18.291 -55.385 1.00 33.41 676 TYR A C 1
ATOM 5251 O O . TYR A 1 674 ? -33.090 17.104 -55.513 1.00 34.71 676 TYR A O 1
ATOM 5260 N N . ASN A 1 675 ? -32.262 19.020 -56.361 1.00 34.67 677 ASN A N 1
ATOM 5261 C CA . ASN A 1 675 ? -31.931 18.450 -57.655 1.00 37.21 677 ASN A CA 1
ATOM 5262 C C . ASN A 1 675 ? -30.549 17.804 -57.600 1.00 40.58 677 ASN A C 1
ATOM 5263 O O . ASN A 1 675 ? -29.593 18.395 -57.086 1.00 39.79 677 ASN A O 1
ATOM 5268 N N . ARG A 1 676 ? -30.446 16.583 -58.130 1.00 42.96 678 ARG A N 1
ATOM 5269 C CA . ARG A 1 676 ? -29.222 15.788 -58.075 1.00 37.38 678 ARG A CA 1
ATOM 5270 C C . ARG A 1 676 ? -28.267 16.022 -59.238 1.00 46.70 678 ARG A C 1
ATOM 5271 O O . ARG A 1 676 ? -27.156 15.486 -59.213 1.00 43.23 678 ARG A O 1
ATOM 5279 N N . SER A 1 677 ? -28.671 16.739 -60.278 1.00 47.03 679 SER A N 1
ATOM 5280 C CA . SER A 1 677 ? -27.817 16.828 -61.454 1.00 52.84 679 SER A CA 1
ATOM 5281 C C . SER A 1 677 ? -26.658 17.781 -61.196 1.00 51.34 679 SER A C 1
ATOM 5282 O O . SER A 1 677 ? -26.772 18.744 -60.432 1.00 48.88 679 SER A O 1
ATOM 5285 N N . SER A 1 678 ? -25.520 17.492 -61.827 1.00 59.01 680 SER A N 1
ATOM 5286 C CA . SER A 1 678 ? -24.341 18.322 -61.597 1.00 60.31 680 SER A CA 1
ATOM 5287 C C . SER A 1 678 ? -24.612 19.785 -61.953 1.00 58.86 680 SER A C 1
ATOM 5288 O O . SER A 1 678 ? -24.141 20.696 -61.262 1.00 54.17 680 SER A O 1
ATOM 5291 N N . ASN A 1 679 ? -25.423 20.022 -62.990 1.00 57.83 681 ASN A N 1
ATOM 5292 C CA . ASN A 1 679 ? -25.643 21.339 -63.588 1.00 58.26 681 ASN A CA 1
ATOM 5293 C C . ASN A 1 679 ? -27.046 21.846 -63.236 1.00 58.36 681 ASN A C 1
ATOM 5294 O O . ASN A 1 679 ? -28.044 21.269 -63.680 1.00 63.38 681 ASN A O 1
ATOM 5299 N N . VAL A 1 680 ? -27.140 22.918 -62.444 1.00 51.25 682 VAL A N 1
ATOM 5300 C CA . VAL A 1 680 ? -28.455 23.465 -62.097 1.00 47.98 682 VAL A CA 1
ATOM 5301 C C . VAL A 1 680 ? -28.425 24.990 -62.067 1.00 51.22 682 VAL A C 1
ATOM 5302 O O . VAL A 1 680 ? -27.997 25.588 -61.062 1.00 51.16 682 VAL A O 1
ATOM 5306 N N . PRO A 1 681 ? -28.903 25.658 -63.119 1.00 50.39 683 PRO A N 1
ATOM 5307 C CA . PRO A 1 681 ? -28.934 27.125 -63.111 1.00 52.69 683 PRO A CA 1
ATOM 5308 C C . PRO A 1 681 ? -29.785 27.641 -61.963 1.00 54.79 683 PRO A C 1
ATOM 5309 O O . PRO A 1 681 ? -30.713 26.975 -61.498 1.00 50.37 683 PRO A O 1
ATOM 5313 N N . GLU A 1 682 ? -29.453 28.847 -61.503 1.00 54.64 684 GLU A N 1
ATOM 5314 C CA . GLU A 1 682 ? -30.136 29.395 -60.338 1.00 59.56 684 GLU A CA 1
ATOM 5315 C C . GLU A 1 682 ? -31.616 29.646 -60.614 1.00 61.52 684 GLU A C 1
ATOM 5316 O O . GLU A 1 682 ? -32.439 29.577 -59.692 1.00 57.08 684 GLU A O 1
ATOM 5322 N N . GLU A 1 683 ? -31.977 29.922 -61.865 1.00 60.47 685 GLU A N 1
ATOM 5323 C CA . GLU A 1 683 ? -33.362 30.184 -62.223 1.00 60.33 685 GLU A CA 1
ATOM 5324 C C . GLU A 1 683 ? -34.056 28.959 -62.817 1.00 59.89 685 GLU A C 1
ATOM 5325 O O . GLU A 1 683 ? -35.167 29.088 -63.349 1.00 62.82 685 GLU A O 1
ATOM 5331 N N . LEU A 1 684 ? -33.430 27.779 -62.731 1.00 54.70 686 LEU A N 1
ATOM 5332 C CA . LEU A 1 684 ? -34.071 26.541 -63.162 1.00 51.71 686 LEU A CA 1
ATOM 5333 C C . LEU A 1 684 ? -35.283 26.242 -62.280 1.00 54.99 686 LEU A C 1
ATOM 5334 O O . LEU A 1 684 ? -35.265 26.484 -61.068 1.00 49.55 686 LEU A O 1
ATOM 5339 N N . GLU A 1 685 ? -36.342 25.713 -62.897 1.00 49.49 687 GLU A N 1
ATOM 5340 C CA . GLU A 1 685 ? -37.599 25.431 -62.210 1.00 46.11 687 GLU A CA 1
ATOM 5341 C C . GLU A 1 685 ? -37.713 23.938 -61.923 1.00 46.08 687 GLU A C 1
ATOM 5342 O O . GLU A 1 685 ? -37.449 23.108 -62.800 1.00 43.96 687 GLU A O 1
ATOM 5348 N N . ASN A 1 686 ? -38.106 23.604 -60.693 1.00 41.95 688 ASN A N 1
ATOM 5349 C CA . ASN A 1 686 ? -38.309 22.230 -60.257 1.00 39.83 688 ASN A CA 1
ATOM 5350 C C . ASN A 1 686 ? -39.729 22.072 -59.751 1.00 37.60 688 ASN A C 1
ATOM 5351 O O . ASN A 1 686 ? -40.267 22.984 -59.120 1.00 34.13 688 ASN A O 1
ATOM 5356 N N . ILE A 1 687 ? -40.330 20.914 -60.012 1.00 33.26 689 ILE A N 1
ATOM 5357 C CA . ILE A 1 687 ? -41.725 20.666 -59.658 1.00 37.70 689 ILE A CA 1
ATOM 5358 C C . ILE A 1 687 ? -41.856 19.227 -59.196 1.00 33.51 689 ILE A C 1
ATOM 5359 O O . ILE A 1 687 ? -41.267 18.319 -59.787 1.00 38.32 689 ILE A O 1
ATOM 5364 N N . PHE A 1 688 ? -42.634 19.012 -58.145 1.00 31.54 690 PHE A N 1
ATOM 5365 C CA . PHE A 1 688 ? -42.877 17.653 -57.693 1.00 33.82 690 PHE A CA 1
ATOM 5366 C C . PHE A 1 688 ? -44.179 17.637 -56.916 1.00 37.32 690 PHE A C 1
ATOM 5367 O O . PHE A 1 688 ? -44.711 18.683 -56.531 1.00 34.27 690 PHE A O 1
ATOM 5375 N N . GLU A 1 689 ? -44.680 16.426 -56.692 1.00 39.40 691 GLU A N 1
ATOM 5376 C CA . GLU A 1 689 ? -45.887 16.199 -55.921 1.00 42.22 691 GLU A CA 1
ATOM 5377 C C . GLU A 1 689 ? -45.544 15.404 -54.676 1.00 38.15 691 GLU A C 1
ATOM 5378 O O . GLU A 1 689 ? -44.820 14.409 -54.746 1.00 43.55 691 GLU A O 1
ATOM 5384 N N . TYR A 1 690 ? -46.083 15.839 -53.544 1.00 42.24 692 TYR A N 1
ATOM 5385 C CA . TYR A 1 690 ? -45.914 15.137 -52.281 1.00 41.78 692 TYR A CA 1
ATOM 5386 C C . TYR A 1 690 ? -47.234 15.195 -51.533 1.00 45.63 692 TYR A C 1
ATOM 5387 O O . TYR A 1 690 ? -47.705 16.286 -51.194 1.00 47.83 692 TYR A O 1
ATOM 5396 N N . ASP A 1 691 ? -47.825 14.026 -51.283 1.00 43.55 693 ASP A N 1
ATOM 5397 C CA . ASP A 1 691 ? -49.063 13.906 -50.513 1.00 54.67 693 ASP A CA 1
ATOM 5398 C C . ASP A 1 691 ? -50.189 14.745 -51.118 1.00 49.45 693 ASP A C 1
ATOM 5399 O O . ASP A 1 691 ? -50.872 15.507 -50.432 1.00 51.40 693 ASP A O 1
ATOM 5404 N N . GLY A 1 692 ? -50.370 14.609 -52.430 1.00 46.22 694 GLY A N 1
ATOM 5405 C CA . GLY A 1 692 ? -51.465 15.248 -53.114 1.00 46.41 694 GLY A CA 1
ATOM 5406 C C . GLY A 1 692 ? -51.218 16.676 -53.553 1.00 50.38 694 GLY A C 1
ATOM 5407 O O . GLY A 1 692 ? -51.934 17.163 -54.437 1.00 49.67 694 GLY A O 1
ATOM 5408 N N . ARG A 1 693 ? -50.231 17.361 -52.978 1.00 42.51 695 ARG A N 1
ATOM 5409 C CA . ARG A 1 693 ? -49.970 18.751 -53.323 1.00 41.42 695 ARG A CA 1
ATOM 5410 C C . ARG A 1 693 ? -48.790 18.861 -54.280 1.00 39.35 695 ARG A C 1
ATOM 5411 O O . ARG A 1 693 ? -47.906 18.006 -54.304 1.00 42.08 695 ARG A O 1
ATOM 5419 N N . LYS A 1 694 ? -48.791 19.916 -55.079 1.00 35.74 696 LYS A N 1
ATOM 5420 C CA . LYS A 1 694 ? -47.694 20.180 -55.993 1.00 40.75 696 LYS A CA 1
ATOM 5421 C C . LYS A 1 694 ? -46.830 21.296 -55.429 1.00 38.74 696 LYS A C 1
ATOM 5422 O O . LYS A 1 694 ? -47.340 22.288 -54.899 1.00 34.12 696 LYS A O 1
ATOM 5428 N N . TYR A 1 695 ? -45.518 21.120 -55.547 1.00 38.38 697 TYR A N 1
ATOM 5429 C CA . TYR A 1 695 ? -44.547 22.058 -55.018 1.00 37.11 697 TYR A CA 1
ATOM 5430 C C . TYR A 1 695 ? -43.576 22.442 -56.120 1.00 34.65 697 TYR A C 1
ATOM 5431 O O . TYR A 1 695 ? -43.271 21.643 -57.010 1.00 37.13 697 TYR A O 1
ATOM 5440 N N . GLN A 1 696 ? -43.104 23.680 -56.066 1.00 38.14 698 GLN A N 1
ATOM 5441 C CA . GLN A 1 696 ? -42.126 24.148 -57.032 1.00 38.36 698 GLN A CA 1
ATOM 5442 C C . GLN A 1 696 ? -41.050 24.950 -56.319 1.00 39.08 698 GLN A C 1
ATOM 5443 O O . GLN A 1 696 ? -41.309 25.592 -55.298 1.00 37.84 698 GLN A O 1
ATOM 5449 N N . PHE A 1 697 ? -39.834 24.903 -56.866 1.00 39.68 699 PHE A N 1
ATOM 5450 C CA . PHE A 1 697 ? -38.758 25.734 -56.355 1.00 38.96 699 PHE A CA 1
ATOM 5451 C C . PHE A 1 697 ? -37.776 26.047 -57.469 1.00 40.08 699 PHE A C 1
ATOM 5452 O O . PHE A 1 697 ? -37.628 25.279 -58.423 1.00 41.37 699 PHE A O 1
ATOM 5460 N N . THR A 1 698 ? -37.105 27.188 -57.331 1.00 42.66 700 THR A N 1
ATOM 5461 C CA . THR A 1 698 ? -36.052 27.593 -58.253 1.00 48.03 700 THR A CA 1
ATOM 5462 C C . THR A 1 698 ? -34.703 27.103 -57.743 1.00 47.91 700 THR A C 1
ATOM 5463 O O . THR A 1 698 ? -34.390 27.242 -56.556 1.00 45.65 700 THR A O 1
ATOM 5467 N N . GLY A 1 699 ? -33.913 26.524 -58.642 1.00 46.72 701 GLY A N 1
ATOM 5468 C CA . GLY A 1 699 ? -32.526 26.249 -58.353 1.00 44.78 701 GLY A CA 1
ATOM 5469 C C . GLY A 1 699 ? -32.243 24.918 -57.692 1.00 42.98 701 GLY A C 1
ATOM 5470 O O . GLY A 1 699 ? -32.952 23.927 -57.906 1.00 41.54 701 GLY A O 1
ATOM 5471 N N . ARG A 1 700 ? -31.201 24.913 -56.854 1.00 41.71 702 ARG A N 1
ATOM 5472 C CA . ARG A 1 700 ? -30.591 23.668 -56.397 1.00 36.86 702 ARG A CA 1
ATOM 5473 C C . ARG A 1 700 ? -31.469 22.928 -55.394 1.00 29.11 702 ARG A C 1
ATOM 5474 O O . ARG A 1 700 ? -31.620 21.703 -55.478 1.00 30.95 702 ARG A O 1
ATOM 5482 N N . ALA A 1 701 ? -32.023 23.644 -54.415 1.00 31.77 703 ALA A N 1
ATOM 5483 C CA . ALA A 1 701 ? -32.665 22.997 -53.276 1.00 30.76 703 ALA A CA 1
ATOM 5484 C C . ALA A 1 701 ? -33.609 23.967 -52.595 1.00 32.38 703 ALA A C 1
ATOM 5485 O O . ALA A 1 701 ? -33.443 25.185 -52.671 1.00 36.46 703 ALA A O 1
ATOM 5487 N N . LYS A 1 702 ? -34.565 23.405 -51.868 1.00 33.58 704 LYS A N 1
ATOM 5488 C CA . LYS A 1 702 ? -35.477 24.224 -51.090 1.00 30.56 704 LYS A CA 1
ATOM 5489 C C . LYS A 1 702 ? -36.029 23.378 -49.951 1.00 30.91 704 LYS A C 1
ATOM 5490 O O . LYS A 1 702 ? -36.262 22.177 -50.117 1.00 30.65 704 LYS A O 1
ATOM 5496 N N . LEU A 1 703 ? -36.190 24.007 -48.789 1.00 32.28 705 LEU A N 1
ATOM 5497 C CA . LEU A 1 703 ? -36.828 23.396 -47.630 1.00 34.08 705 LEU A CA 1
ATOM 5498 C C . LEU A 1 703 ? -38.261 23.913 -47.507 1.00 37.39 705 LEU A C 1
ATOM 5499 O O . LEU A 1 703 ? -38.477 25.120 -47.357 1.00 39.33 705 LEU A O 1
ATOM 5504 N N . PHE A 1 704 ? -39.229 23.002 -47.542 1.00 36.72 706 PHE A N 1
ATOM 5505 C CA . PHE A 1 704 ? -40.646 23.352 -47.507 1.00 36.67 706 PHE A CA 1
ATOM 5506 C C . PHE A 1 704 ? -41.242 23.079 -46.133 1.00 37.47 706 PHE A C 1
ATOM 5507 O O . PHE A 1 704 ? -40.913 22.078 -45.492 1.00 36.09 706 PHE A O 1
ATOM 5515 N N . GLN A 1 705 ? -42.154 23.950 -45.704 1.00 40.78 707 GLN A N 1
ATOM 5516 C CA . GLN A 1 705 ? -42.974 23.715 -44.518 1.00 42.76 707 GLN A CA 1
ATOM 5517 C C . GLN A 1 705 ? -44.330 23.180 -44.961 1.00 42.68 707 GLN A C 1
ATOM 5518 O O . GLN A 1 705 ? -45.024 23.831 -45.748 1.00 47.72 707 GLN A O 1
ATOM 5524 N N . ILE A 1 706 ? -44.712 22.002 -44.466 1.00 43.33 708 ILE A N 1
ATOM 5525 C CA . ILE A 1 706 ? -45.966 21.357 -44.864 1.00 46.77 708 ILE A CA 1
ATOM 5526 C C . ILE A 1 706 ? -46.829 21.196 -43.620 1.00 48.40 708 ILE A C 1
ATOM 5527 O O . ILE A 1 706 ? -46.626 20.265 -42.828 1.00 44.63 708 ILE A O 1
ATOM 5532 N N . THR A 1 707 ? -47.816 22.078 -43.467 1.00 45.76 709 THR A N 1
ATOM 5533 C CA . THR A 1 707 ? -48.683 22.071 -42.291 1.00 53.63 709 THR A CA 1
ATOM 5534 C C . THR A 1 707 ? -49.863 21.139 -42.512 1.00 49.80 709 THR A C 1
ATOM 5535 O O . THR A 1 707 ? -50.608 21.308 -43.476 1.00 51.71 709 THR A O 1
ATOM 5539 N N . HIS B 1 1 ? -49.371 44.230 -0.499 1.00 47.92 3 HIS B N 1
ATOM 5540 C CA . HIS B 1 1 ? -49.497 43.004 0.324 1.00 40.85 3 HIS B CA 1
ATOM 5541 C C . HIS B 1 1 ? -48.206 42.235 0.345 1.00 40.25 3 HIS B C 1
ATOM 5542 O O . HIS B 1 1 ? -48.211 41.213 1.040 1.00 49.63 3 HIS B O 1
ATOM 5549 N N . PRO B 1 2 ? -47.090 42.594 -0.330 1.00 42.46 4 PRO B N 1
ATOM 5550 C CA . PRO B 1 2 ? -45.967 41.692 -0.304 1.00 36.43 4 PRO B CA 1
ATOM 5551 C C . PRO B 1 2 ? -45.491 41.696 1.157 1.00 34.61 4 PRO B C 1
ATOM 5552 O O . PRO B 1 2 ? -45.280 42.748 1.655 1.00 33.34 4 PRO B O 1
ATOM 5556 N N . ASN B 1 3 ? -45.348 40.529 1.790 1.00 34.51 5 ASN B N 1
ATOM 5557 C CA . ASN B 1 3 ? -44.760 40.440 3.162 1.00 37.46 5 ASN B CA 1
ATOM 5558 C C . ASN B 1 3 ? -44.168 39.050 3.420 1.00 35.86 5 ASN B C 1
ATOM 5559 O O . ASN B 1 3 ? -44.478 38.457 4.445 1.00 37.28 5 ASN B O 1
ATOM 5564 N N . LEU B 1 4 ? -43.353 38.557 2.506 1.00 33.80 6 LEU B N 1
ATOM 5565 C CA . LEU B 1 4 ? -42.667 37.271 2.730 1.00 29.69 6 LEU B CA 1
ATOM 5566 C C . LEU B 1 4 ? -41.162 37.523 2.646 1.00 36.46 6 LEU B C 1
ATOM 5567 O O . LEU B 1 4 ? -40.592 37.977 3.643 1.00 35.34 6 LEU B O 1
ATOM 5572 N N . VAL B 1 5 ? -40.542 37.230 1.505 1.00 30.62 7 VAL B N 1
ATOM 5573 C CA . VAL B 1 5 ? -39.118 37.601 1.315 1.00 31.30 7 VAL B CA 1
ATOM 5574 C C . VAL B 1 5 ? -39.143 39.083 0.965 1.00 36.06 7 VAL B C 1
ATOM 5575 O O . VAL B 1 5 ? -38.345 39.846 1.518 1.00 35.19 7 VAL B O 1
ATOM 5579 N N . ILE B 1 6 ? -40.065 39.446 0.084 1.00 31.63 8 ILE B N 1
ATOM 5580 C CA . ILE B 1 6 ? -40.207 40.865 -0.329 1.00 33.27 8 ILE B CA 1
ATOM 5581 C C . ILE B 1 6 ? -41.336 41.501 0.474 1.00 32.94 8 ILE B C 1
ATOM 5582 O O . ILE B 1 6 ? -42.379 40.868 0.632 1.00 33.24 8 ILE B O 1
ATOM 5587 N N . ASP B 1 7 ? -41.097 42.702 0.972 1.00 39.24 9 ASP B N 1
ATOM 5588 C CA . ASP B 1 7 ? -42.132 43.480 1.696 1.00 37.42 9 ASP B CA 1
ATOM 5589 C C . ASP B 1 7 ? -42.385 44.777 0.928 1.00 36.52 9 ASP B C 1
ATOM 5590 O O . ASP B 1 7 ? -41.683 45.034 -0.041 1.00 32.59 9 ASP B O 1
ATOM 5595 N N . ALA B 1 8 ? -43.366 45.562 1.358 1.00 31.96 10 ALA B N 1
ATOM 5596 C CA . ALA B 1 8 ? -43.740 46.806 0.649 1.00 37.34 10 ALA B CA 1
ATOM 5597 C C . ALA B 1 8 ? -42.570 47.778 0.601 1.00 29.73 10 ALA B C 1
ATOM 5598 O O . ALA B 1 8 ? -42.445 48.508 -0.368 1.00 33.49 10 ALA B O 1
ATOM 5600 N N . ALA B 1 9 ? -41.778 47.798 1.661 1.00 34.45 11 ALA B N 1
ATOM 5601 C CA . ALA B 1 9 ? -40.602 48.685 1.736 1.00 37.84 11 ALA B CA 1
ATOM 5602 C C . ALA B 1 9 ? -39.631 48.331 0.612 1.00 32.83 11 ALA B C 1
ATOM 5603 O O . ALA B 1 9 ? -39.124 49.234 -0.031 1.00 34.91 11 ALA B O 1
ATOM 5605 N N . ASP B 1 10 ? -39.438 47.036 0.380 1.00 38.27 12 ASP B N 1
ATOM 5606 C CA . ASP B 1 10 ? -38.547 46.575 -0.710 1.00 33.44 12 ASP B CA 1
ATOM 5607 C C . ASP B 1 10 ? -39.117 47.064 -2.043 1.00 38.98 12 ASP B C 1
ATOM 5608 O O . ASP B 1 10 ? -38.327 47.500 -2.855 1.00 36.67 12 ASP B O 1
ATOM 5613 N N . VAL B 1 11 ? -40.442 46.993 -2.230 1.00 35.15 13 VAL B N 1
ATOM 5614 C CA . VAL B 1 11 ? -41.073 47.393 -3.526 1.00 33.70 13 VAL B CA 1
ATOM 5615 C C . VAL B 1 11 ? -40.834 48.881 -3.774 1.00 36.71 13 VAL B C 1
ATOM 5616 O O . VAL B 1 11 ? -40.406 49.219 -4.865 1.00 35.58 13 VAL B O 1
ATOM 5620 N N . ASP B 1 12 ? -41.023 49.699 -2.746 1.00 42.27 14 ASP B N 1
ATOM 5621 C CA . ASP B 1 12 ? -40.847 51.165 -2.869 1.00 42.62 14 ASP B CA 1
ATOM 5622 C C . ASP B 1 12 ? -39.390 51.474 -3.216 1.00 39.09 14 ASP B C 1
ATOM 5623 O O . ASP B 1 12 ? -39.161 52.281 -4.108 1.00 44.00 14 ASP B O 1
ATOM 5628 N N . ALA B 1 13 ? -38.461 50.781 -2.572 1.00 38.10 15 ALA B N 1
ATOM 5629 C CA . ALA B 1 13 ? -37.026 50.974 -2.859 1.00 37.17 15 ALA B CA 1
ATOM 5630 C C . ALA B 1 13 ? -36.737 50.569 -4.302 1.00 35.00 15 ALA B C 1
ATOM 5631 O O . ALA B 1 13 ? -36.002 51.265 -4.976 1.00 32.72 15 ALA B O 1
ATOM 5633 N N . MET B 1 14 ? -37.319 49.458 -4.732 1.00 32.78 16 MET B N 1
ATOM 5634 C CA . MET B 1 14 ? -37.096 48.953 -6.102 1.00 34.11 16 MET B CA 1
ATOM 5635 C C . MET B 1 14 ? -37.672 49.944 -7.117 1.00 38.29 16 MET B C 1
ATOM 5636 O O . MET B 1 14 ? -37.041 50.162 -8.138 1.00 32.23 16 MET B O 1
ATOM 5641 N N . GLN B 1 15 ? -38.827 50.523 -6.809 1.00 35.63 17 GLN B N 1
ATOM 5642 C CA . GLN B 1 15 ? -39.497 51.446 -7.755 1.00 38.99 17 GLN B CA 1
ATOM 5643 C C . GLN B 1 15 ? -38.605 52.665 -8.021 1.00 39.89 17 GLN B C 1
ATOM 5644 O O . GLN B 1 15 ? -38.529 53.102 -9.163 1.00 37.18 17 GLN B O 1
ATOM 5650 N N . GLY B 1 16 ? -37.981 53.193 -6.975 1.00 35.02 18 GLY B N 1
ATOM 5651 C CA . GLY B 1 16 ? -37.059 54.328 -7.149 1.00 44.06 18 GLY B CA 1
ATOM 5652 C C . GLY B 1 16 ? -35.812 53.954 -7.919 1.00 47.04 18 GLY B C 1
ATOM 5653 O O . GLY B 1 16 ? -35.391 54.742 -8.761 1.00 50.10 18 GLY B O 1
ATOM 5654 N N . ALA B 1 17 ? -35.246 52.787 -7.631 1.00 42.99 19 ALA B N 1
ATOM 5655 C CA . ALA B 1 17 ? -33.992 52.325 -8.268 1.00 42.08 19 ALA B CA 1
ATOM 5656 C C . ALA B 1 17 ? -34.158 51.996 -9.751 1.00 40.12 19 ALA B C 1
ATOM 5657 O O . ALA B 1 17 ? -33.194 52.159 -10.485 1.00 42.03 19 ALA B O 1
ATOM 5659 N N . VAL B 1 18 ? -35.331 51.548 -10.162 1.00 40.98 20 VAL B N 1
ATOM 5660 C CA . VAL B 1 18 ? -35.564 51.057 -11.555 1.00 42.26 20 VAL B CA 1
ATOM 5661 C C . VAL B 1 18 ? -35.316 52.142 -12.603 1.00 44.26 20 VAL B C 1
ATOM 5662 O O . VAL B 1 18 ? -34.929 51.792 -13.706 1.00 48.97 20 VAL B O 1
ATOM 5666 N N . ALA B 1 19 ? -35.490 53.404 -12.258 1.00 46.53 21 ALA B N 1
ATOM 5667 C CA . ALA B 1 19 ? -35.366 54.497 -13.251 1.00 53.09 21 ALA B CA 1
ATOM 5668 C C . ALA B 1 19 ? -34.052 55.250 -13.085 1.00 57.62 21 ALA B C 1
ATOM 5669 O O . ALA B 1 19 ? -34.095 56.476 -13.127 1.00 62.14 21 ALA B O 1
ATOM 5671 N N . LYS B 1 20 ? -32.993 54.558 -12.699 1.00 56.90 22 LYS B N 1
ATOM 5672 C CA . LYS B 1 20 ? -31.651 55.166 -12.652 1.00 57.69 22 LYS B CA 1
ATOM 5673 C C . LYS B 1 20 ? -30.686 54.173 -13.299 1.00 55.61 22 LYS B C 1
ATOM 5674 O O . LYS B 1 20 ? -30.731 53.008 -12.905 1.00 53.93 22 LYS B O 1
ATOM 5680 N N . PRO B 1 21 ? -29.793 54.578 -14.222 1.00 54.84 23 PRO B N 1
ATOM 5681 C CA . PRO B 1 21 ? -28.885 53.633 -14.822 1.00 54.08 23 PRO B CA 1
ATOM 5682 C C . PRO B 1 21 ? -28.053 52.905 -13.759 1.00 51.76 23 PRO B C 1
ATOM 5683 O O . PRO B 1 21 ? -27.642 53.508 -12.793 1.00 51.87 23 PRO B O 1
ATOM 5687 N N . GLY B 1 22 ? -27.900 51.605 -13.941 1.00 44.14 24 GLY B N 1
ATOM 5688 C CA . GLY B 1 22 ? -27.185 50.779 -12.964 1.00 43.18 24 GLY B CA 1
ATOM 5689 C C . GLY B 1 22 ? -27.480 49.317 -13.217 1.00 40.37 24 GLY B C 1
ATOM 5690 O O . GLY B 1 22 ? -28.267 49.015 -14.112 1.00 33.40 24 GLY B O 1
ATOM 5691 N N . ARG B 1 23 ? -26.892 48.448 -12.409 1.00 38.55 25 ARG B N 1
ATOM 5692 C CA . ARG B 1 23 ? -27.170 47.008 -12.542 1.00 35.79 25 ARG B CA 1
ATOM 5693 C C . ARG B 1 23 ? -28.655 46.727 -12.285 1.00 30.52 25 ARG B C 1
ATOM 5694 O O . ARG B 1 23 ? -29.199 45.902 -12.994 1.00 29.85 25 ARG B O 1
ATOM 5702 N N . PHE B 1 24 ? -29.260 47.374 -11.293 1.00 30.42 26 PHE B N 1
ATOM 5703 C CA . PHE B 1 24 ? -30.656 47.013 -10.943 1.00 30.22 26 PHE B CA 1
ATOM 5704 C C . PHE B 1 24 ? -31.594 47.303 -12.106 1.00 31.08 26 PHE B C 1
ATOM 5705 O O . PHE B 1 24 ? -32.411 46.463 -12.434 1.00 30.32 26 PHE B O 1
ATOM 5713 N N . ARG B 1 25 ? -31.434 48.471 -12.698 1.00 34.30 27 ARG B N 1
ATOM 5714 C CA . ARG B 1 25 ? -32.320 48.861 -13.812 1.00 34.70 27 ARG B CA 1
ATOM 5715 C C . ARG B 1 25 ? -32.145 47.871 -14.958 1.00 31.30 27 ARG B C 1
ATOM 5716 O O . ARG B 1 25 ? -33.142 47.428 -15.496 1.00 33.72 27 ARG B O 1
ATOM 5724 N N . SER B 1 26 ? -30.908 47.529 -15.271 1.00 32.93 28 SER B N 1
ATOM 5725 C CA . SER B 1 26 ? -30.645 46.633 -16.414 1.00 31.79 28 SER B CA 1
ATOM 5726 C C . SER B 1 26 ? -31.241 45.242 -16.142 1.00 31.84 28 SER B C 1
ATOM 5727 O O . SER B 1 26 ? -31.829 44.673 -17.039 1.00 28.82 28 SER B O 1
ATOM 5730 N N . ALA B 1 27 ? -31.126 44.745 -14.913 1.00 29.24 29 ALA B N 1
ATOM 5731 C CA . ALA B 1 27 ? -31.759 43.457 -14.558 1.00 26.04 29 ALA B CA 1
ATOM 5732 C C . ALA B 1 27 ? -33.281 43.587 -14.688 1.00 26.81 29 ALA B C 1
ATOM 5733 O O . ALA B 1 27 ? -33.897 42.663 -15.166 1.00 28.24 29 ALA B O 1
ATOM 5735 N N . PHE B 1 28 ? -33.831 44.721 -14.275 1.00 24.69 30 PHE B N 1
ATOM 5736 C CA . PHE B 1 28 ? -35.286 44.949 -14.352 1.00 24.81 30 PHE B CA 1
ATOM 5737 C C . PHE B 1 28 ? -35.752 44.912 -15.806 1.00 27.70 30 PHE B C 1
ATOM 5738 O O . PHE B 1 28 ? -36.711 44.232 -16.089 1.00 27.38 30 PHE B O 1
ATOM 5746 N N . LEU B 1 29 ? -35.033 45.600 -16.681 1.00 29.44 31 LEU B N 1
ATOM 5747 C CA . LEU B 1 29 ? -35.407 45.661 -18.109 1.00 27.96 31 LEU B CA 1
ATOM 5748 C C . LEU B 1 29 ? -35.321 44.263 -18.725 1.00 29.32 31 LEU B C 1
ATOM 5749 O O . LEU B 1 29 ? -36.187 43.915 -19.493 1.00 27.71 31 LEU B O 1
ATOM 5754 N N . ALA B 1 30 ? -34.292 43.513 -18.361 1.00 27.26 32 ALA B N 1
ATOM 5755 C CA . ALA B 1 30 ? -34.132 42.135 -18.872 1.00 29.76 32 ALA B CA 1
ATOM 5756 C C . ALA B 1 30 ? -35.277 41.216 -18.401 1.00 26.94 32 ALA B C 1
ATOM 5757 O O . ALA B 1 30 ? -35.794 40.476 -19.220 1.00 24.53 32 ALA B O 1
ATOM 5759 N N . SER B 1 31 ? -35.656 41.301 -17.124 1.00 27.96 33 SER B N 1
ATOM 5760 C CA . SER B 1 31 ? -36.789 40.493 -16.607 1.00 26.22 33 SER B CA 1
ATOM 5761 C C . SER B 1 31 ? -38.058 40.933 -17.319 1.00 26.84 33 SER B C 1
ATOM 5762 O O . SER B 1 31 ? -38.789 40.078 -17.762 1.00 32.13 33 SER B O 1
ATOM 5765 N N . LYS B 1 32 ? -38.248 42.231 -17.447 1.00 25.87 34 LYS B N 1
ATOM 5766 C CA . LYS B 1 32 ? -39.472 42.763 -18.087 1.00 27.13 34 LYS B CA 1
ATOM 5767 C C . LYS B 1 32 ? -39.547 42.280 -19.542 1.00 30.49 34 LYS B C 1
ATOM 5768 O O . LYS B 1 32 ? -40.607 41.859 -19.954 1.00 26.92 34 LYS B O 1
ATOM 5774 N N . SER B 1 33 ? -38.426 42.308 -20.262 1.00 28.14 35 SER B N 1
ATOM 5775 C CA . SER B 1 33 ? -38.467 41.870 -21.667 1.00 24.82 35 SER B CA 1
ATOM 5776 C C . SER B 1 33 ? -38.879 40.410 -21.712 1.00 27.53 35 SER B C 1
ATOM 5777 O O . SER B 1 33 ? -39.757 40.069 -22.481 1.00 26.69 35 SER B O 1
ATOM 5780 N N . ALA B 1 34 ? -38.255 39.605 -20.872 1.00 25.75 36 ALA B N 1
ATOM 5781 C CA . ALA B 1 34 ? -38.527 38.153 -20.872 1.00 27.10 36 ALA B CA 1
ATOM 5782 C C . ALA B 1 34 ? -39.974 37.857 -20.487 1.00 24.46 36 ALA B C 1
ATOM 5783 O O . ALA B 1 34 ? -40.610 37.064 -21.144 1.00 23.29 36 ALA B O 1
ATOM 5785 N N . VAL B 1 35 ? -40.452 38.511 -19.443 1.00 25.41 37 VAL B N 1
ATOM 5786 C CA . VAL B 1 35 ? -41.843 38.276 -18.980 1.00 23.19 37 VAL B CA 1
ATOM 5787 C C . VAL B 1 35 ? -42.833 38.774 -20.043 1.00 25.92 37 VAL B C 1
ATOM 5788 O O . VAL B 1 35 ? -43.734 38.046 -20.379 1.00 25.30 37 VAL B O 1
ATOM 5792 N N . ASP B 1 36 ? -42.568 39.931 -20.646 1.00 27.91 38 ASP B N 1
ATOM 5793 C CA . ASP B 1 36 ? -43.461 40.495 -21.698 1.00 26.09 38 ASP B CA 1
ATOM 5794 C C . ASP B 1 36 ? -43.574 39.509 -22.866 1.00 28.31 38 ASP B C 1
ATOM 5795 O O . ASP B 1 36 ? -44.669 39.340 -23.390 1.00 29.80 38 ASP B O 1
ATOM 5800 N N . HIS B 1 37 ? -42.464 38.891 -23.243 1.00 28.60 39 HIS B N 1
ATOM 5801 C CA . HIS B 1 37 ? -42.473 37.897 -24.342 1.00 29.60 39 HIS B CA 1
ATOM 5802 C C . HIS B 1 37 ? -43.275 36.677 -23.916 1.00 33.57 39 HIS B C 1
ATOM 5803 O O . HIS B 1 37 ? -44.080 36.191 -24.701 1.00 31.53 39 HIS B O 1
ATOM 5810 N N . ALA B 1 38 ? -43.056 36.228 -22.688 1.00 28.57 40 ALA B N 1
ATOM 5811 C CA . ALA B 1 38 ? -43.755 35.044 -22.166 1.00 28.45 40 ALA B CA 1
ATOM 5812 C C . ALA B 1 38 ? -45.256 35.311 -22.111 1.00 28.64 40 ALA B C 1
ATOM 5813 O O . ALA B 1 38 ? -46.017 34.400 -22.372 1.00 38.27 40 ALA B O 1
ATOM 5815 N N . LEU B 1 39 ? -45.649 36.536 -21.825 1.00 28.33 41 LEU B N 1
ATOM 5816 C CA . LEU B 1 39 ? -47.081 36.891 -21.768 1.00 30.91 41 LEU B CA 1
ATOM 5817 C C . LEU B 1 39 ? -47.738 36.722 -23.143 1.00 35.68 41 LEU B C 1
ATOM 5818 O O . LEU B 1 39 ? -48.960 36.622 -23.180 1.00 35.82 41 LEU B O 1
ATOM 5823 N N . GLN B 1 40 ? -46.965 36.775 -24.225 1.00 32.73 42 GLN B N 1
ATOM 5824 C CA . GLN B 1 40 ? -47.508 36.571 -25.596 1.00 32.41 42 GLN B CA 1
ATOM 5825 C C . GLN B 1 40 ? -47.983 35.133 -25.808 1.00 37.26 42 GLN B C 1
ATOM 5826 O O . GLN B 1 40 ? -48.785 34.912 -26.703 1.00 34.79 42 GLN B O 1
ATOM 5832 N N . VAL B 1 41 ? -47.441 34.190 -25.057 1.00 35.20 43 VAL B N 1
ATOM 5833 C CA . VAL B 1 41 ? -47.775 32.761 -25.264 1.00 34.46 43 VAL B CA 1
ATOM 5834 C C . VAL B 1 41 ? -48.965 32.396 -24.385 1.00 36.97 43 VAL B C 1
ATOM 5835 O O . VAL B 1 41 ? -48.998 32.834 -23.238 1.00 40.14 43 VAL B O 1
ATOM 5839 N N . PRO B 1 42 ? -49.929 31.606 -24.862 1.00 30.05 44 PRO B N 1
ATOM 5840 C CA . PRO B 1 42 ? -50.993 31.158 -24.000 1.00 35.89 44 PRO B CA 1
ATOM 5841 C C . PRO B 1 42 ? -50.537 30.335 -22.779 1.00 34.04 44 PRO B C 1
ATOM 5842 O O . PRO B 1 42 ? -49.559 29.653 -22.841 1.00 31.76 44 PRO B O 1
ATOM 5846 N N . LEU B 1 43 ? -51.292 30.450 -21.694 1.00 35.09 45 LEU B N 1
ATOM 5847 C CA . LEU B 1 43 ? -50.983 29.695 -20.457 1.00 37.45 45 LEU B CA 1
ATOM 5848 C C . LEU B 1 43 ? -51.038 28.199 -20.719 1.00 33.93 45 LEU B C 1
ATOM 5849 O O . LEU B 1 43 ? -51.824 27.752 -21.538 1.00 31.91 45 LEU B O 1
ATOM 5854 N N . ALA B 1 44 ? -50.140 27.492 -20.064 1.00 33.10 46 ALA B N 1
ATOM 5855 C CA . ALA B 1 44 ? -50.121 26.032 -20.171 1.00 30.77 46 ALA B CA 1
ATOM 5856 C C . ALA B 1 44 ? -50.082 25.474 -18.752 1.00 29.93 46 ALA B C 1
ATOM 5857 O O . ALA B 1 44 ? -49.022 25.545 -18.136 1.00 24.33 46 ALA B O 1
ATOM 5859 N N . VAL B 1 45 ? -51.212 24.935 -18.300 1.00 29.66 47 VAL B N 1
ATOM 5860 C CA . VAL B 1 45 ? -51.327 24.305 -16.962 1.00 28.65 47 VAL B CA 1
ATOM 5861 C C . VAL B 1 45 ? -51.801 22.897 -17.290 1.00 31.12 47 VAL B C 1
ATOM 5862 O O . VAL B 1 45 ? -52.989 22.615 -17.187 1.00 29.29 47 VAL B O 1
ATOM 5866 N N . PRO B 1 46 ? -50.880 22.033 -17.750 1.00 33.45 48 PRO B N 1
ATOM 5867 C CA . PRO B 1 46 ? -51.256 20.709 -18.200 1.00 35.39 48 PRO B CA 1
ATOM 5868 C C . PRO B 1 46 ? -51.604 19.645 -17.158 1.00 34.14 48 PRO B C 1
ATOM 5869 O O . PRO B 1 46 ? -51.146 19.730 -16.070 1.00 29.81 48 PRO B O 1
ATOM 5873 N N . VAL B 1 47 ? -52.423 18.673 -17.558 1.00 34.66 49 VAL B N 1
ATOM 5874 C CA . VAL B 1 47 ? -52.701 17.541 -16.644 1.00 31.59 49 VAL B CA 1
ATOM 5875 C C . VAL B 1 47 ? -51.354 16.855 -16.447 1.00 33.83 49 VAL B C 1
ATOM 5876 O O . VAL B 1 47 ? -50.690 16.584 -17.441 1.00 31.40 49 VAL B O 1
ATOM 5880 N N . PRO B 1 48 ? -50.927 16.585 -15.206 1.00 31.71 50 PRO B N 1
ATOM 5881 C CA . PRO B 1 48 ? -49.598 16.032 -14.999 1.00 34.99 50 PRO B CA 1
ATOM 5882 C C . PRO B 1 48 ? -49.436 14.580 -15.483 1.00 36.61 50 PRO B C 1
ATOM 5883 O O . PRO B 1 48 ? -50.076 13.722 -14.954 1.00 38.65 50 PRO B O 1
ATOM 5887 N N . THR B 1 49 ? -48.540 14.357 -16.444 1.00 32.75 51 THR B N 1
ATOM 5888 C CA . THR B 1 49 ? -48.333 12.992 -16.995 1.00 33.23 51 THR B CA 1
ATOM 5889 C C . THR B 1 49 ? -46.855 12.590 -17.096 1.00 38.07 51 THR B C 1
ATOM 5890 O O . THR B 1 49 ? -46.593 11.421 -17.365 1.00 38.81 51 THR B O 1
ATOM 5894 N N . ASP B 1 50 ? -45.927 13.510 -16.910 1.00 34.54 52 ASP B N 1
ATOM 5895 C CA . ASP B 1 50 ? -44.503 13.195 -17.158 1.00 34.06 52 ASP B CA 1
ATOM 5896 C C . ASP B 1 50 ? -43.666 13.235 -15.884 1.00 34.51 52 ASP B C 1
ATOM 5897 O O . ASP B 1 50 ? -43.997 13.981 -14.982 1.00 30.81 52 ASP B O 1
ATOM 5902 N N . ALA B 1 51 ? -42.598 12.445 -15.879 1.00 35.13 53 ALA B N 1
ATOM 5903 C CA . ALA B 1 51 ? -41.675 12.424 -14.732 1.00 34.50 53 ALA B CA 1
ATOM 5904 C C . ALA B 1 51 ? -40.586 13.477 -14.896 1.00 29.30 53 ALA B C 1
ATOM 5905 O O . ALA B 1 51 ? -40.701 14.306 -15.783 1.00 32.40 53 ALA B O 1
ATOM 5907 N N . GLY B 1 52 ? -39.547 13.386 -14.078 1.00 32.05 54 GLY B N 1
ATOM 5908 C CA . GLY B 1 52 ? -38.518 14.432 -14.080 1.00 29.23 54 GLY B CA 1
ATOM 5909 C C . GLY B 1 52 ? -37.932 14.675 -15.445 1.00 30.32 54 GLY B C 1
ATOM 5910 O O . GLY B 1 52 ? -37.536 13.711 -16.063 1.00 29.88 54 GLY B O 1
ATOM 5911 N N . GLY B 1 53 ? -37.885 15.935 -15.868 1.00 29.45 55 GLY B N 1
ATOM 5912 C CA . GLY B 1 53 ? -37.339 16.334 -17.178 1.00 28.08 55 GLY B CA 1
ATOM 5913 C C . GLY B 1 53 ? -38.355 16.235 -18.297 1.00 28.71 55 GLY B C 1
ATOM 5914 O O . GLY B 1 53 ? -38.034 16.671 -19.391 1.00 28.86 55 GLY B O 1
ATOM 5915 N N . GLY B 1 54 ? -39.525 15.690 -18.002 1.00 28.37 56 GLY B N 1
ATOM 5916 C CA . GLY B 1 54 ? -40.619 15.586 -18.979 1.00 33.56 56 GLY B CA 1
ATOM 5917 C C . GLY B 1 54 ? -41.369 16.889 -19.167 1.00 32.33 56 GLY B C 1
ATOM 5918 O O . GLY B 1 54 ? -41.170 17.789 -18.363 1.00 30.15 56 GLY B O 1
ATOM 5919 N N . TYR B 1 55 ? -42.213 16.973 -20.191 1.00 27.43 57 TYR B N 1
ATOM 5920 C CA . TYR B 1 55 ? -42.867 18.269 -20.508 1.00 31.17 57 TYR B CA 1
ATOM 5921 C C . TYR B 1 55 ? -43.734 18.820 -19.362 1.00 24.93 57 TYR B C 1
ATOM 5922 O O . TYR B 1 55 ? -43.550 19.962 -19.022 1.00 26.96 57 TYR B O 1
ATOM 5931 N N . THR B 1 56 ? -44.612 18.012 -18.774 1.00 26.76 58 THR B N 1
ATOM 5932 C CA . THR B 1 56 ? -45.542 18.498 -17.721 1.00 26.15 58 THR B CA 1
ATOM 5933 C C . THR B 1 56 ? -44.768 18.965 -16.484 1.00 27.28 58 THR B C 1
ATOM 5934 O O . THR B 1 56 ? -45.138 19.974 -15.905 1.00 27.47 58 THR B O 1
ATOM 5938 N N . HIS B 1 57 ? -43.733 18.235 -16.109 1.00 28.96 59 HIS B N 1
ATOM 5939 C CA . HIS B 1 57 ? -42.895 18.596 -14.942 1.00 24.33 59 HIS B CA 1
ATOM 5940 C C . HIS B 1 57 ? -42.177 19.923 -15.199 1.00 25.67 59 HIS B C 1
ATOM 5941 O O . HIS B 1 57 ? -42.257 20.797 -14.366 1.00 26.39 59 HIS B O 1
ATOM 5948 N N . GLU B 1 58 ? -41.541 20.058 -16.349 1.00 25.33 60 GLU B N 1
ATOM 5949 C CA . GLU B 1 58 ? -40.778 21.279 -16.703 1.00 23.86 60 GLU B CA 1
ATOM 5950 C C . GLU B 1 58 ? -41.713 22.483 -16.922 1.00 25.59 60 GLU B C 1
ATOM 5951 O O . GLU B 1 58 ? -41.312 23.590 -16.603 1.00 24.57 60 GLU B O 1
ATOM 5957 N N . GLN B 1 59 ? -42.886 22.251 -17.500 1.00 21.83 61 GLN B N 1
ATOM 5958 C CA . GLN B 1 59 ? -43.886 23.327 -17.707 1.00 23.87 61 GLN B CA 1
ATOM 5959 C C . GLN B 1 59 ? -44.378 23.849 -16.356 1.00 22.51 61 GLN B C 1
ATOM 5960 O O . GLN B 1 59 ? -44.485 25.033 -16.215 1.00 22.79 61 GLN B O 1
ATOM 5966 N N . HIS B 1 60 ? -44.659 22.946 -15.421 1.00 24.91 62 HIS B N 1
ATOM 5967 C CA . HIS B 1 60 ? -45.122 23.322 -14.058 1.00 21.93 62 HIS B CA 1
ATOM 5968 C C . HIS B 1 60 ? -44.020 24.099 -13.344 1.00 24.09 62 HIS B C 1
ATOM 5969 O O . HIS B 1 60 ? -44.352 25.021 -12.635 1.00 23.82 62 HIS B O 1
ATOM 5976 N N . LYS B 1 61 ? -42.768 23.694 -13.539 1.00 21.63 63 LYS B N 1
ATOM 5977 C CA . LYS B 1 61 ? -41.614 24.429 -12.965 1.00 23.68 63 LYS B CA 1
ATOM 5978 C C . LYS B 1 61 ? -41.521 25.813 -13.595 1.00 24.29 63 LYS B C 1
ATOM 5979 O O . LYS B 1 61 ? -41.383 26.769 -12.864 1.00 22.21 63 LYS B O 1
ATOM 5985 N N . LYS B 1 62 ? -41.680 25.886 -14.910 1.00 20.97 64 LYS B N 1
ATOM 5986 C CA . LYS B 1 62 ? -41.634 27.172 -15.643 1.00 24.39 64 LYS B CA 1
ATOM 5987 C C . LYS B 1 62 ? -42.772 28.060 -15.128 1.00 23.90 64 LYS B C 1
ATOM 5988 O O . LYS B 1 62 ? -42.564 29.242 -14.998 1.00 22.33 64 LYS B O 1
ATOM 5994 N N . ASN B 1 63 ? -43.909 27.449 -14.831 1.00 19.62 65 ASN B N 1
ATOM 5995 C CA . ASN B 1 63 ? -45.079 28.204 -14.336 1.00 20.17 65 ASN B CA 1
ATOM 5996 C C . ASN B 1 63 ? -44.760 28.898 -12.997 1.00 22.32 65 ASN B C 1
ATOM 5997 O O . ASN B 1 63 ? -45.038 30.068 -12.885 1.00 21.09 65 ASN B O 1
ATOM 6002 N N . TYR B 1 64 ? -44.151 28.184 -12.054 1.00 22.40 66 TYR B N 1
ATOM 6003 C CA . TYR B 1 64 ? -43.881 28.803 -10.732 1.00 25.38 66 TYR B CA 1
ATOM 6004 C C . TYR B 1 64 ? -42.891 29.953 -10.908 1.00 23.67 66 TYR B C 1
ATOM 6005 O O . TYR B 1 64 ? -43.044 30.981 -10.276 1.00 20.36 66 TYR B O 1
ATOM 6014 N N . GLN B 1 65 ? -41.910 29.727 -11.764 1.00 21.47 67 GLN B N 1
ATOM 6015 C CA . GLN B 1 65 ? -40.911 30.785 -12.027 1.00 24.23 67 GLN B CA 1
ATOM 6016 C C . GLN B 1 65 ? -41.572 32.006 -12.684 1.00 24.59 67 GLN B C 1
ATOM 6017 O O . GLN B 1 65 ? -41.320 33.106 -12.223 1.00 25.69 67 GLN B O 1
ATOM 6023 N N . LEU B 1 66 ? -42.416 31.800 -13.686 1.00 21.57 68 LEU B N 1
ATOM 6024 C CA . LEU B 1 66 ? -43.093 32.932 -14.358 1.00 23.21 68 LEU B CA 1
ATOM 6025 C C . LEU B 1 66 ? -44.041 33.649 -13.388 1.00 26.26 68 LEU B C 1
ATOM 6026 O O . LEU B 1 66 ? -44.068 34.859 -13.389 1.00 23.28 68 LEU B O 1
ATOM 6031 N N . MET B 1 67 ? -44.769 32.883 -12.595 1.00 23.28 69 MET B N 1
ATOM 6032 C CA . MET B 1 67 ? -45.731 33.491 -11.662 1.00 23.25 69 MET B CA 1
ATOM 6033 C C . MET B 1 67 ? -44.967 34.369 -10.660 1.00 24.31 69 MET B C 1
ATOM 6034 O O . MET B 1 67 ? -45.393 35.487 -10.411 1.00 23.66 69 MET B O 1
ATOM 6039 N N . TYR B 1 68 ? -43.838 33.885 -10.160 1.00 20.39 70 TYR B N 1
ATOM 6040 C CA . TYR B 1 68 ? -43.025 34.709 -9.236 1.00 23.73 70 TYR B CA 1
ATOM 6041 C C . TYR B 1 68 ? -42.489 35.953 -9.939 1.00 24.57 70 TYR B C 1
ATOM 6042 O O . TYR B 1 68 ? -42.683 37.036 -9.419 1.00 22.04 70 TYR B O 1
ATOM 6051 N N . ASN B 1 69 ? -41.914 35.776 -11.125 1.00 21.48 71 ASN B N 1
ATOM 6052 C CA . ASN B 1 69 ? -41.280 36.911 -11.849 1.00 22.72 71 ASN B CA 1
ATOM 6053 C C . ASN B 1 69 ? -42.307 37.978 -12.232 1.00 21.60 71 ASN B C 1
ATOM 6054 O O . ASN B 1 69 ? -42.019 39.142 -12.050 1.00 22.83 71 ASN B O 1
ATOM 6059 N N . ALA B 1 70 ? -43.468 37.555 -12.713 1.00 26.00 72 ALA B N 1
ATOM 6060 C CA . ALA B 1 70 ? -44.548 38.476 -13.106 1.00 21.53 72 ALA B CA 1
ATOM 6061 C C . ALA B 1 70 ? -45.092 39.221 -11.879 1.00 23.91 72 ALA B C 1
ATOM 6062 O O . ALA B 1 70 ? -45.343 40.403 -11.969 1.00 22.56 72 ALA B O 1
ATOM 6064 N N . GLY B 1 71 ? -45.220 38.525 -10.761 1.00 19.76 73 GLY B N 1
ATOM 6065 C CA . GLY B 1 71 ? -45.697 39.169 -9.530 1.00 24.08 73 GLY B CA 1
ATOM 6066 C C . GLY B 1 71 ? -44.752 40.268 -9.093 1.00 25.80 73 GLY B C 1
ATOM 6067 O O . GLY B 1 71 ? -45.223 41.307 -8.656 1.00 25.17 73 GLY B O 1
ATOM 6068 N N . VAL B 1 72 ? -43.454 40.022 -9.233 1.00 24.39 74 VAL B N 1
ATOM 6069 C CA . VAL B 1 72 ? -42.438 41.047 -8.872 1.00 25.58 74 VAL B CA 1
ATOM 6070 C C . VAL B 1 72 ? -42.613 42.262 -9.786 1.00 21.87 74 VAL B C 1
ATOM 6071 O O . VAL B 1 72 ? -42.698 43.362 -9.280 1.00 24.17 74 VAL B O 1
ATOM 6075 N N . LEU B 1 73 ? -42.767 42.021 -11.073 1.00 21.73 75 LEU B N 1
ATOM 6076 C CA . LEU B 1 73 ? -42.968 43.134 -12.030 1.00 27.62 75 LEU B CA 1
ATOM 6077 C C . LEU B 1 73 ? -44.272 43.890 -11.721 1.00 26.29 75 LEU B C 1
ATOM 6078 O O . LEU B 1 73 ? -44.278 45.090 -11.814 1.00 26.89 75 LEU B O 1
ATOM 6083 N N . TYR B 1 74 ? -45.321 43.172 -11.330 1.00 25.26 76 TYR B N 1
ATOM 6084 C CA . TYR B 1 74 ? -46.608 43.838 -11.032 1.00 28.72 76 TYR B CA 1
ATOM 6085 C C . TYR B 1 74 ? -46.409 44.829 -9.893 1.00 30.24 76 TYR B C 1
ATOM 6086 O O . TYR B 1 74 ? -46.884 45.930 -9.994 1.00 31.36 76 TYR B O 1
ATOM 6095 N N . GLN B 1 75 ? -45.693 44.401 -8.863 1.00 28.49 77 GLN B N 1
ATOM 6096 C CA . GLN B 1 75 ? -45.461 45.279 -7.700 1.00 29.02 77 GLN B CA 1
ATOM 6097 C C . GLN B 1 75 ? -44.626 46.491 -8.118 1.00 32.31 77 GLN B C 1
ATOM 6098 O O . GLN B 1 75 ? -44.986 47.593 -7.760 1.00 33.66 77 GLN B O 1
ATOM 6104 N N . ILE B 1 76 ? -43.559 46.263 -8.870 1.00 30.09 78 ILE B N 1
ATOM 6105 C CA . ILE B 1 76 ? -42.674 47.378 -9.307 1.00 35.86 78 ILE B CA 1
ATOM 6106 C C . ILE B 1 76 ? -43.375 48.311 -10.297 1.00 31.43 78 ILE B C 1
ATOM 6107 O O . ILE B 1 76 ? -43.406 49.498 -10.032 1.00 32.42 78 ILE B O 1
ATOM 6112 N N . THR B 1 77 ? -43.981 47.768 -11.338 1.00 28.78 79 THR B N 1
ATOM 6113 C CA . THR B 1 77 ? -44.566 48.594 -12.431 1.00 32.43 79 THR B CA 1
ATOM 6114 C C . THR B 1 77 ? -45.998 49.054 -12.144 1.00 32.88 79 THR B C 1
ATOM 6115 O O . THR B 1 77 ? -46.413 50.034 -12.742 1.00 32.25 79 THR B O 1
ATOM 6119 N N . GLU B 1 78 ? -46.729 48.295 -11.337 1.00 35.38 80 GLU B N 1
ATOM 6120 C CA . GLU B 1 78 ? -48.160 48.583 -11.052 1.00 36.28 80 GLU B CA 1
ATOM 6121 C C . GLU B 1 78 ? -48.981 48.274 -12.308 1.00 37.38 80 GLU B C 1
ATOM 6122 O O . GLU B 1 78 ? -50.141 48.668 -12.353 1.00 36.82 80 GLU B O 1
ATOM 6128 N N . ASP B 1 79 ? -48.378 47.574 -13.269 1.00 32.39 81 ASP B N 1
ATOM 6129 C CA . ASP B 1 79 ? -49.081 47.246 -14.522 1.00 31.43 81 ASP B CA 1
ATOM 6130 C C . ASP B 1 79 ? -49.937 46.014 -14.270 1.00 34.63 81 ASP B C 1
ATOM 6131 O O . ASP B 1 79 ? -49.373 44.971 -13.952 1.00 32.15 81 ASP B O 1
ATOM 6136 N N . PRO B 1 80 ? -51.268 46.115 -14.465 1.00 33.56 82 PRO B N 1
ATOM 6137 C CA . PRO B 1 80 ? -52.189 44.993 -14.243 1.00 32.80 82 PRO B CA 1
ATOM 6138 C C . PRO B 1 80 ? -52.017 43.715 -15.087 1.00 31.15 82 PRO B C 1
ATOM 6139 O O . PRO B 1 80 ? -52.400 42.702 -14.632 1.00 27.65 82 PRO B O 1
ATOM 6143 N N . LYS B 1 81 ? -51.417 43.809 -16.272 1.00 28.72 83 LYS B N 1
ATOM 6144 C CA . LYS B 1 81 ? -51.233 42.635 -17.153 1.00 26.66 83 LYS B CA 1
ATOM 6145 C C . LYS B 1 81 ? -50.430 41.539 -16.442 1.00 30.46 83 LYS B C 1
ATOM 6146 O O . LYS B 1 81 ? -50.720 40.374 -16.678 1.00 29.85 83 LYS B O 1
ATOM 6152 N N . TYR B 1 82 ? -49.448 41.920 -15.632 1.00 25.73 84 TYR B N 1
ATOM 6153 C CA . TYR B 1 82 ? -48.636 40.927 -14.898 1.00 24.31 84 TYR B CA 1
ATOM 6154 C C . TYR B 1 82 ? -49.480 40.178 -13.873 1.00 25.82 84 TYR B C 1
ATOM 6155 O O . TYR B 1 82 ? -49.409 38.955 -13.844 1.00 26.99 84 TYR B O 1
ATOM 6164 N N . ALA B 1 83 ? -50.287 40.904 -13.109 1.00 24.96 85 ALA B N 1
ATOM 6165 C CA . ALA B 1 83 ? -51.180 40.263 -12.124 1.00 26.64 85 ALA B CA 1
ATOM 6166 C C . ALA B 1 83 ? -52.222 39.385 -12.828 1.00 25.37 85 ALA B C 1
ATOM 6167 O O . ALA B 1 83 ? -52.490 38.311 -12.331 1.00 24.94 85 ALA B O 1
ATOM 6169 N N . GLU B 1 84 ? -52.744 39.844 -13.955 1.00 25.30 86 GLU B N 1
ATOM 6170 C CA . GLU B 1 84 ? -53.786 39.107 -14.702 1.00 25.14 86 GLU B CA 1
ATOM 6171 C C . GLU B 1 84 ? -53.255 37.753 -15.170 1.00 26.35 86 GLU B C 1
ATOM 6172 O O . GLU B 1 84 ? -53.990 36.793 -15.057 1.00 25.25 86 GLU B O 1
ATOM 6178 N N . ARG B 1 85 ? -52.017 37.711 -15.653 1.00 25.58 87 ARG B N 1
ATOM 6179 C CA . ARG B 1 85 ? -51.389 36.431 -16.066 1.00 26.12 87 ARG B CA 1
ATOM 6180 C C . ARG B 1 85 ? -51.260 35.509 -14.851 1.00 24.77 87 ARG B C 1
ATOM 6181 O O . ARG B 1 85 ? -51.634 34.352 -14.950 1.00 25.49 87 ARG B O 1
ATOM 6189 N N . VAL B 1 86 ? -50.792 36.055 -13.739 1.00 24.24 88 VAL B N 1
ATOM 6190 C CA . VAL B 1 86 ? -50.596 35.234 -12.518 1.00 25.54 88 VAL B CA 1
ATOM 6191 C C . VAL B 1 86 ? -51.967 34.731 -12.053 1.00 22.66 88 VAL B C 1
ATOM 6192 O O . VAL B 1 86 ? -52.098 33.540 -11.797 1.00 20.45 88 VAL B O 1
ATOM 6196 N N . ARG B 1 87 ? -52.957 35.610 -12.082 1.00 22.16 89 ARG B N 1
ATOM 6197 C CA . ARG B 1 87 ? -54.325 35.228 -11.684 1.00 24.42 89 ARG B CA 1
ATOM 6198 C C . ARG B 1 87 ? -54.878 34.139 -12.607 1.00 26.39 89 ARG B C 1
ATOM 6199 O O . ARG B 1 87 ? -55.328 33.134 -12.096 1.00 25.72 89 ARG B O 1
ATOM 6207 N N . ASP B 1 88 ? -54.730 34.313 -13.908 1.00 21.54 90 ASP B N 1
ATOM 6208 C CA . ASP B 1 88 ? -55.314 33.340 -14.862 1.00 25.47 90 ASP B CA 1
ATOM 6209 C C . ASP B 1 88 ? -54.683 31.960 -14.645 1.00 27.45 90 ASP B C 1
ATOM 6210 O O . ASP B 1 88 ? -55.396 30.981 -14.628 1.00 25.76 90 ASP B O 1
ATOM 6215 N N . MET B 1 89 ? -53.372 31.933 -14.437 1.00 23.00 91 MET B N 1
ATOM 6216 C CA . MET B 1 89 ? -52.689 30.644 -14.199 1.00 24.19 91 MET B CA 1
ATOM 6217 C C . MET B 1 89 ? -53.179 30.015 -12.884 1.00 23.36 91 MET B C 1
ATOM 6218 O O . MET B 1 89 ? -53.408 28.827 -12.858 1.00 26.33 91 MET B O 1
ATOM 6223 N N . LEU B 1 90 ? -53.318 30.809 -11.841 1.00 20.89 92 LEU B N 1
ATOM 6224 C CA . LEU B 1 90 ? -53.768 30.288 -10.531 1.00 25.71 92 LEU B CA 1
ATOM 6225 C C . LEU B 1 90 ? -55.209 29.778 -10.613 1.00 26.05 92 LEU B C 1
ATOM 6226 O O . LEU B 1 90 ? -55.481 28.768 -10.001 1.00 28.41 92 LEU B O 1
ATOM 6231 N N . LEU B 1 91 ? -56.070 30.467 -11.350 1.00 26.33 93 LEU B N 1
ATOM 6232 C CA . LEU B 1 91 ? -57.462 29.995 -11.568 1.00 28.93 93 LEU B CA 1
ATOM 6233 C C . LEU B 1 91 ? -57.424 28.644 -12.291 1.00 25.26 93 LEU B C 1
ATOM 6234 O O . LEU B 1 91 ? -58.213 27.782 -11.965 1.00 29.52 93 LEU B O 1
ATOM 6239 N N . ALA B 1 92 ? -56.513 28.489 -13.230 1.00 26.60 94 ALA B N 1
ATOM 6240 C CA . ALA B 1 92 ? -56.350 27.194 -13.915 1.00 28.95 94 ALA B CA 1
ATOM 6241 C C . ALA B 1 92 ? -55.901 26.114 -12.925 1.00 28.40 94 ALA B C 1
ATOM 6242 O O . ALA B 1 92 ? -56.470 25.043 -12.930 1.00 29.02 94 ALA B O 1
ATOM 6244 N N . TYR B 1 93 ? -54.950 26.444 -12.068 1.00 25.81 95 TYR B N 1
ATOM 6245 C CA . TYR B 1 93 ? -54.491 25.478 -11.046 1.00 29.00 95 TYR B CA 1
ATOM 6246 C C . TYR B 1 93 ? -55.660 25.141 -10.122 1.00 29.60 95 TYR B C 1
ATOM 6247 O O . TYR B 1 93 ? -55.860 23.980 -9.826 1.00 30.01 95 TYR B O 1
ATOM 6256 N N . ALA B 1 94 ? -56.439 26.149 -9.750 1.00 26.62 96 ALA B N 1
ATOM 6257 C CA . ALA B 1 94 ? -57.578 25.953 -8.829 1.00 27.84 96 ALA B CA 1
ATOM 6258 C C . ALA B 1 94 ? -58.582 24.969 -9.428 1.00 34.91 96 ALA B C 1
ATOM 6259 O O . ALA B 1 94 ? -59.205 24.251 -8.667 1.00 32.95 96 ALA B O 1
ATOM 6261 N N . ASP B 1 95 ? -58.818 25.045 -10.725 1.00 32.43 97 ASP B N 1
ATOM 6262 C CA . ASP B 1 95 ? -59.706 24.081 -11.403 1.00 33.88 97 ASP B CA 1
ATOM 6263 C C . ASP B 1 95 ? -59.067 22.692 -11.540 1.00 37.48 97 ASP B C 1
ATOM 6264 O O . ASP B 1 95 ? -59.805 21.729 -11.475 1.00 30.95 97 ASP B O 1
ATOM 6269 N N . LEU B 1 96 ? -57.776 22.624 -11.853 1.00 29.11 98 LEU B N 1
ATOM 6270 C CA . LEU B 1 96 ? -57.075 21.330 -12.070 1.00 37.52 98 LEU B CA 1
ATOM 6271 C C . LEU B 1 96 ? -56.778 20.544 -10.805 1.00 34.18 98 LEU B C 1
ATOM 6272 O O . LEU B 1 96 ? -57.098 19.359 -10.776 1.00 36.53 98 LEU B O 1
ATOM 6277 N N . TYR B 1 97 ? -56.258 21.197 -9.780 1.00 36.26 99 TYR B N 1
ATOM 6278 C CA . TYR B 1 97 ? -55.721 20.463 -8.610 1.00 33.34 99 TYR B CA 1
ATOM 6279 C C . TYR B 1 97 ? -56.742 19.564 -7.910 1.00 39.49 99 TYR B C 1
ATOM 6280 O O . TYR B 1 97 ? -56.376 18.416 -7.654 1.00 35.93 99 TYR B O 1
ATOM 6289 N N . PRO B 1 98 ? -57.989 19.986 -7.624 1.00 36.43 100 PRO B N 1
ATOM 6290 C CA . PRO B 1 98 ? -58.910 19.110 -6.907 1.00 38.87 100 PRO B CA 1
ATOM 6291 C C . PRO B 1 98 ? -59.192 17.803 -7.667 1.00 40.73 100 PRO B C 1
ATOM 6292 O O . PRO B 1 98 ? -59.424 16.815 -7.029 1.00 45.56 100 PRO B O 1
ATOM 6296 N N . THR B 1 99 ? -59.174 17.837 -8.990 1.00 36.43 101 THR B N 1
ATOM 6297 C CA . THR B 1 99 ? -59.482 16.659 -9.839 1.00 43.14 101 THR B CA 1
ATOM 6298 C C . THR B 1 99 ? -58.280 15.723 -10.014 1.00 43.88 101 THR B C 1
ATOM 6299 O O . THR B 1 99 ? -58.460 14.670 -10.632 1.00 42.09 101 THR B O 1
ATOM 6303 N N . LEU B 1 100 ? -57.112 16.088 -9.499 1.00 45.38 102 LEU B N 1
ATOM 6304 C CA . LEU B 1 100 ? -55.887 15.295 -9.759 1.00 43.10 102 LEU B CA 1
ATOM 6305 C C . LEU B 1 100 ? -55.701 14.104 -8.824 1.00 41.45 102 LEU B C 1
ATOM 6306 O O . LEU B 1 100 ? -55.885 14.236 -7.621 1.00 39.84 102 LEU B O 1
ATOM 6311 N N . PRO B 1 101 ? -55.343 12.935 -9.375 1.00 39.03 103 PRO B N 1
ATOM 6312 C CA . PRO B 1 101 ? -54.956 11.821 -8.547 1.00 37.80 103 PRO B CA 1
ATOM 6313 C C . PRO B 1 101 ? -53.454 11.945 -8.261 1.00 43.86 103 PRO B C 1
ATOM 6314 O O . PRO B 1 101 ? -52.844 12.911 -8.650 1.00 39.25 103 PRO B O 1
ATOM 6318 N N . LEU B 1 102 ? -52.883 10.959 -7.576 1.00 41.53 104 LEU B N 1
ATOM 6319 C CA . LEU B 1 102 ? -51.419 10.939 -7.388 1.00 35.51 104 LEU B CA 1
ATOM 6320 C C . LEU B 1 102 ? -50.789 10.777 -8.769 1.00 39.22 104 LEU B C 1
ATOM 6321 O O . LEU B 1 102 ? -51.424 10.180 -9.645 1.00 36.09 104 LEU B O 1
ATOM 6326 N N . HIS B 1 103 ? -49.584 11.299 -8.951 1.00 36.22 105 HIS B N 1
ATOM 6327 C CA . HIS B 1 103 ? -48.972 11.332 -10.293 1.00 30.91 105 HIS B CA 1
ATOM 6328 C C . HIS B 1 103 ? -48.892 9.948 -10.939 1.00 33.47 105 HIS B C 1
ATOM 6329 O O . HIS B 1 103 ? -48.421 9.026 -10.308 1.00 35.32 105 HIS B O 1
ATOM 6336 N N . PRO B 1 104 ? -49.277 9.842 -12.220 1.00 33.58 106 PRO B N 1
ATOM 6337 C CA . PRO B 1 104 ? -49.200 8.589 -12.954 1.00 33.81 106 PRO B CA 1
ATOM 6338 C C . PRO B 1 104 ? -47.777 8.017 -13.045 1.00 40.74 106 PRO B C 1
ATOM 6339 O O . PRO B 1 104 ? -47.666 6.838 -13.192 1.00 43.75 106 PRO B O 1
ATOM 6343 N N . LYS B 1 105 ? -46.753 8.866 -12.989 1.00 34.31 107 LYS B N 1
ATOM 6344 C CA . LYS B 1 105 ? -45.343 8.421 -13.081 1.00 33.89 107 LYS B CA 1
ATOM 6345 C C . LYS B 1 105 ? -44.674 8.476 -11.710 1.00 39.75 107 LYS B C 1
ATOM 6346 O O . LYS B 1 105 ? -43.441 8.533 -11.673 1.00 36.35 107 LYS B O 1
ATOM 6352 N N . ARG B 1 106 ? -45.465 8.436 -10.644 1.00 31.08 108 ARG B N 1
ATOM 6353 C CA . ARG B 1 106 ? -44.887 8.378 -9.281 1.00 38.89 108 ARG B CA 1
ATOM 6354 C C . ARG B 1 106 ? -44.073 7.088 -9.079 1.00 42.12 108 ARG B C 1
ATOM 6355 O O . ARG B 1 106 ? -44.385 6.072 -9.713 1.00 40.23 108 ARG B O 1
ATOM 6363 N N . ARG B 1 107 ? -43.022 7.171 -8.281 1.00 38.65 109 ARG B N 1
ATOM 6364 C CA . ARG B 1 107 ? -42.157 6.013 -7.962 1.00 43.70 109 ARG B CA 1
ATOM 6365 C C . ARG B 1 107 ? -41.926 6.098 -6.455 1.00 42.43 109 ARG B C 1
ATOM 6366 O O . ARG B 1 107 ? -40.895 6.639 -6.059 1.00 39.60 109 ARG B O 1
ATOM 6374 N N . PRO B 1 108 ? -42.858 5.607 -5.607 1.00 44.25 110 PRO B N 1
ATOM 6375 C CA . PRO B 1 108 ? -42.767 5.782 -4.149 1.00 39.84 110 PRO B CA 1
ATOM 6376 C C . PRO B 1 108 ? -41.566 5.095 -3.487 1.00 46.37 110 PRO B C 1
ATOM 6377 O O . PRO B 1 108 ? -41.159 5.533 -2.438 1.00 44.61 110 PRO B O 1
ATOM 6381 N N . GLY B 1 109 ? -41.024 4.063 -4.127 1.00 42.78 111 GLY B N 1
ATOM 6382 C CA . GLY B 1 109 ? -39.810 3.420 -3.601 1.00 47.03 111 GLY B CA 1
ATOM 6383 C C . GLY B 1 109 ? -38.671 4.423 -3.534 1.00 47.94 111 GLY B C 1
ATOM 6384 O O . GLY B 1 109 ? -37.778 4.252 -2.700 1.00 48.27 111 GLY B O 1
ATOM 6385 N N . ALA B 1 110 ? -38.695 5.419 -4.413 1.00 45.33 112 ALA B N 1
ATOM 6386 C CA . ALA B 1 110 ? -37.617 6.422 -4.455 1.00 39.08 112 ALA B CA 1
ATOM 6387 C C . ALA B 1 110 ? -37.975 7.666 -3.638 1.00 43.17 112 ALA B C 1
ATOM 6388 O O . ALA B 1 110 ? -37.167 8.059 -2.797 1.00 42.22 112 ALA B O 1
ATOM 6390 N N . GLU B 1 111 ? -39.148 8.245 -3.881 1.00 41.79 113 GLU B N 1
ATOM 6391 C CA . GLU B 1 111 ? -39.570 9.485 -3.188 1.00 44.45 113 GLU B CA 1
ATOM 6392 C C . GLU B 1 111 ? -41.094 9.519 -3.040 1.00 35.61 113 GLU B C 1
ATOM 6393 O O . GLU B 1 111 ? -41.782 8.906 -3.852 1.00 39.13 113 GLU B O 1
ATOM 6399 N N . ASN B 1 112 ? -41.578 10.271 -2.067 1.00 36.60 114 ASN B N 1
ATOM 6400 C CA . ASN B 1 112 ? -43.030 10.350 -1.788 1.00 37.64 114 ASN B CA 1
ATOM 6401 C C . ASN B 1 112 ? -43.771 10.966 -2.975 1.00 41.77 114 ASN B C 1
ATOM 6402 O O . ASN B 1 112 ? -43.206 11.835 -3.632 1.00 39.23 114 ASN B O 1
ATOM 6407 N N . PRO B 1 113 ? -45.010 10.538 -3.261 1.00 36.41 115 PRO B N 1
ATOM 6408 C CA . PRO B 1 113 ? -45.734 11.057 -4.403 1.00 39.82 115 PRO B CA 1
ATOM 6409 C C . PRO B 1 113 ? -46.214 12.514 -4.374 1.00 38.07 115 PRO B C 1
ATOM 6410 O O . PRO B 1 113 ? -46.296 13.092 -3.351 1.00 35.49 115 PRO B O 1
ATOM 6414 N N . GLY B 1 114 ? -46.418 13.077 -5.558 1.00 38.39 116 GLY B N 1
ATOM 6415 C CA . GLY B 1 114 ? -47.007 14.412 -5.653 1.00 35.57 116 GLY B CA 1
ATOM 6416 C C . GLY B 1 114 ? -48.190 14.340 -6.592 1.00 37.71 116 GLY B C 1
ATOM 6417 O O . GLY B 1 114 ? -48.427 13.250 -7.132 1.00 36.90 116 GLY B O 1
ATOM 6418 N N . LYS B 1 115 ? -48.957 15.421 -6.714 1.00 37.47 117 LYS B N 1
ATOM 6419 C CA . LYS B 1 115 ? -50.065 15.468 -7.703 1.00 37.57 117 LYS B CA 1
ATOM 6420 C C . LYS B 1 115 ? -49.611 16.226 -8.959 1.00 33.75 117 LYS B C 1
ATOM 6421 O O . LYS B 1 115 ? -49.759 15.685 -10.054 1.00 33.76 117 LYS B O 1
ATOM 6427 N N . LEU B 1 116 ? -49.073 17.427 -8.792 1.00 32.00 118 LEU B N 1
ATOM 6428 C CA . LEU B 1 116 ? -48.515 18.209 -9.921 1.00 32.91 118 LEU B CA 1
ATOM 6429 C C . LEU B 1 116 ? -47.261 17.501 -10.438 1.00 28.27 118 LEU B C 1
ATOM 6430 O O . LEU B 1 116 ? -47.013 17.524 -11.631 1.00 29.27 118 LEU B O 1
ATOM 6435 N N . PHE B 1 117 ? -46.499 16.917 -9.527 1.00 28.14 119 PHE B N 1
ATOM 6436 C CA . PHE B 1 117 ? -45.206 16.311 -9.905 1.00 31.89 119 PHE B CA 1
ATOM 6437 C C . PHE B 1 117 ? -45.123 14.856 -9.449 1.00 31.56 119 PHE B C 1
ATOM 6438 O O . PHE B 1 117 ? -45.875 14.474 -8.592 1.00 32.55 119 PHE B O 1
ATOM 6446 N N . TRP B 1 118 ? -44.198 14.108 -10.022 1.00 29.85 120 TRP B N 1
ATOM 6447 C CA . TRP B 1 118 ? -43.999 12.677 -9.695 1.00 34.15 120 TRP B CA 1
ATOM 6448 C C . TRP B 1 118 ? -43.678 12.555 -8.216 1.00 29.67 120 TRP B C 1
ATOM 6449 O O . TRP B 1 118 ? -44.027 11.540 -7.633 1.00 34.68 120 TRP B O 1
ATOM 6460 N N . GLN B 1 119 ? -43.015 13.553 -7.671 1.00 31.45 121 GLN B N 1
ATOM 6461 C CA . GLN B 1 119 ? -42.593 13.540 -6.259 1.00 29.60 121 GLN B CA 1
ATOM 6462 C C . GLN B 1 119 ? -43.068 14.812 -5.550 1.00 30.45 121 GLN B C 1
ATOM 6463 O O . GLN B 1 119 ? -43.265 15.813 -6.211 1.00 27.71 121 GLN B O 1
ATOM 6469 N N . SER B 1 120 ? -43.239 14.740 -4.235 1.00 34.35 122 SER B N 1
ATOM 6470 C CA . SER B 1 120 ? -43.718 15.885 -3.423 1.00 30.55 122 SER B CA 1
ATOM 6471 C C . SER B 1 120 ? -42.712 17.027 -3.348 1.00 28.87 122 SER B C 1
ATOM 6472 O O . SER B 1 120 ? -43.118 18.121 -3.008 1.00 27.90 122 SER B O 1
ATOM 6475 N N . LEU B 1 121 ? -41.430 16.736 -3.516 1.00 28.96 123 LEU B N 1
ATOM 6476 C CA . LEU B 1 121 ? -40.381 17.782 -3.342 1.00 25.97 123 LEU B CA 1
ATOM 6477 C C . LEU B 1 121 ? -40.594 18.918 -4.343 1.00 27.71 123 LEU B C 1
ATOM 6478 O O . LEU B 1 121 ? -40.543 20.049 -3.937 1.00 26.87 123 LEU B O 1
ATOM 6483 N N . ASN B 1 122 ? -40.864 18.580 -5.609 1.00 25.87 124 ASN B N 1
ATOM 6484 C CA . ASN B 1 122 ? -41.100 19.612 -6.654 1.00 26.67 124 ASN B CA 1
ATOM 6485 C C . ASN B 1 122 ? -42.355 20.419 -6.308 1.00 24.47 124 ASN B C 1
ATOM 6486 O O . ASN B 1 122 ? -42.351 21.598 -6.561 1.00 25.14 124 ASN B O 1
ATOM 6491 N N . GLU B 1 123 ? -43.384 19.769 -5.765 1.00 24.24 125 GLU B N 1
ATOM 6492 C CA . GLU B 1 123 ? -44.630 20.447 -5.334 1.00 25.08 125 GLU B CA 1
ATOM 6493 C C . GLU B 1 123 ? -44.296 21.434 -4.217 1.00 23.71 125 GLU B C 1
ATOM 6494 O O . GLU B 1 123 ? -44.907 22.483 -4.166 1.00 22.44 125 GLU B O 1
ATOM 6500 N N . ALA B 1 124 ? -43.380 21.060 -3.338 1.00 24.51 126 ALA B N 1
ATOM 6501 C CA . ALA B 1 124 ? -42.950 21.976 -2.253 1.00 27.44 126 ALA B CA 1
ATOM 6502 C C . ALA B 1 124 ? -42.240 23.218 -2.826 1.00 24.00 126 ALA B C 1
ATOM 6503 O O . ALA B 1 124 ? -42.535 24.309 -2.409 1.00 19.36 126 ALA B O 1
ATOM 6505 N N . VAL B 1 125 ? -41.370 23.014 -3.812 1.00 26.82 127 VAL B N 1
ATOM 6506 C CA . VAL B 1 125 ? -40.685 24.158 -4.481 1.00 22.97 127 VAL B CA 1
ATOM 6507 C C . VAL B 1 125 ? -41.760 25.013 -5.148 1.00 23.05 127 VAL B C 1
ATOM 6508 O O . VAL B 1 125 ? -41.709 26.219 -5.025 1.00 20.24 127 VAL B O 1
ATOM 6512 N N . TRP B 1 126 ? -42.738 24.353 -5.768 1.00 23.12 128 TRP B N 1
ATOM 6513 C CA . TRP B 1 126 ? -43.828 25.083 -6.473 1.00 25.36 128 TRP B CA 1
ATOM 6514 C C . TRP B 1 126 ? -44.565 25.977 -5.469 1.00 24.75 128 TRP B C 1
ATOM 6515 O O . TRP B 1 126 ? -44.717 27.132 -5.744 1.00 21.29 128 TRP B O 1
ATOM 6526 N N . LEU B 1 127 ? -44.887 25.435 -4.302 1.00 23.14 129 LEU B N 1
ATOM 6527 C CA . LEU B 1 127 ? -45.577 26.231 -3.258 1.00 23.62 129 LEU B CA 1
ATOM 6528 C C . LEU B 1 127 ? -44.708 27.407 -2.791 1.00 21.43 129 LEU B C 1
ATOM 6529 O O . LEU B 1 127 ? -45.240 28.483 -2.647 1.00 22.31 129 LEU B O 1
ATOM 6534 N N . VAL B 1 128 ? -43.411 27.185 -2.607 1.00 23.53 130 VAL B N 1
ATOM 6535 C CA . VAL B 1 128 ? -42.526 28.265 -2.083 1.00 24.54 130 VAL B CA 1
ATOM 6536 C C . VAL B 1 128 ? -42.550 29.468 -3.036 1.00 21.88 130 VAL B C 1
ATOM 6537 O O . VAL B 1 128 ? -42.676 30.578 -2.566 1.00 23.53 130 VAL B O 1
ATOM 6541 N N . TYR B 1 129 ? -42.421 29.224 -4.330 1.00 25.11 131 TYR B N 1
ATOM 6542 C CA . TYR B 1 129 ? -42.480 30.318 -5.339 1.00 21.43 131 TYR B CA 1
ATOM 6543 C C . TYR B 1 129 ? -43.903 30.845 -5.533 1.00 26.17 131 TYR B C 1
ATOM 6544 O O . TYR B 1 129 ? -44.087 32.055 -5.601 1.00 26.42 131 TYR B O 1
ATOM 6553 N N . THR B 1 130 ? -44.868 29.935 -5.622 1.00 21.23 132 THR B N 1
ATOM 6554 C CA . THR B 1 130 ? -46.267 30.309 -5.941 1.00 24.71 132 THR B CA 1
ATOM 6555 C C . THR B 1 130 ? -46.888 31.134 -4.812 1.00 25.52 132 THR B C 1
ATOM 6556 O O . THR B 1 130 ? -47.623 32.053 -5.101 1.00 25.84 132 THR B O 1
ATOM 6560 N N . ILE B 1 131 ? -46.591 30.772 -3.567 1.00 23.74 133 ILE B N 1
ATOM 6561 C CA . ILE B 1 131 ? -47.165 31.518 -2.413 1.00 22.26 133 ILE B CA 1
ATOM 6562 C C . ILE B 1 131 ? -46.676 32.963 -2.496 1.00 20.87 133 ILE B C 1
ATOM 6563 O O . ILE B 1 131 ? -47.440 33.848 -2.191 1.00 21.91 133 ILE B O 1
ATOM 6568 N N . GLN B 1 132 ? -45.410 33.145 -2.870 1.00 24.49 134 GLN B N 1
ATOM 6569 C CA . GLN B 1 132 ? -44.805 34.483 -3.005 1.00 22.14 134 GLN B CA 1
ATOM 6570 C C . GLN B 1 132 ? -45.483 35.241 -4.138 1.00 24.79 134 GLN B C 1
ATOM 6571 O O . GLN B 1 132 ? -45.815 36.375 -3.941 1.00 26.35 134 GLN B O 1
ATOM 6577 N N . ALA B 1 133 ? -45.729 34.562 -5.253 1.00 22.10 135 ALA B N 1
ATOM 6578 C CA . ALA B 1 133 ? -46.412 35.196 -6.401 1.00 24.25 135 ALA B CA 1
ATOM 6579 C C . ALA B 1 133 ? -47.820 35.648 -6.002 1.00 22.86 135 ALA B C 1
ATOM 6580 O O . ALA B 1 133 ? -48.188 36.759 -6.294 1.00 23.26 135 ALA B O 1
ATOM 6582 N N . TYR B 1 134 ? -48.541 34.792 -5.310 1.00 24.38 136 TYR B N 1
ATOM 6583 C CA . TYR B 1 134 ? -49.907 35.119 -4.855 1.00 24.26 136 TYR B CA 1
ATOM 6584 C C . TYR B 1 134 ? -49.827 36.281 -3.883 1.00 25.24 136 TYR B C 1
ATOM 6585 O O . TYR B 1 134 ? -50.598 37.204 -4.028 1.00 29.68 136 TYR B O 1
ATOM 6594 N N . ASP B 1 135 ? -48.878 36.217 -2.958 1.00 25.85 137 ASP B N 1
ATOM 6595 C CA . ASP B 1 135 ? -48.653 37.320 -1.988 1.00 27.54 137 ASP B CA 1
ATOM 6596 C C . ASP B 1 135 ? -48.358 38.607 -2.763 1.00 29.78 137 ASP B C 1
ATOM 6597 O O . ASP B 1 135 ? -48.779 39.665 -2.331 1.00 30.61 137 ASP B O 1
ATOM 6602 N N . LEU B 1 136 ? -47.647 38.474 -3.875 1.00 24.22 138 LEU B N 1
ATOM 6603 C CA . LEU B 1 136 ? -47.309 39.673 -4.639 1.00 24.93 138 LEU B CA 1
ATOM 6604 C C . LEU B 1 136 ? -48.488 40.210 -5.442 1.00 25.21 138 LEU B C 1
ATOM 6605 O O . LEU B 1 136 ? -48.571 41.422 -5.656 1.00 29.22 138 LEU B O 1
ATOM 6610 N N . ILE B 1 137 ? -49.393 39.349 -5.925 1.00 21.84 139 ILE B N 1
ATOM 6611 C CA . ILE B 1 137 ? -50.502 39.835 -6.745 1.00 25.40 139 ILE B CA 1
ATOM 6612 C C . ILE B 1 137 ? -51.815 39.895 -5.978 1.00 26.83 139 ILE B C 1
ATOM 6613 O O . ILE B 1 137 ? -52.837 40.277 -6.564 1.00 25.25 139 ILE B O 1
ATOM 6618 N N . ARG B 1 138 ? -51.826 39.513 -4.699 1.00 27.16 140 ARG B N 1
ATOM 6619 C CA . ARG B 1 138 ? -53.092 39.444 -3.964 1.00 29.97 140 ARG B CA 1
ATOM 6620 C C . ARG B 1 138 ? -53.876 40.755 -3.976 1.00 31.14 140 ARG B C 1
ATOM 6621 O O . ARG B 1 138 ? -55.104 40.696 -4.171 1.00 30.58 140 ARG B O 1
ATOM 6629 N N . PRO B 1 139 ? -53.268 41.937 -3.799 1.00 31.32 141 PRO B N 1
ATOM 6630 C CA . PRO B 1 139 ? -54.057 43.183 -3.898 1.00 32.71 141 PRO B CA 1
ATOM 6631 C C . PRO B 1 139 ? -54.772 43.374 -5.225 1.00 30.61 141 PRO B C 1
ATOM 6632 O O . PRO B 1 139 ? -55.694 44.195 -5.296 1.00 33.58 141 PRO B O 1
ATOM 6636 N N . SER B 1 140 ? -54.394 42.662 -6.279 1.00 27.41 142 SER B N 1
ATOM 6637 C CA . SER B 1 140 ? -55.065 42.867 -7.557 1.00 28.36 142 SER B CA 1
ATOM 6638 C C . SER B 1 140 ? -56.378 42.100 -7.692 1.00 27.67 142 SER B C 1
ATOM 6639 O O . SER B 1 140 ? -57.117 42.342 -8.647 1.00 26.47 142 SER B O 1
ATOM 6642 N N . LEU B 1 141 ? -56.691 41.191 -6.772 1.00 28.68 143 LEU B N 1
ATOM 6643 C CA . LEU B 1 141 ? -57.764 40.226 -6.966 1.00 27.69 143 LEU B CA 1
ATOM 6644 C C . LEU B 1 141 ? -59.095 40.690 -6.379 1.00 32.54 143 LEU B C 1
ATOM 6645 O O . LEU B 1 141 ? -59.142 41.456 -5.415 1.00 29.72 143 LEU B O 1
ATOM 6650 N N . SER B 1 142 ? -60.184 40.203 -6.967 1.00 27.67 144 SER B N 1
ATOM 6651 C CA . SER B 1 142 ? -61.456 40.263 -6.263 1.00 27.29 144 SER B CA 1
ATOM 6652 C C . SER B 1 142 ? -61.488 39.203 -5.168 1.00 31.87 144 SER B C 1
ATOM 6653 O O . SER B 1 142 ? -60.663 38.285 -5.129 1.00 27.95 144 SER B O 1
ATOM 6656 N N . ASN B 1 143 ? -62.480 39.319 -4.277 1.00 30.24 145 ASN B N 1
ATOM 6657 C CA . ASN B 1 143 ? -62.601 38.358 -3.183 1.00 28.22 145 ASN B CA 1
ATOM 6658 C C . ASN B 1 143 ? -62.921 36.953 -3.684 1.00 30.35 145 ASN B C 1
ATOM 6659 O O . ASN B 1 143 ? -62.399 35.967 -3.145 1.00 27.46 145 ASN B O 1
ATOM 6664 N N . ALA B 1 144 ? -63.790 36.834 -4.695 1.00 28.84 146 ALA B N 1
ATOM 6665 C CA . ALA B 1 144 ? -64.115 35.514 -5.229 1.00 29.17 146 ALA B CA 1
ATOM 6666 C C . ALA B 1 144 ? -62.910 34.890 -5.929 1.00 28.04 146 ALA B C 1
ATOM 6667 O O . ALA B 1 144 ? -62.722 33.667 -5.878 1.00 28.39 146 ALA B O 1
ATOM 6669 N N . GLU B 1 145 ? -62.092 35.709 -6.600 1.00 29.00 147 GLU B N 1
ATOM 6670 C CA . GLU B 1 145 ? -60.876 35.184 -7.226 1.00 30.01 147 GLU B CA 1
ATOM 6671 C C . GLU B 1 145 ? -59.905 34.671 -6.168 1.00 29.62 147 GLU B C 1
ATOM 6672 O O . GLU B 1 145 ? -59.384 33.554 -6.281 1.00 32.53 147 GLU B O 1
ATOM 6678 N N . ALA B 1 146 ? -59.669 35.465 -5.117 1.00 27.46 148 ALA B N 1
ATOM 6679 C CA . ALA B 1 146 ? -58.825 35.005 -4.015 1.00 27.82 148 ALA B CA 1
ATOM 6680 C C . ALA B 1 146 ? -59.365 33.711 -3.413 1.00 34.40 148 ALA B C 1
ATOM 6681 O O . ALA B 1 146 ? -58.613 32.749 -3.213 1.00 31.32 148 ALA B O 1
ATOM 6683 N N . GLU B 1 147 ? -60.681 33.656 -3.144 1.00 28.96 149 GLU B N 1
ATOM 6684 C CA . GLU B 1 147 ? -61.235 32.478 -2.484 1.00 26.26 149 GLU B CA 1
ATOM 6685 C C . GLU B 1 147 ? -61.100 31.244 -3.371 1.00 30.37 149 GLU B C 1
ATOM 6686 O O . GLU B 1 147 ? -60.747 30.161 -2.888 1.00 32.67 149 GLU B O 1
ATOM 6688 N N . LYS B 1 148 ? -61.329 31.393 -4.678 1.00 26.23 150 LYS B N 1
ATOM 6689 C CA . LYS B 1 148 ? -61.196 30.247 -5.577 1.00 27.53 150 LYS B CA 1
ATOM 6690 C C . LYS B 1 148 ? -59.749 29.769 -5.661 1.00 28.52 150 LYS B C 1
ATOM 6691 O O . LYS B 1 148 ? -59.492 28.559 -5.717 1.00 25.80 150 LYS B O 1
ATOM 6697 N N . ILE B 1 149 ? -58.791 30.701 -5.691 1.00 24.10 151 ILE B N 1
ATOM 6698 C CA . ILE B 1 149 ? -57.383 30.313 -5.787 1.00 27.79 151 ILE B CA 1
ATOM 6699 C C . ILE B 1 149 ? -56.933 29.630 -4.496 1.00 29.96 151 ILE B C 1
ATOM 6700 O O . ILE B 1 149 ? -56.207 28.623 -4.521 1.00 30.11 151 ILE B O 1
ATOM 6705 N N . GLU B 1 150 ? -57.374 30.158 -3.353 1.00 28.96 152 GLU B N 1
ATOM 6706 C CA . GLU B 1 150 ? -57.005 29.583 -2.064 1.00 30.86 152 GLU B CA 1
ATOM 6707 C C . GLU B 1 150 ? -57.678 28.237 -1.838 1.00 30.65 152 GLU B C 1
ATOM 6708 O O . GLU B 1 150 ? -57.040 27.290 -1.363 1.00 31.97 152 GLU B O 1
ATOM 6714 N N . GLN B 1 151 ? -58.958 28.121 -2.193 1.00 30.79 153 GLN B N 1
ATOM 6715 C CA . GLN B 1 151 ? -59.677 26.882 -1.930 1.00 30.41 153 GLN B CA 1
ATOM 6716 C C . GLN B 1 151 ? -59.366 25.802 -2.958 1.00 32.93 153 GLN B C 1
ATOM 6717 O O . GLN B 1 151 ? -59.461 24.612 -2.648 1.00 31.76 153 GLN B O 1
ATOM 6723 N N . GLY B 1 152 ? -58.994 26.179 -4.174 1.00 31.37 154 GLY B N 1
ATOM 6724 C CA . GLY B 1 152 ? -58.764 25.173 -5.193 1.00 32.09 154 GLY B CA 1
ATOM 6725 C C . GLY B 1 152 ? -57.297 24.841 -5.382 1.00 32.96 154 GLY B C 1
ATOM 6726 O O . GLY B 1 152 ? -56.951 23.723 -5.779 1.00 34.88 154 GLY B O 1
ATOM 6727 N N . ALA B 1 153 ? -56.415 25.795 -5.104 1.00 25.84 155 ALA B N 1
ATOM 6728 C CA . ALA B 1 153 ? -54.999 25.591 -5.391 1.00 32.53 155 ALA B CA 1
ATOM 6729 C C . ALA B 1 153 ? -54.146 25.623 -4.132 1.00 29.90 155 ALA B C 1
ATOM 6730 O O . ALA B 1 153 ? -53.536 24.605 -3.790 1.00 33.81 155 ALA B O 1
ATOM 6732 N N . LEU B 1 154 ? -54.117 26.738 -3.403 1.00 29.58 156 LEU B N 1
ATOM 6733 C CA . LEU B 1 154 ? -53.098 26.912 -2.369 1.00 28.09 156 LEU B CA 1
ATOM 6734 C C . LEU B 1 154 ? -53.346 26.011 -1.160 1.00 32.32 156 LEU B C 1
ATOM 6735 O O . LEU B 1 154 ? -52.425 25.327 -0.688 1.00 28.66 156 LEU B O 1
ATOM 6740 N N . ARG B 1 155 ? -54.585 25.998 -0.635 1.00 29.00 157 ARG B N 1
ATOM 6741 C CA . ARG B 1 155 ? -54.875 25.203 0.558 1.00 28.15 157 ARG B CA 1
ATOM 6742 C C . ARG B 1 155 ? -54.806 23.707 0.257 1.00 25.82 157 ARG B C 1
ATOM 6743 O O . ARG B 1 155 ? -54.237 22.957 1.058 1.00 28.41 157 ARG B O 1
ATOM 6751 N N . PRO B 1 156 ? -55.347 23.211 -0.862 1.00 28.01 158 PRO B N 1
ATOM 6752 C CA . PRO B 1 156 ? -55.136 21.783 -1.165 1.00 27.60 158 PRO B CA 1
ATOM 6753 C C . PRO B 1 156 ? -53.662 21.396 -1.298 1.00 32.16 158 PRO B C 1
ATOM 6754 O O . PRO B 1 156 ? -53.284 20.287 -0.899 1.00 31.22 158 PRO B O 1
ATOM 6758 N N . VAL B 1 157 ? -52.809 22.273 -1.833 1.00 28.77 159 VAL B N 1
ATOM 6759 C CA . VAL B 1 157 ? -51.391 21.932 -1.943 1.00 28.60 159 VAL B CA 1
ATOM 6760 C C . VAL B 1 157 ? -50.727 21.967 -0.566 1.00 28.88 159 VAL B C 1
ATOM 6761 O O . VAL B 1 157 ? -49.998 21.043 -0.189 1.00 28.03 159 VAL B O 1
ATOM 6765 N N . ALA B 1 158 ? -50.991 23.023 0.213 1.00 26.03 160 ALA B N 1
ATOM 6766 C CA . ALA B 1 158 ? -50.508 23.074 1.589 1.00 32.38 160 ALA B CA 1
ATOM 6767 C C . ALA B 1 158 ? -50.952 21.847 2.387 1.00 33.81 160 ALA B C 1
ATOM 6768 O O . ALA B 1 158 ? -50.153 21.246 3.112 1.00 31.91 160 ALA B O 1
ATOM 6770 N N . LYS B 1 159 ? -52.220 21.450 2.255 1.00 32.74 161 LYS B N 1
ATOM 6771 C CA . LYS B 1 159 ? -52.698 20.263 2.959 1.00 35.86 161 LYS B CA 1
ATOM 6772 C C . LYS B 1 159 ? -51.958 19.013 2.492 1.00 38.08 161 LYS B C 1
ATOM 6773 O O . LYS B 1 159 ? -51.481 18.213 3.309 1.00 34.75 161 LYS B O 1
ATOM 6779 N N . PHE B 1 160 ? -51.874 18.823 1.170 1.00 32.15 162 PHE B N 1
ATOM 6780 C CA . PHE B 1 160 ? -51.183 17.661 0.613 1.00 33.03 162 PHE B CA 1
ATOM 6781 C C . PHE B 1 160 ? -49.765 17.532 1.161 1.00 36.62 162 PHE B C 1
ATOM 6782 O O . PHE B 1 160 ? -49.299 16.422 1.449 1.00 36.86 162 PHE B O 1
ATOM 6790 N N . LEU B 1 161 ? -49.071 18.656 1.334 1.00 31.34 163 LEU B N 1
ATOM 6791 C CA . LEU B 1 161 ? -47.665 18.604 1.718 1.00 35.66 163 LEU B CA 1
ATOM 6792 C C . LEU B 1 161 ? -47.463 18.444 3.222 1.00 38.47 163 LEU B C 1
ATOM 6793 O O . LEU B 1 161 ? -46.349 18.130 3.653 1.00 38.25 163 LEU B O 1
ATOM 6798 N N . SER B 1 162 ? -48.509 18.648 4.025 1.00 35.90 164 SER B N 1
ATOM 6799 C CA . SER B 1 162 ? -48.380 18.595 5.477 1.00 38.94 164 SER B CA 1
ATOM 6800 C C . SER B 1 162 ? -49.256 17.475 6.037 1.00 40.63 164 SER B C 1
ATOM 6801 O O . SER B 1 162 ? -48.838 16.312 6.054 1.00 39.25 164 SER B O 1
ATOM 6804 N N . VAL B 1 163 ? -50.487 17.808 6.447 1.00 42.99 165 VAL B N 1
ATOM 6805 C CA . VAL B 1 163 ? -51.332 16.852 7.163 1.00 39.96 165 VAL B CA 1
ATOM 6806 C C . VAL B 1 163 ? -51.545 15.569 6.368 1.00 43.90 165 VAL B C 1
ATOM 6807 O O . VAL B 1 163 ? -51.773 14.504 6.951 1.00 43.12 165 VAL B O 1
ATOM 6811 N N . GLU B 1 164 ? -51.472 15.632 5.035 1.00 46.07 166 GLU B N 1
ATOM 6812 C CA . GLU B 1 164 ? -51.730 14.432 4.246 1.00 42.98 166 GLU B CA 1
ATOM 6813 C C . GLU B 1 164 ? -50.489 13.555 4.064 1.00 46.67 166 GLU B C 1
ATOM 6814 O O . GLU B 1 164 ? -50.637 12.353 3.816 1.00 50.55 166 GLU B O 1
ATOM 6820 N N . SER B 1 165 ? -49.280 14.110 4.187 1.00 39.85 167 SER B N 1
ATOM 6821 C CA . SER B 1 165 ? -48.038 13.326 4.186 1.00 49.40 167 SER B CA 1
ATOM 6822 C C . SER B 1 165 ? -47.188 13.763 5.377 1.00 46.78 167 SER B C 1
ATOM 6823 O O . SER B 1 165 ? -46.156 14.432 5.225 1.00 43.21 167 SER B O 1
ATOM 6826 N N . PRO B 1 166 ? -47.594 13.381 6.588 1.00 44.45 168 PRO B N 1
ATOM 6827 C CA . PRO B 1 166 ? -47.010 13.979 7.798 1.00 45.65 168 PRO B CA 1
ATOM 6828 C C . PRO B 1 166 ? -45.620 13.462 8.133 1.00 48.43 168 PRO B C 1
ATOM 6829 O O . PRO B 1 166 ? -44.824 14.165 8.769 1.00 46.67 168 PRO B O 1
ATOM 6833 N N . ALA B 1 167 ? -45.309 12.232 7.721 1.00 49.68 169 ALA B N 1
ATOM 6834 C CA . ALA B 1 167 ? -44.001 11.672 8.043 1.00 48.86 169 ALA B CA 1
ATOM 6835 C C . ALA B 1 167 ? -42.884 12.504 7.432 1.00 48.59 169 ALA B C 1
ATOM 6836 O O . ALA B 1 167 ? -41.876 12.791 8.094 1.00 51.62 169 ALA B O 1
ATOM 6838 N N . THR B 1 168 ? -43.043 12.898 6.166 1.00 47.37 170 THR B N 1
ATOM 6839 C CA . THR B 1 168 ? -42.015 13.695 5.500 1.00 45.00 170 THR B CA 1
ATOM 6840 C C . THR B 1 168 ? -42.008 15.126 6.014 1.00 41.27 170 THR B C 1
ATOM 6841 O O . THR B 1 168 ? -40.938 15.720 6.191 1.00 43.51 170 THR B O 1
ATOM 6845 N N . PHE B 1 169 ? -43.169 15.692 6.300 1.00 40.17 171 PHE B N 1
ATOM 6846 C CA . PHE B 1 169 ? -43.238 17.073 6.838 1.00 40.16 171 PHE B CA 1
ATOM 6847 C C . PHE B 1 169 ? -42.480 17.177 8.164 1.00 38.20 171 PHE B C 1
ATOM 6848 O O . PHE B 1 169 ? -41.884 18.218 8.403 1.00 36.68 171 PHE B O 1
ATOM 6856 N N . ASN B 1 170 ? -42.546 16.135 8.989 1.00 36.34 172 ASN B N 1
ATOM 6857 C CA . ASN B 1 170 ? -41.926 16.143 10.336 1.00 40.02 172 ASN B CA 1
ATOM 6858 C C . ASN B 1 170 ? -40.487 15.618 10.273 1.00 44.09 172 ASN B C 1
ATOM 6859 O O . ASN B 1 170 ? -39.835 15.600 11.312 1.00 38.05 172 ASN B O 1
ATOM 6864 N N . LYS B 1 171 ? -40.034 15.198 9.095 1.00 40.31 173 LYS B N 1
ATOM 6865 C CA . LYS B 1 171 ? -38.656 14.677 8.918 1.00 44.82 173 LYS B CA 1
ATOM 6866 C C . LYS B 1 171 ? -37.618 15.791 8.995 1.00 41.05 173 LYS B C 1
ATOM 6867 O O . LYS B 1 171 ? -37.936 16.921 8.619 1.00 39.67 173 LYS B O 1
ATOM 6873 N N . VAL B 1 172 ? -36.427 15.448 9.474 1.00 37.08 174 VAL B N 1
ATOM 6874 C CA . VAL B 1 172 ? -35.331 16.447 9.580 1.00 37.34 174 VAL B CA 1
ATOM 6875 C C . VAL B 1 172 ? -34.372 16.189 8.415 1.00 41.75 174 VAL B C 1
ATOM 6876 O O . VAL B 1 172 ? -33.370 15.495 8.635 1.00 40.11 174 VAL B O 1
ATOM 6880 N N . HIS B 1 173 ? -34.690 16.736 7.243 1.00 40.71 175 HIS B N 1
ATOM 6881 C CA . HIS B 1 173 ? -33.881 16.561 6.011 1.00 37.46 175 HIS B CA 1
ATOM 6882 C C . HIS B 1 173 ? -34.278 17.673 5.047 1.00 31.84 175 HIS B C 1
ATOM 6883 O O . HIS B 1 173 ? -35.255 18.348 5.346 1.00 33.09 175 HIS B O 1
ATOM 6890 N N . ASN B 1 174 ? -33.577 17.819 3.924 1.00 34.49 176 ASN B N 1
ATOM 6891 C CA . ASN B 1 174 ? -33.822 18.955 2.982 1.00 33.65 176 ASN B CA 1
ATOM 6892 C C . ASN B 1 174 ? -35.272 18.938 2.496 1.00 29.19 176 ASN B C 1
ATOM 6893 O O . ASN B 1 174 ? -35.831 19.997 2.286 1.00 23.59 176 ASN B O 1
ATOM 6898 N N . HIS B 1 175 ? -35.810 17.743 2.290 1.00 30.62 177 HIS B N 1
ATOM 6899 C CA . HIS B 1 175 ? -37.206 17.595 1.822 1.00 33.13 177 HIS B CA 1
ATOM 6900 C C . HIS B 1 175 ? -38.129 18.200 2.878 1.00 30.37 177 HIS B C 1
ATOM 6901 O O . HIS B 1 175 ? -39.043 18.932 2.512 1.00 32.07 177 HIS B O 1
ATOM 6908 N N . GLY B 1 176 ? -37.832 17.940 4.142 1.00 35.54 178 GLY B N 1
ATOM 6909 C CA . GLY B 1 176 ? -38.613 18.548 5.226 1.00 30.84 178 GLY B CA 1
ATOM 6910 C C . GLY B 1 176 ? -38.511 20.053 5.205 1.00 25.96 178 GLY B C 1
ATOM 6911 O O . GLY B 1 176 ? -39.512 20.706 5.411 1.00 31.35 178 GLY B O 1
ATOM 6912 N N . THR B 1 177 ? -37.327 20.569 4.938 1.00 27.35 179 THR B N 1
ATOM 6913 C CA . THR B 1 177 ? -37.112 22.029 4.939 1.00 27.63 179 THR B CA 1
ATOM 6914 C C . THR B 1 177 ? -37.998 22.686 3.873 1.00 27.30 179 THR B C 1
ATOM 6915 O O . THR B 1 177 ? -38.622 23.694 4.165 1.00 25.78 179 THR B O 1
ATOM 6919 N N . TRP B 1 178 ? -38.064 22.086 2.691 1.00 24.20 180 TRP B N 1
ATOM 6920 C CA . TRP B 1 178 ? -38.892 22.664 1.607 1.00 23.72 180 TRP B CA 1
ATOM 6921 C C . TRP B 1 178 ? -40.378 22.674 2.005 1.00 24.92 180 TRP B C 1
ATOM 6922 O O . TRP B 1 178 ? -41.012 23.709 1.851 1.00 24.66 180 TRP B O 1
ATOM 6933 N N . LEU B 1 179 ? -40.864 21.563 2.556 1.00 28.36 181 LEU B N 1
ATOM 6934 C CA . LEU B 1 179 ? -42.292 21.436 2.935 1.00 28.46 181 LEU B CA 1
ATOM 6935 C C . LEU B 1 179 ? -42.632 22.432 4.039 1.00 29.45 181 LEU B C 1
ATOM 6936 O O . LEU B 1 179 ? -43.594 23.153 3.885 1.00 27.26 181 LEU B O 1
ATOM 6941 N N . THR B 1 180 ? -41.781 22.512 5.055 1.00 29.85 182 THR B N 1
ATOM 6942 C CA . THR B 1 180 ? -42.036 23.400 6.209 1.00 28.72 182 THR B CA 1
ATOM 6943 C C . THR B 1 180 ? -42.040 24.853 5.728 1.00 30.66 182 THR B C 1
ATOM 6944 O O . THR B 1 180 ? -42.882 25.617 6.171 1.00 27.48 182 THR B O 1
ATOM 6948 N N . ALA B 1 181 ? -41.105 25.193 4.843 1.00 26.74 183 ALA B N 1
ATOM 6949 C CA . ALA B 1 181 ? -40.995 26.584 4.374 1.00 26.24 183 ALA B CA 1
ATOM 6950 C C . ALA B 1 181 ? -42.253 26.978 3.598 1.00 26.03 183 ALA B C 1
ATOM 6951 O O . ALA B 1 181 ? -42.767 28.052 3.841 1.00 28.56 183 ALA B O 1
ATOM 6953 N N . GLY B 1 182 ? -42.720 26.112 2.704 1.00 27.78 184 GLY B N 1
ATOM 6954 C CA . GLY B 1 182 ? -43.902 26.454 1.893 1.00 25.22 184 GLY B CA 1
ATOM 6955 C C . GLY B 1 182 ? -45.161 26.598 2.731 1.00 31.50 184 GLY B C 1
ATOM 6956 O O . GLY B 1 182 ? -45.813 27.614 2.611 1.00 26.29 184 GLY B O 1
ATOM 6957 N N . VAL B 1 183 ? -45.419 25.625 3.614 1.00 31.98 185 VAL B N 1
ATOM 6958 C CA . VAL B 1 183 ? -46.638 25.637 4.476 1.00 27.67 185 VAL B CA 1
ATOM 6959 C C . VAL B 1 183 ? -46.571 26.800 5.471 1.00 25.94 185 VAL B C 1
ATOM 6960 O O . VAL B 1 183 ? -47.595 27.411 5.701 1.00 30.69 185 VAL B O 1
ATOM 6964 N N . GLY B 1 184 ? -45.392 27.089 6.016 1.00 31.75 186 GLY B N 1
ATOM 6965 C CA . GLY B 1 184 ? -45.219 28.210 6.960 1.00 29.66 186 GLY B CA 1
ATOM 6966 C C . GLY B 1 184 ? -45.490 29.556 6.318 1.00 32.28 186 GLY B C 1
ATOM 6967 O O . GLY B 1 184 ? -46.203 30.353 6.886 1.00 27.98 186 GLY B O 1
ATOM 6968 N N . MET B 1 185 ? -44.947 29.766 5.128 1.00 29.08 187 MET B N 1
ATOM 6969 C CA . MET B 1 185 ? -45.209 31.033 4.407 1.00 27.06 187 MET B CA 1
ATOM 6970 C C . MET B 1 185 ? -46.692 31.126 4.046 1.00 28.01 187 MET B C 1
ATOM 6971 O O . MET B 1 185 ? -47.231 32.213 4.102 1.00 30.36 187 MET B O 1
ATOM 6976 N N . ALA B 1 186 ? -47.297 30.011 3.674 1.00 25.91 188 ALA B N 1
ATOM 6977 C CA . ALA B 1 186 ? -48.747 29.972 3.396 1.00 30.73 188 ALA B CA 1
ATOM 6978 C C . ALA B 1 186 ? -49.508 30.365 4.662 1.00 31.59 188 ALA B C 1
ATOM 6979 O O . ALA B 1 186 ? -50.520 31.020 4.561 1.00 29.55 188 ALA B O 1
ATOM 6981 N N . GLY B 1 187 ? -48.997 29.945 5.813 1.00 32.18 189 GLY B N 1
ATOM 6982 C CA . GLY B 1 187 ? -49.621 30.316 7.092 1.00 33.07 189 GLY B CA 1
ATOM 6983 C C . GLY B 1 187 ? -49.646 31.817 7.255 1.00 30.78 189 GLY B C 1
ATOM 6984 O O . GLY B 1 187 ? -50.637 32.326 7.744 1.00 32.08 189 GLY B O 1
ATOM 6985 N N . TYR B 1 188 ? -48.576 32.491 6.866 1.00 30.02 190 TYR B N 1
ATOM 6986 C CA . TYR B 1 188 ? -48.553 33.969 6.924 1.00 31.02 190 TYR B CA 1
ATOM 6987 C C . TYR B 1 188 ? -49.486 34.646 5.912 1.00 35.62 190 TYR B C 1
ATOM 6988 O O . TYR B 1 188 ? -50.216 35.541 6.314 1.00 33.59 190 TYR B O 1
ATOM 6997 N N . VAL B 1 189 ? -49.456 34.233 4.644 1.00 33.16 191 VAL B N 1
ATOM 6998 C CA . VAL B 1 189 ? -50.242 34.897 3.554 1.00 34.67 191 VAL B CA 1
ATOM 6999 C C . VAL B 1 189 ? -51.741 34.678 3.735 1.00 32.73 191 VAL B C 1
ATOM 7000 O O . VAL B 1 189 ? -52.489 35.603 3.502 1.00 34.77 191 VAL B O 1
ATOM 7004 N N . LEU B 1 190 ? -52.123 33.491 4.171 1.00 37.10 192 LEU B N 1
ATOM 7005 C CA . LEU B 1 190 ? -53.542 33.082 4.264 1.00 37.00 192 LEU B CA 1
ATOM 7006 C C . LEU B 1 190 ? -54.062 33.209 5.703 1.00 41.53 192 LEU B C 1
ATOM 7007 O O . LEU B 1 190 ? -55.167 32.711 5.946 1.00 40.54 192 LEU B O 1
ATOM 7012 N N . ASP B 1 191 ? -53.298 33.833 6.607 1.00 37.60 193 ASP B N 1
ATOM 7013 C CA . ASP B 1 191 ? -53.697 34.009 8.029 1.00 39.81 193 ASP B CA 1
ATOM 7014 C C . ASP B 1 191 ? -54.022 32.669 8.683 1.00 41.21 193 ASP B C 1
ATOM 7015 O O . ASP B 1 191 ? -55.115 32.530 9.221 1.00 40.53 193 ASP B O 1
ATOM 7020 N N . GLU B 1 192 ? -53.114 31.716 8.591 1.00 35.17 194 GLU B N 1
ATOM 7021 C CA . GLU B 1 192 ? -53.300 30.406 9.249 1.00 36.90 194 GLU B CA 1
ATOM 7022 C C . GLU B 1 192 ? -52.133 30.242 10.221 1.00 34.90 194 GLU B C 1
ATOM 7023 O O . GLU B 1 192 ? -51.187 29.527 9.898 1.00 34.01 194 GLU B O 1
ATOM 7029 N N . PRO B 1 193 ? -52.195 30.849 11.420 1.00 39.57 195 PRO B N 1
ATOM 7030 C CA . PRO B 1 193 ? -51.060 30.830 12.353 1.00 37.24 195 PRO B CA 1
ATOM 7031 C C . PRO B 1 193 ? -50.608 29.437 12.796 1.00 32.91 195 PRO B C 1
ATOM 7032 O O . PRO B 1 193 ? -49.453 29.245 12.997 1.00 40.08 195 PRO B O 1
ATOM 7036 N N . GLU B 1 194 ? -51.540 28.505 12.915 1.00 34.75 196 GLU B N 1
ATOM 7037 C CA . GLU B 1 194 ? -51.205 27.124 13.327 1.00 32.42 196 GLU B CA 1
ATOM 7038 C C . GLU B 1 194 ? -50.259 26.497 12.305 1.00 36.14 196 GLU B C 1
ATOM 7039 O O . GLU B 1 194 ? -49.460 25.672 12.700 1.00 38.75 196 GLU B O 1
ATOM 7041 N N . TRP B 1 195 ? -50.417 26.844 11.039 1.00 36.89 197 TRP B N 1
ATOM 7042 C CA . TRP B 1 195 ? -49.537 26.334 9.968 1.00 35.35 197 TRP B CA 1
ATOM 7043 C C . TRP B 1 195 ? -48.113 26.822 10.227 1.00 32.28 197 TRP B C 1
ATOM 7044 O O . TRP B 1 195 ? -47.194 26.044 10.012 1.00 34.24 197 TRP B O 1
ATOM 7055 N N . VAL B 1 196 ? -47.968 28.066 10.671 1.00 30.45 198 VAL B N 1
ATOM 7056 C CA . VAL B 1 196 ? -46.621 28.620 10.974 1.00 32.15 198 VAL B CA 1
ATOM 7057 C C . VAL B 1 196 ? -46.011 27.810 12.124 1.00 33.70 198 VAL B C 1
ATOM 7058 O O . VAL B 1 196 ? -44.869 27.406 12.015 1.00 29.11 198 VAL B O 1
ATOM 7062 N N . GLU B 1 197 ? -46.801 27.543 13.158 1.00 32.19 199 GLU B N 1
ATOM 7063 C CA . GLU B 1 197 ? -46.325 26.765 14.328 1.00 33.39 199 GLU B CA 1
ATOM 7064 C C . GLU B 1 197 ? -46.013 25.331 13.906 1.00 35.07 199 GLU B C 1
ATOM 7065 O O . GLU B 1 197 ? -45.008 24.792 14.344 1.00 33.17 199 GLU B O 1
ATOM 7071 N N . GLN B 1 198 ? -46.865 24.756 13.075 1.00 29.48 200 GLN B N 1
ATOM 7072 C CA . GLN B 1 198 ? -46.615 23.389 12.563 1.00 36.53 200 GLN B CA 1
ATOM 7073 C C . GLN B 1 198 ? -45.322 23.374 11.732 1.00 39.52 200 GLN B C 1
ATOM 7074 O O . GLN B 1 198 ? -44.582 22.416 11.825 1.00 38.45 200 GLN B O 1
ATOM 7080 N N . ALA B 1 199 ? -45.079 24.420 10.948 1.00 37.21 201 ALA B N 1
ATOM 7081 C CA . ALA B 1 199 ? -43.821 24.515 10.184 1.00 36.64 201 ALA B CA 1
ATOM 7082 C C . ALA B 1 199 ? -42.634 24.593 11.140 1.00 35.33 201 ALA B C 1
ATOM 7083 O O . ALA B 1 199 ? -41.656 23.899 10.894 1.00 32.39 201 ALA B O 1
ATOM 7085 N N . LEU B 1 200 ? -42.736 25.398 12.202 1.00 35.11 202 LEU B N 1
ATOM 7086 C CA . LEU B 1 200 ? -41.609 25.615 13.161 1.00 39.20 202 LEU B CA 1
ATOM 7087 C C . LEU B 1 200 ? -41.371 24.390 14.054 1.00 39.03 202 LEU B C 1
ATOM 7088 O O . LEU B 1 200 ? -40.231 23.936 14.096 1.00 33.24 202 LEU B O 1
ATOM 7093 N N . LEU B 1 201 ? -42.458 23.738 14.528 1.00 41.76 203 LEU B N 1
ATOM 7094 C CA . LEU B 1 201 ? -42.381 22.641 15.540 1.00 38.87 203 LEU B CA 1
ATOM 7095 C C . LEU B 1 201 ? -42.993 21.291 15.140 1.00 40.92 203 LEU B C 1
ATOM 7096 O O . LEU B 1 201 ? -43.133 20.471 16.033 1.00 49.48 203 LEU B O 1
ATOM 7101 N N . ASP B 1 202 ? -43.339 21.066 13.888 1.00 40.77 204 ASP B N 1
ATOM 7102 C CA . ASP B 1 202 ? -43.939 19.802 13.383 1.00 39.47 204 ASP B CA 1
ATOM 7103 C C . ASP B 1 202 ? -45.470 19.805 13.504 1.00 41.99 204 ASP B C 1
ATOM 7104 O O . ASP B 1 202 ? -46.007 20.671 14.191 1.00 37.72 204 ASP B O 1
ATOM 7106 N N . LEU B 1 203 ? -46.133 18.857 12.852 1.00 37.45 205 LEU B N 1
ATOM 7107 C CA . LEU B 1 203 ? -47.619 18.864 12.791 1.00 41.66 205 LEU B CA 1
ATOM 7108 C C . LEU B 1 203 ? -48.237 18.716 14.178 1.00 45.13 205 LEU B C 1
ATOM 7109 O O . LEU B 1 203 ? -49.252 19.363 14.432 1.00 42.82 205 LEU B O 1
ATOM 7114 N N . ASP B 1 204 ? -47.626 17.901 15.026 1.00 48.10 206 ASP B N 1
ATOM 7115 C CA . ASP B 1 204 ? -48.096 17.745 16.422 1.00 45.69 206 ASP B CA 1
ATOM 7116 C C . ASP B 1 204 ? -47.630 18.938 17.259 1.00 45.96 206 ASP B C 1
ATOM 7117 O O . ASP B 1 204 ? -48.021 18.997 18.420 1.00 45.04 206 ASP B O 1
ATOM 7122 N N . LYS B 1 205 ? -46.845 19.847 16.686 1.00 47.16 207 LYS B N 1
ATOM 7123 C CA . LYS B 1 205 ? -46.290 21.036 17.400 1.00 43.64 207 LYS B CA 1
ATOM 7124 C C . LYS B 1 205 ? -45.444 20.569 18.582 1.00 48.18 207 LYS B C 1
ATOM 7125 O O . LYS B 1 205 ? -45.240 21.363 19.514 1.00 50.91 207 LYS B O 1
ATOM 7131 N N . SER B 1 206 ? -44.956 19.335 18.523 1.00 46.39 208 SER B N 1
ATOM 7132 C CA . SER B 1 206 ? -44.185 18.776 19.627 1.00 46.66 208 SER B CA 1
ATOM 7133 C C . SER B 1 206 ? -42.845 19.490 19.777 1.00 48.82 208 SER B C 1
ATOM 7134 O O . SER B 1 206 ? -42.506 19.971 20.864 1.00 54.26 208 SER B O 1
ATOM 7137 N N . GLY B 1 207 ? -42.100 19.615 18.682 1.00 46.48 209 GLY B N 1
ATOM 7138 C CA . GLY B 1 207 ? -40.723 20.080 18.688 1.00 42.64 209 GLY B CA 1
ATOM 7139 C C . GLY B 1 207 ? -39.745 19.068 18.125 1.00 40.85 209 GLY B C 1
ATOM 7140 O O . GLY B 1 207 ? -38.578 19.413 17.894 1.00 41.51 209 GLY B O 1
ATOM 7141 N N . LYS B 1 208 ? -40.201 17.834 17.880 1.00 39.66 210 LYS B N 1
ATOM 7142 C CA . LYS B 1 208 ? -39.341 16.755 17.403 1.00 44.17 210 LYS B CA 1
ATOM 7143 C C . LYS B 1 208 ? -38.902 16.978 15.960 1.00 47.10 210 LYS B C 1
ATOM 7144 O O . LYS B 1 208 ? -37.775 16.632 15.588 1.00 41.81 210 LYS B O 1
ATOM 7150 N N . GLY B 1 209 ? -39.800 17.494 15.123 1.00 44.62 211 GLY B N 1
ATOM 7151 C CA . GLY B 1 209 ? -39.446 17.939 13.790 1.00 39.84 211 GLY B CA 1
ATOM 7152 C C . GLY B 1 209 ? -39.742 19.418 13.658 1.00 41.80 211 GLY B C 1
ATOM 7153 O O . GLY B 1 209 ? -39.789 20.135 14.667 1.00 39.80 211 GLY B O 1
ATOM 7154 N N . GLY B 1 210 ? -39.961 19.884 12.430 1.00 33.19 212 GLY B N 1
ATOM 7155 C CA . GLY B 1 210 ? -40.174 21.293 12.193 1.00 33.98 212 GLY B CA 1
ATOM 7156 C C . GLY B 1 210 ? -38.893 22.056 11.891 1.00 32.84 212 GLY B C 1
ATOM 7157 O O . GLY B 1 210 ? -37.769 21.551 12.000 1.00 32.63 212 GLY B O 1
ATOM 7158 N N . PHE B 1 211 ? -39.098 23.324 11.524 1.00 32.81 213 PHE B N 1
ATOM 7159 C CA . PHE B 1 211 ? -38.023 24.190 11.042 1.00 33.40 213 PHE B CA 1
ATOM 7160 C C . PHE B 1 211 ? -36.935 24.385 12.094 1.00 34.63 213 PHE B C 1
ATOM 7161 O O . PHE B 1 211 ? -35.732 24.315 11.789 1.00 29.10 213 PHE B O 1
ATOM 7169 N N . LEU B 1 212 ? -37.333 24.645 13.339 1.00 31.80 214 LEU B N 1
ATOM 7170 C CA . LEU B 1 212 ? -36.341 24.919 14.375 1.00 32.15 214 LEU B CA 1
ATOM 7171 C C . LEU B 1 212 ? -35.483 23.696 14.664 1.00 30.62 214 LEU B C 1
ATOM 7172 O O . LEU B 1 212 ? -34.260 23.813 14.821 1.00 32.44 214 LEU B O 1
ATOM 7177 N N . ARG B 1 213 ? -36.102 22.513 14.734 1.00 27.18 215 ARG B N 1
ATOM 7178 C CA . ARG B 1 213 ? -35.330 21.281 14.871 1.00 30.63 215 ARG B CA 1
ATOM 7179 C C . ARG B 1 213 ? -34.318 21.132 13.735 1.00 34.88 215 ARG B C 1
ATOM 7180 O O . ARG B 1 213 ? -33.180 20.705 13.964 1.00 31.37 215 ARG B O 1
ATOM 7188 N N . GLN B 1 214 ? -34.718 21.484 12.503 1.00 27.97 216 GLN B N 1
ATOM 7189 C CA . GLN B 1 214 ? -33.812 21.391 11.359 1.00 30.94 216 GLN B CA 1
ATOM 7190 C C . GLN B 1 214 ? -32.591 22.287 11.549 1.00 30.87 216 GLN B C 1
ATOM 7191 O O . GLN B 1 214 ? -31.454 21.871 11.290 1.00 32.69 216 GLN B O 1
ATOM 7197 N N . LEU B 1 215 ? -32.811 23.529 11.992 1.00 27.71 217 LEU B N 1
ATOM 7198 C CA . LEU B 1 215 ? -31.703 24.449 12.214 1.00 28.61 217 LEU B CA 1
ATOM 7199 C C . LEU B 1 215 ? -30.795 23.981 13.345 1.00 34.44 217 LEU B C 1
ATOM 7200 O O . LEU B 1 215 ? -29.595 24.260 13.330 1.00 30.49 217 LEU B O 1
ATOM 7205 N N . ASN B 1 216 ? -31.356 23.297 14.341 1.00 31.62 218 ASN B N 1
ATOM 7206 C CA . ASN B 1 216 ? -30.585 22.837 15.484 1.00 30.62 218 ASN B CA 1
ATOM 7207 C C . ASN B 1 216 ? -29.876 21.517 15.231 1.00 32.19 218 ASN B C 1
ATOM 7208 O O . ASN B 1 216 ? -28.951 21.177 15.976 1.00 35.49 218 ASN B O 1
ATOM 7213 N N . THR B 1 217 ? -30.283 20.763 14.212 1.00 29.85 219 THR B N 1
ATOM 7214 C CA . THR B 1 217 ? -29.738 19.430 13.980 1.00 32.13 219 THR B CA 1
ATOM 7215 C C . THR B 1 217 ? -28.882 19.334 12.727 1.00 34.53 219 THR B C 1
ATOM 7216 O O . THR B 1 217 ? -27.766 18.795 12.784 1.00 30.18 219 THR B O 1
ATOM 7220 N N . LEU B 1 218 ? -29.382 19.841 11.592 1.00 33.15 220 LEU B N 1
ATOM 7221 C CA . LEU B 1 218 ? -28.733 19.598 10.301 1.00 29.44 220 LEU B CA 1
ATOM 7222 C C . LEU B 1 218 ? -27.440 20.387 10.122 1.00 29.55 220 LEU B C 1
ATOM 7223 O O . LEU B 1 218 ? -26.581 19.966 9.332 1.00 28.79 220 LEU B O 1
ATOM 7228 N N . PHE B 1 219 ? -27.267 21.493 10.849 1.00 34.90 221 PHE B N 1
ATOM 7229 C CA . PHE B 1 219 ? -26.065 22.316 10.772 1.00 28.09 221 PHE B CA 1
ATOM 7230 C C . PHE B 1 219 ? -25.177 22.110 11.989 1.00 33.33 221 PHE B C 1
ATOM 7231 O O . PHE B 1 219 ? -25.660 22.006 13.122 1.00 32.80 221 PHE B O 1
ATOM 7239 N N . SER B 1 220 ? -23.873 22.082 11.745 1.00 31.78 222 SER B N 1
ATOM 7240 C CA . SER B 1 220 ? -22.879 22.139 12.798 1.00 29.48 222 SER B CA 1
ATOM 7241 C C . SER B 1 220 ? -22.686 23.581 13.243 1.00 26.58 222 SER B C 1
ATOM 7242 O O . SER B 1 220 ? -23.175 24.506 12.593 1.00 30.91 222 SER B O 1
ATOM 7245 N N . PRO B 1 221 ? -21.978 23.811 14.358 1.00 30.26 223 PRO B N 1
ATOM 7246 C CA . PRO B 1 221 ? -21.675 25.202 14.760 1.00 28.65 223 PRO B CA 1
ATOM 7247 C C . PRO B 1 221 ? -20.899 25.986 13.714 1.00 26.60 223 PRO B C 1
ATOM 7248 O O . PRO B 1 221 ? -20.861 27.223 13.786 1.00 27.74 223 PRO B O 1
ATOM 7252 N N . ASP B 1 222 ? -20.283 25.316 12.738 1.00 28.05 224 ASP B N 1
ATOM 7253 C CA . ASP B 1 222 ? -19.566 26.012 11.680 1.00 30.16 224 ASP B CA 1
ATOM 7254 C C . ASP B 1 222 ? -20.453 26.308 10.489 1.00 30.67 224 ASP B C 1
ATOM 7255 O O . ASP B 1 222 ? -19.950 26.801 9.471 1.00 30.89 224 ASP B O 1
ATOM 7260 N N . GLY B 1 223 ? -21.754 26.047 10.606 1.00 26.37 225 GLY B N 1
ATOM 7261 C CA . GLY B 1 223 ? -22.672 26.261 9.505 1.00 25.80 225 GLY B CA 1
ATOM 7262 C C . GLY B 1 223 ? -22.635 25.190 8.443 1.00 28.03 225 GLY B C 1
ATOM 7263 O O . GLY B 1 223 ? -23.138 25.412 7.335 1.00 24.95 225 GLY B O 1
ATOM 7264 N N . TYR B 1 224 ? -22.068 24.025 8.745 1.00 27.78 226 TYR B N 1
ATOM 7265 C CA . TYR B 1 224 ? -21.900 22.976 7.749 1.00 29.87 226 TYR B CA 1
ATOM 7266 C C . TYR B 1 224 ? -23.088 22.021 7.809 1.00 28.41 226 TYR B C 1
ATOM 7267 O O . TYR B 1 224 ? -23.383 21.457 8.870 1.00 29.23 226 TYR B O 1
ATOM 7276 N N . TYR B 1 225 ? -23.736 21.816 6.661 1.00 25.61 227 TYR B N 1
ATOM 7277 C CA . TYR B 1 225 ? -24.981 21.060 6.551 1.00 26.50 227 TYR B CA 1
ATOM 7278 C C . TYR B 1 225 ? -24.669 19.577 6.371 1.00 28.72 227 TYR B C 1
ATOM 7279 O O . TYR B 1 225 ? -23.861 19.198 5.513 1.00 28.85 227 TYR B O 1
ATOM 7288 N N . ASN B 1 226 ? -25.349 18.743 7.145 1.00 25.61 228 ASN B N 1
ATOM 7289 C CA . ASN B 1 226 ? -24.910 17.364 7.347 1.00 26.85 228 ASN B CA 1
ATOM 7290 C C . ASN B 1 226 ? -24.967 16.535 6.074 1.00 30.23 228 ASN B C 1
ATOM 7291 O O . ASN B 1 226 ? -24.218 15.558 5.940 1.00 27.41 228 ASN B O 1
ATOM 7296 N N . GLU B 1 227 ? -25.861 16.876 5.146 1.00 23.40 229 GLU B N 1
ATOM 7297 C CA . GLU B 1 227 ? -25.961 16.115 3.914 1.00 25.12 229 GLU B CA 1
ATOM 7298 C C . GLU B 1 227 ? -24.865 16.449 2.909 1.00 23.74 229 GLU B C 1
ATOM 7299 O O . GLU B 1 227 ? -24.698 15.701 1.940 1.00 26.07 229 GLU B O 1
ATOM 7305 N N . GLY B 1 228 ? -24.100 17.517 3.121 1.00 21.81 230 GLY B N 1
ATOM 7306 C CA . GLY B 1 228 ? -23.035 17.866 2.202 1.00 26.60 230 GLY B CA 1
ATOM 7307 C C . GLY B 1 228 ? -23.338 19.083 1.345 1.00 26.58 230 GLY B C 1
ATOM 7308 O O . GLY B 1 228 ? -24.480 19.554 1.273 1.00 24.76 230 GLY B O 1
ATOM 7309 N N . PRO B 1 229 ? -22.312 19.598 0.651 1.00 22.04 231 PRO B N 1
ATOM 7310 C CA . PRO B 1 229 ? -22.469 20.894 -0.035 1.00 24.38 231 PRO B CA 1
ATOM 7311 C C . PRO B 1 229 ? -23.576 20.921 -1.075 1.00 22.66 231 PRO B C 1
ATOM 7312 O O . PRO B 1 229 ? -24.282 21.934 -1.191 1.00 22.11 231 PRO B O 1
ATOM 7316 N N . TYR B 1 230 ? -23.764 19.840 -1.836 1.00 21.84 232 TYR B N 1
ATOM 7317 C CA . TYR B 1 230 ? -24.751 19.902 -2.920 1.00 21.69 232 TYR B CA 1
ATOM 7318 C C . TYR B 1 230 ? -26.165 19.991 -2.358 1.00 25.03 232 TYR B C 1
ATOM 7319 O O . TYR B 1 230 ? -26.990 20.763 -2.853 1.00 22.06 232 TYR B O 1
ATOM 7328 N N . TYR B 1 231 ? -26.465 19.229 -1.316 1.00 21.14 233 TYR B N 1
ATOM 7329 C CA . TYR B 1 231 ? -27.754 19.438 -0.662 1.00 24.22 233 TYR B CA 1
ATOM 7330 C C . TYR B 1 231 ? -27.741 20.627 0.293 1.00 21.93 233 TYR B C 1
ATOM 7331 O O . TYR B 1 231 ? -28.811 21.177 0.584 1.00 23.28 233 TYR B O 1
ATOM 7340 N N . GLN B 1 232 ? -26.566 21.048 0.779 1.00 25.11 234 GLN B N 1
ATOM 7341 C CA . GLN B 1 232 ? -26.491 22.300 1.528 1.00 23.65 234 GLN B CA 1
ATOM 7342 C C . GLN B 1 232 ? -27.077 23.452 0.719 1.00 26.03 234 GLN B C 1
ATOM 7343 O O . GLN B 1 232 ? -27.964 24.177 1.193 1.00 21.72 234 GLN B O 1
ATOM 7349 N N . ARG B 1 233 ? -26.591 23.649 -0.509 1.00 23.67 235 ARG B N 1
ATOM 7350 C CA . ARG B 1 233 ? -27.104 24.790 -1.257 1.00 23.94 235 ARG B CA 1
ATOM 7351 C C . ARG B 1 233 ? -28.577 24.594 -1.596 1.00 23.48 235 ARG B C 1
ATOM 7352 O O . ARG B 1 233 ? -29.329 25.570 -1.660 1.00 24.31 235 ARG B O 1
ATOM 7360 N N . TYR B 1 234 ? -29.012 23.340 -1.755 1.00 22.90 236 TYR B N 1
ATOM 7361 C CA . TYR B 1 234 ? -30.413 23.065 -2.069 1.00 25.71 236 TYR B CA 1
ATOM 7362 C C . TYR B 1 234 ? -31.327 23.459 -0.920 1.00 24.01 236 TYR B C 1
ATOM 7363 O O . TYR B 1 234 ? -32.316 24.169 -1.122 1.00 24.52 236 TYR B O 1
ATOM 7372 N N . ALA B 1 235 ? -31.019 22.990 0.298 1.00 25.30 237 ALA B N 1
ATOM 7373 C CA . ALA B 1 235 ? -31.824 23.350 1.464 1.00 24.68 237 ALA B CA 1
ATOM 7374 C C . ALA B 1 235 ? -31.655 24.815 1.853 1.00 25.49 237 ALA B C 1
ATOM 7375 O O . ALA B 1 235 ? -32.519 25.373 2.540 1.00 23.23 237 ALA B O 1
ATOM 7377 N N . LEU B 1 236 ? -30.563 25.450 1.431 1.00 24.55 238 LEU B N 1
ATOM 7378 C CA . LEU B 1 236 ? -30.362 26.854 1.759 1.00 24.42 238 LEU B CA 1
ATOM 7379 C C . LEU B 1 236 ? -31.553 27.7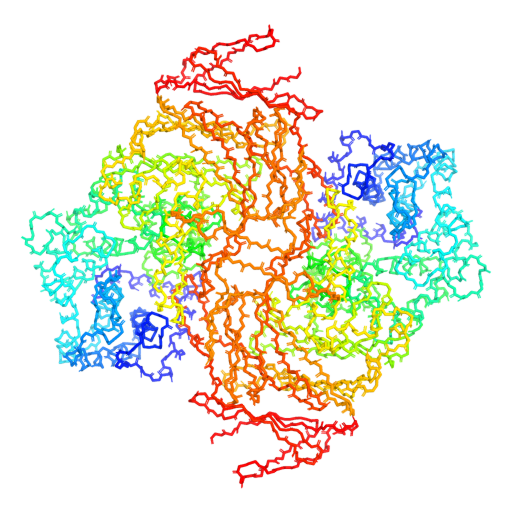07 1.341 1.00 25.77 238 LEU B C 1
ATOM 7380 O O . LEU B 1 236 ? -31.977 28.587 2.095 1.00 25.97 238 LEU B O 1
ATOM 7385 N N . MET B 1 237 ? -32.121 27.466 0.144 1.00 26.19 239 MET B N 1
ATOM 7386 C CA . MET B 1 237 ? -33.162 28.379 -0.327 1.00 23.30 239 MET B CA 1
ATOM 7387 C C . MET B 1 237 ? -34.375 28.404 0.593 1.00 20.75 239 MET B C 1
ATOM 7388 O O . MET B 1 237 ? -34.802 29.505 0.979 1.00 20.27 239 MET B O 1
ATOM 7393 N N . PRO B 1 238 ? -34.979 27.276 0.975 1.00 21.57 240 PRO B N 1
ATOM 7394 C CA . PRO B 1 238 ? -36.101 27.365 1.928 1.00 22.84 240 PRO B CA 1
ATOM 7395 C C . PRO B 1 238 ? -35.687 27.860 3.307 1.00 24.80 240 PRO B C 1
ATOM 7396 O O . PRO B 1 238 ? -36.514 28.505 3.972 1.00 23.06 240 PRO B O 1
ATOM 7400 N N . PHE B 1 239 ? -34.439 27.604 3.751 1.00 26.92 241 PHE B N 1
ATOM 7401 C CA . PHE B 1 239 ? -33.966 28.145 5.031 1.00 26.13 241 PHE B CA 1
ATOM 7402 C C . PHE B 1 239 ? -34.000 29.664 4.998 1.00 27.06 241 PHE B C 1
ATOM 7403 O O . PHE B 1 239 ? -34.659 30.303 5.823 1.00 28.76 241 PHE B O 1
ATOM 7411 N N . VAL B 1 240 ? -33.282 30.266 4.047 1.00 23.42 242 VAL B N 1
ATOM 7412 C CA . VAL B 1 240 ? -33.219 31.721 4.021 1.00 23.31 242 VAL B CA 1
ATOM 7413 C C . VAL B 1 240 ? -34.533 32.331 3.573 1.00 25.15 242 VAL B C 1
ATOM 7414 O O . VAL B 1 240 ? -34.799 33.494 3.894 1.00 31.32 242 VAL B O 1
ATOM 7418 N N . THR B 1 241 ? -35.359 31.591 2.820 1.00 24.94 243 THR B N 1
ATOM 7419 C CA . THR B 1 241 ? -36.652 32.132 2.415 1.00 25.19 243 THR B CA 1
ATOM 7420 C C . THR B 1 241 ? -37.590 32.226 3.617 1.00 28.99 243 THR B C 1
ATOM 7421 O O . THR B 1 241 ? -38.087 33.309 3.948 1.00 25.69 243 THR B O 1
ATOM 7425 N N . PHE B 1 242 ? -37.809 31.100 4.314 1.00 26.23 244 PHE B N 1
ATOM 7426 C CA . PHE B 1 242 ? -38.670 31.119 5.502 1.00 26.51 244 PHE B CA 1
ATOM 7427 C C . PHE B 1 242 ? -38.098 32.020 6.595 1.00 29.98 244 PHE B C 1
ATOM 7428 O O . PHE B 1 242 ? -38.863 32.694 7.295 1.00 27.81 244 PHE B O 1
ATOM 7436 N N . ALA B 1 243 ? -36.760 32.074 6.738 1.00 26.61 245 ALA B N 1
ATOM 7437 C CA . ALA B 1 243 ? -36.161 32.982 7.716 1.00 31.02 245 ALA B CA 1
ATOM 7438 C C . ALA B 1 243 ? -36.451 34.440 7.375 1.00 32.79 245 ALA B C 1
ATOM 7439 O O . ALA B 1 243 ? -36.787 35.242 8.257 1.00 33.10 245 ALA B O 1
ATOM 7441 N N . LYS B 1 244 ? -36.332 34.807 6.101 1.00 32.47 246 LYS B N 1
ATOM 7442 C CA . LYS B 1 244 ? -36.688 36.167 5.705 1.00 30.67 246 LYS B CA 1
ATOM 7443 C C . LYS B 1 244 ? -38.179 36.438 5.944 1.00 32.97 246 LYS B C 1
ATOM 7444 O O . LYS B 1 244 ? -38.565 37.539 6.359 1.00 32.89 246 LYS B O 1
ATOM 7450 N N . ALA B 1 245 ? -39.031 35.433 5.725 1.00 30.61 247 ALA B N 1
ATOM 7451 C CA . ALA B 1 245 ? -40.460 35.616 5.968 1.00 33.50 247 ALA B CA 1
ATOM 7452 C C . ALA B 1 245 ? -40.756 35.715 7.461 1.00 36.20 247 ALA B C 1
ATOM 7453 O O . ALA B 1 245 ? -41.638 36.477 7.876 1.00 33.12 247 ALA B O 1
ATOM 7455 N N . ILE B 1 246 ? -40.047 34.935 8.280 1.00 32.84 248 ILE B N 1
ATOM 7456 C CA . ILE B 1 246 ? -40.230 35.008 9.729 1.00 31.90 248 ILE B CA 1
ATOM 7457 C C . ILE B 1 246 ? -39.863 36.394 10.243 1.00 34.34 248 ILE B C 1
ATOM 7458 O O . ILE B 1 246 ? -40.561 36.968 11.088 1.00 36.26 248 ILE B O 1
ATOM 7463 N N . GLU B 1 247 ? -38.779 36.963 9.722 1.00 32.78 249 GLU B N 1
ATOM 7464 C CA . GLU B 1 247 ? -38.291 38.252 10.201 1.00 34.33 249 GLU B CA 1
ATOM 7465 C C . GLU B 1 247 ? -39.227 39.387 9.818 1.00 37.73 249 GLU B C 1
ATOM 7466 O O . GLU B 1 247 ? -39.372 40.354 10.574 1.00 38.25 249 GLU B O 1
ATOM 7472 N N . ASN B 1 248 ? -39.871 39.291 8.658 1.00 38.90 250 ASN B N 1
ATOM 7473 C CA . ASN B 1 248 ? -40.773 40.340 8.206 1.00 36.04 250 ASN B CA 1
ATOM 7474 C C . ASN B 1 248 ? -42.143 40.259 8.862 1.00 34.51 250 ASN B C 1
ATOM 7475 O O . ASN B 1 248 ? -42.844 41.273 8.922 1.00 41.57 250 ASN B O 1
ATOM 7480 N N . ASN B 1 249 ? -42.538 39.078 9.336 1.00 35.50 251 ASN B N 1
ATOM 7481 C CA . ASN B 1 249 ? -43.831 38.832 9.964 1.00 37.47 251 ASN B CA 1
ATOM 7482 C C . ASN B 1 249 ? -43.765 38.780 11.486 1.00 40.32 251 ASN B C 1
ATOM 7483 O O . ASN B 1 249 ? -44.613 39.372 12.157 1.00 40.54 251 ASN B O 1
ATOM 7488 N N . GLU B 1 250 ? -42.803 38.058 12.050 1.00 37.15 252 GLU B N 1
ATOM 7489 C CA . GLU B 1 250 ? -42.639 37.947 13.501 1.00 38.69 252 GLU B CA 1
ATOM 7490 C C . GLU B 1 250 ? -41.195 38.257 13.879 1.00 38.49 252 GLU B C 1
ATOM 7491 O O . GLU B 1 250 ? -40.430 37.358 14.252 1.00 34.61 252 GLU B O 1
ATOM 7497 N N . PRO B 1 251 ? -40.790 39.530 13.805 1.00 36.39 253 PRO B N 1
ATOM 7498 C CA . PRO B 1 251 ? -39.388 39.867 14.112 1.00 40.30 253 PRO B CA 1
ATOM 7499 C C . PRO B 1 251 ? -39.011 39.589 15.557 1.00 42.16 253 PRO B C 1
ATOM 7500 O O . PRO B 1 251 ? -37.819 39.452 15.858 1.00 42.62 253 PRO B O 1
ATOM 7504 N N . GLU B 1 252 ? -39.996 39.472 16.453 1.00 42.31 254 GLU B N 1
ATOM 7505 C CA . GLU B 1 252 ? -39.721 39.136 17.841 1.00 45.46 254 GLU B CA 1
ATOM 7506 C C . GLU B 1 252 ? -39.135 37.735 17.986 1.00 48.42 254 GLU B C 1
ATOM 7507 O O . GLU B 1 252 ? -38.540 37.430 19.030 1.00 41.01 254 GLU B O 1
ATOM 7513 N N . ARG B 1 253 ? -39.268 36.882 16.959 1.00 42.91 255 ARG B N 1
ATOM 7514 C CA . ARG B 1 253 ? -38.681 35.546 17.028 1.00 42.77 255 ARG B CA 1
ATOM 7515 C C . ARG B 1 253 ? -37.156 35.573 16.955 1.00 40.25 255 ARG B C 1
ATOM 7516 O O . ARG B 1 253 ? -36.513 34.586 17.340 1.00 41.68 255 ARG B O 1
ATOM 7524 N N . GLY B 1 254 ? -36.568 36.679 16.492 1.00 34.73 256 GLY B N 1
ATOM 7525 C CA . GLY B 1 254 ? -35.126 36.808 16.397 1.00 38.51 256 GLY B CA 1
ATOM 7526 C C . GLY B 1 254 ? -34.475 35.745 15.532 1.00 39.45 256 GLY B C 1
ATOM 7527 O O . GLY B 1 254 ? -33.437 35.189 15.910 1.00 35.40 256 GLY B O 1
ATOM 7528 N N . ILE B 1 255 ? -35.062 35.481 14.352 1.00 34.98 257 ILE B N 1
ATOM 7529 C CA . ILE B 1 255 ? -34.666 34.321 13.555 1.00 28.41 257 ILE B CA 1
ATOM 7530 C C . ILE B 1 255 ? -33.214 34.434 13.103 1.00 29.58 257 ILE B C 1
ATOM 7531 O O . ILE B 1 255 ? -32.485 33.435 13.057 1.00 32.56 257 ILE B O 1
ATOM 7536 N N . PHE B 1 256 ? -32.753 35.640 12.799 1.00 31.53 258 PHE B N 1
ATOM 7537 C CA . PHE B 1 256 ? -31.382 35.783 12.336 1.00 37.04 258 PHE B CA 1
ATOM 7538 C C . PHE B 1 256 ? -30.370 35.797 13.482 1.00 40.37 258 PHE B C 1
ATOM 7539 O O . PHE B 1 256 ? -29.154 35.768 13.231 1.00 34.98 258 PHE B O 1
ATOM 7547 N N . LYS B 1 257 ? -30.838 35.788 14.728 1.00 37.30 259 LYS B N 1
ATOM 7548 C CA . LYS B 1 257 ? -29.954 35.595 15.872 1.00 36.77 259 LYS B CA 1
ATOM 7549 C C . LYS B 1 257 ? -30.037 34.187 16.442 1.00 35.57 259 LYS B C 1
ATOM 7550 O O . LYS B 1 257 ? -29.147 33.785 17.200 1.00 37.13 259 LYS B O 1
ATOM 7556 N N . TYR B 1 258 ? -31.078 33.438 16.083 1.00 32.52 260 TYR B N 1
ATOM 7557 C CA . TYR B 1 258 ? -31.276 32.084 16.580 1.00 31.97 260 TYR B CA 1
ATOM 7558 C C . TYR B 1 258 ? -30.018 31.230 16.422 1.00 38.09 260 TYR B C 1
ATOM 7559 O O . TYR B 1 258 ? -29.299 31.319 15.420 1.00 31.04 260 TYR B O 1
ATOM 7568 N N . ARG B 1 259 ? -29.750 30.413 17.444 1.00 35.65 261 ARG B N 1
ATOM 7569 C CA . ARG B 1 259 ? -28.602 29.500 17.480 1.00 33.54 261 ARG B CA 1
ATOM 7570 C C . ARG B 1 259 ? -27.302 30.208 17.098 1.00 36.54 261 ARG B C 1
ATOM 7571 O O . ARG B 1 259 ? -26.483 29.694 16.332 1.00 35.02 261 ARG B O 1
ATOM 7579 N N . ASP B 1 260 ? -27.122 31.409 17.654 1.00 35.90 262 ASP B N 1
ATOM 7580 C CA . ASP B 1 260 ? -25.932 32.229 17.436 1.00 39.95 262 ASP B CA 1
ATOM 7581 C C . ASP B 1 260 ? -25.760 32.588 15.963 1.00 36.82 262 ASP B C 1
ATOM 7582 O O . ASP B 1 260 ? -24.658 32.530 15.416 1.00 35.69 262 ASP B O 1
ATOM 7587 N N . GLY B 1 261 ? -26.853 32.981 15.320 1.00 34.62 263 GLY B N 1
ATOM 7588 C CA . GLY B 1 261 ? -26.781 33.383 13.921 1.00 32.86 263 GLY B CA 1
ATOM 7589 C C . GLY B 1 261 ? -26.487 32.247 12.964 1.00 33.03 263 GLY B C 1
ATOM 7590 O O . GLY B 1 261 ? -25.716 32.427 12.013 1.00 32.56 263 GLY B O 1
ATOM 7591 N N . ILE B 1 262 ? -27.099 31.078 13.181 1.00 31.41 264 ILE B N 1
ATOM 7592 C CA . ILE B 1 262 ? -26.760 29.898 12.387 1.00 27.91 264 ILE B CA 1
ATOM 7593 C C . ILE B 1 262 ? -27.153 30.088 10.923 1.00 28.85 264 ILE B C 1
ATOM 7594 O O . ILE B 1 262 ? -26.497 29.544 10.027 1.00 28.16 264 ILE B O 1
ATOM 7599 N N . VAL B 1 263 ? -28.204 30.869 10.648 1.00 27.26 265 VAL B N 1
ATOM 7600 C CA . VAL B 1 263 ? -28.624 31.072 9.263 1.00 29.22 265 VAL B CA 1
ATOM 7601 C C . VAL B 1 263 ? -27.546 31.815 8.479 1.00 29.50 265 VAL B C 1
ATOM 7602 O O . VAL B 1 263 ? -27.258 31.479 7.326 1.00 31.85 265 VAL B O 1
ATOM 7606 N N . MET B 1 264 ? -26.919 32.818 9.093 1.00 27.31 266 MET B N 1
ATOM 7607 C CA . MET B 1 264 ? -25.821 33.518 8.434 1.00 29.56 266 MET B CA 1
ATOM 7608 C C . MET B 1 264 ? -24.592 32.629 8.283 1.00 30.96 266 MET B C 1
ATOM 7609 O O . MET B 1 264 ? -23.904 32.685 7.255 1.00 29.60 266 MET B O 1
ATOM 7614 N N . LYS B 1 265 ? -24.264 31.841 9.314 1.00 30.41 267 LYS B N 1
ATOM 7615 C CA . LYS B 1 265 ? -23.129 30.926 9.200 1.00 28.02 267 LYS B CA 1
ATOM 7616 C C . LYS B 1 265 ? -23.347 29.943 8.059 1.00 30.04 267 LYS B C 1
ATOM 7617 O O . LYS B 1 265 ? -22.409 29.622 7.314 1.00 25.10 267 LYS B O 1
ATOM 7623 N N . ALA B 1 266 ? -24.590 29.465 7.908 1.00 27.34 268 ALA B N 1
ATOM 7624 C CA . ALA B 1 266 ? -24.910 28.477 6.885 1.00 29.95 268 ALA B CA 1
ATOM 7625 C C . ALA B 1 266 ? -24.700 29.042 5.489 1.00 27.06 268 ALA B C 1
ATOM 7626 O O . ALA B 1 266 ? -24.186 28.349 4.602 1.00 23.28 268 ALA B O 1
ATOM 7628 N N . ILE B 1 267 ? -25.086 30.302 5.279 1.00 26.78 269 ILE B N 1
ATOM 7629 C CA . ILE B 1 267 ? -24.884 30.934 3.978 1.00 26.29 269 ILE B CA 1
ATOM 7630 C C . ILE B 1 267 ? -23.404 31.001 3.655 1.00 29.10 269 ILE B C 1
ATOM 7631 O O . ILE B 1 267 ? -22.973 30.656 2.544 1.00 26.63 269 ILE B O 1
ATOM 7636 N N . ASP B 1 268 ? -22.603 31.442 4.635 1.00 26.86 270 ASP B N 1
ATOM 7637 C CA . ASP B 1 268 ? -21.191 31.670 4.391 1.00 26.56 270 ASP B CA 1
ATOM 7638 C C . ASP B 1 268 ? -20.480 30.366 4.106 1.00 28.71 270 ASP B C 1
ATOM 7639 O O . ASP B 1 268 ? -19.667 30.286 3.184 1.00 24.95 270 ASP B O 1
ATOM 7644 N N . THR B 1 269 ? -20.787 29.328 4.877 1.00 23.96 271 THR B N 1
ATOM 7645 C CA . THR B 1 269 ? -20.152 28.041 4.643 1.00 21.95 271 THR B CA 1
ATOM 7646 C C . THR B 1 269 ? -20.536 27.462 3.275 1.00 24.11 271 THR B C 1
ATOM 7647 O O . THR B 1 269 ? -19.705 26.824 2.619 1.00 24.51 271 THR B O 1
ATOM 7651 N N . THR B 1 270 ? -21.775 27.689 2.818 1.00 22.98 272 THR B N 1
ATOM 7652 C CA . THR B 1 270 ? -22.160 27.247 1.476 1.00 24.17 272 THR B CA 1
ATOM 7653 C C . THR B 1 270 ? -21.197 27.794 0.420 1.00 22.25 272 THR B C 1
ATOM 7654 O O . THR B 1 270 ? -20.708 27.050 -0.437 1.00 25.88 272 THR B O 1
ATOM 7658 N N . ILE B 1 271 ? -20.901 29.094 0.477 1.00 24.79 273 ILE B N 1
ATOM 7659 C CA . ILE B 1 271 ? -19.912 29.690 -0.425 1.00 25.16 273 ILE B CA 1
ATOM 7660 C C . ILE B 1 271 ? -18.564 28.987 -0.304 1.00 26.52 273 ILE B C 1
ATOM 7661 O O . ILE B 1 271 ? -17.888 28.736 -1.309 1.00 21.06 273 ILE B O 1
ATOM 7666 N N . GLN B 1 272 ? -18.139 28.679 0.933 1.00 24.44 274 GLN B N 1
ATOM 7667 C CA . GLN B 1 272 ? -16.793 28.149 1.160 1.00 24.72 274 GLN B CA 1
ATOM 7668 C C . GLN B 1 272 ? -16.597 26.766 0.551 1.00 22.79 274 GLN B C 1
ATOM 7669 O O . GLN B 1 272 ? -15.467 26.400 0.211 1.00 23.40 274 GLN B O 1
ATOM 7675 N N . LEU B 1 273 ? -17.656 25.966 0.466 1.00 23.19 275 LEU B N 1
ATOM 7676 C CA . LEU B 1 273 ? -17.540 24.585 0.012 1.00 22.73 275 LEU B CA 1
ATOM 7677 C C . LEU B 1 273 ? -17.471 24.501 -1.506 1.00 25.66 275 LEU B C 1
ATOM 7678 O O . LEU B 1 273 ? -18.209 23.723 -2.126 1.00 20.63 275 LEU B O 1
ATOM 7683 N N . SER B 1 274 ? -16.589 25.289 -2.116 1.00 24.71 276 SER B N 1
ATOM 7684 C CA . SER B 1 274 ? -16.495 25.278 -3.562 1.00 24.48 276 SER B CA 1
ATOM 7685 C C . SER B 1 274 ? -15.048 25.500 -3.989 1.00 27.82 276 SER B C 1
ATOM 7686 O O . SER B 1 274 ? -14.208 25.975 -3.217 1.00 20.84 276 SER B O 1
ATOM 7689 N N . TYR B 1 275 ? -14.776 25.147 -5.244 1.00 25.00 277 TYR B N 1
ATOM 7690 C CA . TYR B 1 275 ? -13.497 25.421 -5.887 1.00 22.21 277 TYR B CA 1
ATOM 7691 C C . TYR B 1 275 ? -13.786 25.741 -7.346 1.00 25.99 277 TYR B C 1
ATOM 7692 O O . TYR B 1 275 ? -14.590 25.054 -7.989 1.00 23.73 277 TYR B O 1
ATOM 7701 N N . ASN B 1 276 ? -13.143 26.794 -7.853 1.00 24.51 278 ASN B N 1
ATOM 7702 C CA . ASN B 1 276 ? -13.412 27.301 -9.199 1.00 24.48 278 ASN B CA 1
ATOM 7703 C C . ASN B 1 276 ? -14.908 27.368 -9.487 1.00 25.09 278 ASN B C 1
ATOM 7704 O O . ASN B 1 276 ? -15.358 26.998 -10.575 1.00 26.73 278 ASN B O 1
ATOM 7709 N N . ASN B 1 277 ? -15.677 27.801 -8.491 1.00 26.26 279 ASN B N 1
ATOM 7710 C CA . ASN B 1 277 ? -17.097 28.110 -8.520 1.00 22.81 279 ASN B CA 1
ATOM 7711 C C . ASN B 1 277 ? -18.016 26.901 -8.383 1.00 25.61 279 ASN B C 1
ATOM 7712 O O . ASN B 1 277 ? -19.229 27.114 -8.295 1.00 29.18 279 ASN B O 1
ATOM 7717 N N . LEU B 1 278 ? -17.510 25.668 -8.344 1.00 21.45 280 LEU B N 1
ATOM 7718 C CA . LEU B 1 278 ? -18.348 24.474 -8.277 1.00 23.03 280 LEU B CA 1
ATOM 7719 C C . LEU B 1 278 ? -18.318 23.896 -6.867 1.00 26.05 280 LEU B C 1
ATOM 7720 O O . LEU B 1 278 ? -17.272 23.895 -6.216 1.00 26.66 280 LEU B O 1
ATOM 7725 N N . PHE B 1 279 ? -19.472 23.434 -6.376 1.00 23.96 281 PHE B N 1
ATOM 7726 C CA . PHE B 1 279 ? -19.495 22.812 -5.064 1.00 20.59 281 PHE B CA 1
ATOM 7727 C C . PHE B 1 279 ? -18.745 21.491 -5.110 1.00 24.93 281 PHE B C 1
ATOM 7728 O O . PHE B 1 279 ? -18.773 20.785 -6.123 1.00 26.57 281 PHE B O 1
ATOM 7736 N N . PHE B 1 280 ? -18.052 21.172 -4.018 1.00 26.16 282 PHE B N 1
ATOM 7737 C CA . PHE B 1 280 ? -17.366 19.891 -3.904 1.00 25.84 282 PHE B CA 1
ATOM 7738 C C . PHE B 1 280 ? -18.377 18.764 -4.077 1.00 22.52 282 PHE B C 1
ATOM 7739 O O . PHE B 1 280 ? -19.367 18.722 -3.334 1.00 22.95 282 PHE B O 1
ATOM 7747 N N . PRO B 1 281 ? -18.158 17.821 -5.032 1.00 21.89 283 PRO B N 1
ATOM 7748 C CA . PRO B 1 281 ? -19.130 16.783 -5.333 1.00 22.98 283 PRO B CA 1
ATOM 7749 C C . PRO B 1 281 ? -19.071 15.595 -4.367 1.00 25.98 283 PRO B C 1
ATOM 7750 O O . PRO B 1 281 ? -18.944 14.492 -4.813 1.00 21.55 283 PRO B O 1
ATOM 7754 N N . ILE B 1 282 ? -19.206 15.879 -3.075 1.00 23.95 284 ILE B N 1
ATOM 7755 C CA . ILE B 1 282 ? -19.146 14.809 -2.039 1.00 25.28 284 ILE B CA 1
ATOM 7756 C C . ILE B 1 282 ? -20.557 14.344 -1.709 1.00 24.33 284 ILE B C 1
ATOM 7757 O O . ILE B 1 282 ? -21.471 15.138 -1.827 1.00 27.60 284 ILE B O 1
ATOM 7762 N N . ASN B 1 283 ? -20.697 13.071 -1.377 1.00 20.22 285 ASN B N 1
ATOM 7763 C CA . ASN B 1 283 ? -22.043 12.491 -1.148 1.00 22.71 285 ASN B CA 1
ATOM 7764 C C . ASN B 1 283 ? -22.835 12.563 -2.473 1.00 22.90 285 ASN B C 1
ATOM 7765 O O . ASN B 1 283 ? -22.232 12.774 -3.520 1.00 20.71 285 ASN B O 1
ATOM 7770 N N . ASP B 1 284 ? -24.149 12.435 -2.397 1.00 22.55 286 ASP B N 1
ATOM 7771 C CA . ASP B 1 284 ? -24.979 12.560 -3.615 1.00 22.67 286 ASP B CA 1
ATOM 7772 C C . ASP B 1 284 ? -24.781 13.979 -4.102 1.00 23.41 286 ASP B C 1
ATOM 7773 O O . ASP B 1 284 ? -25.045 14.900 -3.327 1.00 23.96 286 ASP B O 1
ATOM 7778 N N . ALA B 1 285 ? -24.373 14.120 -5.352 1.00 23.81 287 ALA B N 1
ATOM 7779 C CA . ALA B 1 285 ? -24.023 15.452 -5.872 1.00 19.54 287 ALA B CA 1
ATOM 7780 C C . ALA B 1 285 ? -23.897 15.434 -7.389 1.00 21.59 287 ALA B C 1
ATOM 7781 O O . ALA B 1 285 ? -23.365 14.473 -7.915 1.00 19.83 287 ALA B O 1
ATOM 7783 N N . ILE B 1 286 ? -24.378 16.485 -8.018 1.00 23.37 288 ILE B N 1
ATOM 7784 C CA . ILE B 1 286 ? -24.230 16.673 -9.457 1.00 24.97 288 ILE B CA 1
ATOM 7785 C C . ILE B 1 286 ? -23.057 17.610 -9.677 1.00 20.71 288 ILE B C 1
ATOM 7786 O O . ILE B 1 286 ? -23.024 18.718 -9.134 1.00 24.01 288 ILE B O 1
ATOM 7791 N N . LYS B 1 287 ? -22.084 17.169 -10.459 1.00 25.05 289 LYS B N 1
ATOM 7792 C CA . LYS B 1 287 ? -20.808 17.875 -10.495 1.00 23.75 289 LYS B CA 1
ATOM 7793 C C . LYS B 1 287 ? -20.890 19.254 -11.145 1.00 26.36 289 LYS B C 1
ATOM 7794 O O . LYS B 1 287 ? -20.021 20.089 -10.878 1.00 28.37 289 LYS B O 1
ATOM 7800 N N . SER B 1 288 ? -21.913 19.524 -11.963 1.00 20.86 290 SER B N 1
ATOM 7801 C CA . SER B 1 288 ? -22.056 20.820 -12.624 1.00 22.19 290 SER B CA 1
ATOM 7802 C C . SER B 1 288 ? -22.588 21.923 -11.707 1.00 26.32 290 SER B C 1
ATOM 7803 O O . SER B 1 288 ? -22.567 23.096 -12.088 1.00 24.90 290 SER B O 1
ATOM 7806 N N . LYS B 1 289 ? -23.076 21.597 -10.520 1.00 24.70 291 LYS B N 1
ATOM 7807 C CA . LYS B 1 289 ? -23.705 22.613 -9.688 1.00 21.09 291 LYS B CA 1
ATOM 7808 C C . LYS B 1 289 ? -22.666 23.596 -9.157 1.00 25.09 291 LYS B C 1
ATOM 7809 O O . LYS B 1 289 ? -21.655 23.196 -8.570 1.00 21.94 291 LYS B O 1
ATOM 7815 N N . GLY B 1 290 ? -22.923 24.894 -9.347 1.00 29.87 292 GLY B N 1
ATOM 7816 C CA . GLY B 1 290 ? -21.975 25.924 -8.977 1.00 24.79 292 GLY B CA 1
ATOM 7817 C C . GLY B 1 290 ? -22.613 27.017 -8.135 1.00 26.63 292 GLY B C 1
ATOM 7818 O O . GLY B 1 290 ? -23.817 27.003 -7.871 1.00 24.30 292 GLY B O 1
ATOM 7819 N N . ILE B 1 291 ? -21.767 27.975 -7.727 1.00 27.36 293 ILE B N 1
ATOM 7820 C CA . ILE B 1 291 ? -22.214 29.061 -6.854 1.00 27.79 293 ILE B CA 1
ATOM 7821 C C . ILE B 1 291 ? -23.190 30.016 -7.520 1.00 23.20 293 ILE B C 1
ATOM 7822 O O . ILE B 1 291 ? -23.799 30.839 -6.829 1.00 27.40 293 ILE B O 1
ATOM 7827 N N . ASP B 1 292 ? -23.359 29.956 -8.832 1.00 25.83 294 ASP B N 1
ATOM 7828 C CA . ASP B 1 292 ? -24.394 30.789 -9.445 1.00 28.21 294 ASP B CA 1
ATOM 7829 C C . ASP B 1 292 ? -25.775 30.156 -9.349 1.00 29.99 294 ASP B C 1
ATOM 7830 O O . ASP B 1 292 ? -26.737 30.701 -9.895 1.00 29.94 294 ASP B O 1
ATOM 7835 N N . THR B 1 293 ? -25.886 29.010 -8.693 1.00 27.63 295 THR B N 1
ATOM 7836 C CA . THR B 1 293 ? -27.183 28.392 -8.490 1.00 27.48 295 THR B CA 1
ATOM 7837 C C . THR B 1 293 ? -28.108 29.353 -7.749 1.00 25.97 295 THR B C 1
ATOM 7838 O O . THR B 1 293 ? -27.669 30.139 -6.910 1.00 25.00 295 THR B O 1
ATOM 7842 N N . SER B 1 294 ? -29.394 29.312 -8.095 1.00 25.12 296 SER B N 1
ATOM 7843 C CA . SER B 1 294 ? -30.333 30.325 -7.607 1.00 25.02 296 SER B CA 1
ATOM 7844 C C . SER B 1 294 ? -30.424 30.382 -6.088 1.00 23.57 296 SER B C 1
ATOM 7845 O O . SER B 1 294 ? -30.701 31.449 -5.532 1.00 23.11 296 SER B O 1
ATOM 7848 N N . GLU B 1 295 ? -30.248 29.255 -5.396 1.00 22.71 297 GLU B N 1
ATOM 7849 C CA . GLU B 1 295 ? -30.348 29.290 -3.937 1.00 25.41 297 GLU B CA 1
ATOM 7850 C C . GLU B 1 295 ? -29.230 30.119 -3.319 1.00 25.83 297 GLU B C 1
ATOM 7851 O O . GLU B 1 295 ? -29.463 30.864 -2.356 1.00 24.10 297 GLU B O 1
ATOM 7857 N N . LEU B 1 296 ? -28.006 30.012 -3.851 1.00 23.50 298 LEU B N 1
ATOM 7858 C CA . LEU B 1 296 ? -26.910 30.795 -3.280 1.00 24.45 298 LEU B CA 1
ATOM 7859 C C . LEU B 1 296 ? -26.901 32.235 -3.779 1.00 24.95 298 LEU B C 1
ATOM 7860 O O . LEU B 1 296 ? -26.411 33.116 -3.067 1.00 22.27 298 LEU B O 1
ATOM 7865 N N . VAL B 1 297 ? -27.426 32.505 -4.983 1.00 22.55 299 VAL B N 1
ATOM 7866 C CA . VAL B 1 297 ? -27.619 33.902 -5.383 1.00 25.47 299 VAL B CA 1
ATOM 7867 C C . VAL B 1 297 ? -28.542 34.591 -4.390 1.00 22.45 299 VAL B C 1
ATOM 7868 O O . VAL B 1 297 ? -28.247 35.677 -3.872 1.00 21.91 299 VAL B O 1
ATOM 7872 N N . LEU B 1 298 ? -29.655 33.937 -4.075 1.00 21.49 300 LEU B N 1
ATOM 7873 C CA . LEU B 1 298 ? -30.565 34.475 -3.072 1.00 26.54 300 LEU B CA 1
ATOM 7874 C C . LEU B 1 298 ? -29.884 34.579 -1.705 1.00 25.37 300 LEU B C 1
ATOM 7875 O O . LEU B 1 298 ? -29.927 35.631 -1.054 1.00 24.30 300 LEU B O 1
ATOM 7880 N N . GLY B 1 299 ? -29.254 33.487 -1.255 1.00 24.22 301 GLY B N 1
ATOM 7881 C CA . GLY B 1 299 ? -28.614 33.486 0.056 1.00 27.00 301 GLY B CA 1
ATOM 7882 C C . GLY B 1 299 ? -27.637 34.633 0.238 1.00 26.32 301 GLY B C 1
ATOM 7883 O O . GLY B 1 299 ? -27.625 35.286 1.280 1.00 25.84 301 GLY B O 1
ATOM 7884 N N . VAL B 1 300 ? -26.825 34.910 -0.789 1.00 24.56 302 VAL B N 1
ATOM 7885 C CA . VAL B 1 300 ? -25.873 36.017 -0.720 1.00 27.58 302 VAL B CA 1
ATOM 7886 C C . VAL B 1 300 ? -26.597 37.353 -0.551 1.00 23.34 302 VAL B C 1
ATOM 7887 O O . VAL B 1 300 ? -26.201 38.175 0.281 1.00 25.48 302 VAL B O 1
ATOM 7891 N N . THR B 1 301 ? -27.671 37.590 -1.323 1.00 24.48 303 THR B N 1
ATOM 7892 C CA . THR B 1 301 ? -28.407 38.853 -1.164 1.00 26.60 303 THR B CA 1
ATOM 7893 C C . THR B 1 301 ? -28.952 38.993 0.257 1.00 27.66 303 THR B C 1
ATOM 7894 O O . THR B 1 301 ? -28.824 40.055 0.877 1.00 28.77 303 THR B O 1
ATOM 7898 N N . ILE B 1 302 ? -29.522 37.918 0.808 1.00 27.95 304 ILE B N 1
ATOM 7899 C CA . ILE B 1 302 ? -30.068 37.992 2.163 1.00 27.72 304 ILE B CA 1
ATOM 7900 C C . ILE B 1 302 ? -28.956 38.268 3.180 1.00 28.24 304 ILE B C 1
ATOM 7901 O O . ILE B 1 302 ? -29.110 39.112 4.066 1.00 29.22 304 ILE B O 1
ATOM 7906 N N . ALA B 1 303 ? -27.812 37.585 3.050 1.00 26.66 305 ALA B N 1
ATOM 7907 C CA . ALA B 1 303 ? -26.702 37.790 3.984 1.00 32.53 305 ALA B CA 1
ATOM 7908 C C . ALA B 1 303 ? -26.107 39.191 3.862 1.00 32.43 305 ALA B C 1
ATOM 7909 O O . ALA B 1 303 ? -25.708 39.789 4.870 1.00 32.86 305 ALA B O 1
ATOM 7911 N N . TYR B 1 304 ? -26.011 39.720 2.635 1.00 27.07 306 TYR B N 1
ATOM 7912 C CA . TYR B 1 304 ? -25.536 41.088 2.464 1.00 25.83 306 TYR B CA 1
ATOM 7913 C C . TYR B 1 304 ? -26.530 42.084 3.035 1.00 31.40 306 TYR B C 1
ATOM 7914 O O . TYR B 1 304 ? -26.136 43.108 3.603 1.00 34.95 306 TYR B O 1
ATOM 7923 N N . GLY B 1 305 ? -27.823 41.806 2.886 1.00 30.45 307 GLY B N 1
ATOM 7924 C CA . GLY B 1 305 ? -28.820 42.686 3.460 1.00 35.80 307 GLY B CA 1
ATOM 7925 C C . GLY B 1 305 ? -28.760 42.707 4.970 1.00 34.68 307 GLY B C 1
ATOM 7926 O O . GLY B 1 305 ? -29.019 43.737 5.591 1.00 36.03 307 GLY B O 1
ATOM 7927 N N . GLU B 1 306 ? -28.409 41.578 5.579 1.00 35.53 308 GLU B N 1
ATOM 7928 C CA . GLU B 1 306 ? -28.335 41.508 7.031 1.00 38.87 308 GLU B CA 1
ATOM 7929 C C . GLU B 1 306 ? -27.053 42.139 7.565 1.00 41.35 308 GLU B C 1
ATOM 7930 O O . GLU B 1 306 ? -27.086 42.822 8.597 1.00 40.95 308 GLU B O 1
ATOM 7936 N N . SER B 1 307 ? -25.922 41.922 6.881 1.00 37.88 309 SER B N 1
ATOM 7937 C CA . SER B 1 307 ? -24.599 42.266 7.404 1.00 38.10 309 SER B CA 1
ATOM 7938 C C . SER B 1 307 ? -23.925 43.437 6.707 1.00 37.26 309 SER B C 1
ATOM 7939 O O . SER B 1 307 ? -23.073 44.085 7.320 1.00 35.34 309 SER B O 1
ATOM 7942 N N . GLY B 1 308 ? -24.257 43.712 5.445 1.00 32.00 310 GLY B N 1
ATOM 7943 C CA . GLY B 1 308 ? -23.534 44.718 4.693 1.00 32.96 310 GLY B CA 1
ATOM 7944 C C . GLY B 1 308 ? -22.077 44.401 4.428 1.00 36.93 310 GLY B C 1
ATOM 7945 O O . GLY B 1 308 ? -21.323 45.298 4.041 1.00 36.30 310 GLY B O 1
ATOM 7946 N N . ASN B 1 309 ? -21.652 43.151 4.622 1.00 32.06 311 ASN B N 1
ATOM 7947 C CA . ASN B 1 309 ? -20.272 42.732 4.383 1.00 31.81 311 ASN B CA 1
ATOM 7948 C C . ASN B 1 309 ? -19.868 42.930 2.924 1.00 32.17 311 ASN B C 1
ATOM 7949 O O . ASN B 1 309 ? -20.374 42.223 2.045 1.00 34.38 311 ASN B O 1
ATOM 7954 N N . PRO B 1 310 ? -18.931 43.839 2.629 1.00 35.16 312 PRO B N 1
ATOM 7955 C CA . PRO B 1 310 ? -18.511 44.035 1.228 1.00 30.66 312 PRO B CA 1
ATOM 7956 C C . PRO B 1 310 ? -17.886 42.806 0.597 1.00 32.56 312 PRO B C 1
ATOM 7957 O O . PRO B 1 310 ? -17.855 42.717 -0.638 1.00 31.36 312 PRO B O 1
ATOM 7961 N N . GLN B 1 311 ? -17.359 41.872 1.396 1.00 29.00 313 GLN B N 1
ATOM 7962 C CA . GLN B 1 311 ? -16.792 40.653 0.828 1.00 29.03 313 GLN B CA 1
ATOM 7963 C C . GLN B 1 311 ? -17.844 39.858 0.052 1.00 29.80 313 GLN B C 1
ATOM 7964 O O . GLN B 1 311 ? -17.509 39.138 -0.899 1.00 26.24 313 GLN B O 1
ATOM 7970 N N . LEU B 1 312 ? -19.120 39.978 0.434 1.00 27.97 314 LEU B N 1
ATOM 7971 C CA . LEU B 1 312 ? -20.169 39.252 -0.272 1.00 28.88 314 LEU B CA 1
ATOM 7972 C C . LEU B 1 312 ? -20.428 39.815 -1.660 1.00 25.84 314 LEU B C 1
ATOM 7973 O O . LEU B 1 312 ? -20.987 39.108 -2.502 1.00 27.70 314 LEU B O 1
ATOM 7978 N N . LEU B 1 313 ? -20.050 41.066 -1.922 1.00 30.82 315 LEU B N 1
ATOM 7979 C CA . LEU B 1 313 ? -20.176 41.584 -3.279 1.00 26.04 315 LEU B CA 1
ATOM 7980 C C . LEU B 1 313 ? -19.223 40.881 -4.227 1.00 27.03 315 LEU B C 1
ATOM 7981 O O . LEU B 1 313 ? -19.484 40.816 -5.433 1.00 28.28 315 LEU B O 1
ATOM 7986 N N . ASP B 1 314 ? -18.093 40.391 -3.713 1.00 31.29 316 ASP B N 1
ATOM 7987 C CA . ASP B 1 314 ? -17.198 39.599 -4.544 1.00 28.14 316 ASP B CA 1
ATOM 7988 C C . ASP B 1 314 ? -17.934 38.381 -5.082 1.00 28.00 316 ASP B C 1
ATOM 7989 O O . ASP B 1 314 ? -17.964 38.132 -6.297 1.00 30.01 316 ASP B O 1
ATOM 7994 N N . ILE B 1 315 ? -18.594 37.645 -4.187 1.00 26.90 317 ILE B N 1
ATOM 7995 C CA . ILE B 1 315 ? -19.349 36.473 -4.603 1.00 23.33 317 ILE B CA 1
ATOM 7996 C C . ILE B 1 315 ? -20.461 36.876 -5.562 1.00 26.90 317 ILE B C 1
ATOM 7997 O O . ILE B 1 315 ? -20.672 36.235 -6.601 1.00 25.80 317 ILE B O 1
ATOM 8002 N N . ALA B 1 316 ? -21.199 37.941 -5.225 1.00 25.56 318 ALA B N 1
ATOM 8003 C CA . ALA B 1 316 ? -22.312 38.353 -6.078 1.00 24.63 318 ALA B CA 1
ATOM 8004 C C . ALA B 1 316 ? -21.826 38.699 -7.472 1.00 26.12 318 ALA B C 1
ATOM 8005 O O . ALA B 1 316 ? -22.475 38.360 -8.474 1.00 27.93 318 ALA B O 1
ATOM 8007 N N . ASP B 1 317 ? -20.676 39.368 -7.551 1.00 28.95 319 ASP B N 1
ATOM 8008 C CA . ASP B 1 317 ? -20.060 39.681 -8.837 1.00 27.88 319 ASP B CA 1
ATOM 8009 C C . ASP B 1 317 ? -19.799 38.417 -9.651 1.00 29.86 319 ASP B C 1
ATOM 8010 O O . ASP B 1 317 ? -20.111 38.357 -10.845 1.00 32.27 319 ASP B O 1
ATOM 8015 N N . ARG B 1 318 ? -19.233 37.391 -9.014 1.00 28.24 320 ARG B N 1
ATOM 8016 C CA . ARG B 1 318 ? -18.984 36.132 -9.710 1.00 28.86 320 ARG B CA 1
ATOM 8017 C C . ARG B 1 318 ? -20.281 35.439 -10.105 1.00 33.77 320 ARG B C 1
ATOM 8018 O O . ARG B 1 318 ? -20.294 34.662 -11.069 1.00 37.40 320 ARG B O 1
ATOM 8026 N N . GLN B 1 319 ? -21.380 35.684 -9.377 1.00 26.05 321 GLN B N 1
ATOM 8027 C CA . GLN B 1 319 ? -22.629 35.007 -9.722 1.00 28.56 321 GLN B CA 1
ATOM 8028 C C . GLN B 1 319 ? -23.278 35.590 -10.975 1.00 33.05 321 GLN B C 1
ATOM 8029 O O . GLN B 1 319 ? -24.039 34.884 -11.649 1.00 30.86 321 GLN B O 1
ATOM 8035 N N . HIS B 1 320 ? -23.017 36.867 -11.287 1.00 31.38 322 HIS B N 1
ATOM 8036 C CA . HIS B 1 320 ? -23.523 37.513 -12.511 1.00 32.04 322 HIS B CA 1
ATOM 8037 C C . HIS B 1 320 ? -25.047 37.468 -12.595 1.00 30.66 322 HIS B C 1
ATOM 8038 O O . HIS B 1 320 ? -25.622 37.196 -13.652 1.00 29.74 322 HIS B O 1
ATOM 8045 N N . GLN B 1 321 ? -25.728 37.720 -11.475 1.00 29.60 323 GLN B N 1
ATOM 8046 C CA . GLN B 1 321 ? -27.188 37.645 -11.519 1.00 27.44 323 GLN B CA 1
ATOM 8047 C C . GLN B 1 321 ? -27.784 38.547 -10.443 1.00 29.49 323 GLN B C 1
ATOM 8048 O O . GLN B 1 321 ? -27.801 38.186 -9.259 1.00 34.30 323 GLN B O 1
ATOM 8054 N N . ILE B 1 322 ? -28.311 39.688 -10.868 1.00 26.98 324 ILE B N 1
ATOM 8055 C CA . ILE B 1 322 ? -28.987 40.604 -9.959 1.00 29.08 324 ILE B CA 1
ATOM 8056 C C . ILE B 1 322 ? -30.416 40.120 -9.747 1.00 30.35 324 ILE B C 1
ATOM 8057 O O . ILE B 1 322 ? -31.112 39.777 -10.709 1.00 26.65 324 ILE B O 1
ATOM 8062 N N . LEU B 1 323 ? -30.849 40.068 -8.484 1.00 24.41 325 LEU B N 1
ATOM 8063 C CA . LEU B 1 323 ? -32.211 39.691 -8.105 1.00 28.99 325 LEU B CA 1
ATOM 8064 C C . LEU B 1 323 ? -33.078 40.924 -7.875 1.00 27.50 325 LEU B C 1
ATOM 8065 O O . LEU B 1 323 ? -32.633 41.902 -7.267 1.00 28.76 325 LEU B O 1
ATOM 8070 N N . LEU B 1 324 ? -34.334 40.857 -8.328 1.00 26.80 326 LEU B N 1
ATOM 8071 C CA . LEU B 1 324 ? -35.275 41.965 -8.155 1.00 27.69 326 LEU B CA 1
ATOM 8072 C C . LEU B 1 324 ? -35.919 41.854 -6.779 1.00 30.26 326 LEU B C 1
ATOM 8073 O O . LEU B 1 324 ? -37.063 41.426 -6.618 1.00 30.42 326 LEU B O 1
ATOM 8078 N N . SER B 1 325 ? -35.158 42.262 -5.774 1.00 26.82 327 SER B N 1
ATOM 8079 C CA . SER B 1 325 ? -35.630 42.272 -4.400 1.00 32.64 327 SER B CA 1
ATOM 8080 C C . SER B 1 325 ? -35.001 43.471 -3.717 1.00 29.58 327 SER B C 1
ATOM 8081 O O . SER B 1 325 ? -34.126 44.142 -4.273 1.00 29.35 327 SER B O 1
ATOM 8084 N N . GLY B 1 326 ? -35.475 43.752 -2.509 1.00 34.95 328 GLY B N 1
ATOM 8085 C CA . GLY B 1 326 ? -34.847 44.797 -1.722 1.00 33.67 328 GLY B CA 1
ATOM 8086 C C . GLY B 1 326 ? -33.400 44.465 -1.426 1.00 33.17 328 GLY B C 1
ATOM 8087 O O . GLY B 1 326 ? -32.500 45.281 -1.644 1.00 32.41 328 GLY B O 1
ATOM 8088 N N . ASP B 1 327 ? -33.152 43.241 -0.966 1.00 28.95 329 ASP B N 1
ATOM 8089 C CA . ASP B 1 327 ? -31.776 42.829 -0.728 1.00 33.30 329 ASP B CA 1
ATOM 8090 C C . ASP B 1 327 ? -30.998 42.695 -2.036 1.00 26.38 329 ASP B C 1
ATOM 8091 O O . ASP B 1 327 ? -29.788 42.956 -2.076 1.00 29.67 329 ASP B O 1
ATOM 8096 N N . GLY B 1 328 ? -31.655 42.274 -3.111 1.00 31.10 330 GLY B N 1
ATOM 8097 C CA . GLY B 1 328 ? -30.967 42.217 -4.394 1.00 26.25 330 GLY B CA 1
ATOM 8098 C C . GLY B 1 328 ? -30.550 43.590 -4.866 1.00 28.28 330 GLY B C 1
ATOM 8099 O O . GLY B 1 328 ? -29.492 43.752 -5.492 1.00 25.11 330 GLY B O 1
ATOM 8100 N N . LEU B 1 329 ? -31.356 44.595 -4.540 1.00 26.91 331 LEU B N 1
ATOM 8101 C CA . LEU B 1 329 ? -31.024 45.981 -4.833 1.00 28.88 331 LEU B CA 1
ATOM 8102 C C . LEU B 1 329 ? -29.839 46.446 -4.005 1.00 28.35 331 LEU B C 1
ATOM 8103 O O . LEU B 1 329 ? -28.946 47.126 -4.521 1.00 29.20 331 LEU B O 1
ATOM 8108 N N . LYS B 1 330 ? -29.814 46.086 -2.717 1.00 27.11 332 LYS B N 1
ATOM 8109 C CA . LYS B 1 330 ? -28.676 46.458 -1.888 1.00 30.30 332 LYS B CA 1
ATOM 8110 C C . LYS B 1 330 ? -27.387 45.925 -2.493 1.00 29.49 332 LYS B C 1
ATOM 8111 O O . LYS B 1 330 ? -26.386 46.643 -2.572 1.00 32.77 332 LYS B O 1
ATOM 8117 N N . VAL B 1 331 ? -27.413 44.680 -2.975 1.00 27.50 333 VAL B N 1
ATOM 8118 C CA . VAL B 1 331 ? -26.235 44.099 -3.610 1.00 27.79 333 VAL B CA 1
ATOM 8119 C C . VAL B 1 331 ? -25.867 44.896 -4.853 1.00 28.52 333 VAL B C 1
ATOM 8120 O O . VAL B 1 331 ? -24.689 45.194 -5.098 1.00 29.03 333 VAL B O 1
ATOM 8124 N N . ALA B 1 332 ? -26.872 45.252 -5.659 1.00 25.32 334 ALA B N 1
ATOM 8125 C CA . ALA B 1 332 ? -26.608 45.943 -6.919 1.00 27.67 334 ALA B CA 1
ATOM 8126 C C . ALA B 1 332 ? -26.017 47.318 -6.663 1.00 33.62 334 ALA B C 1
ATOM 8127 O O . ALA B 1 332 ? -25.144 47.780 -7.412 1.00 32.59 334 ALA B O 1
ATOM 8129 N N . GLN B 1 333 ? -26.483 47.978 -5.591 1.00 31.06 335 GLN B N 1
ATOM 8130 C CA . GLN B 1 333 ? -25.999 49.305 -5.224 1.00 34.57 335 GLN B CA 1
ATOM 8131 C C . GLN B 1 333 ? -24.562 49.254 -4.706 1.00 31.77 335 GLN B C 1
ATOM 8132 O O . GLN B 1 333 ? -23.736 50.101 -5.070 1.00 30.60 335 GLN B O 1
ATOM 8138 N N . GLY B 1 334 ? -24.244 48.279 -3.851 1.00 29.21 336 GLY B N 1
ATOM 8139 C CA . GLY B 1 334 ? -22.873 48.157 -3.371 1.00 36.01 336 GLY B CA 1
ATOM 8140 C C . GLY B 1 334 ? -21.887 47.869 -4.489 1.00 35.35 336 GLY B C 1
ATOM 8141 O O . GLY B 1 334 ? -20.765 48.398 -4.500 1.00 35.49 336 GLY B O 1
ATOM 8142 N N . LEU B 1 335 ? -22.289 47.016 -5.438 1.00 30.52 337 LEU B N 1
ATOM 8143 C CA . LEU B 1 335 ? -21.483 46.765 -6.632 1.00 31.88 337 LEU B CA 1
ATOM 8144 C C . LEU B 1 335 ? -21.279 48.040 -7.440 1.00 35.64 337 LEU B C 1
ATOM 8145 O O . LEU B 1 335 ? -20.154 48.356 -7.845 1.00 35.43 337 LEU B O 1
ATOM 8150 N N . ASP B 1 336 ? -22.363 48.784 -7.693 1.00 29.52 338 ASP B N 1
ATOM 8151 C CA . ASP B 1 336 ? -22.245 50.034 -8.436 1.00 35.67 338 ASP B CA 1
ATOM 8152 C C . ASP B 1 336 ? -21.379 51.047 -7.695 1.00 40.17 338 ASP B C 1
ATOM 8153 O O . ASP B 1 336 ? -20.716 51.879 -8.324 1.00 34.02 338 ASP B O 1
ATOM 8158 N N . ALA B 1 337 ? -21.374 50.999 -6.365 1.00 35.54 339 ALA B N 1
ATOM 8159 C CA . ALA B 1 337 ? -20.605 51.953 -5.581 1.00 37.20 339 ALA B CA 1
ATOM 8160 C C . ALA B 1 337 ? -19.131 51.587 -5.458 1.00 39.63 339 ALA B C 1
ATOM 8161 O O . ALA B 1 337 ? -18.391 52.318 -4.787 1.00 42.49 339 ALA B O 1
ATOM 8163 N N . GLY B 1 338 ? -18.684 50.493 -6.079 1.00 36.84 340 GLY B N 1
ATOM 8164 C CA . GLY B 1 338 ? -17.294 50.078 -5.947 1.00 37.54 340 GLY B CA 1
ATOM 8165 C C . GLY B 1 338 ? -16.905 49.513 -4.591 1.00 39.45 340 GLY B C 1
ATOM 8166 O O . GLY B 1 338 ? -15.714 49.415 -4.289 1.00 37.82 340 GLY B O 1
ATOM 8167 N N . ALA B 1 339 ? -17.879 49.126 -3.766 1.00 35.82 341 ALA B N 1
ATOM 8168 C CA . ALA B 1 339 ? -17.632 48.667 -2.408 1.00 38.30 341 ALA B CA 1
ATOM 8169 C C . ALA B 1 339 ? -17.079 47.246 -2.333 1.00 35.22 341 ALA B C 1
ATOM 8170 O O . ALA B 1 339 ? -16.775 46.783 -1.228 1.00 40.15 341 ALA B O 1
ATOM 8172 N N . LEU B 1 340 ? -16.951 46.549 -3.463 1.00 34.67 342 LEU B N 1
ATOM 8173 C CA . LEU B 1 340 ? -16.496 45.163 -3.474 1.00 33.89 342 LEU B CA 1
ATOM 8174 C C . LEU B 1 340 ? -15.149 45.006 -2.769 1.00 39.35 342 LEU B C 1
ATOM 8175 O O . LEU B 1 340 ? -14.214 45.775 -3.005 1.00 37.25 342 LEU B O 1
ATOM 8180 N N . GLN B 1 341 ? -15.059 43.988 -1.920 1.00 31.56 343 GLN B N 1
ATOM 8181 C CA . GLN B 1 341 ? -13.824 43.513 -1.322 1.00 36.72 343 GLN B CA 1
ATOM 8182 C C . GLN B 1 341 ? -13.710 42.015 -1.571 1.00 34.58 343 GLN B C 1
ATOM 8183 O O . GLN B 1 341 ? -14.729 41.322 -1.663 1.00 31.06 343 GLN B O 1
ATOM 8189 N N . PRO B 1 342 ? -12.487 41.491 -1.692 1.00 35.59 344 PRO B N 1
ATOM 8190 C CA . PRO B 1 342 ? -12.322 40.077 -2.053 1.00 28.39 344 PRO B CA 1
ATOM 8191 C C . PRO B 1 342 ? -12.895 39.137 -1.004 1.00 33.87 344 PRO B C 1
ATOM 8192 O O . PRO B 1 342 ? -12.874 39.412 0.201 1.00 34.48 344 PRO B O 1
ATOM 8196 N N . TYR B 1 343 ? -13.395 38.006 -1.475 1.00 31.55 345 TYR B N 1
ATOM 8197 C CA . TYR B 1 343 ? -13.961 37.072 -0.511 1.00 31.84 345 TYR B CA 1
ATOM 8198 C C . TYR B 1 343 ? -12.888 36.082 -0.061 1.00 35.09 345 TYR B C 1
ATOM 8199 O O . TYR B 1 343 ? -12.209 35.491 -0.906 1.00 32.41 345 TYR B O 1
ATOM 8208 N N . PRO B 1 344 ? -12.714 35.867 1.249 1.00 35.96 346 PRO B N 1
ATOM 8209 C CA . PRO B 1 344 ? -11.660 34.958 1.720 1.00 39.39 346 PRO B CA 1
ATOM 8210 C C . PRO B 1 344 ? -12.045 33.480 1.704 1.00 36.23 346 PRO B C 1
ATOM 8211 O O . PRO B 1 344 ? -12.747 33.009 2.603 1.00 35.28 346 PRO B O 1
ATOM 8215 N N . PHE B 1 345 ? -11.565 32.724 0.719 1.00 33.40 347 PHE B N 1
ATOM 8216 C CA . PHE B 1 345 ? -11.710 31.272 0.745 1.00 30.71 347 PHE B CA 1
ATOM 8217 C C . PHE B 1 345 ? -10.626 30.688 1.652 1.00 32.02 347 PHE B C 1
ATOM 8218 O O . PHE B 1 345 ? -9.434 30.891 1.408 1.00 37.29 347 PHE B O 1
ATOM 8226 N N . LYS B 1 346 ? -11.045 29.970 2.692 1.00 29.17 348 LYS B N 1
ATOM 8227 C CA . LYS B 1 346 ? -10.208 29.587 3.819 1.00 31.05 348 LYS B CA 1
ATOM 8228 C C . LYS B 1 346 ? -9.764 28.133 3.722 1.00 32.99 348 LYS B C 1
ATOM 8229 O O . LYS B 1 346 ? -10.479 27.282 3.187 1.00 28.05 348 LYS B O 1
ATOM 8235 N N . SER B 1 347 ? -8.578 27.846 4.255 1.00 31.70 349 SER B N 1
ATOM 8236 C CA . SER B 1 347 ? -8.333 26.503 4.750 1.00 24.68 349 SER B CA 1
ATOM 8237 C C . SER B 1 347 ? -9.083 26.378 6.060 1.00 28.67 349 SER B C 1
ATOM 8238 O O . SER B 1 347 ? -9.066 27.301 6.874 1.00 32.04 349 SER B O 1
ATOM 8241 N N . PHE B 1 348 ? -9.785 25.264 6.253 1.00 28.00 350 PHE B N 1
ATOM 8242 C CA . PHE B 1 348 ? -10.684 25.222 7.403 1.00 25.78 350 PHE B CA 1
ATOM 8243 C C . PHE B 1 348 ? -11.151 23.795 7.644 1.00 26.82 350 PHE B C 1
ATOM 8244 O O . PHE B 1 348 ? -11.352 23.031 6.699 1.00 23.23 350 PHE B O 1
ATOM 8252 N N . ALA B 1 349 ? -11.355 23.448 8.913 1.00 25.36 351 ALA B N 1
ATOM 8253 C CA . ALA B 1 349 ? -12.025 22.197 9.261 1.00 25.89 351 ALA B CA 1
ATOM 8254 C C . ALA B 1 349 ? -13.460 22.560 9.629 1.00 29.65 351 ALA B C 1
ATOM 8255 O O . ALA B 1 349 ? -13.718 23.100 10.707 1.00 27.92 351 ALA B O 1
ATOM 8257 N N . PHE B 1 350 ? -14.389 22.301 8.707 1.00 26.20 352 PHE B N 1
ATOM 8258 C CA . PHE B 1 350 ? -15.810 22.527 8.946 1.00 24.48 352 PHE B CA 1
ATOM 8259 C C . PHE B 1 350 ? -16.359 21.336 9.720 1.00 27.98 352 PHE B C 1
ATOM 8260 O O . PHE B 1 350 ? -16.529 20.243 9.163 1.00 25.71 352 PHE B O 1
ATOM 8268 N N . ARG B 1 351 ? -16.598 21.525 11.013 1.00 26.72 353 ARG B N 1
ATOM 8269 C CA . ARG B 1 351 ? -16.985 20.401 11.848 1.00 26.67 353 ARG B CA 1
ATOM 8270 C C . ARG B 1 351 ? -18.353 19.875 11.440 1.00 25.00 353 ARG B C 1
ATOM 8271 O O . ARG B 1 351 ? -19.194 20.596 10.906 1.00 24.94 353 ARG B O 1
ATOM 8279 N N . ASP B 1 352 ? -18.535 18.583 11.637 1.00 24.58 354 ASP B N 1
ATOM 8280 C CA . ASP B 1 352 ? -19.771 17.898 11.319 1.00 26.01 354 ASP B CA 1
ATOM 8281 C C . ASP B 1 352 ? -20.472 17.514 12.614 1.00 28.97 354 ASP B C 1
ATOM 8282 O O . ASP B 1 352 ? -19.850 17.445 13.689 1.00 27.99 354 ASP B O 1
ATOM 8287 N N . GLY B 1 353 ? -21.765 17.259 12.499 1.00 30.84 355 GLY B N 1
ATOM 8288 C CA . GLY B 1 353 ? -22.624 17.011 13.655 1.00 31.29 355 GLY B CA 1
ATOM 8289 C C . GLY B 1 353 ? -23.178 18.293 14.237 1.00 29.76 355 GLY B C 1
ATOM 8290 O O . GLY B 1 353 ? -22.575 19.361 14.152 1.00 25.32 355 GLY B O 1
ATOM 8291 N N . LYS B 1 354 ? -24.358 18.182 14.870 1.00 29.83 356 LYS B N 1
ATOM 8292 C CA . LYS B 1 354 ? -24.986 19.374 15.446 1.00 31.78 356 LYS B CA 1
ATOM 8293 C C . LYS B 1 354 ? -24.104 20.027 16.503 1.00 30.84 356 LYS B C 1
ATOM 8294 O O . LYS B 1 354 ? -24.142 21.249 16.678 1.00 32.58 356 LYS B O 1
ATOM 8300 N N . ASP B 1 355 ? -23.289 19.238 17.198 1.00 31.28 357 ASP B N 1
ATOM 8301 C CA . ASP B 1 355 ? -22.388 19.740 18.225 1.00 33.17 357 ASP B CA 1
ATOM 8302 C C . ASP B 1 355 ? -20.958 19.906 17.724 1.00 34.78 357 ASP B C 1
ATOM 8303 O O . ASP B 1 355 ? -20.098 20.358 18.483 1.00 32.41 357 ASP B O 1
ATOM 8308 N N . GLY B 1 356 ? -20.679 19.553 16.470 1.00 30.83 358 GLY B N 1
ATOM 8309 C CA . GLY B 1 356 ? -19.351 19.739 15.935 1.00 30.06 358 GLY B CA 1
ATOM 8310 C C . GLY B 1 356 ? -18.358 18.667 16.310 1.00 26.43 358 GLY B C 1
ATOM 8311 O O . GLY B 1 356 ? -17.161 18.857 16.091 1.00 28.20 358 GLY B O 1
ATOM 8312 N N . ASP B 1 357 ? -18.813 17.535 16.845 1.00 30.46 359 ASP B N 1
ATOM 8313 C CA . ASP B 1 357 ? -17.915 16.487 17.316 1.00 30.06 359 ASP B CA 1
ATOM 8314 C C . ASP B 1 357 ? -18.083 15.193 16.527 1.00 31.56 359 ASP B C 1
ATOM 8315 O O . ASP B 1 357 ? -17.653 14.127 16.979 1.00 27.64 359 ASP B O 1
ATOM 8320 N N . GLU B 1 358 ? -18.727 15.255 15.369 1.00 26.51 360 GLU B N 1
ATOM 8321 C CA . GLU B 1 358 ? -18.833 14.060 14.548 1.00 28.71 360 GLU B CA 1
ATOM 8322 C C . GLU B 1 358 ? -17.948 14.193 13.312 1.00 28.46 360 GLU B C 1
ATOM 8323 O O . GLU B 1 358 ? -18.434 14.123 12.181 1.00 27.77 360 GLU B O 1
ATOM 8329 N N . GLY B 1 359 ? -16.651 14.405 13.524 1.00 29.09 361 GLY B N 1
ATOM 8330 C CA . GLY B 1 359 ? -15.728 14.579 12.413 1.00 30.80 361 GLY B CA 1
ATOM 8331 C C . GLY B 1 359 ? -15.810 15.970 11.797 1.00 27.20 361 GLY B C 1
ATOM 8332 O O . GLY B 1 359 ? -16.186 16.947 12.446 1.00 24.84 361 GLY B O 1
ATOM 8333 N N . ALA B 1 360 ? -15.477 16.048 10.509 1.00 25.68 362 ALA B N 1
ATOM 8334 C CA . ALA B 1 360 ? -15.394 17.350 9.861 1.00 23.50 362 ALA B CA 1
ATOM 8335 C C . ALA B 1 360 ? -15.217 17.147 8.366 1.00 22.00 362 ALA B C 1
ATOM 8336 O O . ALA B 1 360 ? -14.824 16.070 7.915 1.00 23.00 362 ALA B O 1
ATOM 8338 N N . LEU B 1 361 ? -15.513 18.202 7.613 1.00 24.72 363 LEU B N 1
ATOM 8339 C CA . LEU B 1 361 ? -15.133 18.334 6.207 1.00 25.67 363 LEU B CA 1
ATOM 8340 C C . LEU B 1 361 ? -13.966 19.314 6.173 1.00 26.47 363 LEU B C 1
ATOM 8341 O O . LEU B 1 361 ? -14.133 20.488 6.508 1.00 24.47 363 LEU B O 1
ATOM 8346 N N . VAL B 1 362 ? -12.776 18.831 5.807 1.00 23.66 364 VAL B N 1
ATOM 8347 C CA . VAL B 1 362 ? -11.562 19.642 5.873 1.00 24.61 364 VAL B CA 1
ATOM 8348 C C . VAL B 1 362 ? -11.226 20.127 4.468 1.00 26.38 364 VAL B C 1
ATOM 8349 O O . VAL B 1 362 ? -11.193 19.326 3.523 1.00 24.80 364 VAL B O 1
ATOM 8353 N N . VAL B 1 363 ? -11.014 21.435 4.326 1.00 18.36 365 VAL B N 1
ATOM 8354 C CA . VAL B 1 363 ? -10.586 22.035 3.071 1.00 23.92 365 VAL B CA 1
ATOM 8355 C C . VAL B 1 363 ? -9.209 22.655 3.298 1.00 26.10 365 VAL B C 1
ATOM 8356 O O . VAL B 1 363 ? -9.058 23.554 4.130 1.00 25.71 365 VAL B O 1
ATOM 8360 N N . LEU B 1 364 ? -8.210 22.182 2.565 1.00 22.26 366 LEU B N 1
ATOM 8361 C CA . LEU B 1 364 ? -6.888 22.793 2.574 1.00 26.37 366 LEU B CA 1
ATOM 8362 C C . LEU B 1 364 ? -6.663 23.539 1.266 1.00 26.69 366 LEU B C 1
ATOM 8363 O O . LEU B 1 364 ? -6.803 22.956 0.185 1.00 26.48 366 LEU B O 1
ATOM 8368 N N . ARG B 1 365 ? -6.276 24.809 1.362 1.00 24.15 367 ARG B N 1
ATOM 8369 C CA . ARG B 1 365 ? -6.081 25.640 0.182 1.00 25.63 367 ARG B CA 1
ATOM 8370 C C . ARG B 1 365 ? -4.710 26.306 0.196 1.00 27.19 367 ARG B C 1
ATOM 8371 O O . ARG B 1 365 ? -4.159 26.601 1.254 1.00 30.78 367 ARG B O 1
ATOM 8379 N N . GLN B 1 366 ? -4.180 26.569 -0.995 1.00 30.61 368 GLN B N 1
ATOM 8380 C CA . GLN B 1 366 ? -2.987 27.388 -1.142 1.00 28.47 368 GLN B CA 1
ATOM 8381 C C . GLN B 1 366 ? -2.965 27.926 -2.562 1.00 34.72 368 GLN B C 1
ATOM 8382 O O . GLN B 1 366 ? -3.560 27.343 -3.472 1.00 33.54 368 GLN B O 1
ATOM 8388 N N . GLN B 1 367 ? -2.304 29.075 -2.729 1.00 36.29 369 GLN B N 1
ATOM 8389 C CA . GLN B 1 367 ? -2.264 29.783 -4.000 1.00 35.50 369 GLN B CA 1
ATOM 8390 C C . GLN B 1 367 ? -0.863 29.909 -4.589 1.00 41.75 369 GLN B C 1
ATOM 8391 O O . GLN B 1 367 ? -0.726 30.400 -5.718 1.00 42.18 369 GLN B O 1
ATOM 8397 N N . THR B 1 368 ? 0.175 29.466 -3.871 1.00 34.86 370 THR B N 1
ATOM 8398 C CA . THR B 1 368 ? 1.548 29.709 -4.307 1.00 39.59 370 THR B CA 1
ATOM 8399 C C . THR B 1 368 ? 1.826 29.095 -5.672 1.00 40.80 370 THR B C 1
ATOM 8400 O O . THR B 1 368 ? 2.589 29.653 -6.464 1.00 42.93 370 THR B O 1
ATOM 8404 N N . ASP B 1 369 ? 1.217 27.952 -5.957 1.00 39.00 371 ASP B N 1
ATOM 8405 C CA . ASP B 1 369 ? 1.394 27.236 -7.208 1.00 39.51 371 ASP B CA 1
ATOM 8406 C C . ASP B 1 369 ? 0.123 27.270 -8.051 1.00 42.07 371 ASP B C 1
ATOM 8407 O O . ASP B 1 369 ? -0.159 26.328 -8.796 1.00 42.56 371 ASP B O 1
ATOM 8412 N N . GLY B 1 370 ? -0.652 28.349 -7.936 1.00 36.45 372 GLY B N 1
ATOM 8413 C CA . GLY B 1 370 ? -1.979 28.401 -8.515 1.00 43.99 372 GLY B CA 1
ATOM 8414 C C . GLY B 1 370 ? -3.033 28.025 -7.491 1.00 36.23 372 GLY B C 1
ATOM 8415 O O . GLY B 1 370 ? -2.743 27.706 -6.333 1.00 36.07 372 GLY B O 1
ATOM 8416 N N . ASP B 1 371 ? -4.285 28.076 -7.937 1.00 31.13 373 ASP B N 1
ATOM 8417 C CA . ASP B 1 371 ? -5.413 27.762 -7.069 1.00 29.91 373 ASP B CA 1
ATOM 8418 C C . ASP B 1 371 ? -5.439 26.259 -6.806 1.00 24.93 373 ASP B C 1
ATOM 8419 O O . ASP B 1 371 ? -5.597 25.460 -7.737 1.00 27.82 373 ASP B O 1
ATOM 8424 N N . GLN B 1 372 ? -5.254 25.868 -5.551 1.00 28.67 374 GLN B N 1
ATOM 8425 C CA . GLN B 1 372 ? -5.225 24.463 -5.167 1.00 25.10 374 GLN B CA 1
ATOM 8426 C C . GLN B 1 372 ? -6.129 24.235 -3.967 1.00 23.56 374 GLN B C 1
ATOM 8427 O O . GLN B 1 372 ? -6.193 25.061 -3.054 1.00 24.69 374 GLN B O 1
ATOM 8433 N N . ALA B 1 373 ? -6.847 23.118 -3.984 1.00 26.22 375 ALA B N 1
ATOM 8434 C CA . ALA B 1 373 ? -7.660 22.725 -2.844 1.00 22.08 375 ALA B CA 1
ATOM 8435 C C . ALA B 1 373 ? -7.502 21.228 -2.642 1.00 23.03 375 ALA B C 1
ATOM 8436 O O . ALA B 1 373 ? -7.650 20.455 -3.591 1.00 23.63 375 ALA B O 1
ATOM 8438 N N . LEU B 1 374 ? -7.160 20.825 -1.419 1.00 24.77 376 LEU B N 1
ATOM 8439 C CA . LEU B 1 374 ? -7.198 19.429 -1.000 1.00 24.25 376 LEU B CA 1
ATOM 8440 C C . LEU B 1 374 ? -8.402 19.298 -0.079 1.00 25.63 376 LEU B C 1
ATOM 8441 O O . LEU B 1 374 ? -8.464 19.983 0.953 1.00 22.03 376 LEU B O 1
ATOM 8446 N N . VAL B 1 375 ? -9.362 18.450 -0.462 1.00 22.06 377 VAL B N 1
ATOM 8447 C CA . VAL B 1 375 ? -10.592 18.235 0.299 1.00 21.32 377 VAL B CA 1
ATOM 8448 C C . VAL B 1 375 ? -10.529 16.854 0.941 1.00 27.39 377 VAL B C 1
ATOM 8449 O O . VAL B 1 375 ? -10.462 15.830 0.244 1.00 26.86 377 VAL B O 1
ATOM 8453 N N . PHE B 1 376 ? -10.601 16.830 2.269 1.00 23.17 378 PHE B N 1
ATOM 8454 C CA . PHE B 1 376 ? -10.436 15.640 3.093 1.00 22.15 378 PHE B CA 1
ATOM 8455 C C . PHE B 1 376 ? -11.758 15.431 3.810 1.00 21.56 378 PHE B C 1
ATOM 8456 O O . PHE B 1 376 ? -12.306 16.384 4.362 1.00 21.52 378 PHE B O 1
ATOM 8464 N N . LYS B 1 377 ? -12.301 14.215 3.779 1.00 18.94 379 LYS B N 1
ATOM 8465 C CA . LYS B 1 377 ? -13.673 13.998 4.238 1.00 23.28 379 LYS B CA 1
ATOM 8466 C C . LYS B 1 377 ? -13.724 12.989 5.378 1.00 22.45 379 LYS B C 1
ATOM 8467 O O . LYS B 1 377 ? -14.222 11.867 5.200 1.00 21.07 379 LYS B O 1
ATOM 8473 N N . PRO B 1 378 ? -13.225 13.357 6.574 1.00 23.35 380 PRO B N 1
ATOM 8474 C CA . PRO B 1 378 ? -13.478 12.533 7.763 1.00 23.71 380 PRO B CA 1
ATOM 8475 C C . PRO B 1 378 ? -14.802 12.918 8.423 1.00 27.47 380 PRO B C 1
ATOM 8476 O O . PRO B 1 378 ? -14.860 13.277 9.602 1.00 24.41 380 PRO B O 1
ATOM 8480 N N . ALA B 1 379 ? -15.872 12.876 7.640 1.00 26.12 381 ALA B N 1
ATOM 8481 C CA . ALA B 1 379 ? -17.165 13.428 8.023 1.00 26.88 381 ALA B CA 1
ATOM 8482 C C . ALA B 1 379 ? -18.098 12.329 8.519 1.00 27.09 381 ALA B C 1
ATOM 8483 O O . ALA B 1 379 ? -17.857 11.135 8.316 1.00 24.73 381 ALA B O 1
ATOM 8485 N N . ALA B 1 380 ? -19.195 12.754 9.150 1.00 25.66 382 ALA B N 1
ATOM 8486 C CA . ALA B 1 380 ? -20.278 11.844 9.519 1.00 27.32 382 ALA B CA 1
ATOM 8487 C C . ALA B 1 380 ? -20.981 11.331 8.265 1.00 30.43 382 ALA B C 1
ATOM 8488 O O . ALA B 1 380 ? -20.642 11.698 7.139 1.00 23.60 382 ALA B O 1
ATOM 8490 N N . GLN B 1 381 ? -21.966 10.445 8.422 1.00 24.40 383 GLN B N 1
ATOM 8491 C CA . GLN B 1 381 ? -22.558 9.770 7.230 1.00 29.79 383 GLN B CA 1
ATOM 8492 C C . GLN B 1 381 ? -23.272 10.721 6.267 1.00 29.44 383 GLN B C 1
ATOM 8493 O O . GLN B 1 381 ? -23.089 10.566 5.077 1.00 25.63 383 GLN B O 1
ATOM 8499 N N . GLY B 1 382 ? -24.051 11.658 6.780 1.00 24.32 384 GLY B N 1
ATOM 8500 C CA . GLY B 1 382 ? -24.869 12.504 5.897 1.00 30.50 384 GLY B CA 1
ATOM 8501 C C . GLY B 1 382 ? -26.202 11.875 5.543 1.00 28.92 384 GLY B C 1
ATOM 8502 O O . GLY B 1 382 ? -26.827 12.345 4.611 1.00 28.48 384 GLY B O 1
ATOM 8503 N N . MET B 1 383 ? -26.580 10.817 6.245 1.00 28.27 385 MET B N 1
ATOM 8504 C CA . MET B 1 383 ? -27.896 10.168 6.049 1.00 26.47 385 MET B CA 1
ATOM 8505 C C . MET B 1 383 ? -28.007 9.454 4.696 1.00 29.36 385 MET B C 1
ATOM 8506 O O . MET B 1 383 ? -26.982 8.956 4.238 1.00 26.69 385 MET B O 1
ATOM 8511 N N . GLY B 1 384 ? -29.207 9.366 4.116 1.00 25.03 386 GLY B N 1
ATOM 8512 C CA . GLY B 1 384 ? -29.417 8.571 2.890 1.00 27.00 386 GLY B CA 1
ATOM 8513 C C . GLY B 1 384 ? -28.595 9.010 1.695 1.00 27.95 386 GLY B C 1
ATOM 8514 O O . GLY B 1 384 ? -28.251 8.159 0.906 1.00 23.21 386 GLY B O 1
ATOM 8515 N N . HIS B 1 385 ? -28.333 10.301 1.583 1.00 24.87 387 HIS B N 1
ATOM 8516 C CA . HIS B 1 385 ? -27.482 10.856 0.500 1.00 28.26 387 HIS B CA 1
ATOM 8517 C C . HIS B 1 385 ? -25.985 10.601 0.747 1.00 25.84 387 HIS B C 1
ATOM 8518 O O . HIS B 1 385 ? -25.203 10.845 -0.161 1.00 23.82 387 HIS B O 1
ATOM 8525 N N . GLY B 1 386 ? -25.609 10.166 1.945 1.00 22.93 388 GLY B N 1
ATOM 8526 C CA . GLY B 1 386 ? -24.193 9.974 2.265 1.00 22.47 388 GLY B CA 1
ATOM 8527 C C . GLY B 1 386 ? -23.513 8.840 1.520 1.00 26.91 388 GLY B C 1
ATOM 8528 O O . GLY B 1 386 ? -24.166 7.859 1.200 1.00 23.05 388 GLY B O 1
ATOM 8529 N N . HIS B 1 387 ? -22.230 8.999 1.238 1.00 20.27 389 HIS B N 1
ATOM 8530 C CA . HIS B 1 387 ? -21.468 7.921 0.632 1.00 20.44 389 HIS B CA 1
ATOM 8531 C C . HIS B 1 387 ? -20.649 7.191 1.692 1.00 21.96 389 HIS B C 1
ATOM 8532 O O . HIS B 1 387 ? -20.339 7.744 2.745 1.00 22.51 389 HIS B O 1
ATOM 8539 N N . PHE B 1 388 ? -20.317 5.928 1.410 1.00 23.56 390 PHE B N 1
ATOM 8540 C CA . PHE B 1 388 ? -19.582 5.093 2.370 1.00 23.82 390 PHE B CA 1
ATOM 8541 C C . PHE B 1 388 ? -18.073 5.300 2.173 1.00 21.81 390 PHE B C 1
ATOM 8542 O O . PHE B 1 388 ? -17.353 4.455 1.632 1.00 23.86 390 PHE B O 1
ATOM 8550 N N . ASP B 1 389 ? -17.578 6.446 2.667 1.00 20.67 391 ASP B N 1
ATOM 8551 C CA . ASP B 1 389 ? -16.348 7.020 2.124 1.00 25.40 391 ASP B CA 1
ATOM 8552 C C . ASP B 1 389 ? -15.480 7.714 3.179 1.00 25.10 391 ASP B C 1
ATOM 8553 O O . ASP B 1 389 ? -14.829 8.730 2.881 1.00 21.19 391 ASP B O 1
ATOM 8558 N N . LYS B 1 390 ? -15.445 7.195 4.406 1.00 24.10 392 LYS B N 1
ATOM 8559 C CA . LYS B 1 390 ? -14.691 7.848 5.463 1.00 23.77 392 LYS B CA 1
ATOM 8560 C C . LYS B 1 390 ? -13.226 8.021 5.074 1.00 21.86 392 LYS B C 1
ATOM 8561 O O . LYS B 1 390 ? -12.593 7.094 4.560 1.00 22.62 392 LYS B O 1
ATOM 8567 N N . LEU B 1 391 ? -12.702 9.226 5.332 1.00 17.13 393 LEU B N 1
ATOM 8568 C CA . LEU B 1 391 ? -11.316 9.641 5.110 1.00 22.09 393 LEU B CA 1
ATOM 8569 C C . LEU B 1 391 ? -10.936 9.758 3.637 1.00 24.06 393 LEU B C 1
ATOM 8570 O O . LEU B 1 391 ? -9.735 9.873 3.314 1.00 22.23 393 LEU B O 1
ATOM 8575 N N . THR B 1 392 ? -11.904 9.748 2.728 1.00 22.54 394 THR B N 1
ATOM 8576 C CA . THR B 1 392 ? -11.573 9.963 1.328 1.00 21.90 394 THR B CA 1
ATOM 8577 C C . THR B 1 392 ? -11.061 11.383 1.101 1.00 22.96 394 THR B C 1
ATOM 8578 O O . THR B 1 392 ? -11.232 12.281 1.928 1.00 18.62 394 THR B O 1
ATOM 8582 N N . TRP B 1 393 ? -10.429 11.586 -0.051 1.00 21.59 395 TRP B N 1
ATOM 8583 C CA . TRP B 1 393 ? -9.942 12.914 -0.379 1.00 23.42 395 TRP B CA 1
ATOM 8584 C C . TRP B 1 393 ? -10.132 13.210 -1.863 1.00 17.87 395 TRP B C 1
ATOM 8585 O O . TRP B 1 393 ? -10.421 12.322 -2.673 1.00 19.98 395 TRP B O 1
ATOM 8596 N N . GLN B 1 394 ? -10.027 14.497 -2.188 1.00 20.25 396 GLN B N 1
ATOM 8597 C CA . GLN B 1 394 ? -9.944 15.005 -3.554 1.00 22.20 396 GLN B CA 1
ATOM 8598 C C . GLN B 1 394 ? -8.790 15.983 -3.644 1.00 22.46 396 GLN B C 1
ATOM 8599 O O . GLN B 1 394 ? -8.339 16.527 -2.639 1.00 21.78 396 GLN B O 1
ATOM 8605 N N . PHE B 1 395 ? -8.349 16.243 -4.867 1.00 21.16 397 PHE B N 1
ATOM 8606 C CA . PHE B 1 395 ? -7.342 17.264 -5.109 1.00 21.20 397 PHE B CA 1
ATOM 8607 C C . PHE B 1 395 ? -7.740 18.065 -6.336 1.00 20.16 397 PHE B C 1
ATOM 8608 O O . PHE B 1 395 ? -8.018 17.483 -7.387 1.00 21.57 397 PHE B O 1
ATOM 8616 N N . TYR B 1 396 ? -7.774 19.396 -6.185 1.00 23.54 398 TYR B N 1
ATOM 8617 C CA . TYR B 1 396 ? -8.070 20.345 -7.251 1.00 23.11 398 TYR B CA 1
ATOM 8618 C C . TYR B 1 396 ? -6.859 21.226 -7.491 1.00 22.46 398 TYR B C 1
ATOM 8619 O O . TYR B 1 396 ? -6.197 21.651 -6.536 1.00 24.29 398 TYR B O 1
ATOM 8628 N N . ASP B 1 397 ? -6.618 21.558 -8.756 1.00 23.53 399 ASP B N 1
ATOM 8629 C CA . ASP B 1 397 ? -5.442 22.339 -9.126 1.00 23.34 399 ASP B CA 1
ATOM 8630 C C . ASP B 1 397 ? -5.687 22.990 -10.482 1.00 26.80 399 ASP B C 1
ATOM 8631 O O . ASP B 1 397 ? -6.173 22.329 -11.414 1.00 23.64 399 ASP B O 1
ATOM 8636 N N . ARG B 1 398 ? -5.374 24.281 -10.574 1.00 26.07 400 ARG B N 1
ATOM 8637 C CA . ARG B 1 398 ? -5.387 24.988 -11.839 1.00 28.78 400 ARG B CA 1
ATOM 8638 C C . ARG B 1 398 ? -6.750 24.851 -12.514 1.00 27.98 400 ARG B C 1
ATOM 8639 O O . ARG B 1 398 ? -6.848 24.582 -13.702 1.00 26.51 400 ARG B O 1
ATOM 8647 N N . GLY B 1 399 ? -7.819 24.996 -11.723 1.00 26.00 401 GLY B N 1
ATOM 8648 C CA . GLY B 1 399 ? -9.174 25.016 -12.242 1.00 25.07 401 GLY B CA 1
ATOM 8649 C C . GLY B 1 399 ? -9.892 23.679 -12.368 1.00 29.97 401 GLY B C 1
ATOM 8650 O O . GLY B 1 399 ? -11.112 23.675 -12.613 1.00 31.10 401 GLY B O 1
ATOM 8651 N N . GLU B 1 400 ? -9.203 22.552 -12.182 1.00 24.94 402 GLU B N 1
ATOM 8652 C CA . GLU B 1 400 ? -9.729 21.236 -12.522 1.00 23.14 402 GLU B CA 1
ATOM 8653 C C . GLU B 1 400 ? -9.663 20.298 -11.325 1.00 24.58 402 GLU B C 1
ATOM 8654 O O . GLU B 1 400 ? -8.787 20.421 -10.471 1.00 22.73 402 GLU B O 1
ATOM 8660 N N . GLU B 1 401 ? -10.585 19.334 -11.303 1.00 21.98 403 GLU B N 1
ATOM 8661 C CA . GLU B 1 401 ? -10.619 18.264 -10.307 1.00 24.40 403 GLU B CA 1
ATOM 8662 C C . GLU B 1 401 ? -9.623 17.187 -10.734 1.00 25.89 403 GLU B C 1
ATOM 8663 O O . GLU B 1 401 ? -9.815 16.552 -11.768 1.00 26.75 403 GLU B O 1
ATOM 8669 N N . ILE B 1 402 ? -8.544 16.980 -9.978 1.00 18.73 404 ILE B N 1
ATOM 8670 C CA . ILE B 1 402 ? -7.467 16.082 -10.418 1.00 20.57 404 ILE B CA 1
ATOM 8671 C C . ILE B 1 402 ? -7.632 14.686 -9.837 1.00 22.86 404 ILE B C 1
ATOM 8672 O O . ILE B 1 402 ? -7.499 13.688 -10.545 1.00 20.74 404 ILE B O 1
ATOM 8677 N N . VAL B 1 403 ? -7.838 14.607 -8.529 1.00 19.88 405 VAL B N 1
ATOM 8678 C CA . VAL B 1 403 ? -8.139 13.367 -7.820 1.00 21.53 405 VAL B CA 1
ATOM 8679 C C . VAL B 1 403 ? -9.608 13.468 -7.435 1.00 19.55 405 VAL B C 1
ATOM 8680 O O . VAL B 1 403 ? -10.013 14.452 -6.808 1.00 21.14 405 VAL B O 1
ATOM 8684 N N . THR B 1 404 ? -10.421 12.486 -7.840 1.00 20.08 406 THR B N 1
ATOM 8685 C CA . THR B 1 404 ? -11.842 12.749 -8.037 1.00 19.91 406 THR B CA 1
ATOM 8686 C C . THR B 1 404 ? -12.768 11.986 -7.096 1.00 21.67 406 THR B C 1
ATOM 8687 O O . THR B 1 404 ? -12.450 10.900 -6.596 1.00 22.76 406 THR B O 1
ATOM 8691 N N . ASP B 1 405 ? -13.945 12.566 -6.917 1.00 19.74 407 ASP B N 1
ATOM 8692 C CA . ASP B 1 405 ? -15.098 11.924 -6.297 1.00 21.05 407 ASP B CA 1
ATOM 8693 C C . ASP B 1 405 ? -16.183 11.829 -7.360 1.00 23.57 407 ASP B C 1
ATOM 8694 O O . ASP B 1 405 ? -16.458 12.817 -8.046 1.00 22.67 407 ASP B O 1
ATOM 8699 N N . TYR B 1 406 ? -16.797 10.648 -7.497 1.00 22.22 408 TYR B N 1
ATOM 8700 C CA . TYR B 1 406 ? -17.718 10.420 -8.609 1.00 25.95 408 TYR B CA 1
ATOM 8701 C C . TYR B 1 406 ? -18.973 11.277 -8.511 1.00 24.23 408 TYR B C 1
ATOM 8702 O O . TYR B 1 406 ? -19.551 11.644 -9.541 1.00 22.46 408 TYR B O 1
ATOM 8711 N N . GLY B 1 407 ? -19.402 11.613 -7.303 1.00 20.45 409 GLY B N 1
ATOM 8712 C CA . GLY B 1 407 ? -20.721 12.186 -7.175 1.00 21.31 409 GLY B CA 1
ATOM 8713 C C . GLY B 1 407 ? -21.769 11.096 -7.341 1.00 22.44 409 GLY B C 1
ATOM 8714 O O . GLY B 1 407 ? -21.535 9.920 -7.058 1.00 22.06 409 GLY B O 1
ATOM 8715 N N . ALA B 1 408 ? -22.926 11.482 -7.851 1.00 20.96 410 ALA B N 1
ATOM 8716 C CA . ALA B 1 408 ? -24.061 10.581 -7.952 1.00 23.71 410 ALA B CA 1
ATOM 8717 C C . ALA B 1 408 ? -24.199 9.987 -9.351 1.00 23.98 410 ALA B C 1
ATOM 8718 O O . ALA B 1 408 ? -23.806 10.590 -10.357 1.00 21.34 410 ALA B O 1
ATOM 8720 N N . ALA B 1 409 ? -24.739 8.776 -9.402 1.00 18.59 411 ALA B N 1
ATOM 8721 C CA . ALA B 1 409 ? -25.139 8.187 -10.675 1.00 23.65 411 ALA B CA 1
ATOM 8722 C C . ALA B 1 409 ? -26.582 8.632 -10.871 1.00 22.12 411 ALA B C 1
ATOM 8723 O O . ALA B 1 409 ? -27.523 8.043 -10.331 1.00 24.55 411 ALA B O 1
ATOM 8725 N N . ARG B 1 410 ? -26.749 9.718 -11.618 1.00 24.64 412 ARG B N 1
ATOM 8726 C CA . ARG B 1 410 ? -28.027 10.403 -11.770 1.00 23.17 412 ARG B CA 1
ATOM 8727 C C . ARG B 1 410 ? -27.852 11.420 -12.882 1.00 24.59 412 ARG B C 1
ATOM 8728 O O . ARG B 1 410 ? -26.812 12.073 -12.956 1.00 24.48 412 ARG B O 1
ATOM 8736 N N . PHE B 1 411 ? -28.836 11.521 -13.763 1.00 23.12 413 PHE B N 1
ATOM 8737 C CA . PHE B 1 411 ? -28.794 12.503 -14.843 1.00 28.26 413 PHE B CA 1
ATOM 8738 C C . PHE B 1 411 ? -29.953 13.454 -14.588 1.00 25.37 413 PHE B C 1
ATOM 8739 O O . PHE B 1 411 ? -31.099 13.148 -14.918 1.00 24.03 413 PHE B O 1
ATOM 8747 N N . LEU B 1 412 ? -29.638 14.598 -13.991 1.00 27.29 414 LEU B N 1
ATOM 8748 C CA . LEU B 1 412 ? -30.656 15.501 -13.474 1.00 27.39 414 LEU B CA 1
ATOM 8749 C C . LEU B 1 412 ? -31.567 15.986 -14.583 1.00 28.30 414 LEU B C 1
ATOM 8750 O O . LEU B 1 412 ? -31.101 16.574 -15.566 1.00 28.32 414 LEU B O 1
ATOM 8755 N N . ASN B 1 413 ? -32.862 15.756 -14.400 1.00 27.71 415 ASN B N 1
ATOM 8756 C CA . ASN B 1 413 ? -33.905 16.260 -15.284 1.00 25.88 415 ASN B CA 1
ATOM 8757 C C . ASN B 1 413 ? -33.744 15.718 -16.702 1.00 28.84 415 ASN B C 1
ATOM 8758 O O . ASN B 1 413 ? -34.124 16.381 -17.676 1.00 29.99 415 ASN B O 1
ATOM 8763 N N . VAL B 1 414 ? -33.189 14.512 -16.822 1.00 23.74 416 VAL B N 1
ATOM 8764 C CA . VAL B 1 414 ? -33.164 13.771 -18.084 1.00 25.70 416 VAL B CA 1
ATOM 8765 C C . VAL B 1 414 ? -34.151 12.615 -17.936 1.00 26.60 416 VAL B C 1
ATOM 8766 O O . VAL B 1 414 ? -33.822 11.568 -17.363 1.00 24.14 416 VAL B O 1
ATOM 8770 N N . GLU B 1 415 ? -35.371 12.815 -18.457 1.00 26.21 417 GLU B N 1
ATOM 8771 C CA . GLU B 1 415 ? -36.457 11.847 -18.273 1.00 26.51 417 GLU B CA 1
ATOM 8772 C C . GLU B 1 415 ? -36.104 10.480 -18.847 1.00 25.67 417 GLU B C 1
ATOM 8773 O O . GLU B 1 415 ? -36.527 9.447 -18.315 1.00 24.63 417 GLU B O 1
ATOM 8779 N N . ALA B 1 416 ? -35.363 10.456 -19.960 1.00 28.25 418 ALA B N 1
ATOM 8780 C CA . ALA B 1 416 ? -34.946 9.191 -20.560 1.00 29.49 418 ALA B CA 1
ATOM 8781 C C . ALA B 1 416 ? -33.991 8.417 -19.662 1.00 29.54 418 ALA B C 1
ATOM 8782 O O . ALA B 1 416 ? -33.829 7.209 -19.849 1.00 30.82 418 ALA B O 1
ATOM 8784 N N . LYS B 1 417 ? -33.346 9.084 -18.704 1.00 27.70 419 LYS B N 1
ATOM 8785 C CA . LYS B 1 417 ? -32.494 8.402 -17.733 1.00 30.67 419 LYS B CA 1
ATOM 8786 C C . LYS B 1 417 ? -33.269 8.210 -16.426 1.00 26.94 419 LYS B C 1
ATOM 8787 O O . LYS B 1 417 ? -32.989 8.822 -15.395 1.00 27.09 419 LYS B O 1
ATOM 8793 N N . ASN B 1 418 ? -34.281 7.343 -16.503 1.00 27.92 420 ASN B N 1
ATOM 8794 C CA . ASN B 1 418 ? -35.103 6.969 -15.346 1.00 29.69 420 ASN B CA 1
ATOM 8795 C C . ASN B 1 418 ? -35.699 8.203 -14.658 1.00 32.57 420 ASN B C 1
ATOM 8796 O O . ASN B 1 418 ? -35.648 8.359 -13.433 1.00 27.11 420 ASN B O 1
ATOM 8801 N N . GLY B 1 419 ? -36.276 9.092 -15.464 1.00 30.91 421 GLY B N 1
ATOM 8802 C CA . GLY B 1 419 ? -36.962 10.249 -14.906 1.00 28.93 421 GLY B CA 1
ATOM 8803 C C . GLY B 1 419 ? -36.064 11.174 -14.120 1.00 30.46 421 GLY B C 1
ATOM 8804 O O . GLY B 1 419 ? -36.528 11.847 -13.193 1.00 29.64 421 GLY B O 1
ATOM 8805 N N . GLY B 1 420 ? -34.779 11.227 -14.470 1.00 28.88 422 GLY B N 1
ATOM 8806 C CA . GLY B 1 420 ? -33.832 12.043 -13.749 1.00 26.62 422 GLY B CA 1
ATOM 8807 C C . GLY B 1 420 ? -33.595 11.616 -12.320 1.00 30.51 422 GLY B C 1
ATOM 8808 O O . GLY B 1 420 ? -33.017 12.390 -11.549 1.00 26.36 422 GLY B O 1
ATOM 8809 N N . ARG B 1 421 ? -34.026 10.409 -11.949 1.00 27.80 423 ARG B N 1
ATOM 8810 C CA . ARG B 1 421 ? -33.926 9.902 -10.590 1.00 27.40 423 ARG B CA 1
ATOM 8811 C C . ARG B 1 421 ? -32.555 9.285 -10.354 1.00 26.75 423 ARG B C 1
ATOM 8812 O O . ARG B 1 421 ? -31.802 8.986 -11.287 1.00 26.05 423 ARG B O 1
ATOM 8820 N N . TYR B 1 422 ? -32.246 9.072 -9.084 1.00 27.14 424 TYR B N 1
ATOM 8821 C CA . TYR B 1 422 ? -31.038 8.336 -8.736 1.00 23.44 424 TYR B CA 1
ATOM 8822 C C . TYR B 1 422 ? -31.120 6.919 -9.287 1.00 27.02 424 TYR B C 1
ATOM 8823 O O . TYR B 1 422 ? -32.126 6.225 -9.116 1.00 26.69 424 TYR B O 1
ATOM 8832 N N . LEU B 1 423 ? -30.075 6.506 -9.987 1.00 26.11 425 LEU B N 1
ATOM 8833 C CA . LEU B 1 423 ? -30.124 5.250 -10.715 1.00 26.39 425 LEU B CA 1
ATOM 8834 C C . LEU B 1 423 ? -29.713 4.112 -9.793 1.00 24.55 425 LEU B C 1
ATOM 8835 O O . LEU B 1 423 ? -29.195 4.335 -8.704 1.00 22.83 425 LEU B O 1
ATOM 8840 N N . GLN B 1 424 ? -29.954 2.873 -10.245 1.00 25.03 426 GLN B N 1
ATOM 8841 C CA . GLN B 1 424 ? -29.559 1.712 -9.452 1.00 25.40 426 GLN B CA 1
ATOM 8842 C C . GLN B 1 424 ? -28.072 1.762 -9.143 1.00 24.92 426 GLN B C 1
ATOM 8843 O O . GLN B 1 424 ? -27.649 1.467 -8.021 1.00 23.14 426 GLN B O 1
ATOM 8845 N N . GLU B 1 425 ? -27.271 2.194 -10.115 1.00 23.11 427 GLU B N 1
ATOM 8846 C CA . GLU B 1 425 ? -25.833 2.277 -9.926 1.00 21.41 427 GLU B CA 1
ATOM 8847 C C . GLU B 1 425 ? -25.417 3.385 -8.960 1.00 24.71 427 GLU B C 1
ATOM 8848 O O . GLU B 1 425 ? -24.231 3.494 -8.642 1.00 22.08 427 GLU B O 1
ATOM 8854 N N . ASN B 1 426 ? -26.336 4.221 -8.486 1.00 22.65 428 ASN B N 1
ATOM 8855 C CA . ASN B 1 426 ? -25.947 5.124 -7.407 1.00 21.20 428 ASN B CA 1
ATOM 8856 C C . ASN B 1 426 ? -25.711 4.347 -6.120 1.00 23.84 428 ASN B C 1
ATOM 8857 O O . ASN B 1 426 ? -24.805 4.679 -5.337 1.00 24.39 428 ASN B O 1
ATOM 8862 N N . GLU B 1 427 ? -26.506 3.299 -5.895 1.00 23.24 429 GLU B N 1
ATOM 8863 C CA . GLU B 1 427 ? -26.273 2.404 -4.768 1.00 26.41 429 GLU B CA 1
ATOM 8864 C C . GLU B 1 427 ? -25.115 1.451 -5.037 1.00 21.43 429 GLU B C 1
ATOM 8865 O O . GLU B 1 427 ? -24.223 1.301 -4.193 1.00 27.63 429 GLU B O 1
ATOM 8871 N N . THR B 1 428 ? -25.107 0.791 -6.203 1.00 21.31 430 THR B N 1
ATOM 8872 C CA . THR B 1 428 ? -24.141 -0.284 -6.406 1.00 22.37 430 THR B CA 1
ATOM 8873 C C . THR B 1 428 ? -22.756 0.213 -6.828 1.00 23.64 430 THR B C 1
ATOM 8874 O O . THR B 1 428 ? -21.779 -0.510 -6.611 1.00 26.19 430 THR B O 1
ATOM 8878 N N . TRP B 1 429 ? -22.636 1.422 -7.386 1.00 23.06 431 TRP B N 1
ATOM 8879 C CA . TRP B 1 429 ? -21.331 2.039 -7.635 1.00 21.77 431 TRP B CA 1
ATOM 8880 C C . TRP B 1 429 ? -21.105 3.270 -6.765 1.00 21.54 431 TRP B C 1
ATOM 8881 O O . TRP B 1 429 ? -20.203 3.271 -5.914 1.00 21.81 431 TRP B O 1
ATOM 8892 N N . ALA B 1 430 ? -21.898 4.329 -6.960 1.00 21.76 432 ALA B N 1
ATOM 8893 C CA . ALA B 1 430 ? -21.460 5.669 -6.559 1.00 24.82 432 ALA B CA 1
ATOM 8894 C C . ALA B 1 430 ? -21.261 5.795 -5.055 1.00 18.98 432 ALA B C 1
ATOM 8895 O O . ALA B 1 430 ? -20.364 6.519 -4.608 1.00 20.99 432 ALA B O 1
ATOM 8897 N N . LYS B 1 431 ? -22.090 5.114 -4.258 1.00 21.13 433 LYS B N 1
ATOM 8898 C CA . LYS B 1 431 ? -21.998 5.175 -2.804 1.00 20.50 433 LYS B CA 1
ATOM 8899 C C . LYS B 1 431 ? -20.907 4.275 -2.232 1.00 21.83 433 LYS B C 1
ATOM 8900 O O . LYS B 1 431 ? -20.532 4.453 -1.076 1.00 24.34 433 LYS B O 1
ATOM 8906 N N . GLN B 1 432 ? -20.430 3.290 -2.989 1.00 20.75 434 GLN B N 1
ATOM 8907 C CA . GLN B 1 432 ? -19.499 2.309 -2.453 1.00 23.49 434 GLN B CA 1
ATOM 8908 C C . GLN B 1 432 ? -18.118 2.903 -2.208 1.00 22.87 434 GLN B C 1
ATOM 8909 O O . GLN B 1 432 ? -17.701 3.881 -2.843 1.00 20.34 434 GLN B O 1
ATOM 8915 N N . THR B 1 433 ? -17.398 2.267 -1.284 1.00 20.14 435 THR B N 1
ATOM 8916 C CA . THR B 1 433 ? -16.092 2.761 -0.869 1.00 21.24 435 THR B CA 1
ATOM 8917 C C . THR B 1 433 ? -15.085 2.668 -2.000 1.00 22.89 435 THR B C 1
ATOM 8918 O O . THR B 1 433 ? -14.278 3.589 -2.191 1.00 22.45 435 THR B O 1
ATOM 8922 N N . ILE B 1 434 ? -15.108 1.562 -2.755 1.00 19.57 436 ILE B N 1
ATOM 8923 C CA . ILE B 1 434 ? -14.148 1.384 -3.850 1.00 25.09 436 ILE B CA 1
ATOM 8924 C C . ILE B 1 434 ? -14.261 2.501 -4.876 1.00 22.10 436 ILE B C 1
ATOM 8925 O O . ILE B 1 434 ? -13.325 2.733 -5.650 1.00 25.10 436 ILE B O 1
ATOM 8930 N N . ALA B 1 435 ? -15.395 3.200 -4.916 1.00 25.02 437 ALA B N 1
ATOM 8931 C CA . ALA B 1 435 ? -15.524 4.342 -5.813 1.00 25.84 437 ALA B CA 1
ATOM 8932 C C . ALA B 1 435 ? -14.835 5.595 -5.282 1.00 24.80 437 ALA B C 1
ATOM 8933 O O . ALA B 1 435 ? -14.832 6.617 -5.973 1.00 21.20 437 ALA B O 1
ATOM 8935 N N . HIS B 1 436 ? -14.266 5.551 -4.085 1.00 22.07 438 HIS B N 1
ATOM 8936 C CA . HIS B 1 436 ? -13.670 6.715 -3.460 1.00 21.13 438 HIS B CA 1
ATOM 8937 C C . HIS B 1 436 ? -12.191 6.474 -3.246 1.00 22.79 438 HIS B C 1
ATOM 8938 O O . HIS B 1 436 ? -11.685 5.376 -3.472 1.00 23.03 438 HIS B O 1
ATOM 8945 N N . ASN B 1 437 ? -11.499 7.523 -2.813 1.00 20.59 439 ASN B N 1
ATOM 8946 C CA . ASN B 1 437 ? -10.050 7.473 -2.627 1.00 22.26 439 ASN B CA 1
ATOM 8947 C C . ASN B 1 437 ? -9.709 7.224 -1.160 1.00 21.66 439 ASN B C 1
ATOM 8948 O O . ASN B 1 437 ? -9.137 8.073 -0.475 1.00 23.63 439 ASN B O 1
ATOM 8953 N N . THR B 1 438 ? -10.072 6.037 -0.691 1.00 21.24 440 THR B N 1
ATOM 8954 C CA . THR B 1 438 ? -9.864 5.663 0.703 1.00 20.72 440 THR B CA 1
ATOM 8955 C C . THR B 1 438 ? -9.797 4.143 0.794 1.00 22.37 440 THR B C 1
ATOM 8956 O O . THR B 1 438 ? -10.114 3.435 -0.161 1.00 23.75 440 THR B O 1
ATOM 8960 N N . VAL B 1 439 ? -9.392 3.637 1.959 1.00 21.14 441 VAL B N 1
ATOM 8961 C CA . VAL B 1 439 ? -9.014 2.232 2.053 1.00 22.10 441 VAL B CA 1
ATOM 8962 C C . VAL B 1 439 ? -10.257 1.354 2.070 1.00 22.74 441 VAL B C 1
ATOM 8963 O O . VAL B 1 439 ? -11.235 1.649 2.762 1.00 21.86 441 VAL B O 1
ATOM 8967 N N . VAL B 1 440 ? -10.223 0.270 1.296 1.00 23.12 442 VAL B N 1
ATOM 8968 C CA . VAL B 1 440 ? -11.270 -0.747 1.281 1.00 22.31 442 VAL B CA 1
ATOM 8969 C C . VAL B 1 440 ? -10.670 -2.038 1.827 1.00 25.08 442 VAL B C 1
ATOM 8970 O O . VAL B 1 440 ? -9.658 -2.537 1.310 1.00 24.31 442 VAL B O 1
ATOM 8974 N N . VAL B 1 441 ? -11.317 -2.585 2.852 1.00 27.15 443 VAL B N 1
ATOM 8975 C CA . VAL B 1 441 ? -10.899 -3.804 3.532 1.00 25.90 443 VAL B CA 1
ATOM 8976 C C . VAL B 1 441 ? -11.728 -4.969 2.997 1.00 25.79 443 VAL B C 1
ATOM 8977 O O . VAL B 1 441 ? -12.966 -4.930 3.031 1.00 27.19 443 VAL B O 1
ATOM 8981 N N . ASP B 1 442 ? -11.043 -5.993 2.477 1.00 26.15 444 ASP B N 1
ATOM 8982 C CA . ASP B 1 442 ? -11.673 -7.249 2.052 1.00 29.45 444 ASP B CA 1
ATOM 8983 C C . ASP B 1 442 ? -12.818 -7.028 1.056 1.00 28.90 444 ASP B C 1
ATOM 8984 O O . ASP B 1 442 ? -13.879 -7.649 1.167 1.00 27.07 444 ASP B O 1
ATOM 8989 N N . GLU B 1 443 ? -12.597 -6.149 0.069 1.00 27.18 445 GLU B N 1
ATOM 8990 C CA . GLU B 1 443 ? -13.593 -5.838 -0.975 1.00 29.06 445 GLU B CA 1
ATOM 8991 C C . GLU B 1 443 ? -14.975 -5.573 -0.374 1.00 28.03 445 GLU B C 1
ATOM 8992 O O . GLU B 1 443 ? -16.010 -5.952 -0.933 1.00 27.95 445 GLU B O 1
ATOM 8998 N N . THR B 1 444 ? -14.986 -4.891 0.769 1.00 24.61 446 THR B N 1
ATOM 8999 C CA . THR B 1 444 ? -16.188 -4.620 1.545 1.00 24.82 446 THR B CA 1
ATOM 9000 C C . THR B 1 444 ? -16.254 -3.128 1.822 1.00 25.76 446 THR B C 1
ATOM 9001 O O . THR B 1 444 ? -15.254 -2.540 2.245 1.00 27.31 446 THR B O 1
ATOM 9005 N N . SER B 1 445 ? -17.425 -2.526 1.618 1.00 22.73 447 SER B N 1
ATOM 9006 C CA . SER B 1 445 ? -17.554 -1.096 1.857 1.00 22.67 447 SER B CA 1
ATOM 9007 C C . SER B 1 445 ? -17.526 -0.811 3.351 1.00 23.03 447 SER B C 1
ATOM 9008 O O . SER B 1 445 ? -17.787 -1.683 4.179 1.00 23.89 447 SER B O 1
ATOM 9011 N N . HIS B 1 446 ? -17.168 0.425 3.690 1.00 25.83 448 HIS B N 1
ATOM 9012 C CA . HIS B 1 446 ? -17.268 0.891 5.066 1.00 21.58 448 HIS B CA 1
ATOM 9013 C C . HIS B 1 446 ? -18.639 0.564 5.628 1.00 22.89 448 HIS B C 1
ATOM 9014 O O . HIS B 1 446 ? -19.655 0.712 4.941 1.00 24.01 448 HIS B O 1
ATOM 9021 N N . PHE B 1 447 ? -18.666 0.123 6.888 1.00 24.49 449 PHE B N 1
ATOM 9022 C CA . PHE B 1 447 ? -19.894 -0.233 7.599 1.00 24.31 449 PHE B CA 1
ATOM 9023 C C . PHE B 1 447 ? -20.649 -1.368 6.940 1.00 26.82 449 PHE B C 1
ATOM 9024 O O . PHE B 1 447 ? -21.784 -1.650 7.327 1.00 27.29 449 PHE B O 1
ATOM 9032 N N . ASP B 1 448 ? -20.039 -2.019 5.950 1.00 26.50 450 ASP B N 1
ATOM 9033 C CA . ASP B 1 448 ? -20.660 -3.093 5.171 1.00 27.50 450 ASP B CA 1
ATOM 9034 C C . ASP B 1 448 ? -22.041 -2.702 4.651 1.00 26.32 450 ASP B C 1
ATOM 9035 O O . ASP B 1 448 ? -22.970 -3.512 4.629 1.00 28.04 450 ASP B O 1
ATOM 9040 N N . ASN B 1 449 ? -22.185 -1.436 4.256 1.00 26.94 451 ASN B N 1
ATOM 9041 C CA . ASN B 1 449 ? -23.415 -0.899 3.667 1.00 29.42 451 ASN B CA 1
ATOM 9042 C C . ASN B 1 449 ? -24.560 -0.799 4.664 1.00 29.28 451 ASN B C 1
ATOM 9043 O O . ASN B 1 449 ? -25.728 -0.779 4.270 1.00 34.49 451 ASN B O 1
ATOM 9048 N N . ASN B 1 450 ? -24.262 -0.731 5.949 1.00 30.59 452 ASN B N 1
ATOM 9049 C CA . ASN B 1 450 ? -25.291 -0.715 6.980 1.00 25.86 452 ASN B CA 1
ATOM 9050 C C . ASN B 1 450 ? -25.584 0.731 7.354 1.00 26.40 452 ASN B C 1
ATOM 9051 O O . ASN B 1 450 ? -24.813 1.349 8.087 1.00 25.17 452 ASN B O 1
ATOM 9056 N N . LEU B 1 451 ? -26.732 1.247 6.904 1.00 29.00 453 LEU B N 1
ATOM 9057 C CA . LEU B 1 451 ? -27.018 2.671 7.058 1.00 29.62 453 LEU B CA 1
ATOM 9058 C C . LEU B 1 451 ? -27.136 3.061 8.522 1.00 29.86 453 LEU B C 1
ATOM 9059 O O . LEU B 1 451 ? -26.618 4.104 8.937 1.00 31.15 453 LEU B O 1
ATOM 9064 N N . LYS B 1 452 ? -27.820 2.245 9.323 1.00 33.98 454 LYS B N 1
ATOM 9065 C CA . LYS B 1 452 ? -28.037 2.608 10.722 1.00 31.29 454 LYS B CA 1
ATOM 9066 C C . LYS B 1 452 ? -26.710 2.687 11.475 1.00 27.79 454 LYS B C 1
ATOM 9067 O O . LYS B 1 452 ? -26.457 3.633 12.226 1.00 25.21 454 LYS B O 1
ATOM 9073 N N . ILE B 1 453 ? -25.832 1.718 11.258 1.00 25.64 455 ILE B N 1
ATOM 9074 C CA . ILE B 1 453 ? -24.530 1.770 11.917 1.00 30.11 455 ILE B CA 1
ATOM 9075 C C . ILE B 1 453 ? -23.712 2.946 11.388 1.00 29.50 455 ILE B C 1
ATOM 9076 O O . ILE B 1 453 ? -23.067 3.673 12.155 1.00 26.86 455 ILE B O 1
ATOM 9081 N N . ALA B 1 454 ? -23.748 3.169 10.068 1.00 30.51 456 ALA B N 1
ATOM 9082 C CA . ALA B 1 454 ? -23.014 4.292 9.490 1.00 27.48 456 ALA B CA 1
ATOM 9083 C C . ALA B 1 454 ? -23.503 5.617 10.053 1.00 28.42 456 ALA B C 1
ATOM 9084 O O . ALA B 1 454 ? -22.701 6.499 10.379 1.00 28.11 456 ALA B O 1
ATOM 9086 N N . ASN B 1 455 ? -24.824 5.779 10.157 1.00 28.54 457 ASN B N 1
ATOM 9087 C CA . ASN B 1 455 ? -25.396 7.000 10.715 1.00 30.55 457 ASN B CA 1
ATOM 9088 C C . ASN B 1 455 ? -24.945 7.258 12.141 1.00 30.59 457 ASN B C 1
ATOM 9089 O O . ASN B 1 455 ? -24.982 8.406 12.583 1.00 34.03 457 ASN B O 1
ATOM 9094 N N . ARG B 1 456 ? -24.513 6.232 12.870 1.00 30.78 458 ARG B N 1
ATOM 9095 C CA . ARG B 1 456 ? -24.187 6.407 14.278 1.00 29.44 458 ARG B CA 1
ATOM 9096 C C . ARG B 1 456 ? -22.690 6.463 14.535 1.00 32.38 458 ARG B C 1
ATOM 9097 O O . ARG B 1 456 ? -22.276 6.636 15.679 1.00 29.18 458 ARG B O 1
ATOM 9105 N N . ASN B 1 457 ? -21.872 6.345 13.503 1.00 32.73 459 ASN B N 1
ATOM 9106 C CA . ASN B 1 457 ? -20.431 6.294 13.673 1.00 31.63 459 ASN B CA 1
ATOM 9107 C C . ASN B 1 457 ? -19.781 7.301 12.739 1.00 31.12 459 ASN B C 1
ATOM 9108 O O . ASN B 1 457 ? -20.252 7.531 11.619 1.00 32.25 459 ASN B O 1
ATOM 9113 N N . HIS B 1 458 ? -18.701 7.903 13.214 1.00 33.28 460 HIS B N 1
ATOM 9114 C CA . HIS B 1 458 ? -18.057 9.002 12.521 1.00 32.20 460 HIS B CA 1
ATOM 9115 C C . HIS B 1 458 ? -16.571 8.938 12.822 1.00 28.76 460 HIS B C 1
ATOM 9116 O O . HIS B 1 458 ? -16.180 8.388 13.861 1.00 30.60 460 HIS B O 1
ATOM 9123 N N . PRO B 1 459 ? -15.720 9.466 11.946 1.00 23.24 461 PRO B N 1
ATOM 9124 C CA . PRO B 1 459 ? -14.308 9.579 12.311 1.00 24.29 461 PRO B CA 1
ATOM 9125 C C . PRO B 1 459 ? -14.125 10.654 13.362 1.00 25.08 461 PRO B C 1
ATOM 9126 O O . PRO B 1 459 ? -14.993 11.501 13.598 1.00 29.46 461 PRO B O 1
ATOM 9130 N N . GLU B 1 460 ? -12.962 10.624 13.991 1.00 26.39 462 GLU B N 1
ATOM 9131 C CA . GLU B 1 460 ? -12.586 11.693 14.892 1.00 28.81 462 GLU B CA 1
ATOM 9132 C C . GLU B 1 460 ? -11.509 12.539 14.237 1.00 26.35 462 GLU B C 1
ATOM 9133 O O . GLU B 1 460 ? -10.494 12.005 13.771 1.00 25.60 462 GLU B O 1
ATOM 9139 N N . LEU B 1 461 ? -11.757 13.847 14.185 1.00 29.01 463 LEU B N 1
ATOM 9140 C CA . LEU B 1 461 ? -10.772 14.827 13.743 1.00 25.19 463 LEU B CA 1
ATOM 9141 C C . LEU B 1 461 ? -9.680 14.888 14.792 1.00 29.43 463 LEU B C 1
ATOM 9142 O O . LEU B 1 461 ? -9.943 15.306 15.922 1.00 26.70 463 LEU B O 1
ATOM 9147 N N . LEU B 1 462 ? -8.466 14.459 14.437 1.00 26.48 464 LEU B N 1
ATOM 9148 C CA . LEU B 1 462 ? -7.367 14.505 15.395 1.00 27.42 464 LEU B CA 1
ATOM 9149 C C . LEU B 1 462 ? -6.756 15.890 15.453 1.00 33.55 464 LEU B C 1
ATOM 9150 O O . LEU B 1 462 ? -6.497 16.408 16.546 1.00 29.78 464 LEU B O 1
ATOM 9155 N N . PHE B 1 463 ? -6.532 16.512 14.296 1.00 25.13 465 PHE B N 1
ATOM 9156 C CA . PHE B 1 463 ? -6.044 17.883 14.303 1.00 27.28 465 PHE B CA 1
ATOM 9157 C C . PHE B 1 463 ? -6.167 18.480 12.911 1.00 31.67 465 PHE B C 1
ATOM 9158 O O . PHE B 1 463 ? -6.306 17.774 11.903 1.00 27.06 465 PHE B O 1
ATOM 9166 N N . PHE B 1 464 ? -6.122 19.805 12.889 1.00 25.25 466 PHE B N 1
ATOM 9167 C CA . PHE B 1 464 ? -6.098 20.588 11.674 1.00 27.48 466 PHE B CA 1
ATOM 9168 C C . PHE B 1 464 ? -5.230 21.795 11.957 1.00 30.09 466 PHE B C 1
ATOM 9169 O O . PHE B 1 464 ? -5.369 22.433 13.006 1.00 29.31 466 PHE B O 1
ATOM 9177 N N . HIS B 1 465 ? -4.327 22.088 11.028 1.00 27.24 467 HIS B N 1
ATOM 9178 C CA . HIS B 1 465 ? -3.501 23.276 11.130 1.00 33.84 467 HIS B CA 1
ATOM 9179 C C . HIS B 1 465 ? -3.197 23.779 9.729 1.00 31.09 467 HIS B C 1
ATOM 9180 O O . HIS B 1 465 ? -3.060 22.991 8.791 1.00 34.59 467 HIS B O 1
ATOM 9187 N N . ALA B 1 466 ? -3.096 25.097 9.593 1.00 31.76 468 ALA B N 1
ATOM 9188 C CA . ALA B 1 466 ? -2.811 25.703 8.300 1.00 31.78 468 ALA B CA 1
ATOM 9189 C C . ALA B 1 466 ? -1.991 26.961 8.513 1.00 34.94 468 ALA B C 1
ATOM 9190 O O . ALA B 1 466 ? -2.408 27.856 9.252 1.00 33.92 468 ALA B O 1
ATOM 9192 N N . ASP B 1 467 ? -0.831 27.023 7.867 1.00 30.16 469 ASP B N 1
ATOM 9193 C CA . ASP B 1 467 ? -0.076 28.261 7.786 1.00 33.19 469 ASP B CA 1
ATOM 9194 C C . ASP B 1 467 ? 0.292 28.470 6.330 1.00 36.67 469 ASP B C 1
ATOM 9195 O O . ASP B 1 467 ? -0.245 27.784 5.462 1.00 35.41 469 ASP B O 1
ATOM 9200 N N . ASP B 1 468 ? 1.219 29.383 6.052 1.00 37.09 470 ASP B N 1
ATOM 9201 C CA . ASP B 1 468 ? 1.521 29.730 4.670 1.00 38.59 470 ASP B CA 1
ATOM 9202 C C . ASP B 1 468 ? 2.184 28.583 3.909 1.00 37.34 470 ASP B C 1
ATOM 9203 O O . ASP B 1 468 ? 1.995 28.471 2.694 1.00 38.54 470 ASP B O 1
ATOM 9208 N N . GLN B 1 469 ? 2.949 27.718 4.585 1.00 30.20 471 GLN B N 1
ATOM 9209 C CA . GLN B 1 469 ? 3.676 26.673 3.874 1.00 35.71 471 GLN B CA 1
ATOM 9210 C C . GLN B 1 469 ? 3.132 25.269 4.085 1.00 32.86 471 GLN B C 1
ATOM 9211 O O . GLN B 1 469 ? 3.385 24.396 3.249 1.00 32.28 471 GLN B O 1
ATOM 9217 N N . VAL B 1 470 ? 2.430 25.012 5.179 1.00 29.70 472 VAL B N 1
ATOM 9218 C CA . VAL B 1 470 ? 1.926 23.676 5.487 1.00 27.02 472 VAL B CA 1
ATOM 9219 C C . VAL B 1 470 ? 0.470 23.801 5.908 1.00 29.37 472 VAL B C 1
ATOM 9220 O O . VAL B 1 470 ? 0.156 24.528 6.860 1.00 29.19 472 VAL B O 1
ATOM 9224 N N . LYS B 1 471 ? -0.410 23.085 5.213 1.00 26.69 473 LYS B N 1
ATOM 9225 C CA . LYS B 1 471 ? -1.766 22.818 5.670 1.00 26.11 473 LYS B CA 1
ATOM 9226 C C . LYS B 1 471 ? -1.867 21.320 5.883 1.00 25.41 473 LYS B C 1
ATOM 9227 O O . LYS B 1 471 ? -1.503 20.546 4.990 1.00 28.32 473 LYS B O 1
ATOM 9233 N N . ILE B 1 472 ? -2.340 20.906 7.055 1.00 22.71 474 ILE B N 1
ATOM 9234 C CA . ILE B 1 472 ? -2.281 19.490 7.412 1.00 25.23 474 ILE B CA 1
ATOM 9235 C C . ILE B 1 472 ? -3.462 19.155 8.320 1.00 27.51 474 ILE B C 1
ATOM 9236 O O . ILE B 1 472 ? -3.875 19.967 9.155 1.00 25.42 474 ILE B O 1
ATOM 9241 N N . SER B 1 473 ? -4.011 17.951 8.146 1.00 21.25 475 SER B N 1
ATOM 9242 C CA . SER B 1 473 ? -5.061 17.457 9.022 1.00 20.32 475 SER B CA 1
ATOM 9243 C C . SER B 1 473 ? -4.927 15.944 9.117 1.00 26.35 475 SER B C 1
ATOM 9244 O O . SER B 1 473 ? -4.421 15.291 8.200 1.00 24.77 475 SER B O 1
ATOM 9247 N N . ALA B 1 474 ? -5.357 15.393 10.250 1.00 27.19 476 ALA B N 1
ATOM 9248 C CA . ALA B 1 474 ? -5.399 13.954 10.423 1.00 22.45 476 ALA B CA 1
ATOM 9249 C C . ALA B 1 474 ? -6.726 13.556 11.053 1.00 20.03 476 ALA B C 1
ATOM 9250 O O . ALA B 1 474 ? -7.309 14.291 11.858 1.00 20.74 476 ALA B O 1
ATOM 9252 N N . ALA B 1 475 ? -7.183 12.360 10.711 1.00 19.86 477 ALA B N 1
ATOM 9253 C CA . ALA B 1 475 ? -8.385 11.852 11.341 1.00 22.67 477 ALA B CA 1
ATOM 9254 C C . ALA B 1 475 ? -8.300 10.340 11.421 1.00 22.75 477 ALA B C 1
ATOM 9255 O O . ALA B 1 475 ? -7.462 9.707 10.774 1.00 28.26 477 ALA B O 1
ATOM 9257 N N . GLU B 1 476 ? -9.218 9.767 12.192 1.00 23.98 478 GLU B N 1
ATOM 9258 C CA . GLU B 1 476 ? -9.160 8.373 12.610 1.00 25.64 478 GLU B CA 1
ATOM 9259 C C . GLU B 1 476 ? -10.582 7.838 12.716 1.00 22.64 478 GLU B C 1
ATOM 9260 O O . GLU B 1 476 ? -11.500 8.574 13.089 1.00 22.47 478 GLU B O 1
ATOM 9266 N N . ILE B 1 477 ? -10.775 6.571 12.365 1.00 24.64 479 ILE B N 1
ATOM 9267 C CA . ILE B 1 477 ? -12.053 5.919 12.628 1.00 29.96 479 ILE B CA 1
ATOM 9268 C C . ILE B 1 477 ? -11.785 4.435 12.808 1.00 27.64 479 ILE B C 1
ATOM 9269 O O . ILE B 1 477 ? -11.073 3.829 12.006 1.00 28.38 479 ILE B O 1
ATOM 9274 N N . ASP B 1 478 ? -12.320 3.850 13.883 1.00 30.29 480 ASP B N 1
ATOM 9275 C CA . ASP B 1 478 ? -12.129 2.429 14.156 1.00 30.19 480 ASP B CA 1
ATOM 9276 C C . ASP B 1 478 ? -13.401 1.613 13.949 1.00 32.71 480 ASP B C 1
ATOM 9277 O O . ASP B 1 478 ? -13.429 0.424 14.294 1.00 39.12 480 ASP B O 1
ATOM 9282 N N . SER B 1 479 ? -14.462 2.221 13.416 1.00 31.23 481 SER B N 1
ATOM 9283 C CA . SER B 1 479 ? -15.748 1.551 13.307 1.00 29.35 481 SER B CA 1
ATOM 9284 C C . SER B 1 479 ? -16.151 1.226 11.877 1.00 29.81 481 SER B C 1
ATOM 9285 O O . SER B 1 479 ? -17.151 0.527 11.682 1.00 28.58 481 SER B O 1
ATOM 9288 N N . ALA B 1 480 ? -15.406 1.708 10.878 1.00 26.05 482 ALA B N 1
ATOM 9289 C CA . ALA B 1 480 ? -15.724 1.371 9.492 1.00 27.58 482 ALA B CA 1
ATOM 9290 C C . ALA B 1 480 ? -15.687 -0.135 9.278 1.00 27.46 482 ALA B C 1
ATOM 9291 O O . ALA B 1 480 ? -16.454 -0.684 8.477 1.00 24.20 482 ALA B O 1
ATOM 9293 N N . TYR B 1 481 ? -14.764 -0.809 9.964 1.00 27.45 483 TYR B N 1
ATOM 9294 C CA . TYR B 1 481 ? -14.589 -2.247 10.013 1.00 26.89 483 TYR B CA 1
ATOM 9295 C C . TYR B 1 481 ? -14.166 -2.581 11.433 1.00 29.13 483 TYR B C 1
ATOM 9296 O O . TYR B 1 481 ? -13.038 -2.265 11.829 1.00 27.46 483 TYR B O 1
ATOM 9305 N N . PRO B 1 482 ? -15.034 -3.180 12.235 1.00 32.40 484 PRO B N 1
ATOM 9306 C CA . PRO B 1 482 ? -14.664 -3.455 13.625 1.00 36.16 484 PRO B CA 1
ATOM 9307 C C . PRO B 1 482 ? -13.411 -4.315 13.699 1.00 33.86 484 PRO B C 1
ATOM 9308 O O . PRO B 1 482 ? -13.243 -5.282 12.945 1.00 34.11 484 PRO B O 1
ATOM 9312 N N . GLY B 1 483 ? -12.501 -3.916 14.578 1.00 31.17 485 GLY B N 1
ATOM 9313 C CA . GLY B 1 483 ? -11.212 -4.546 14.688 1.00 30.58 485 GLY B CA 1
ATOM 9314 C C . GLY B 1 483 ? -10.152 -3.898 13.838 1.00 35.11 485 GLY B C 1
ATOM 9315 O O . GLY B 1 483 ? -8.969 -4.214 14.001 1.00 32.18 485 GLY B O 1
ATOM 9316 N N . VAL B 1 484 ? -10.535 -2.991 12.939 1.00 32.47 486 VAL B N 1
ATOM 9317 C CA . VAL B 1 484 ? -9.595 -2.292 12.073 1.00 28.20 486 VAL B CA 1
ATOM 9318 C C . VAL B 1 484 ? -9.621 -0.816 12.429 1.00 26.26 486 VAL B C 1
ATOM 9319 O O . VAL B 1 484 ? -10.688 -0.205 12.489 1.00 28.32 486 VAL B O 1
ATOM 9323 N N . SER B 1 485 ? -8.453 -0.250 12.686 1.00 28.48 487 SER B N 1
ATOM 9324 C CA . SER B 1 485 ? -8.324 1.186 12.877 1.00 28.99 487 SER B CA 1
ATOM 9325 C C . SER B 1 485 ? -7.798 1.797 11.584 1.00 25.93 487 SER B C 1
ATOM 9326 O O . SER B 1 485 ? -6.785 1.341 11.048 1.00 31.63 487 SER B O 1
ATOM 9329 N N . LEU B 1 486 ? -8.502 2.800 11.077 1.00 30.06 488 LEU B N 1
ATOM 9330 C CA . LEU B 1 486 ? -8.109 3.536 9.879 1.00 27.08 488 LEU B CA 1
ATOM 9331 C C . LEU B 1 486 ? -7.727 4.945 10.311 1.00 24.89 488 LEU B C 1
ATOM 9332 O O . LEU B 1 486 ? -8.552 5.662 10.887 1.00 26.74 488 LEU B O 1
ATOM 9337 N N . LYS B 1 487 ? -6.487 5.339 10.037 1.00 22.13 489 LYS B N 1
ATOM 9338 C CA . LYS B 1 487 ? -6.012 6.685 10.339 1.00 25.88 489 LYS B CA 1
ATOM 9339 C C . LYS B 1 487 ? -5.329 7.287 9.112 1.00 25.69 489 LYS B C 1
ATOM 9340 O O . LYS B 1 487 ? -4.476 6.638 8.493 1.00 25.96 489 LYS B O 1
ATOM 9346 N N . ARG B 1 488 ? -5.668 8.537 8.786 1.00 22.35 490 ARG B N 1
ATOM 9347 C CA . ARG B 1 488 ? -5.080 9.204 7.630 1.00 24.06 490 ARG B CA 1
ATOM 9348 C C . ARG B 1 488 ? -4.662 10.611 8.017 1.00 22.56 490 ARG B C 1
ATOM 9349 O O . ARG B 1 488 ? -5.403 11.324 8.697 1.00 22.78 490 ARG B O 1
ATOM 9357 N N . THR B 1 489 ? -3.482 11.021 7.568 1.00 24.39 491 THR B N 1
ATOM 9358 C CA . THR B 1 489 ? -3.113 12.425 7.642 1.00 22.79 491 THR B CA 1
ATOM 9359 C C . THR B 1 489 ? -2.705 12.871 6.241 1.00 23.03 491 THR B C 1
ATOM 9360 O O . THR B 1 489 ? -2.074 12.114 5.492 1.00 24.13 491 THR B O 1
ATOM 9364 N N . LEU B 1 490 ? -3.182 14.050 5.851 1.00 21.24 492 LEU B N 1
ATOM 9365 C CA . LEU B 1 490 ? -2.968 14.608 4.523 1.00 26.19 492 LEU B CA 1
ATOM 9366 C C . LEU B 1 490 ? -2.408 16.004 4.683 1.00 26.00 492 LEU B C 1
ATOM 9367 O O . LEU B 1 490 ? -2.894 16.780 5.508 1.00 21.67 492 LEU B O 1
ATOM 9372 N N . ALA B 1 491 ? -1.387 16.322 3.906 1.00 26.06 493 ALA B N 1
ATOM 9373 C CA . ALA B 1 491 ? -0.773 17.636 3.981 1.00 26.51 493 ALA B CA 1
ATOM 9374 C C . ALA B 1 491 ? -0.684 18.240 2.589 1.00 25.59 493 ALA B C 1
ATOM 9375 O O . ALA B 1 491 ? -0.349 17.548 1.620 1.00 27.36 493 ALA B O 1
ATOM 9377 N N . LEU B 1 492 ? -1.007 19.525 2.504 1.00 22.37 494 LEU B N 1
ATOM 9378 C CA . LEU B 1 492 ? -0.828 20.322 1.301 1.00 27.95 494 LEU B CA 1
ATOM 9379 C C . LEU B 1 492 ? 0.299 21.297 1.594 1.00 26.00 494 LEU B C 1
ATOM 9380 O O . LEU B 1 492 ? 0.192 22.095 2.525 1.00 26.01 494 LEU B O 1
ATOM 9385 N N . VAL B 1 493 ? 1.401 21.202 0.845 1.00 26.78 495 VAL B N 1
ATOM 9386 C CA . VAL B 1 493 ? 2.591 21.983 1.164 1.00 27.38 495 VAL B CA 1
ATOM 9387 C C . VAL B 1 493 ? 3.099 22.691 -0.081 1.00 31.17 495 VAL B C 1
ATOM 9388 O O . VAL B 1 493 ? 2.821 22.292 -1.217 1.00 27.55 495 VAL B O 1
ATOM 9392 N N . ASN B 1 494 ? 3.891 23.737 0.152 1.00 29.93 496 ASN B N 1
ATOM 9393 C CA . ASN B 1 494 ? 4.534 24.432 -0.948 1.00 32.03 496 ASN B CA 1
ATOM 9394 C C . ASN B 1 494 ? 5.918 24.895 -0.516 1.00 36.72 496 ASN B C 1
ATOM 9395 O O . ASN B 1 494 ? 6.186 25.104 0.669 1.00 34.43 496 ASN B O 1
ATOM 9400 N N . ASN B 1 495 ? 6.820 24.984 -1.480 1.00 41.33 497 ASN B N 1
ATOM 9401 C CA . ASN B 1 495 ? 8.189 25.492 -1.214 1.00 44.14 497 ASN B CA 1
ATOM 9402 C C . ASN B 1 495 ? 8.308 26.831 -1.924 1.00 47.87 497 ASN B C 1
ATOM 9403 O O . ASN B 1 495 ? 8.258 26.859 -3.155 1.00 51.84 497 ASN B O 1
ATOM 9408 N N . PRO B 1 496 ? 8.486 27.931 -1.185 1.00 55.33 498 PRO B N 1
ATOM 9409 C CA . PRO B 1 496 ? 8.541 29.243 -1.809 1.00 59.28 498 PRO B CA 1
ATOM 9410 C C . PRO B 1 496 ? 9.667 29.321 -2.846 1.00 57.45 498 PRO B C 1
ATOM 9411 O O . PRO B 1 496 ? 9.425 29.797 -3.924 1.00 63.36 498 PRO B O 1
ATOM 9415 N N . GLU B 1 497 ? 10.827 28.777 -2.522 1.00 54.11 499 GLU B N 1
ATOM 9416 C CA . GLU B 1 497 ? 11.987 28.907 -3.426 1.00 57.83 499 GLU B CA 1
ATOM 9417 C C . GLU B 1 497 ? 11.740 28.275 -4.800 1.00 55.91 499 GLU B C 1
ATOM 9418 O O . GLU B 1 497 ? 11.936 28.979 -5.784 1.00 55.03 499 GLU B O 1
ATOM 9424 N N . SER B 1 498 ? 11.296 27.020 -4.854 1.00 53.55 500 SER B N 1
ATOM 9425 C CA . SER B 1 498 ? 10.980 26.304 -6.117 1.00 51.69 500 SER B CA 1
ATOM 9426 C C . SER B 1 498 ? 9.710 26.809 -6.780 1.00 52.18 500 SER B C 1
ATOM 9427 O O . SER B 1 498 ? 9.667 26.823 -8.000 1.00 57.36 500 SER B O 1
ATOM 9430 N N . GLY B 1 499 ? 8.690 27.130 -5.996 1.00 51.10 501 GLY B N 1
ATOM 9431 C CA . GLY B 1 499 ? 7.378 27.454 -6.595 1.00 53.42 501 GLY B CA 1
ATOM 9432 C C . GLY B 1 499 ? 6.566 26.183 -6.702 1.00 43.68 501 GLY B C 1
ATOM 9433 O O . GLY B 1 499 ? 5.460 26.258 -7.213 1.00 46.10 501 GLY B O 1
ATOM 9434 N N . ASN B 1 500 ? 7.115 25.073 -6.231 1.00 39.77 502 ASN B N 1
ATOM 9435 C CA . ASN B 1 500 ? 6.492 23.757 -6.266 1.00 37.19 502 ASN B CA 1
ATOM 9436 C C . ASN B 1 500 ? 5.625 23.465 -5.042 1.00 34.30 502 ASN B C 1
ATOM 9437 O O . ASN B 1 500 ? 5.755 24.082 -3.981 1.00 35.15 502 ASN B O 1
ATOM 9442 N N . SER B 1 501 ? 4.728 22.492 -5.223 1.00 27.62 503 SER B N 1
ATOM 9443 C CA . SER B 1 501 ? 3.755 22.081 -4.223 1.00 24.60 503 SER B CA 1
ATOM 9444 C C . SER B 1 501 ? 3.648 20.565 -4.220 1.00 26.67 503 SER B C 1
ATOM 9445 O O . SER B 1 501 ? 3.952 19.900 -5.216 1.00 26.12 503 SER B O 1
ATOM 9448 N N . PHE B 1 502 ? 3.232 20.020 -3.085 1.00 25.38 504 PHE B N 1
ATOM 9449 C CA . PHE B 1 502 ? 3.015 18.588 -2.946 1.00 27.05 504 PHE B CA 1
ATOM 9450 C C . PHE B 1 502 ? 1.782 18.354 -2.090 1.00 26.07 504 PHE B C 1
ATOM 9451 O O . PHE B 1 502 ? 1.497 19.128 -1.177 1.00 24.71 504 PHE B O 1
ATOM 9459 N N . ALA B 1 503 ? 1.050 17.285 -2.398 1.00 25.52 505 ALA B N 1
ATOM 9460 C CA . ALA B 1 503 ? 0.050 16.722 -1.495 1.00 24.44 505 ALA B CA 1
ATOM 9461 C C . ALA B 1 503 ? 0.630 15.437 -0.927 1.00 25.95 505 ALA B C 1
ATOM 9462 O O . ALA B 1 503 ? 1.071 14.567 -1.687 1.00 27.91 505 ALA B O 1
ATOM 9464 N N . ILE B 1 504 ? 0.658 15.325 0.399 1.00 25.41 506 ILE B N 1
ATOM 9465 C CA . ILE B 1 504 ? 1.321 14.216 1.072 1.00 23.66 506 ILE B CA 1
ATOM 9466 C C . ILE B 1 504 ? 0.286 13.429 1.858 1.00 23.96 506 ILE B C 1
ATOM 9467 O O . ILE B 1 504 ? -0.533 14.013 2.578 1.00 22.58 506 ILE B O 1
ATOM 9472 N N . ASP B 1 505 ? 0.342 12.102 1.725 1.00 27.14 507 ASP B N 1
ATOM 9473 C CA . ASP B 1 505 ? -0.679 11.180 2.217 1.00 28.78 507 ASP B CA 1
ATOM 9474 C C . ASP B 1 505 ? -0.003 10.085 3.038 1.00 27.89 507 ASP B C 1
ATOM 9475 O O . ASP B 1 505 ? 0.904 9.401 2.545 1.00 25.03 507 ASP B O 1
ATOM 9480 N N . VAL B 1 506 ? -0.432 9.929 4.289 1.00 25.81 508 VAL B N 1
ATOM 9481 C CA . VAL B 1 506 ? 0.048 8.865 5.166 1.00 23.95 508 VAL B CA 1
ATOM 9482 C C . VAL B 1 506 ? -1.193 8.153 5.688 1.00 28.96 508 VAL B C 1
ATOM 9483 O O . VAL B 1 506 ? -1.914 8.700 6.536 1.00 24.16 508 VAL B O 1
ATOM 9487 N N . PHE B 1 507 ? -1.464 6.953 5.167 1.00 25.18 509 PHE B N 1
ATOM 9488 C CA . PHE B 1 507 ? -2.682 6.213 5.502 1.00 27.12 509 PHE B CA 1
ATOM 9489 C C . PHE B 1 507 ? -2.303 4.947 6.264 1.00 24.74 509 PHE B C 1
ATOM 9490 O O . PHE B 1 507 ? -1.846 3.967 5.659 1.00 27.18 509 PHE B O 1
ATOM 9498 N N . GLY B 1 508 ? -2.519 4.964 7.570 1.00 27.22 510 GLY B N 1
ATOM 9499 C CA . GLY B 1 508 ? -2.169 3.834 8.425 1.00 28.03 510 GLY B CA 1
ATOM 9500 C C . GLY B 1 508 ? -3.364 2.949 8.716 1.00 32.29 510 GLY B C 1
ATOM 9501 O O . GLY B 1 508 ? -4.424 3.428 9.142 1.00 33.44 510 GLY B O 1
ATOM 9502 N N . VAL B 1 509 ? -3.200 1.651 8.463 1.00 31.53 511 VAL B N 1
ATOM 9503 C CA . VAL B 1 509 ? -4.186 0.633 8.798 1.00 29.24 511 VAL B CA 1
ATOM 9504 C C . VAL B 1 509 ? -3.582 -0.271 9.872 1.00 35.60 511 VAL B C 1
ATOM 9505 O O . VAL B 1 509 ? -2.437 -0.727 9.744 1.00 32.27 511 VAL B O 1
ATOM 9509 N N . GLU B 1 510 ? -4.346 -0.509 10.933 1.00 32.34 512 GLU B N 1
ATOM 9510 C CA . GLU B 1 510 ? -3.907 -1.321 12.059 1.00 34.79 512 GLU B CA 1
ATOM 9511 C C . GLU B 1 510 ? -5.027 -2.273 12.444 1.00 33.79 512 GLU B C 1
ATOM 9512 O O . GLU B 1 510 ? -6.130 -1.832 12.783 1.00 32.14 512 GLU B O 1
ATOM 9518 N N . SER B 1 511 ? -4.745 -3.569 12.371 1.00 35.87 513 SER B N 1
ATOM 9519 C CA . SER B 1 511 ? -5.674 -4.615 12.764 1.00 38.71 513 SER B CA 1
ATOM 9520 C C . SER B 1 511 ? -4.887 -5.745 13.414 1.00 42.36 513 SER B C 1
ATOM 9521 O O . SER B 1 511 ? -3.693 -5.925 13.155 1.00 43.47 513 SER B O 1
ATOM 9524 N N . SER B 1 512 ? -5.564 -6.496 14.286 1.00 44.88 514 SER B N 1
ATOM 9525 C CA . SER B 1 512 ? -4.964 -7.724 14.782 1.00 45.04 514 SER B CA 1
ATOM 9526 C C . SER B 1 512 ? -5.172 -8.894 13.829 1.00 47.85 514 SER B C 1
ATOM 9527 O O . SER B 1 512 ? -4.541 -9.939 14.019 1.00 51.40 514 SER B O 1
ATOM 9530 N N . GLN B 1 513 ? -6.006 -8.739 12.801 1.00 40.65 515 GLN B N 1
ATOM 9531 C CA . GLN B 1 513 ? -6.265 -9.800 11.841 1.00 40.17 515 GLN B CA 1
ATOM 9532 C C . GLN B 1 513 ? -5.804 -9.377 10.446 1.00 36.38 515 GLN B C 1
ATOM 9533 O O . GLN B 1 513 ? -5.675 -8.189 10.144 1.00 37.54 515 GLN B O 1
ATOM 9539 N N . LYS B 1 514 ? -5.549 -10.368 9.596 1.00 34.16 516 LYS B N 1
ATOM 9540 C CA . LYS B 1 514 ? -5.046 -10.113 8.250 1.00 38.23 516 LYS B CA 1
ATOM 9541 C C . LYS B 1 514 ? -6.189 -9.782 7.291 1.00 37.36 516 LYS B C 1
ATOM 9542 O O . LYS B 1 514 ? -7.274 -10.370 7.363 1.00 35.29 516 LYS B O 1
ATOM 9548 N N . HIS B 1 515 ? -5.939 -8.845 6.378 1.00 33.27 517 HIS B N 1
ATOM 9549 C CA . HIS B 1 515 ? -6.992 -8.354 5.502 1.00 31.88 517 HIS B CA 1
ATOM 9550 C C . HIS B 1 515 ? -6.416 -8.071 4.124 1.00 36.57 517 HIS B C 1
ATOM 9551 O O . HIS B 1 515 ? -5.218 -7.816 3.964 1.00 32.16 517 HIS B O 1
ATOM 9558 N N . GLN B 1 516 ? -7.293 -8.076 3.129 1.00 34.71 518 GLN B N 1
ATOM 9559 C CA . GLN B 1 516 ? -6.951 -7.458 1.860 1.00 32.90 518 GLN B CA 1
ATOM 9560 C C . GLN B 1 516 ? -7.197 -5.963 1.977 1.00 30.68 518 GLN B C 1
ATOM 9561 O O . GLN B 1 516 ? -8.267 -5.545 2.427 1.00 28.14 518 GLN B O 1
ATOM 9567 N N . LEU B 1 517 ? -6.199 -5.159 1.610 1.00 24.12 519 LEU B N 1
ATOM 9568 C CA . LEU B 1 517 ? -6.301 -3.705 1.676 1.00 23.91 519 LEU B CA 1
ATOM 9569 C C . LEU B 1 517 ? -6.180 -3.134 0.265 1.00 29.29 519 LEU B C 1
ATOM 9570 O O . LEU B 1 517 ? -5.179 -3.373 -0.420 1.00 30.96 519 LEU B O 1
ATOM 9575 N N . ASP B 1 518 ? -7.214 -2.413 -0.180 1.00 27.53 520 ASP B N 1
ATOM 9576 C CA . ASP B 1 518 ? -7.199 -1.668 -1.435 1.00 25.33 520 ASP B CA 1
ATOM 9577 C C . ASP B 1 518 ? -7.204 -0.173 -1.127 1.00 27.75 520 ASP B C 1
ATOM 9578 O O . ASP B 1 518 ? -8.005 0.287 -0.306 1.00 26.21 520 ASP B O 1
ATOM 9583 N N . LEU B 1 519 ? -6.307 0.581 -1.762 1.00 24.71 521 LEU B N 1
ATOM 9584 C CA . LEU B 1 519 ? -6.383 2.044 -1.739 1.00 22.93 521 LEU B CA 1
ATOM 9585 C C . LEU B 1 519 ? -6.492 2.582 -3.157 1.00 21.50 521 LEU B C 1
ATOM 9586 O O . LEU B 1 519 ? -5.472 2.661 -3.868 1.00 21.97 521 LEU B O 1
ATOM 9591 N N . PRO B 1 520 ? -7.681 2.993 -3.599 1.00 23.67 522 PRO B N 1
ATOM 9592 C CA . PRO B 1 520 ? -7.823 3.562 -4.943 1.00 23.13 522 PRO B CA 1
ATOM 9593 C C . PRO B 1 520 ? -7.346 5.001 -5.027 1.00 23.26 522 PRO B C 1
ATOM 9594 O O . PRO B 1 520 ? -7.302 5.745 -4.039 1.00 20.84 522 PRO B O 1
ATOM 9598 N N . LEU B 1 521 ? -6.954 5.363 -6.244 1.00 22.44 523 LEU B N 1
ATOM 9599 C CA . LEU B 1 521 ? -6.728 6.743 -6.648 1.00 22.57 523 LEU B CA 1
ATOM 9600 C C . LEU B 1 521 ? -7.501 6.912 -7.949 1.00 23.66 523 LEU B C 1
ATOM 9601 O O . LEU B 1 521 ? -7.088 6.382 -8.982 1.00 20.60 523 LEU B O 1
ATOM 9606 N N . HIS B 1 522 ? -8.635 7.605 -7.896 1.00 17.34 524 HIS B N 1
ATOM 9607 C CA . HIS B 1 522 ? -9.415 7.908 -9.095 1.00 19.82 524 HIS B CA 1
ATOM 9608 C C . HIS B 1 522 ? -8.970 9.266 -9.610 1.00 18.45 524 HIS B C 1
ATOM 9609 O O . HIS B 1 522 ? -8.989 10.252 -8.869 1.00 17.94 524 HIS B O 1
ATOM 9616 N N . TYR B 1 523 ? -8.550 9.317 -10.870 1.00 21.65 525 TYR B N 1
ATOM 9617 C CA . TYR B 1 523 ? -7.877 10.499 -11.373 1.00 17.64 525 TYR B CA 1
ATOM 9618 C C . TYR B 1 523 ? -8.553 10.971 -12.651 1.00 25.91 525 TYR B C 1
ATOM 9619 O O . TYR B 1 523 ? -9.291 10.233 -13.305 1.00 22.10 525 TYR B O 1
ATOM 9628 N N . ASN B 1 524 ? -8.276 12.225 -12.983 1.00 21.97 526 ASN B N 1
ATOM 9629 C CA . ASN B 1 524 ? -8.751 12.889 -14.179 1.00 24.59 526 ASN B CA 1
ATOM 9630 C C . ASN B 1 524 ? -7.517 13.263 -14.991 1.00 25.29 526 ASN B C 1
ATOM 9631 O O . ASN B 1 524 ? -6.659 14.008 -14.502 1.00 23.55 526 ASN B O 1
ATOM 9636 N N . GLY B 1 525 ? -7.394 12.695 -16.181 1.00 25.80 527 GLY B N 1
ATOM 9637 C CA . GLY B 1 525 ? -6.254 12.945 -17.039 1.00 25.95 527 GLY B CA 1
ATOM 9638 C C . GLY B 1 525 ? -5.915 11.715 -17.863 1.00 31.44 527 GLY B C 1
ATOM 9639 O O . GLY B 1 525 ? -6.626 10.711 -17.858 1.00 27.67 527 GLY B O 1
ATOM 9640 N N . GLN B 1 526 ? -4.815 11.792 -18.601 1.00 24.11 528 GLN B N 1
ATOM 9641 C CA . GLN B 1 526 ? -4.369 10.661 -19.446 1.00 25.72 528 GLN B CA 1
ATOM 9642 C C . GLN B 1 526 ? -3.098 10.039 -18.870 1.00 20.74 528 GLN B C 1
ATOM 9643 O O . GLN B 1 526 ? -2.136 10.761 -18.674 1.00 23.75 528 GLN B O 1
ATOM 9649 N N . LEU B 1 527 ? -3.112 8.729 -18.677 1.00 25.13 529 LEU B N 1
ATOM 9650 C CA . LEU B 1 527 ? -1.918 8.024 -18.161 1.00 24.13 529 LEU B CA 1
ATOM 9651 C C . LEU B 1 527 ? -0.795 8.215 -19.168 1.00 24.41 529 LEU B C 1
ATOM 9652 O O . LEU B 1 527 ? -1.020 7.992 -20.340 1.00 25.78 529 LEU B O 1
ATOM 9657 N N . VAL B 1 528 ? 0.359 8.636 -18.682 1.00 25.34 530 VAL B N 1
ATOM 9658 C CA . VAL B 1 528 ? 1.489 8.973 -19.581 1.00 25.67 530 VAL B CA 1
ATOM 9659 C C . VAL B 1 528 ? 2.705 8.076 -19.311 1.00 30.47 530 VAL B C 1
ATOM 9660 O O . VAL B 1 528 ? 3.460 7.824 -20.246 1.00 30.36 530 VAL B O 1
ATOM 9664 N N . ASP B 1 529 ? 2.890 7.622 -18.076 1.00 29.56 531 ASP B N 1
ATOM 9665 C CA . ASP B 1 529 ? 4.111 6.834 -17.783 1.00 33.15 531 ASP B CA 1
ATOM 9666 C C . ASP B 1 529 ? 4.020 6.095 -16.455 1.00 31.44 531 ASP B C 1
ATOM 9667 O O . ASP B 1 529 ? 3.233 6.525 -15.602 1.00 26.51 531 ASP B O 1
ATOM 9672 N N . THR B 1 530 ? 4.830 5.045 -16.316 1.00 28.84 532 THR B N 1
ATOM 9673 C CA . THR B 1 530 ? 4.955 4.339 -15.030 1.00 31.45 532 THR B CA 1
ATOM 9674 C C . THR B 1 530 ? 6.405 3.961 -14.753 1.00 33.66 532 THR B C 1
ATOM 9675 O O . THR B 1 530 ? 7.149 3.814 -15.715 1.00 28.78 532 THR B O 1
ATOM 9679 N N . ASN B 1 531 ? 6.777 3.891 -13.495 1.00 24.35 533 ASN B N 1
ATOM 9680 C CA . ASN B 1 531 ? 8.031 3.399 -12.947 1.00 34.27 533 ASN B CA 1
ATOM 9681 C C . ASN B 1 531 ? 8.287 1.928 -13.227 1.00 34.08 533 ASN B C 1
ATOM 9682 O O . ASN B 1 531 ? 9.406 1.460 -13.017 1.00 29.75 533 ASN B O 1
ATOM 9687 N N . PHE B 1 532 ? 7.269 1.180 -13.618 1.00 31.36 534 PHE B N 1
ATOM 9688 C CA . PHE B 1 532 ? 7.284 -0.272 -13.571 1.00 27.97 534 PHE B CA 1
ATOM 9689 C C . PHE B 1 532 ? 6.551 -0.802 -14.794 1.00 33.43 534 PHE B C 1
ATOM 9690 O O . PHE B 1 532 ? 5.874 -0.057 -15.510 1.00 29.36 534 PHE B O 1
ATOM 9698 N N . ARG B 1 533 ? 6.661 -2.110 -15.012 1.00 34.62 535 ARG B N 1
ATOM 9699 C CA . ARG B 1 533 ? 6.103 -2.717 -16.209 1.00 37.00 535 ARG B CA 1
ATOM 9700 C C . ARG B 1 533 ? 4.588 -2.794 -16.105 1.00 34.34 535 ARG B C 1
ATOM 9701 O O . ARG B 1 533 ? 4.033 -3.264 -15.105 1.00 31.68 535 ARG B O 1
ATOM 9709 N N . LEU B 1 534 ? 3.924 -2.308 -17.145 1.00 37.43 536 LEU B N 1
ATOM 9710 C CA . LEU B 1 534 ? 2.470 -2.227 -17.159 1.00 36.60 536 LEU B CA 1
ATOM 9711 C C . LEU B 1 534 ? 2.028 -2.355 -18.606 1.00 38.61 536 LEU B C 1
ATOM 9712 O O . LEU B 1 534 ? 2.297 -1.463 -19.412 1.00 37.85 536 LEU B O 1
ATOM 9717 N N . GLN B 1 535 ? 1.383 -3.467 -18.938 1.00 37.89 537 GLN B N 1
ATOM 9718 C CA . GLN B 1 535 ? 0.756 -3.648 -20.238 1.00 40.07 537 GLN B CA 1
ATOM 9719 C C . GLN B 1 535 ? -0.710 -3.997 -20.024 1.00 41.82 537 GLN B C 1
ATOM 9720 O O . GLN B 1 535 ? -1.033 -4.916 -19.261 1.00 39.22 537 GLN B O 1
ATOM 9726 N N . GLY B 1 536 ? -1.593 -3.256 -20.695 1.00 34.90 538 GLY B N 1
ATOM 9727 C CA . GLY B 1 536 ? -3.012 -3.467 -20.519 1.00 36.07 538 GLY B CA 1
ATOM 9728 C C . GLY B 1 536 ? -3.513 -4.715 -21.226 1.00 40.69 538 GLY B C 1
ATOM 9729 O O . GLY B 1 536 ? -2.974 -5.138 -22.252 1.00 37.41 538 GLY B O 1
ATOM 9730 N N . PHE B 1 537 ? -4.558 -5.315 -20.643 1.00 37.50 539 PHE B N 1
ATOM 9731 C CA . PHE B 1 537 ? -5.276 -6.403 -21.297 1.00 39.10 539 PHE B CA 1
ATOM 9732 C C . PHE B 1 537 ? -5.791 -5.941 -22.654 1.00 41.81 539 PHE B C 1
ATOM 9733 O O . PHE B 1 537 ? -6.271 -4.812 -22.824 1.00 39.54 539 PHE B O 1
ATOM 9741 N N . THR B 1 538 ? -5.667 -6.816 -23.636 1.00 36.27 540 THR B N 1
ATOM 9742 C CA . THR B 1 538 ? -5.675 -6.356 -25.009 1.00 42.53 540 THR B CA 1
ATOM 9743 C C . THR B 1 538 ? -6.864 -6.842 -25.830 1.00 39.47 540 THR B C 1
ATOM 9744 O O . THR B 1 538 ? -7.331 -6.111 -26.712 1.00 36.47 540 THR B O 1
ATOM 9748 N N . ASP B 1 539 ? -7.409 -8.025 -25.551 1.00 36.66 541 ASP B N 1
ATOM 9749 C CA . ASP B 1 539 ? -8.507 -8.529 -26.368 1.00 43.28 541 ASP B CA 1
ATOM 9750 C C . ASP B 1 539 ? -9.764 -8.870 -25.577 1.00 39.81 541 ASP B C 1
ATOM 9751 O O . ASP B 1 539 ? -10.794 -9.190 -26.189 1.00 39.31 541 ASP B O 1
ATOM 9756 N N . SER B 1 540 ? -9.724 -8.804 -24.248 1.00 36.37 542 SER B N 1
ATOM 9757 C CA . SER B 1 540 ? -10.940 -8.935 -23.465 1.00 35.37 542 SER B CA 1
ATOM 9758 C C . SER B 1 540 ? -10.770 -8.155 -22.173 1.00 36.83 542 SER B C 1
ATOM 9759 O O . SER B 1 540 ? -9.649 -7.911 -21.717 1.00 39.95 542 SER B O 1
ATOM 9762 N N . LEU B 1 541 ? -11.892 -7.744 -21.605 1.00 32.71 543 LEU B N 1
ATOM 9763 C CA . LEU B 1 541 ? -11.924 -7.053 -20.325 1.00 29.75 543 LEU B CA 1
ATOM 9764 C C . LEU B 1 541 ? -12.932 -7.756 -19.444 1.00 31.10 543 LEU B C 1
ATOM 9765 O O . LEU B 1 541 ? -14.016 -8.107 -19.910 1.00 34.23 543 LEU B O 1
ATOM 9770 N N . LYS B 1 542 ? -12.590 -7.936 -18.174 1.00 29.62 544 LYS B N 1
ATOM 9771 C CA . LYS B 1 542 ? -13.498 -8.503 -17.187 1.00 28.86 544 LYS B CA 1
ATOM 9772 C C . LYS B 1 542 ? -13.553 -7.578 -15.980 1.00 26.15 544 LYS B C 1
ATOM 9773 O O . LYS B 1 542 ? -12.652 -6.767 -15.757 1.00 25.50 544 LYS B O 1
ATOM 9775 N N . ALA B 1 543 ? -14.617 -7.718 -15.197 1.00 27.37 545 ALA B N 1
ATOM 9776 C CA . ALA B 1 543 ? -14.822 -6.877 -14.028 1.00 23.80 545 ALA B CA 1
ATOM 9777 C C . ALA B 1 543 ? -13.837 -7.238 -12.933 1.00 28.36 545 ALA B C 1
ATOM 9778 O O . ALA B 1 543 ? -13.417 -8.389 -12.805 1.00 28.95 545 ALA B O 1
ATOM 9780 N N . LEU B 1 544 ? -13.478 -6.245 -12.117 1.00 32.08 546 LEU B N 1
ATOM 9781 C CA . LEU B 1 544 ? -12.446 -6.477 -11.109 1.00 28.85 546 LEU B CA 1
ATOM 9782 C C . LEU B 1 544 ? -12.931 -7.453 -10.048 1.00 28.98 546 LEU B C 1
ATOM 9783 O O . LEU B 1 544 ? -12.150 -8.255 -9.528 1.00 29.29 546 LEU B O 1
ATOM 9788 N N . GLY B 1 545 ? -14.207 -7.389 -9.705 1.00 26.18 547 GLY B N 1
ATOM 9789 C CA . GLY B 1 545 ? -14.725 -8.157 -8.597 1.00 28.20 547 GLY B CA 1
ATOM 9790 C C . GLY B 1 545 ? -16.209 -8.368 -8.754 1.00 29.55 547 GLY B C 1
ATOM 9791 O O . GLY B 1 545 ? -16.754 -8.127 -9.836 1.00 28.80 547 GLY B O 1
ATOM 9792 N N . THR B 1 546 ? -16.887 -8.802 -7.687 1.00 29.03 548 THR B N 1
ATOM 9793 C CA . THR B 1 546 ? -18.264 -9.265 -7.803 1.00 31.13 548 THR B CA 1
ATOM 9794 C C . THR B 1 546 ? -19.286 -8.444 -7.030 1.00 29.72 548 THR B C 1
ATOM 9795 O O . THR B 1 546 ? -20.474 -8.546 -7.340 1.00 30.29 548 THR B O 1
ATOM 9799 N N . ASN B 1 547 ? -18.876 -7.679 -6.019 1.00 30.65 549 ASN B N 1
ATOM 9800 C CA . ASN B 1 547 ? -19.832 -6.947 -5.201 1.00 29.93 549 ASN B CA 1
ATOM 9801 C C . ASN B 1 547 ? -19.208 -5.650 -4.712 1.00 26.69 549 ASN B C 1
ATOM 9802 O O . ASN B 1 547 ? -18.018 -5.390 -4.915 1.00 28.25 549 ASN B O 1
ATOM 9807 N N . ASN B 1 548 ? -20.044 -4.825 -4.070 1.00 25.91 550 ASN B N 1
ATOM 9808 C CA . ASN B 1 548 ? -19.604 -3.595 -3.410 1.00 27.71 550 ASN B CA 1
ATOM 9809 C C . ASN B 1 548 ? -18.888 -2.642 -4.362 1.00 27.15 550 ASN B C 1
ATOM 9810 O O . ASN B 1 548 ? -17.941 -1.951 -3.972 1.00 27.57 550 ASN B O 1
ATOM 9815 N N . GLY B 1 549 ? -19.325 -2.600 -5.620 1.00 26.33 551 GLY B N 1
ATOM 9816 C CA . GLY B 1 549 ? -18.794 -1.685 -6.589 1.00 21.61 551 GLY B CA 1
ATOM 9817 C C . GLY B 1 549 ? -17.735 -2.290 -7.483 1.00 28.58 551 GLY B C 1
ATOM 9818 O O . GLY B 1 549 ? -17.549 -1.805 -8.614 1.00 31.25 551 GLY B O 1
ATOM 9819 N N . TYR B 1 550 ? -17.046 -3.343 -7.016 1.00 23.79 552 TYR B N 1
ATOM 9820 C CA . TYR B 1 550 ? -15.998 -3.974 -7.816 1.00 24.56 552 TYR B CA 1
ATOM 9821 C C . TYR B 1 550 ? -16.538 -4.574 -9.106 1.00 26.08 552 TYR B C 1
ATOM 9822 O O . TYR B 1 550 ? -15.759 -4.799 -10.040 1.00 26.93 552 TYR B O 1
ATOM 9831 N N . GLN B 1 551 ? -17.846 -4.857 -9.170 1.00 24.41 553 GLN B N 1
ATOM 9832 C CA . GLN B 1 551 ? -18.442 -5.422 -10.374 1.00 27.69 553 GLN B CA 1
ATOM 9833 C C . GLN B 1 551 ? -18.592 -4.393 -11.484 1.00 25.59 553 GLN B C 1
ATOM 9834 O O . GLN B 1 551 ? -18.848 -4.774 -12.632 1.00 26.55 553 GLN B O 1
ATOM 9840 N N . HIS B 1 552 ? -18.413 -3.107 -11.185 1.00 22.61 554 HIS B N 1
ATOM 9841 C CA . HIS B 1 552 ? -18.503 -2.076 -12.205 1.00 22.94 554 HIS B CA 1
ATOM 9842 C C . HIS B 1 552 ? -17.152 -1.658 -12.771 1.00 24.68 554 HIS B C 1
ATOM 9843 O O . HIS B 1 552 ? -17.117 -0.883 -13.726 1.00 25.57 554 HIS B O 1
ATOM 9850 N N . LEU B 1 553 ? -16.054 -2.162 -12.234 1.00 25.63 555 LEU B N 1
ATOM 9851 C CA . LEU B 1 553 ? -14.725 -1.754 -12.663 1.00 25.98 555 LEU B CA 1
ATOM 9852 C C . LEU B 1 553 ? -14.177 -2.795 -13.625 1.00 26.50 555 LEU B C 1
ATOM 9853 O O . LEU B 1 553 ? -14.039 -3.965 -13.255 1.00 28.20 555 LEU B O 1
ATOM 9858 N N . TRP B 1 554 ? -13.878 -2.380 -14.851 1.00 23.34 556 TRP B N 1
ATOM 9859 C CA . TRP B 1 554 ? -13.054 -3.220 -15.716 1.00 25.63 556 TRP B CA 1
ATOM 9860 C C . TRP B 1 554 ? -11.611 -3.169 -15.220 1.00 26.46 556 TRP B C 1
ATOM 9861 O O . TRP B 1 554 ? -11.101 -2.101 -14.878 1.00 27.03 556 TRP B O 1
ATOM 9872 N N . LEU B 1 555 ? -10.940 -4.319 -15.184 1.00 26.90 557 LEU B N 1
ATOM 9873 C CA . LEU B 1 555 ? -9.503 -4.340 -14.922 1.00 26.30 557 LEU B CA 1
ATOM 9874 C C . LEU B 1 555 ? -8.794 -4.173 -16.266 1.00 24.98 557 LEU B C 1
ATOM 9875 O O . LEU B 1 555 ? -8.887 -5.043 -17.137 1.00 26.48 557 LEU B O 1
ATOM 9880 N N . LYS B 1 556 ? -8.119 -3.038 -16.459 1.00 23.99 558 LYS B N 1
ATOM 9881 C CA . LYS B 1 556 ? -7.434 -2.825 -17.727 1.00 30.21 558 LYS B CA 1
ATOM 9882 C C . LYS B 1 556 ? -5.977 -3.268 -17.687 1.00 29.26 558 LYS B C 1
ATOM 9883 O O . LYS B 1 556 ? -5.417 -3.615 -18.733 1.00 29.04 558 LYS B O 1
ATOM 9889 N N . ALA B 1 557 ? -5.352 -3.288 -16.516 1.00 26.07 559 ALA B N 1
ATOM 9890 C CA . ALA B 1 557 ? -3.935 -3.651 -16.438 1.00 33.46 559 ALA B CA 1
ATOM 9891 C C . ALA B 1 557 ? -3.564 -3.944 -14.990 1.00 26.98 559 ALA B C 1
ATOM 9892 O O . ALA B 1 557 ? -4.223 -3.490 -14.052 1.00 24.61 559 ALA B O 1
ATOM 9894 N N . ARG B 1 558 ? -2.484 -4.699 -14.826 1.00 30.54 560 ARG B N 1
ATOM 9895 C CA . ARG B 1 558 ? -2.021 -5.113 -13.507 1.00 31.96 560 ARG B CA 1
ATOM 9896 C C . ARG B 1 558 ? -0.508 -4.978 -13.454 1.00 28.81 560 ARG B C 1
ATOM 9897 O O . ARG B 1 558 ? 0.198 -5.524 -14.305 1.00 31.64 560 ARG B O 1
ATOM 9905 N N . GLY B 1 559 ? -0.014 -4.242 -12.475 1.00 31.32 561 GLY B N 1
ATOM 9906 C CA . GLY B 1 559 ? 1.414 -4.137 -12.254 1.00 31.48 561 GLY B CA 1
ATOM 9907 C C . GLY B 1 559 ? 1.752 -4.540 -10.835 1.00 31.83 561 GLY B C 1
ATOM 9908 O O . GLY B 1 559 ? 0.919 -4.478 -9.933 1.00 31.08 561 GLY B O 1
ATOM 9909 N N . LYS B 1 560 ? 2.990 -4.987 -10.651 1.00 32.57 562 LYS B N 1
ATOM 9910 C CA . LYS B 1 560 ? 3.507 -5.309 -9.324 1.00 33.82 562 LYS B CA 1
ATOM 9911 C C . LYS B 1 560 ? 4.915 -4.741 -9.256 1.00 36.33 562 LYS B C 1
ATOM 9912 O O . LYS B 1 560 ? 5.891 -5.422 -9.605 1.00 32.64 562 LYS B O 1
ATOM 9918 N N . PRO B 1 561 ? 5.056 -3.481 -8.839 1.00 33.19 563 PRO B N 1
ATOM 9919 C CA . PRO B 1 561 ? 6.389 -2.874 -8.788 1.00 30.90 563 PRO B CA 1
ATOM 9920 C C . PRO B 1 561 ? 7.272 -3.573 -7.767 1.00 35.92 563 PRO B C 1
ATOM 9921 O O . PRO B 1 561 ? 6.796 -4.048 -6.733 1.00 28.64 563 PRO B O 1
ATOM 9925 N N . ASP B 1 562 ? 8.572 -3.650 -8.081 1.00 30.50 564 ASP B N 1
ATOM 9926 C CA . ASP B 1 562 ? 9.553 -4.043 -7.072 1.00 34.00 564 ASP B CA 1
ATOM 9927 C C . ASP B 1 562 ? 9.521 -3.064 -5.903 1.00 33.65 564 ASP B C 1
ATOM 9928 O O . ASP B 1 562 ? 9.194 -1.884 -6.063 1.00 31.01 564 ASP B O 1
ATOM 9933 N N . SER B 1 563 ? 9.881 -3.570 -4.720 1.00 29.33 565 SER B N 1
ATOM 9934 C CA . SER B 1 563 ? 9.941 -2.758 -3.506 1.00 32.00 565 SER B CA 1
ATOM 9935 C C . SER B 1 563 ? 10.717 -1.462 -3.730 1.00 32.61 565 SER B C 1
ATOM 9936 O O . SER B 1 563 ? 11.737 -1.445 -4.419 1.00 34.93 565 SER B O 1
ATOM 9939 N N . GLY B 1 564 ? 10.241 -0.374 -3.127 1.00 29.85 566 GLY B N 1
ATOM 9940 C CA . GLY B 1 564 ? 10.859 0.931 -3.319 1.00 34.52 566 GLY B CA 1
ATOM 9941 C C . GLY B 1 564 ? 9.866 2.014 -3.720 1.00 33.23 566 GLY B C 1
ATOM 9942 O O . GLY B 1 564 ? 8.801 2.138 -3.108 1.00 28.93 566 GLY B O 1
ATOM 9943 N N . LEU B 1 565 ? 10.183 2.796 -4.753 1.00 26.60 567 LEU B N 1
ATOM 9944 C CA . LEU B 1 565 ? 9.335 3.909 -5.176 1.00 30.01 567 LEU B CA 1
ATOM 9945 C C . LEU B 1 565 ? 8.551 3.526 -6.423 1.00 30.06 567 LEU B C 1
ATOM 9946 O O . LEU B 1 565 ? 9.146 3.264 -7.474 1.00 31.12 567 LEU B O 1
ATOM 9951 N N . ALA B 1 566 ? 7.222 3.520 -6.319 1.00 26.52 568 ALA B N 1
ATOM 9952 C CA . ALA B 1 566 ? 6.353 3.390 -7.483 1.00 27.79 568 ALA B CA 1
ATOM 9953 C C . ALA B 1 566 ? 5.918 4.777 -7.927 1.00 27.22 568 ALA B C 1
ATOM 9954 O O . ALA B 1 566 ? 5.644 5.647 -7.098 1.00 27.44 568 ALA B O 1
ATOM 9956 N N . GLN B 1 567 ? 5.858 4.984 -9.236 1.00 23.05 569 GLN B N 1
ATOM 9957 C CA . GLN B 1 567 ? 5.496 6.284 -9.775 1.00 24.13 569 GLN B CA 1
ATOM 9958 C C . GLN B 1 567 ? 4.521 6.087 -10.919 1.00 24.98 569 GLN B C 1
ATOM 9959 O O . GLN B 1 567 ? 4.758 5.261 -11.807 1.00 24.78 569 GLN B O 1
ATOM 9965 N N . VAL B 1 568 ? 3.409 6.819 -10.852 1.00 22.28 570 VAL B N 1
ATOM 9966 C CA . VAL B 1 568 ? 2.353 6.824 -11.856 1.00 23.90 570 VAL B CA 1
ATOM 9967 C C . VAL B 1 568 ? 2.155 8.276 -12.275 1.00 23.22 570 VAL B C 1
ATOM 9968 O O . VAL B 1 568 ? 1.904 9.136 -11.430 1.00 20.16 570 VAL B O 1
ATOM 9972 N N . THR B 1 569 ? 2.286 8.554 -13.569 1.00 24.38 571 THR B N 1
ATOM 9973 C CA . THR B 1 569 ? 2.258 9.920 -14.072 1.00 24.35 571 THR B CA 1
ATOM 9974 C C . THR B 1 569 ? 1.126 10.055 -15.077 1.00 22.66 571 THR B C 1
ATOM 9975 O O . THR B 1 569 ? 1.031 9.258 -16.008 1.00 21.37 571 THR B O 1
ATOM 9979 N N . TRP B 1 570 ? 0.263 11.042 -14.875 1.00 22.39 572 TRP B N 1
ATOM 9980 C CA . TRP B 1 570 ? -0.749 11.361 -15.870 1.00 26.76 572 TRP B CA 1
ATOM 9981 C C . TRP B 1 570 ? -0.700 12.840 -16.205 1.00 24.97 572 TRP B C 1
ATOM 9982 O O . TRP B 1 570 ? -0.084 13.640 -15.497 1.00 24.28 572 TRP B O 1
ATOM 9993 N N . LEU B 1 571 ? -1.389 13.198 -17.288 1.00 23.84 573 LEU B N 1
ATOM 9994 C CA . LEU B 1 571 ? -1.395 14.556 -17.809 1.00 22.76 573 LEU B CA 1
ATOM 9995 C C . LEU B 1 571 ? -2.824 15.081 -17.842 1.00 24.30 573 LEU B C 1
ATOM 9996 O O . LEU B 1 571 ? -3.723 14.427 -18.396 1.00 23.70 573 LEU B O 1
ATOM 10001 N N . ASN B 1 572 ? -3.030 16.271 -17.281 1.00 23.43 574 ASN B N 1
ATOM 10002 C CA . ASN B 1 572 ? -4.374 16.844 -17.224 1.00 32.21 574 ASN B CA 1
ATOM 10003 C C . ASN B 1 572 ? -4.576 17.934 -18.283 1.00 32.19 574 ASN B C 1
ATOM 10004 O O . ASN B 1 572 ? -3.636 18.637 -18.671 1.00 33.97 574 ASN B O 1
ATOM 10009 N N . ASP B 1 573 ? -5.831 18.067 -18.734 1.00 31.27 575 ASP B N 1
ATOM 10010 C CA . ASP B 1 573 ? -6.238 19.142 -19.640 1.00 35.77 575 ASP B CA 1
ATOM 10011 C C . ASP B 1 573 ? -5.768 20.514 -19.188 1.00 32.43 575 ASP B C 1
ATOM 10012 O O . ASP B 1 573 ? -5.552 21.397 -20.021 1.00 37.40 575 ASP B O 1
ATOM 10017 N N . ASN B 1 574 ? -5.637 20.731 -17.883 1.00 31.09 576 ASN B N 1
ATOM 10018 C CA . ASN B 1 574 ? -5.257 22.051 -17.395 1.00 27.34 576 ASN B CA 1
ATOM 10019 C C . ASN B 1 574 ? -3.798 22.415 -17.667 1.00 33.15 576 ASN B C 1
ATOM 10020 O O . ASN B 1 574 ? -3.348 23.447 -17.157 1.00 31.00 576 ASN B O 1
ATOM 10025 N N . GLY B 1 575 ? -3.040 21.583 -18.382 1.00 31.50 577 GLY B N 1
ATOM 10026 C CA . GLY B 1 575 ? -1.653 21.876 -18.687 1.00 30.12 577 GLY B CA 1
ATOM 10027 C C . GLY B 1 575 ? -0.638 21.363 -17.692 1.00 32.53 577 GLY B C 1
ATOM 10028 O O . GLY B 1 575 ? 0.552 21.705 -17.807 1.00 31.13 577 GLY B O 1
ATOM 10029 N N . ARG B 1 576 ? -1.044 20.543 -16.731 1.00 27.74 578 ARG B N 1
ATOM 10030 C CA . ARG B 1 576 ? -0.100 20.061 -15.746 1.00 27.60 578 ARG B CA 1
ATOM 10031 C C . ARG B 1 576 ? 0.037 18.551 -15.788 1.00 24.80 578 ARG B C 1
ATOM 10032 O O . ARG B 1 576 ? -0.896 17.832 -16.146 1.00 28.39 578 ARG B O 1
ATOM 10040 N N . PHE B 1 577 ? 1.224 18.092 -15.398 1.00 22.69 579 PHE B N 1
ATOM 10041 C CA . PHE B 1 577 ? 1.486 16.689 -15.150 1.00 25.39 579 PHE B CA 1
ATOM 10042 C C . PHE B 1 577 ? 1.323 16.428 -13.662 1.00 23.35 579 PHE B C 1
ATOM 10043 O O . PHE B 1 577 ? 1.561 17.310 -12.828 1.00 24.21 579 PHE B O 1
ATOM 10051 N N . TYR B 1 578 ? 0.913 15.210 -13.340 1.00 23.74 580 TYR B N 1
ATOM 10052 C CA . TYR B 1 578 ? 0.762 14.753 -11.967 1.00 22.46 580 TYR B CA 1
ATOM 10053 C C . TYR B 1 578 ? 1.433 13.405 -11.831 1.00 23.72 580 TYR B C 1
ATOM 10054 O O . TYR B 1 578 ? 1.176 12.498 -12.621 1.00 24.73 580 TYR B O 1
ATOM 10063 N N . THR B 1 579 ? 2.292 13.276 -10.834 1.00 23.86 581 THR B N 1
ATOM 10064 C CA . THR B 1 579 ? 2.910 12.005 -10.521 1.00 26.02 581 THR B CA 1
ATOM 10065 C C . THR B 1 579 ? 2.582 11.673 -9.075 1.00 24.68 581 THR B C 1
ATOM 10066 O O . THR B 1 579 ? 2.852 12.474 -8.181 1.00 25.95 581 THR B O 1
ATOM 10070 N N . GLN B 1 580 ? 1.965 10.518 -8.848 1.00 26.58 582 GLN B N 1
ATOM 10071 C CA . GLN B 1 580 ? 1.918 9.962 -7.505 1.00 24.11 582 GLN B CA 1
ATOM 10072 C C . GLN B 1 580 ? 3.148 9.088 -7.301 1.00 23.82 582 GLN B C 1
ATOM 10073 O O . GLN B 1 580 ? 3.365 8.127 -8.051 1.00 24.47 582 GLN B O 1
ATOM 10079 N N . SER B 1 581 ? 3.964 9.442 -6.315 1.00 22.79 583 SER B N 1
ATOM 10080 C CA . SER B 1 581 ? 5.083 8.616 -5.881 1.00 26.35 583 SER B CA 1
ATOM 10081 C C . SER B 1 581 ? 4.661 7.922 -4.596 1.00 24.77 583 SER B C 1
ATOM 10082 O O . SER B 1 581 ? 4.306 8.592 -3.623 1.00 21.66 583 SER B O 1
ATOM 10085 N N . SER B 1 582 ? 4.686 6.595 -4.591 1.00 25.24 584 SER B N 1
ATOM 10086 C CA . SER B 1 582 ? 4.255 5.845 -3.421 1.00 26.90 584 SER B CA 1
ATOM 10087 C C . SER B 1 582 ? 5.313 4.830 -3.032 1.00 26.01 584 SER B C 1
ATOM 10088 O O . SER B 1 582 ? 6.031 4.303 -3.884 1.00 25.81 584 SER B O 1
ATOM 10091 N N . LEU B 1 583 ? 5.389 4.549 -1.734 1.00 25.04 585 LEU B N 1
ATOM 10092 C CA . LEU B 1 583 ? 6.303 3.533 -1.222 1.00 28.93 585 LEU B CA 1
ATOM 10093 C C . LEU B 1 583 ? 5.634 2.162 -1.304 1.00 31.03 585 LEU B C 1
ATOM 10094 O O . LEU B 1 583 ? 4.537 1.958 -0.770 1.00 33.10 585 LEU B O 1
ATOM 10099 N N . VAL B 1 584 ? 6.273 1.228 -1.994 1.00 28.29 586 VAL B N 1
ATOM 10100 C CA . VAL B 1 584 ? 5.728 -0.115 -2.129 1.00 27.12 586 VAL B CA 1
ATOM 10101 C C . VAL B 1 584 ? 6.735 -1.116 -1.568 1.00 35.90 586 VAL B C 1
ATOM 10102 O O . VAL B 1 584 ? 7.953 -0.913 -1.636 1.00 29.91 586 VAL B O 1
ATOM 10106 N N . ASP B 1 585 ? 6.209 -2.205 -1.003 1.00 30.50 587 ASP B N 1
ATOM 10107 C CA . ASP B 1 585 ? 7.004 -3.208 -0.316 1.00 31.57 587 ASP B CA 1
ATOM 10108 C C . ASP B 1 585 ? 7.292 -4.421 -1.188 1.00 33.66 587 ASP B C 1
ATOM 10109 O O . ASP B 1 585 ? 7.870 -5.396 -0.706 1.00 34.74 587 ASP B O 1
ATOM 10114 N N . GLY B 1 586 ? 6.906 -4.386 -2.458 1.00 31.77 588 GLY B N 1
ATOM 10115 C CA . GLY B 1 586 ? 7.084 -5.534 -3.317 1.00 35.59 588 GLY B CA 1
ATOM 10116 C C . GLY B 1 586 ? 5.960 -6.540 -3.250 1.00 32.92 588 GLY B C 1
ATOM 10117 O O . GLY B 1 586 ? 5.914 -7.454 -4.081 1.00 34.56 588 GLY B O 1
ATOM 10118 N N . LYS B 1 587 ? 5.058 -6.418 -2.282 1.00 36.14 589 LYS B N 1
ATOM 10119 C CA . LYS B 1 587 ? 3.866 -7.248 -2.245 1.00 38.80 589 LYS B CA 1
ATOM 10120 C C . LYS B 1 587 ? 2.609 -6.461 -2.595 1.00 35.90 589 LYS B C 1
ATOM 10121 O O . LYS B 1 587 ? 1.496 -6.942 -2.351 1.00 35.41 589 LYS B O 1
ATOM 10127 N N . THR B 1 588 ? 2.760 -5.266 -3.156 1.00 27.97 590 THR B N 1
ATOM 10128 C CA . THR B 1 588 ? 1.633 -4.402 -3.476 1.00 31.20 590 THR B CA 1
ATOM 10129 C C . THR B 1 588 ? 1.429 -4.396 -4.986 1.00 31.63 590 THR B C 1
ATOM 10130 O O . THR B 1 588 ? 2.354 -4.083 -5.746 1.00 33.51 590 THR B O 1
ATOM 10134 N N . GLU B 1 589 ? 0.234 -4.767 -5.410 1.00 27.30 591 GLU B N 1
ATOM 10135 C CA . GLU B 1 589 ? -0.159 -4.708 -6.808 1.00 29.61 591 GLU B CA 1
ATOM 10136 C C . GLU B 1 589 ? -0.738 -3.341 -7.107 1.00 28.99 591 GLU B C 1
ATOM 10137 O O . GLU B 1 589 ? -1.359 -2.712 -6.246 1.00 27.06 591 GLU B O 1
ATOM 10143 N N . LEU B 1 590 ? -0.575 -2.893 -8.346 1.00 30.48 592 LEU B N 1
ATOM 10144 C CA . LEU B 1 590 ? -1.264 -1.694 -8.811 1.00 24.68 592 LEU B CA 1
ATOM 10145 C C . LEU B 1 590 ? -2.210 -2.130 -9.921 1.00 29.09 592 LEU B C 1
ATOM 10146 O O . LEU B 1 590 ? -1.772 -2.650 -10.954 1.00 25.91 592 LEU B O 1
ATOM 10151 N N . LEU B 1 591 ? -3.505 -1.957 -9.680 1.00 27.43 593 LEU B N 1
ATOM 10152 C CA . LEU B 1 591 ? -4.557 -2.385 -10.590 1.00 25.21 593 LEU B CA 1
ATOM 10153 C C . LEU B 1 591 ? -5.139 -1.145 -11.252 1.00 26.51 593 LEU B C 1
ATOM 10154 O O . LEU B 1 591 ? -5.638 -0.249 -10.562 1.00 24.97 593 LEU B O 1
ATOM 10159 N N . PHE B 1 592 ? -5.064 -1.089 -12.575 1.00 21.86 594 PHE B N 1
ATOM 10160 C CA . PHE B 1 592 ? -5.551 0.056 -13.332 1.00 24.23 594 PHE B CA 1
ATOM 10161 C C . PHE B 1 592 ? -6.930 -0.272 -13.867 1.00 26.14 594 PHE B C 1
ATOM 10162 O O . PHE B 1 592 ? -7.122 -1.329 -14.467 1.00 27.25 594 PHE B O 1
ATOM 10170 N N . THR B 1 593 ? -7.891 0.618 -13.616 1.00 24.86 595 THR B N 1
ATOM 10171 C CA . THR B 1 593 ? -9.288 0.323 -13.868 1.00 23.64 595 THR B CA 1
ATOM 10172 C C . THR B 1 593 ? -9.924 1.352 -14.796 1.00 26.77 595 THR B C 1
ATOM 10173 O O . THR B 1 593 ? -9.436 2.472 -14.975 1.00 23.20 595 THR B O 1
ATOM 10177 N N . GLU B 1 594 ? -11.026 0.937 -15.398 1.00 26.49 596 GLU B N 1
ATOM 10178 C CA . GLU B 1 594 ? -11.933 1.832 -16.095 1.00 26.43 596 GLU B CA 1
ATOM 10179 C C . GLU B 1 594 ? -13.332 1.456 -15.654 1.00 23.98 596 GLU B C 1
ATOM 10180 O O . GLU B 1 594 ? -13.678 0.272 -15.621 1.00 26.28 596 GLU B O 1
ATOM 10186 N N . LEU B 1 595 ? -14.112 2.456 -15.278 1.00 24.25 597 LEU B N 1
ATOM 10187 C CA . LEU B 1 595 ? -15.482 2.225 -14.852 1.00 24.28 597 LEU B CA 1
ATOM 10188 C C . LEU B 1 595 ? -16.353 1.864 -16.050 1.00 28.89 597 LEU B C 1
ATOM 10189 O O . LEU B 1 595 ? -16.212 2.443 -17.130 1.00 22.29 597 LEU B O 1
ATOM 10194 N N . GLY B 1 596 ? -17.260 0.904 -15.870 1.00 26.35 598 GLY B N 1
ATOM 10195 C CA . GLY B 1 596 ? -18.160 0.611 -16.975 1.00 29.21 598 GLY B CA 1
ATOM 10196 C C . GLY B 1 596 ? -18.695 -0.804 -17.066 1.00 28.79 598 GLY B C 1
ATOM 10197 O O . GLY B 1 596 ? -19.490 -1.110 -17.961 1.00 27.13 598 GLY B O 1
ATOM 10198 N N . ALA B 1 597 ? -18.278 -1.679 -16.163 1.00 26.85 599 ALA B N 1
ATOM 10199 C CA . ALA B 1 597 ? -18.793 -3.035 -16.184 1.00 25.40 599 ALA B CA 1
ATOM 10200 C C . ALA B 1 597 ? -20.118 -3.093 -15.433 1.00 22.80 599 ALA B C 1
ATOM 10201 O O . ALA B 1 597 ? -20.450 -2.209 -14.646 1.00 23.03 599 ALA B O 1
ATOM 10203 N N . ASN B 1 598 ? -20.872 -4.151 -15.697 1.00 27.79 600 ASN B N 1
ATOM 10204 C CA . ASN B 1 598 ? -22.225 -4.344 -15.153 1.00 27.71 600 ASN B CA 1
ATOM 10205 C C . ASN B 1 598 ? -23.057 -3.065 -15.236 1.00 28.97 600 ASN B C 1
ATOM 10206 O O . ASN B 1 598 ? -23.712 -2.634 -14.282 1.00 25.41 600 ASN B O 1
ATOM 10211 N N . ASP B 1 599 ? -23.048 -2.480 -16.430 1.00 28.67 601 ASP B N 1
ATOM 10212 C CA . ASP B 1 599 ? -23.676 -1.188 -16.697 1.00 31.21 601 ASP B CA 1
ATOM 10213 C C . ASP B 1 599 ? -24.543 -1.315 -17.947 1.00 27.33 601 ASP B C 1
ATOM 10214 O O . ASP B 1 599 ? -24.266 -0.693 -18.976 1.00 29.88 601 ASP B O 1
ATOM 10219 N N . PRO B 1 600 ? -25.589 -2.149 -17.897 1.00 30.53 602 PRO B N 1
ATOM 10220 C CA . PRO B 1 600 ? -26.355 -2.455 -19.121 1.00 33.01 602 PRO B CA 1
ATOM 10221 C C . PRO B 1 600 ? -27.076 -1.257 -19.726 1.00 34.14 602 PRO B C 1
ATOM 10222 O O . PRO B 1 600 ? -27.367 -1.282 -20.930 1.00 33.52 602 PRO B O 1
ATOM 10226 N N . ASN B 1 601 ? -27.371 -0.214 -18.943 1.00 25.95 603 ASN B N 1
ATOM 10227 C CA . ASN B 1 601 ? -28.127 0.942 -19.414 1.00 30.73 603 ASN B CA 1
ATOM 10228 C C . ASN B 1 601 ? -27.257 2.155 -19.739 1.00 29.65 603 ASN B C 1
ATOM 10229 O O . ASN B 1 601 ? -27.788 3.266 -19.879 1.00 29.75 603 ASN B O 1
ATOM 10234 N N . PHE B 1 602 ? -25.947 1.973 -19.874 1.00 24.85 604 PHE B N 1
ATOM 10235 C CA . PHE B 1 602 ? -25.022 3.068 -20.163 1.00 25.18 604 PHE B CA 1
ATOM 10236 C C . PHE B 1 602 ? -25.178 4.212 -19.159 1.00 28.85 604 PHE B C 1
ATOM 10237 O O . PHE B 1 602 ? -25.260 5.388 -19.531 1.00 26.94 604 PHE B O 1
ATOM 10245 N N . ASN B 1 603 ? -25.213 3.864 -17.870 1.00 24.95 605 ASN B N 1
ATOM 10246 C CA . ASN B 1 603 ? -25.416 4.844 -16.802 1.00 22.94 605 ASN B CA 1
ATOM 10247 C C . ASN B 1 603 ? -24.135 5.365 -16.148 1.00 29.27 605 ASN B C 1
ATOM 10248 O O . ASN B 1 603 ? -24.215 6.315 -15.358 1.00 27.62 605 ASN B O 1
ATOM 10253 N N . LEU B 1 604 ? -22.962 4.796 -16.441 1.00 25.20 606 LEU B N 1
ATOM 10254 C CA . LEU B 1 604 ? -21.740 5.214 -15.764 1.00 26.70 606 LEU B CA 1
ATOM 10255 C C . LEU B 1 604 ? -20.760 5.856 -16.736 1.00 26.57 606 LEU B C 1
ATOM 10256 O O . LEU B 1 604 ? -20.724 5.522 -17.925 1.00 24.02 606 LEU B O 1
ATOM 10261 N N . ARG B 1 605 ? -19.972 6.794 -16.218 1.00 24.48 607 ARG B N 1
ATOM 10262 C CA . ARG B 1 605 ? -18.914 7.420 -17.004 1.00 29.17 607 ARG B CA 1
ATOM 10263 C C . ARG B 1 605 ? -17.675 6.533 -16.999 1.00 28.76 607 ARG B C 1
ATOM 10264 O O . ARG B 1 605 ? -17.440 5.767 -16.059 1.00 23.85 607 ARG B O 1
ATOM 10272 N N . SER B 1 606 ? -16.887 6.627 -18.075 1.00 21.33 608 SER B N 1
ATOM 10273 C CA . SER B 1 606 ? -15.684 5.808 -18.244 1.00 26.11 608 SER B CA 1
ATOM 10274 C C . SER B 1 606 ? -14.509 6.364 -17.431 1.00 25.72 608 SER B C 1
ATOM 10275 O O . SER B 1 606 ? -13.428 6.645 -17.954 1.00 27.47 608 SER B O 1
ATOM 10278 N N . GLU B 1 607 ? -14.726 6.501 -16.124 1.00 24.74 609 GLU B N 1
ATOM 10279 C CA . GLU B 1 607 ? -13.722 7.098 -15.247 1.00 25.11 609 GLU B CA 1
ATOM 10280 C C . GLU B 1 607 ? -12.555 6.139 -14.998 1.00 24.71 609 GLU B C 1
ATOM 10281 O O . GLU B 1 607 ? -12.728 4.921 -14.953 1.00 26.11 609 GLU B O 1
ATOM 10287 N N . LYS B 1 608 ? -11.357 6.703 -14.816 1.00 23.26 610 LYS B N 1
ATOM 10288 C CA . LYS B 1 608 ? -10.133 5.920 -14.681 1.00 23.21 610 LYS B CA 1
ATOM 10289 C C . LYS B 1 608 ? -9.551 6.038 -13.274 1.00 24.57 610 LYS B C 1
ATOM 10290 O O . LYS B 1 608 ? -9.734 7.046 -12.584 1.00 23.44 610 LYS B O 1
ATOM 10296 N N . GLY B 1 609 ? -8.818 5.003 -12.871 1.00 24.21 611 GLY B N 1
ATOM 10297 C CA . GLY B 1 609 ? -8.177 4.970 -11.569 1.00 25.56 611 GLY B CA 1
ATOM 10298 C C . GLY B 1 609 ? -7.130 3.881 -11.536 1.00 22.85 611 GLY B C 1
ATOM 10299 O O . GLY B 1 609 ? -6.988 3.088 -12.469 1.00 22.65 611 GLY B O 1
ATOM 10300 N N . PHE B 1 610 ? -6.363 3.874 -10.451 1.00 25.48 612 PHE B N 1
ATOM 10301 C CA . PHE B 1 610 ? -5.509 2.743 -10.125 1.00 23.48 612 PHE B CA 1
ATOM 10302 C C . PHE B 1 610 ? -5.622 2.479 -8.629 1.00 27.03 612 PHE B C 1
ATOM 10303 O O . PHE B 1 610 ? -5.767 3.406 -7.830 1.00 24.22 612 PHE B O 1
ATOM 10311 N N . ILE B 1 611 ? -5.578 1.199 -8.267 1.00 24.09 613 ILE B N 1
ATOM 10312 C CA . ILE B 1 611 ? -5.742 0.745 -6.891 1.00 22.26 613 ILE B CA 1
ATOM 10313 C C . ILE B 1 611 ? -4.462 0.060 -6.456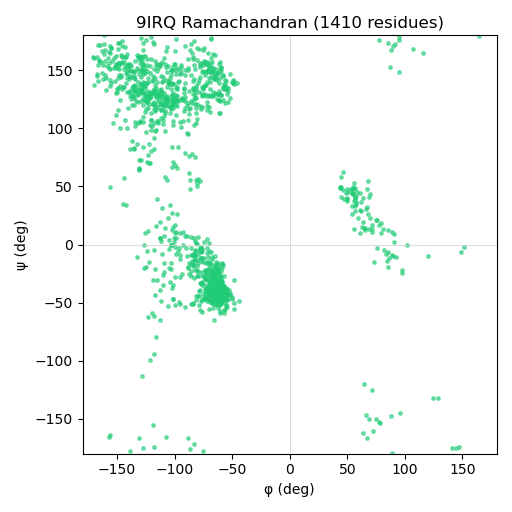 1.00 23.80 613 ILE B C 1
ATOM 10314 O O . ILE B 1 611 ? -3.944 -0.812 -7.170 1.00 25.88 613 ILE B O 1
ATOM 10319 N N . ALA B 1 612 ? -3.956 0.460 -5.294 1.00 23.66 614 ALA B N 1
ATOM 10320 C CA . ALA B 1 612 ? -2.859 -0.235 -4.635 1.00 27.50 614 ALA B CA 1
ATOM 10321 C C . ALA B 1 612 ? -3.442 -1.353 -3.774 1.00 26.52 614 ALA B C 1
ATOM 10322 O O . ALA B 1 612 ? -4.202 -1.087 -2.841 1.00 25.05 614 ALA B O 1
ATOM 10324 N N . ARG B 1 613 ? -3.091 -2.599 -4.088 1.00 24.78 615 ARG B N 1
ATOM 10325 C CA . ARG B 1 613 ? -3.661 -3.775 -3.438 1.00 25.79 615 ARG B CA 1
ATOM 10326 C C . ARG B 1 613 ? -2.572 -4.488 -2.649 1.00 26.44 615 ARG B C 1
ATOM 10327 O O . ARG B 1 613 ? -1.575 -4.936 -3.227 1.00 24.81 615 ARG B O 1
ATOM 10335 N N . ARG B 1 614 ? -2.763 -4.578 -1.332 1.00 26.92 616 ARG B N 1
ATOM 10336 C CA . ARG B 1 614 ? -1.865 -5.290 -0.424 1.00 30.74 616 ARG B CA 1
ATOM 10337 C C . ARG B 1 614 ? -2.670 -6.433 0.182 1.00 34.91 616 ARG B C 1
ATOM 10338 O O . ARG B 1 614 ? -3.649 -6.195 0.897 1.00 33.14 616 ARG B O 1
ATOM 10346 N N . ASN B 1 615 ? -2.287 -7.665 -0.122 1.00 34.09 617 ASN B N 1
ATOM 10347 C CA . ASN B 1 615 ? -3.000 -8.807 0.424 1.00 35.61 617 ASN B CA 1
ATOM 10348 C C . ASN B 1 615 ? -2.393 -9.264 1.740 1.00 37.10 617 ASN B C 1
ATOM 10349 O O . ASN B 1 615 ? -1.180 -9.188 1.949 1.00 37.01 617 ASN B O 1
ATOM 10354 N N . GLY B 1 616 ? -3.259 -9.736 2.633 1.00 40.03 618 GLY B N 1
ATOM 10355 C CA . GLY B 1 616 ? -2.808 -10.442 3.822 1.00 40.46 618 GLY B CA 1
ATOM 10356 C C . GLY B 1 616 ? -1.984 -9.618 4.788 1.00 46.10 618 GLY B C 1
ATOM 10357 O O . GLY B 1 616 ? -1.013 -10.126 5.367 1.00 43.88 618 GLY B O 1
ATOM 10358 N N . ALA B 1 617 ? -2.360 -8.362 4.999 1.00 39.56 619 ALA B N 1
ATOM 10359 C CA . ALA B 1 617 ? -1.653 -7.481 5.915 1.00 42.35 619 ALA B CA 1
ATOM 10360 C C . ALA B 1 617 ? -2.473 -7.274 7.182 1.00 36.10 619 ALA B C 1
ATOM 10361 O O . ALA B 1 617 ? -3.687 -7.061 7.112 1.00 37.36 619 ALA B O 1
ATOM 10363 N N . ARG B 1 618 ? -1.811 -7.352 8.343 1.00 34.77 620 ARG B N 1
ATOM 10364 C CA . ARG B 1 618 ? -2.459 -6.922 9.579 1.00 37.66 620 ARG B CA 1
ATOM 10365 C C . ARG B 1 618 ? -2.285 -5.427 9.784 1.00 32.11 620 ARG B C 1
ATOM 10366 O O . ARG B 1 618 ? -3.247 -4.705 10.037 1.00 37.85 620 ARG B O 1
ATOM 10374 N N . SER B 1 619 ? -1.060 -4.956 9.700 1.00 37.76 621 SER B N 1
ATOM 10375 C CA . SER B 1 619 ? -0.746 -3.546 9.811 1.00 36.65 621 SER B CA 1
ATOM 10376 C C . SER B 1 619 ? 0.012 -3.147 8.558 1.00 37.92 621 SER B C 1
ATOM 10377 O O . SER B 1 619 ? 0.829 -3.919 8.047 1.00 31.50 621 SER B O 1
ATOM 10380 N N . HIS B 1 620 ? -0.312 -1.966 8.042 1.00 34.28 622 HIS B N 1
ATOM 10381 C CA . HIS B 1 620 ? 0.240 -1.474 6.791 1.00 29.27 622 HIS B CA 1
ATOM 10382 C C . HIS B 1 620 ? 0.066 0.030 6.780 1.00 32.16 622 HIS B C 1
ATOM 10383 O O . HIS B 1 620 ? -0.945 0.543 7.264 1.00 29.59 622 HIS B O 1
ATOM 10390 N N . THR B 1 621 ? 1.047 0.733 6.224 1.00 29.52 623 THR B N 1
ATOM 10391 C CA . THR B 1 621 ? 0.922 2.166 6.017 1.00 30.77 623 THR B CA 1
ATOM 10392 C C . THR B 1 621 ? 1.133 2.461 4.540 1.00 33.00 623 THR B C 1
ATOM 10393 O O . THR B 1 621 ? 2.118 2.014 3.941 1.00 28.71 623 THR B O 1
ATOM 10397 N N . PHE B 1 622 ? 0.167 3.156 3.948 1.00 27.01 624 PHE B N 1
ATOM 10398 C CA . PHE B 1 622 ? 0.265 3.650 2.576 1.00 26.77 624 PHE B CA 1
ATOM 10399 C C . PHE B 1 622 ? 0.841 5.054 2.623 1.00 26.25 624 PHE B C 1
ATOM 10400 O O . PHE B 1 622 ? 0.208 5.970 3.154 1.00 28.63 624 PHE B O 1
ATOM 10408 N N . VAL B 1 623 ? 2.030 5.230 2.068 1.00 24.83 625 VAL B N 1
ATOM 10409 C CA . VAL B 1 623 ? 2.704 6.521 2.059 1.00 24.50 625 VAL B CA 1
ATOM 10410 C C . VAL B 1 623 ? 2.843 6.955 0.608 1.00 23.01 625 VAL B C 1
ATOM 10411 O O . VAL B 1 623 ? 3.366 6.203 -0.221 1.00 22.04 625 VAL B O 1
ATOM 10415 N N . SER B 1 624 ? 2.378 8.157 0.296 1.00 26.22 626 SER B N 1
ATOM 10416 C CA . SER B 1 624 ? 2.469 8.601 -1.086 1.00 24.90 626 SER B CA 1
ATOM 10417 C C . SER B 1 624 ? 2.502 10.117 -1.140 1.00 26.45 626 SER B C 1
ATOM 10418 O O . SER B 1 624 ? 2.064 10.810 -0.217 1.00 24.46 626 SER B O 1
ATOM 10421 N N . VAL B 1 625 ? 3.030 10.618 -2.250 1.00 23.05 627 VAL B N 1
ATOM 10422 C CA . VAL B 1 625 ? 3.117 12.044 -2.524 1.00 24.37 627 VAL B CA 1
ATOM 10423 C C . VAL B 1 625 ? 2.516 12.270 -3.903 1.00 23.64 627 VAL B C 1
ATOM 10424 O O . VAL B 1 625 ? 2.810 11.518 -4.841 1.00 25.90 627 VAL B O 1
ATOM 10428 N N . LEU B 1 626 ? 1.626 13.250 -4.008 1.00 21.26 628 LEU B N 1
ATOM 10429 C CA . LEU B 1 626 ? 1.072 13.681 -5.289 1.00 19.54 628 LEU B CA 1
ATOM 10430 C C . LEU B 1 626 ? 1.782 14.966 -5.702 1.00 26.13 628 LEU B C 1
ATOM 10431 O O . LEU B 1 626 ? 1.679 15.990 -5.015 1.00 25.33 628 LEU B O 1
ATOM 10436 N N . GLU B 1 627 ? 2.487 14.912 -6.829 1.00 21.34 629 GLU B N 1
ATOM 10437 C CA . GLU B 1 627 ? 3.319 16.020 -7.278 1.00 23.85 629 GLU B CA 1
ATOM 10438 C C . GLU B 1 627 ? 2.731 16.636 -8.547 1.00 26.88 629 GLU B C 1
ATOM 10439 O O . GLU B 1 627 ? 2.739 15.981 -9.604 1.00 29.47 629 GLU B O 1
ATOM 10445 N N . PRO B 1 628 ? 2.166 17.848 -8.495 1.00 24.86 630 PRO B N 1
ATOM 10446 C CA . PRO B 1 628 ? 1.912 18.597 -9.736 1.00 29.87 630 PRO B CA 1
ATOM 10447 C C . PRO B 1 628 ? 3.232 19.171 -10.225 1.00 29.26 630 PRO B C 1
ATOM 10448 O O . PRO B 1 628 ? 3.965 19.806 -9.467 1.00 27.81 630 PRO B O 1
ATOM 10452 N N . HIS B 1 629 ? 3.558 18.918 -11.484 1.00 28.22 631 HIS B N 1
ATOM 10453 C CA . HIS B 1 629 ? 4.840 19.394 -11.963 1.00 25.90 631 HIS B CA 1
ATOM 10454 C C . HIS B 1 629 ? 4.715 19.727 -13.435 1.00 26.21 631 HIS B C 1
ATOM 10455 O O . HIS B 1 629 ? 3.822 19.235 -14.130 1.00 25.51 631 HIS B O 1
ATOM 10462 N N . GLY B 1 630 ? 5.602 20.606 -13.883 1.00 29.23 632 GLY B N 1
ATOM 10463 C CA . GLY B 1 630 ? 5.765 20.877 -15.289 1.00 29.22 632 GLY B CA 1
ATOM 10464 C C . GLY B 1 630 ? 4.699 21.777 -15.866 1.00 34.55 632 GLY B C 1
ATOM 10465 O O . GLY B 1 630 ? 3.741 22.200 -15.209 1.00 31.88 632 GLY B O 1
ATOM 10466 N N . GLU B 1 631 ? 4.895 22.092 -17.141 1.00 35.86 633 GLU B N 1
ATOM 10467 C CA . GLU B 1 631 ? 3.902 22.810 -17.915 1.00 34.48 633 GLU B CA 1
ATOM 10468 C C . GLU B 1 631 ? 3.778 22.125 -19.260 1.00 30.58 633 GLU B C 1
ATOM 10469 O O . GLU B 1 631 ? 4.777 21.726 -19.866 1.00 28.91 633 GLU B O 1
ATOM 10475 N N . TYR B 1 632 ? 2.548 21.958 -19.704 1.00 29.93 634 TYR B N 1
ATOM 10476 C CA . TYR B 1 632 ? 2.275 21.408 -21.019 1.00 32.73 634 TYR B CA 1
ATOM 10477 C C . TYR B 1 632 ? 1.379 22.411 -21.723 1.00 33.63 634 TYR B C 1
ATOM 10478 O O . TYR B 1 632 ? 0.257 22.666 -21.280 1.00 29.83 634 TYR B O 1
ATOM 10487 N N . ASN B 1 633 ? 1.897 23.021 -22.782 1.00 30.27 635 ASN B N 1
ATOM 10488 C CA . ASN B 1 633 ? 1.179 24.069 -23.501 1.00 29.73 635 ASN B CA 1
ATOM 10489 C C . ASN B 1 633 ? 1.116 23.626 -24.955 1.00 32.94 635 ASN B C 1
ATOM 10490 O O . ASN B 1 633 ? 2.076 23.841 -25.717 1.00 28.02 635 ASN B O 1
ATOM 10495 N N . PRO B 1 634 ? 0.005 23.007 -25.373 1.00 34.96 636 PRO B N 1
ATOM 10496 C CA . PRO B 1 634 ? -0.108 22.552 -26.761 1.00 30.61 636 PRO B CA 1
ATOM 10497 C C . PRO B 1 634 ? -0.408 23.685 -27.729 1.00 31.18 636 PRO B C 1
ATOM 10498 O O . PRO B 1 634 ? -0.392 23.457 -28.946 1.00 30.05 636 PRO B O 1
ATOM 10502 N N . SER B 1 635 ? -0.655 24.898 -27.225 1.00 29.50 637 SER B N 1
ATOM 10503 C CA . SER B 1 635 ? -0.891 26.037 -28.100 1.00 32.43 637 SER B CA 1
ATOM 10504 C C . SER B 1 635 ? 0.429 26.670 -28.555 1.00 36.65 637 SER B C 1
ATOM 10505 O O . SER B 1 635 ? 0.649 26.880 -29.755 1.00 28.92 637 SER B O 1
ATOM 10508 N N . LYS B 1 636 ? 1.327 26.969 -27.617 1.00 34.06 638 LYS B N 1
ATOM 10509 C CA . LYS B 1 636 ? 2.667 27.411 -27.979 1.00 31.54 638 LYS B CA 1
ATOM 10510 C C . LYS B 1 636 ? 3.613 26.250 -28.246 1.00 28.44 638 LYS B C 1
ATOM 10511 O O . LYS B 1 636 ? 4.717 26.475 -28.745 1.00 33.51 638 LYS B O 1
ATOM 10517 N N . GLU B 1 637 ? 3.190 25.024 -27.954 1.00 26.94 639 GLU B N 1
ATOM 10518 C CA . GLU B 1 637 ? 3.894 23.799 -28.340 1.00 29.61 639 GLU B CA 1
ATOM 10519 C C . GLU B 1 637 ? 5.242 23.664 -27.616 1.00 31.55 639 GLU B C 1
ATOM 10520 O O . GLU B 1 637 ? 6.278 23.356 -28.218 1.00 29.69 639 GLU B O 1
ATOM 10526 N N . PHE B 1 638 ? 5.212 23.868 -26.300 1.00 26.51 640 P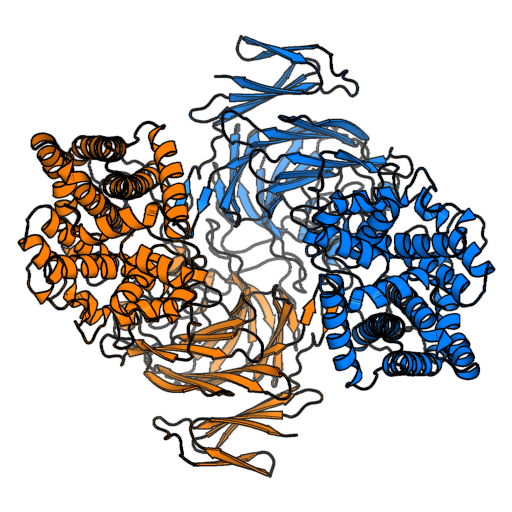HE B N 1
ATOM 10527 C CA . PHE B 1 638 ? 6.344 23.550 -25.442 1.00 27.66 640 PHE B CA 1
ATOM 10528 C C . PHE B 1 638 ? 5.875 22.676 -24.288 1.00 30.20 640 PHE B C 1
ATOM 10529 O O . PHE B 1 638 ? 4.689 22.659 -23.929 1.00 29.73 640 PHE B O 1
ATOM 10537 N N . THR B 1 639 ? 6.835 21.943 -23.719 1.00 30.46 641 THR B N 1
ATOM 10538 C CA . THR B 1 639 ? 6.640 21.106 -22.544 1.00 27.41 641 THR B CA 1
ATOM 10539 C C . THR B 1 639 ? 7.823 21.315 -21.620 1.00 29.64 641 THR B C 1
ATOM 10540 O O . THR B 1 639 ? 8.971 21.329 -22.070 1.00 30.44 641 THR B O 1
ATOM 10544 N N . LEU B 1 640 ? 7.548 21.479 -20.338 1.00 31.07 642 LEU B N 1
ATOM 10545 C CA . LEU B 1 640 ? 8.606 21.645 -19.355 1.00 33.92 642 LEU B CA 1
ATOM 10546 C C . LEU B 1 640 ? 8.380 20.660 -18.219 1.00 35.87 642 LEU B C 1
ATOM 10547 O O . LEU B 1 640 ? 7.240 20.434 -17.805 1.00 29.05 642 LEU B O 1
ATOM 10552 N N . GLU B 1 641 ? 9.469 20.041 -17.765 1.00 32.89 643 GLU B N 1
ATOM 10553 C CA . GLU B 1 641 ? 9.480 19.204 -16.570 1.00 34.16 643 GLU B CA 1
ATOM 10554 C C . GLU B 1 641 ? 8.369 18.157 -16.590 1.00 34.21 643 GLU B C 1
ATOM 10555 O O . GLU B 1 641 ? 7.665 17.938 -15.603 1.00 33.01 643 GLU B O 1
ATOM 10561 N N . ALA B 1 642 ? 8.214 17.500 -17.739 1.00 30.80 644 ALA B N 1
ATOM 10562 C CA . ALA B 1 642 ? 7.199 16.463 -17.848 1.00 35.04 644 ALA B CA 1
ATOM 10563 C C . ALA B 1 642 ? 7.513 15.269 -16.967 1.00 31.33 644 ALA B C 1
ATOM 10564 O O . ALA B 1 642 ? 6.604 14.514 -16.600 1.00 35.94 644 ALA B O 1
ATOM 10566 N N . GLU B 1 643 ? 8.776 15.058 -16.663 1.00 29.80 645 GLU B N 1
ATOM 10567 C CA . GLU B 1 643 ? 9.170 13.948 -15.823 1.00 36.19 645 GLU B CA 1
ATOM 10568 C C . GLU B 1 643 ? 9.027 14.356 -14.361 1.00 32.57 645 GLU B C 1
ATOM 10569 O O . GLU B 1 643 ? 9.299 15.501 -13.991 1.00 33.53 645 GLU B O 1
ATOM 10575 N N . SER B 1 644 ? 8.563 13.423 -13.534 1.00 31.51 646 SER B N 1
ATOM 10576 C CA . SER B 1 644 ? 8.489 13.686 -12.106 1.00 29.16 646 SER B CA 1
ATOM 10577 C C . SER B 1 644 ? 9.861 14.104 -11.587 1.00 31.86 646 SER B C 1
ATOM 10578 O O . SER B 1 644 ? 10.893 13.595 -12.022 1.00 28.94 646 SER B O 1
ATOM 10581 N N . GLN B 1 645 ? 9.866 15.062 -10.684 1.00 29.05 647 GLN B N 1
ATOM 10582 C CA . GLN B 1 645 ? 11.083 15.551 -10.072 1.00 33.73 647 GLN B CA 1
ATOM 10583 C C . GLN B 1 645 ? 11.397 14.827 -8.768 1.00 34.33 647 GLN B C 1
ATOM 10584 O O . GLN B 1 645 ? 12.433 15.095 -8.155 1.00 34.49 647 GLN B O 1
ATOM 10590 N N . VAL B 1 646 ? 10.550 13.888 -8.355 1.00 30.24 648 VAL B N 1
ATOM 10591 C CA . VAL B 1 646 ? 10.787 13.116 -7.144 1.00 32.43 648 VAL B CA 1
ATOM 10592 C C . VAL B 1 646 ? 11.722 11.956 -7.467 1.00 29.48 648 VAL B C 1
ATOM 10593 O O . VAL B 1 646 ? 11.456 11.166 -8.381 1.00 32.66 648 VAL B O 1
ATOM 10597 N N . GLN B 1 647 ? 12.825 11.868 -6.728 1.00 33.71 649 GLN B N 1
ATOM 10598 C CA . GLN B 1 647 ? 13.815 10.800 -6.849 1.00 33.80 649 GLN B CA 1
ATOM 10599 C C . GLN B 1 647 ? 13.692 9.766 -5.748 1.00 33.37 649 GLN B C 1
ATOM 10600 O O . GLN B 1 647 ? 13.917 8.576 -5.982 1.00 36.71 649 GLN B O 1
ATOM 10606 N N . ALA B 1 648 ? 13.385 10.204 -4.536 1.00 32.73 650 ALA B N 1
ATOM 10607 C CA . ALA B 1 648 ? 13.329 9.290 -3.415 1.00 31.82 650 ALA B CA 1
ATOM 10608 C C . ALA B 1 648 ? 12.246 9.760 -2.460 1.00 31.97 650 ALA B C 1
ATOM 10609 O O . ALA B 1 648 ? 11.875 10.936 -2.434 1.00 34.33 650 ALA B O 1
ATOM 10611 N N . LEU B 1 649 ? 11.743 8.817 -1.679 1.00 28.88 651 LEU B N 1
ATOM 10612 C CA . LEU B 1 649 ? 10.728 9.086 -0.678 1.00 30.81 651 LEU B CA 1
ATOM 10613 C C . LEU B 1 649 ? 11.046 8.247 0.550 1.00 35.20 651 LEU B C 1
ATOM 10614 O O . LEU B 1 649 ? 11.317 7.048 0.423 1.00 30.80 651 LEU B O 1
ATOM 10619 N N . GLN B 1 650 ? 11.040 8.877 1.729 1.00 29.76 652 GLN B N 1
ATOM 10620 C CA . GLN B 1 650 ? 11.259 8.165 2.976 1.00 28.39 652 GLN B CA 1
ATOM 10621 C C . GLN B 1 650 ? 10.246 8.614 4.015 1.00 32.25 652 GLN B C 1
ATOM 10622 O O . GLN B 1 650 ? 9.903 9.796 4.083 1.00 30.70 652 GLN B O 1
ATOM 10628 N N . HIS B 1 651 ? 9.801 7.672 4.841 1.00 30.17 653 HIS B N 1
ATOM 10629 C CA . HIS B 1 651 ? 8.881 7.938 5.940 1.00 33.01 653 HIS B CA 1
ATOM 10630 C C . HIS B 1 651 ? 9.476 7.365 7.221 1.00 35.08 653 HIS B C 1
ATOM 10631 O O . HIS B 1 651 ? 9.816 6.178 7.269 1.00 33.62 653 HIS B O 1
ATOM 10638 N N . ARG B 1 652 ? 9.602 8.205 8.253 1.00 30.46 654 ARG B N 1
ATOM 10639 C CA . ARG B 1 652 ? 10.176 7.796 9.529 1.00 35.51 654 ARG B CA 1
ATOM 10640 C C . ARG B 1 652 ? 9.346 8.315 10.696 1.00 37.71 654 ARG B C 1
ATOM 10641 O O . ARG B 1 652 ? 8.758 9.398 10.636 1.00 36.99 654 ARG B O 1
ATOM 10649 N N . GLN B 1 653 ? 9.338 7.540 11.776 1.00 40.59 655 GLN B N 1
ATOM 10650 C CA . GLN B 1 653 ? 8.742 7.957 13.040 1.00 44.31 655 GLN B CA 1
ATOM 10651 C C . GLN B 1 653 ? 9.847 8.385 13.997 1.00 47.49 655 GLN B C 1
ATOM 10652 O O . GLN B 1 653 ? 10.813 7.639 14.201 1.00 51.00 655 GLN B O 1
ATOM 10658 N N . ALA B 1 654 ? 9.707 9.584 14.588 1.00 45.78 656 ALA B N 1
ATOM 10659 C CA . ALA B 1 654 ? 10.692 10.113 15.550 1.00 47.46 656 ALA B CA 1
ATOM 10660 C C . ALA B 1 654 ? 9.965 10.534 16.827 1.00 48.94 656 ALA B C 1
ATOM 10661 O O . ALA B 1 654 ? 9.669 11.715 17.023 1.00 48.00 656 ALA B O 1
ATOM 10663 N N . GLY B 1 655 ? 9.722 9.570 17.715 1.00 49.15 657 GLY B N 1
ATOM 10664 C CA . GLY B 1 655 ? 8.951 9.843 18.914 1.00 49.57 657 GLY B CA 1
ATOM 10665 C C . GLY B 1 655 ? 7.532 10.224 18.556 1.00 42.12 657 GLY B C 1
ATOM 10666 O O . GLY B 1 655 ? 6.830 9.447 17.907 1.00 48.36 657 GLY B O 1
ATOM 10667 N N . ASP B 1 656 ? 7.103 11.422 18.935 1.00 40.40 658 ASP B N 1
ATOM 10668 C CA . ASP B 1 656 ? 5.762 11.873 18.576 1.00 46.46 658 ASP B CA 1
ATOM 10669 C C . ASP B 1 656 ? 5.719 12.527 17.195 1.00 46.11 658 ASP B C 1
ATOM 10670 O O . ASP B 1 656 ? 4.667 13.042 16.786 1.00 42.60 658 ASP B O 1
ATOM 10675 N N . LEU B 1 657 ? 6.823 12.489 16.459 1.00 39.88 659 LEU B N 1
ATOM 10676 C CA . LEU B 1 657 ? 6.926 13.170 15.184 1.00 37.70 659 LEU B CA 1
ATOM 10677 C C . LEU B 1 657 ? 6.893 12.176 14.028 1.00 38.35 659 LEU B C 1
ATOM 10678 O O . LEU B 1 657 ? 7.300 11.019 14.167 1.00 39.02 659 LEU B O 1
ATOM 10683 N N . GLU B 1 658 ? 6.346 12.628 12.899 1.00 37.54 660 GLU B N 1
ATOM 10684 C CA . GLU B 1 658 ? 6.378 11.887 11.644 1.00 31.87 660 GLU B CA 1
ATOM 10685 C C . GLU B 1 658 ? 7.177 12.719 10.661 1.00 30.10 660 GLU B C 1
ATOM 10686 O O . GLU B 1 658 ? 7.047 13.944 10.634 1.00 30.43 660 GLU B O 1
ATOM 10692 N N . LEU B 1 659 ? 8.046 12.061 9.901 1.00 29.32 661 LEU B N 1
ATOM 10693 C CA . LEU B 1 659 ? 8.923 12.717 8.947 1.00 27.69 661 LEU B CA 1
ATOM 10694 C C . LEU B 1 659 ? 8.689 12.109 7.575 1.00 29.47 661 LEU B C 1
ATOM 10695 O O . LEU B 1 659 ? 8.652 10.883 7.430 1.00 27.84 661 LEU B O 1
ATOM 10700 N N . ILE B 1 660 ? 8.519 12.959 6.576 1.00 29.37 662 ILE B N 1
ATOM 10701 C CA . ILE B 1 660 ? 8.411 12.507 5.192 1.00 30.24 662 ILE B CA 1
ATOM 10702 C C . ILE B 1 660 ? 9.469 13.256 4.413 1.00 25.44 662 ILE B C 1
ATOM 10703 O O . ILE B 1 660 ? 9.440 14.490 4.351 1.00 28.35 662 ILE B O 1
ATOM 10708 N N . ALA B 1 661 ? 10.425 12.522 3.868 1.00 26.60 663 ALA B N 1
ATOM 10709 C CA . ALA B 1 661 ? 11.522 13.107 3.112 1.00 30.45 663 ALA B CA 1
ATOM 10710 C C . ALA B 1 661 ? 11.302 12.834 1.633 1.00 29.56 663 ALA B C 1
ATOM 10711 O O . ALA B 1 661 ? 11.163 11.676 1.231 1.00 29.24 663 ALA B O 1
ATOM 10713 N N . ILE B 1 662 ? 11.286 13.898 0.835 1.00 28.06 664 ILE B N 1
ATOM 10714 C CA . ILE B 1 662 ? 11.072 13.825 -0.606 1.00 29.79 664 ILE B CA 1
ATOM 10715 C C . ILE B 1 662 ? 12.357 14.289 -1.273 1.00 30.03 664 ILE B C 1
ATOM 10716 O O . ILE B 1 662 ? 12.657 15.488 -1.281 1.00 31.04 664 ILE B O 1
ATOM 10721 N N . GLY B 1 663 ? 13.108 13.347 -1.843 1.00 33.34 665 GLY B N 1
ATOM 10722 C CA . GLY B 1 663 ? 14.290 13.697 -2.614 1.00 30.98 665 GLY B CA 1
ATOM 10723 C C . GLY B 1 663 ? 13.910 14.228 -3.985 1.00 35.45 665 GLY B C 1
ATOM 10724 O O . GLY B 1 663 ? 13.118 13.611 -4.707 1.00 31.74 665 GLY B O 1
ATOM 10725 N N . ILE B 1 664 ? 14.479 15.383 -4.325 1.00 35.13 666 ILE B N 1
ATOM 10726 C CA . ILE B 1 664 ? 14.149 16.070 -5.601 1.00 36.85 666 ILE B CA 1
ATOM 10727 C C . ILE B 1 664 ? 15.344 16.010 -6.551 1.00 44.61 666 ILE B C 1
ATOM 10728 O O . ILE B 1 664 ? 16.483 16.067 -6.078 1.00 41.76 666 ILE B O 1
ATOM 10733 N N . LYS B 1 665 ? 15.065 15.873 -7.836 1.00 35.19 667 LYS B N 1
ATOM 10734 C CA . LYS B 1 665 ? 16.143 15.862 -8.847 1.00 51.66 667 LYS B CA 1
ATOM 10735 C C . LYS B 1 665 ? 16.766 17.257 -8.919 1.00 50.31 667 LYS B C 1
ATOM 10736 O O . LYS B 1 665 ? 16.021 18.219 -9.120 1.00 51.48 667 LYS B O 1
ATOM 10742 N N . ASN B 1 666 ? 18.087 17.335 -8.793 1.00 54.13 668 ASN B N 1
ATOM 10743 C CA . ASN B 1 666 ? 18.801 18.627 -8.936 1.00 51.23 668 ASN B CA 1
ATOM 10744 C C . ASN B 1 666 ? 18.170 19.602 -7.966 1.00 56.61 668 ASN B C 1
ATOM 10745 O O . ASN B 1 666 ? 17.892 20.742 -8.358 1.00 59.07 668 ASN B O 1
ATOM 10750 N N . GLY B 1 667 ? 17.908 19.131 -6.758 1.00 50.97 669 GLY B N 1
ATOM 10751 C CA . GLY B 1 667 ? 17.200 19.989 -5.817 1.00 46.28 669 GLY B CA 1
ATOM 10752 C C . GLY B 1 667 ? 17.362 19.562 -4.388 1.00 45.77 669 GLY B C 1
ATOM 10753 O O . GLY B 1 667 ? 17.846 18.454 -4.123 1.00 49.59 669 GLY B O 1
ATOM 10754 N N . ALA B 1 668 ? 16.959 20.451 -3.508 1.00 40.51 670 ALA B N 1
ATOM 10755 C CA . ALA B 1 668 ? 17.022 20.143 -2.083 1.00 45.02 670 ALA B CA 1
ATOM 10756 C C . ALA B 1 668 ? 15.931 19.145 -1.703 1.00 43.24 670 ALA B C 1
ATOM 10757 O O . ALA B 1 668 ? 14.854 19.184 -2.292 1.00 39.05 670 ALA B O 1
ATOM 10759 N N . THR B 1 669 ? 16.249 18.282 -0.751 1.00 41.29 671 THR B N 1
ATOM 10760 C CA . THR B 1 669 ? 15.241 17.354 -0.218 1.00 35.05 671 THR B CA 1
ATOM 10761 C C . THR B 1 669 ? 14.178 18.162 0.529 1.00 38.75 671 THR B C 1
ATOM 10762 O O . THR B 1 669 ? 14.562 19.075 1.264 1.00 35.74 671 THR B O 1
ATOM 10766 N N . GLN B 1 670 ? 12.910 17.903 0.255 1.00 32.51 672 GLN B N 1
ATOM 10767 C CA . GLN B 1 670 ? 11.781 18.464 0.988 1.00 34.01 672 GLN B CA 1
ATOM 10768 C C . GLN B 1 670 ? 11.462 17.543 2.156 1.00 34.23 672 GLN B C 1
ATOM 10769 O O . GLN B 1 670 ? 11.168 16.357 1.958 1.00 34.99 672 GLN B O 1
ATOM 10775 N N . LEU B 1 671 ? 11.513 18.079 3.367 1.00 28.51 673 LEU B N 1
ATOM 10776 C CA . LEU B 1 671 ? 11.297 17.283 4.564 1.00 33.65 673 LEU B CA 1
ATOM 10777 C C . LEU B 1 671 ? 10.109 17.849 5.332 1.00 30.35 673 LEU B C 1
ATOM 10778 O O . LEU B 1 671 ? 10.206 18.921 5.943 1.00 29.99 673 LEU B O 1
ATOM 10783 N N . LEU B 1 672 ? 8.993 17.136 5.281 1.00 28.26 674 LEU B N 1
ATOM 10784 C CA . LEU B 1 672 ? 7.831 17.450 6.099 1.00 25.82 674 LEU B CA 1
ATOM 10785 C C . LEU B 1 672 ? 8.003 16.788 7.461 1.00 28.61 674 LEU B C 1
ATOM 10786 O O . LEU B 1 672 ? 8.112 15.560 7.545 1.00 29.87 674 LEU B O 1
ATOM 10791 N N . ALA B 1 673 ? 7.985 17.590 8.520 1.00 27.65 675 ALA B N 1
ATOM 10792 C CA . ALA B 1 673 ? 7.978 17.088 9.891 1.00 28.30 675 ALA B CA 1
ATOM 10793 C C . ALA B 1 673 ? 6.725 17.596 10.584 1.00 28.16 675 ALA B C 1
ATOM 10794 O O . ALA B 1 673 ? 6.447 18.798 10.554 1.00 27.26 675 ALA B O 1
ATOM 10796 N N . TYR B 1 674 ? 5.970 16.698 11.210 1.00 26.99 676 TYR B N 1
ATOM 10797 C CA . TYR B 1 674 ? 4.814 17.154 11.967 1.00 31.51 676 TYR B CA 1
ATOM 10798 C C . TYR B 1 674 ? 4.670 16.341 13.237 1.00 30.83 676 TYR B C 1
ATOM 10799 O O . TYR B 1 674 ? 5.080 15.182 13.308 1.00 29.54 676 TYR B O 1
ATOM 10808 N N . ASN B 1 675 ? 4.071 16.983 14.238 1.00 36.11 677 ASN B N 1
ATOM 10809 C CA . ASN B 1 675 ? 3.745 16.347 15.504 1.00 35.36 677 ASN B CA 1
ATOM 10810 C C . ASN B 1 675 ? 2.423 15.600 15.374 1.00 35.83 677 ASN B C 1
ATOM 10811 O O . ASN B 1 675 ? 1.440 16.141 14.858 1.00 34.72 677 ASN B O 1
ATOM 10816 N N . ARG B 1 676 ? 2.408 14.360 15.852 1.00 34.63 678 ARG B N 1
ATOM 10817 C CA . ARG B 1 676 ? 1.295 13.437 15.667 1.00 39.99 678 ARG B CA 1
ATOM 10818 C C . ARG B 1 676 ? 0.216 13.534 16.736 1.00 44.37 678 ARG B C 1
ATOM 10819 O O . ARG B 1 676 ? -0.901 13.055 16.508 1.00 47.52 678 ARG B O 1
ATOM 10827 N N . SER B 1 677 ? 0.512 14.105 17.896 1.00 41.69 679 SER B N 1
ATOM 10828 C CA . SER B 1 677 ? -0.383 13.939 19.033 1.00 48.59 679 SER B CA 1
ATOM 10829 C C . SER B 1 677 ? -1.499 14.977 19.016 1.00 45.50 679 SER B C 1
ATOM 10830 O O . SER B 1 677 ? -1.498 15.920 18.222 1.00 42.81 679 SER B O 1
ATOM 10833 N N . SER B 1 678 ? -2.447 14.800 19.945 1.00 48.07 680 SER B N 1
ATOM 10834 C CA . SER B 1 678 ? -3.749 15.458 19.856 1.00 49.62 680 SER B CA 1
ATOM 10835 C C . SER B 1 678 ? -3.637 16.971 19.998 1.00 49.26 680 SER B C 1
ATOM 10836 O O . SER B 1 678 ? -3.969 17.722 19.070 1.00 48.32 680 SER B O 1
ATOM 10839 N N . ASN B 1 679 ? -3.217 17.447 21.162 1.00 48.61 681 ASN B N 1
ATOM 10840 C CA . ASN B 1 679 ? -3.127 18.880 21.402 1.00 53.77 681 ASN B CA 1
ATOM 10841 C C . ASN B 1 679 ? -1.667 19.301 21.289 1.00 55.16 681 ASN B C 1
ATOM 10842 O O . ASN B 1 679 ? -0.794 18.736 21.961 1.00 48.44 681 ASN B O 1
ATOM 10847 N N . VAL B 1 680 ? -1.405 20.263 20.409 1.00 51.88 682 VAL B N 1
ATOM 10848 C CA . VAL B 1 680 ? -0.053 20.775 20.190 1.00 48.16 682 VAL B CA 1
ATOM 10849 C C . VAL B 1 680 ? -0.131 22.298 20.166 1.00 49.56 682 VAL B C 1
ATOM 10850 O O . VAL B 1 680 ? -0.549 22.877 19.153 1.00 50.01 682 VAL B O 1
ATOM 10854 N N . PRO B 1 681 ? 0.242 22.980 21.251 1.00 48.50 683 PRO B N 1
ATOM 10855 C CA . PRO B 1 681 ? 0.185 24.449 21.268 1.00 45.13 683 PRO B CA 1
ATOM 10856 C C . PRO B 1 681 ? 1.068 25.064 20.194 1.00 52.17 683 PRO B C 1
ATOM 10857 O O . PRO B 1 681 ? 2.048 24.469 19.737 1.00 51.66 683 PRO B O 1
ATOM 10861 N N . GLU B 1 682 ? 0.726 26.298 19.816 1.00 52.25 684 GLU B N 1
ATOM 10862 C CA . GLU B 1 682 ? 1.407 26.930 18.692 1.00 49.69 684 GLU B CA 1
ATOM 10863 C C . GLU B 1 682 ? 2.904 27.078 18.935 1.00 55.16 684 GLU B C 1
ATOM 10864 O O . GLU B 1 682 ? 3.695 26.977 17.989 1.00 51.98 684 GLU B O 1
ATOM 10870 N N . GLU B 1 683 ? 3.324 27.303 20.179 1.00 53.65 685 GLU B N 1
ATOM 10871 C CA . GLU B 1 683 ? 4.735 27.550 20.448 1.00 52.71 685 GLU B CA 1
ATOM 10872 C C . GLU B 1 683 ? 5.472 26.324 20.980 1.00 48.05 685 GLU B C 1
ATOM 10873 O O . GLU B 1 683 ? 6.653 26.433 21.323 1.00 49.80 685 GLU B O 1
ATOM 10879 N N . LEU B 1 684 ? 4.819 25.162 21.033 1.00 42.46 686 LEU B N 1
ATOM 10880 C CA . LEU B 1 684 ? 5.505 23.943 21.445 1.00 46.04 686 LEU B CA 1
ATOM 10881 C C . LEU B 1 684 ? 6.732 23.705 20.569 1.00 46.75 686 LEU B C 1
ATOM 10882 O O . LEU B 1 684 ? 6.689 23.876 19.350 1.00 44.36 686 LEU B O 1
ATOM 10887 N N . GLU B 1 685 ? 7.848 23.351 21.199 1.00 47.88 687 GLU B N 1
ATOM 10888 C CA . GLU B 1 685 ? 9.095 23.154 20.480 1.00 41.31 687 GLU B CA 1
ATOM 10889 C C . GLU B 1 685 ? 9.273 21.679 20.135 1.00 43.05 687 GLU B C 1
ATOM 10890 O O . GLU B 1 685 ? 8.832 20.794 20.874 1.00 44.09 687 GLU B O 1
ATOM 10896 N N . ASN B 1 686 ? 9.905 21.421 18.989 1.00 38.33 688 ASN B N 1
ATOM 10897 C CA . ASN B 1 686 ? 10.219 20.058 18.578 1.00 41.44 688 ASN B CA 1
ATOM 10898 C C . ASN B 1 686 ? 11.607 20.019 17.970 1.00 37.75 688 ASN B C 1
ATOM 10899 O O . ASN B 1 686 ? 11.998 20.946 17.257 1.00 39.18 688 ASN B O 1
ATOM 10904 N N . ILE B 1 687 ? 12.347 18.942 18.243 1.00 39.57 689 ILE B N 1
ATOM 10905 C CA . ILE B 1 687 ? 13.572 18.656 17.508 1.00 39.71 689 ILE B CA 1
ATOM 10906 C C . ILE B 1 687 ? 13.566 17.204 17.078 1.00 38.17 689 ILE B C 1
ATOM 10907 O O . ILE B 1 687 ? 12.847 16.360 17.623 1.00 37.32 689 ILE B O 1
ATOM 10912 N N . PHE B 1 688 ? 14.440 16.922 16.122 1.00 33.86 690 PHE B N 1
ATOM 10913 C CA . PHE B 1 688 ? 14.657 15.568 15.657 1.00 36.05 690 PHE B CA 1
ATOM 10914 C C . PHE B 1 688 ? 15.971 15.546 14.897 1.00 37.03 690 PHE B C 1
ATOM 10915 O O . PHE B 1 688 ? 16.521 16.587 14.522 1.00 37.62 690 PHE B O 1
ATOM 10923 N N . GLU B 1 689 ? 16.448 14.337 14.649 1.00 38.60 691 GLU B N 1
ATOM 10924 C CA . GLU B 1 689 ? 17.664 14.110 13.898 1.00 42.41 691 GLU B CA 1
ATOM 10925 C C . GLU B 1 689 ? 17.288 13.529 12.548 1.00 41.17 691 GLU B C 1
ATOM 10926 O O . GLU B 1 689 ? 16.510 12.576 12.478 1.00 45.89 691 GLU B O 1
ATOM 10932 N N . TYR B 1 690 ? 17.825 14.114 11.483 1.00 41.33 692 TYR B N 1
ATOM 10933 C CA . TYR B 1 690 ? 17.672 13.555 10.150 1.00 45.14 692 TYR B CA 1
ATOM 10934 C C . TYR B 1 690 ? 19.017 13.648 9.450 1.00 46.54 692 TYR B C 1
ATOM 10935 O O . TYR B 1 690 ? 19.564 14.745 9.300 1.00 46.01 692 TYR B O 1
ATOM 10944 N N . ASP B 1 691 ? 19.558 12.497 9.052 1.00 49.44 693 ASP B N 1
ATOM 10945 C CA . ASP B 1 691 ? 20.789 12.438 8.264 1.00 54.70 693 ASP B CA 1
ATOM 10946 C C . ASP B 1 691 ? 21.949 13.151 8.964 1.00 51.58 693 ASP B C 1
ATOM 10947 O O . ASP B 1 691 ? 22.734 13.861 8.333 1.00 51.05 693 ASP B O 1
ATOM 10952 N N . GLY B 1 692 ? 22.042 12.986 10.284 1.00 49.44 694 GLY B N 1
ATOM 10953 C CA . GLY B 1 692 ? 23.158 13.512 11.045 1.00 52.70 694 GLY B CA 1
ATOM 10954 C C . GLY B 1 692 ? 23.060 14.965 11.468 1.00 55.47 694 GLY B C 1
ATOM 10955 O O . GLY B 1 692 ? 23.922 15.424 12.229 1.00 57.99 694 GLY B O 1
ATOM 10956 N N . ARG B 1 693 ? 22.065 15.714 11.000 1.00 52.95 695 ARG B N 1
ATOM 10957 C CA . ARG B 1 693 ? 21.855 17.088 11.442 1.00 49.26 695 ARG B CA 1
ATOM 10958 C C . ARG B 1 693 ? 20.634 17.164 12.348 1.00 47.69 695 ARG B C 1
ATOM 10959 O O . ARG B 1 693 ? 19.827 16.234 12.438 1.00 47.42 695 ARG B O 1
ATOM 10967 N N . LYS B 1 694 ? 20.510 18.296 13.024 1.00 43.58 696 LYS B N 1
ATOM 10968 C CA . LYS B 1 694 ? 19.433 18.529 13.970 1.00 42.65 696 LYS B CA 1
ATOM 10969 C C . LYS B 1 694 ? 18.509 19.596 13.407 1.00 48.07 696 LYS B C 1
ATOM 10970 O O . LYS B 1 694 ? 18.976 20.628 12.911 1.00 48.60 696 LYS B O 1
ATOM 10976 N N . TYR B 1 695 ? 17.202 19.342 13.479 1.00 43.79 697 TYR B N 1
ATOM 10977 C CA . TYR B 1 695 ? 16.205 20.277 12.995 1.00 39.17 697 TYR B CA 1
ATOM 10978 C C . TYR B 1 695 ? 15.217 20.545 14.109 1.00 44.47 697 TYR B C 1
ATOM 10979 O O . TYR B 1 695 ? 14.967 19.687 14.962 1.00 41.86 697 TYR B O 1
ATOM 10988 N N . GLN B 1 696 ? 14.668 21.752 14.092 1.00 42.06 698 GLN B N 1
ATOM 10989 C CA . GLN B 1 696 ? 13.835 22.243 15.174 1.00 45.19 698 GLN B CA 1
ATOM 10990 C C . GLN B 1 696 ? 12.681 23.035 14.582 1.00 36.43 698 GLN B C 1
ATOM 10991 O O . GLN B 1 696 ? 12.862 23.739 13.586 1.00 39.18 698 GLN B O 1
ATOM 10997 N N . PHE B 1 697 ? 11.500 22.929 15.193 1.00 40.59 699 PHE B N 1
ATOM 10998 C CA . PHE B 1 697 ? 10.380 23.734 14.720 1.00 39.26 699 PHE B CA 1
ATOM 10999 C C . PHE B 1 697 ? 9.361 23.907 15.836 1.00 41.80 699 PHE B C 1
ATOM 11000 O O . PHE B 1 697 ? 9.288 23.091 16.761 1.00 40.35 699 PHE B O 1
ATOM 11008 N N . THR B 1 698 ? 8.580 24.982 15.730 1.00 37.31 700 THR B N 1
ATOM 11009 C CA . THR B 1 698 ? 7.554 25.324 16.709 1.00 42.06 700 THR B CA 1
ATOM 11010 C C . THR B 1 698 ? 6.174 24.905 16.200 1.00 41.64 700 THR B C 1
ATOM 11011 O O . THR B 1 698 ? 5.777 25.273 15.091 1.00 41.27 700 THR B O 1
ATOM 11015 N N . GLY B 1 699 ? 5.446 24.143 17.011 1.00 43.23 701 GLY B N 1
ATOM 11016 C CA . GLY B 1 699 ? 4.056 23.874 16.720 1.00 43.25 701 GLY B CA 1
ATOM 11017 C C . GLY B 1 699 ? 3.764 22.577 15.986 1.00 40.43 701 GLY B C 1
ATOM 11018 O O . GLY B 1 699 ? 4.436 21.562 16.192 1.00 34.62 701 GLY B O 1
ATOM 11019 N N . ARG B 1 700 ? 2.751 22.607 15.118 1.00 36.77 702 ARG B N 1
ATOM 11020 C CA . ARG B 1 700 ? 2.239 21.375 14.526 1.00 35.04 702 ARG B CA 1
ATOM 11021 C C . ARG B 1 700 ? 3.219 20.770 13.531 1.00 27.06 702 ARG B C 1
ATOM 11022 O O . ARG B 1 700 ? 3.442 19.552 13.520 1.00 29.22 702 ARG B O 1
ATOM 11030 N N . ALA B 1 701 ? 3.782 21.594 12.660 1.00 29.10 703 ALA B N 1
ATOM 11031 C CA . ALA B 1 701 ? 4.430 21.040 11.482 1.00 31.94 703 ALA B CA 1
ATOM 11032 C C . ALA B 1 701 ? 5.335 22.081 10.851 1.00 32.82 703 ALA B C 1
ATOM 11033 O O . ALA B 1 701 ? 5.143 23.289 11.022 1.00 33.31 703 ALA B O 1
ATOM 11035 N N . LYS B 1 702 ? 6.317 21.590 10.093 1.00 30.18 704 LYS B N 1
ATOM 11036 C CA . LYS B 1 702 ? 7.218 22.467 9.365 1.00 29.77 704 LYS B CA 1
ATOM 11037 C C . LYS B 1 702 ? 7.776 21.705 8.176 1.00 29.83 704 LYS B C 1
ATOM 11038 O O . LYS B 1 702 ? 8.112 20.522 8.291 1.00 33.48 704 LYS B O 1
ATOM 11044 N N . LEU B 1 703 ? 7.862 22.388 7.038 1.00 29.54 705 LEU B N 1
ATOM 11045 C CA . LEU B 1 703 ? 8.527 21.871 5.847 1.00 35.59 705 LEU B CA 1
ATOM 11046 C C . LEU B 1 703 ? 9.941 22.447 5.777 1.00 35.98 705 LEU B C 1
ATOM 11047 O O . LEU B 1 703 ? 10.109 23.667 5.696 1.00 38.10 705 LEU B O 1
ATOM 11052 N N . PHE B 1 704 ? 10.949 21.575 5.798 1.00 32.76 706 PHE B N 1
ATOM 11053 C CA . PHE B 1 704 ? 12.344 21.996 5.744 1.00 35.36 706 PHE B CA 1
ATOM 11054 C C . PHE B 1 704 ? 12.921 21.777 4.349 1.00 35.97 706 PHE B C 1
ATOM 11055 O O . PHE B 1 704 ? 12.515 20.864 3.623 1.00 36.79 706 PHE B O 1
ATOM 11063 N N . GLN B 1 705 ? 13.878 22.632 3.986 1.00 38.96 707 GLN B N 1
ATOM 11064 C CA . GLN B 1 705 ? 14.696 22.477 2.785 1.00 39.19 707 GLN B CA 1
ATOM 11065 C C . GLN B 1 705 ? 16.064 21.972 3.220 1.00 40.72 707 GLN B C 1
ATOM 11066 O O . GLN B 1 705 ? 16.778 22.661 3.954 1.00 38.25 707 GLN B O 1
ATOM 11072 N N . ILE B 1 706 ? 16.426 20.770 2.790 1.00 36.66 708 ILE B N 1
ATOM 11073 C CA . ILE B 1 706 ? 17.745 20.217 3.073 1.00 41.74 708 ILE B CA 1
ATOM 11074 C C . ILE B 1 706 ? 18.520 20.185 1.767 1.00 46.05 708 ILE B C 1
ATOM 11075 O O . ILE B 1 706 ? 18.271 19.350 0.891 1.00 42.76 708 ILE B O 1
ATOM 11080 N N . THR B 1 707 ? 19.479 21.088 1.656 1.00 48.33 709 THR B N 1
ATOM 11081 C CA . THR B 1 707 ? 20.284 21.242 0.462 1.00 49.51 709 THR B CA 1
ATOM 11082 C C . THR B 1 707 ? 21.412 20.220 0.422 1.00 50.38 709 THR B C 1
ATOM 11083 O O . THR B 1 707 ? 22.111 20.033 1.422 1.00 51.92 709 THR B O 1
#